Protein AF-A0A496ZMQ7-F1 (afdb_monomer)

Sequence (1209 aa):
MKTKLIVSIIMLIISTALIADNLDFSFTVEIPKINNGQFTNKLPKTAIPGEPMIPYLSEKILLPYGQEIVNIKIADKNLITLSGKYEIDFAKTPLPTDNSFSTITEKDENIYGSKNLYPGNFYHLVSVQRFAGHSIAIINLFPYQYSPLNGEVGYMDNISISIETKYNNDIAEQQAKMLCSNSNVINRIQTLVVNDDLLSTYTGKEKISISKNSLVSVDDPHDYIIITGQNFVSIFDDFVNWKIGYGLNPAIYTMEDINSEYIGVDSADKLRNFIIDAYTVWNSTSTPLEYVLLGGDDEIVPLRLLYVNAGGTIGYIPSDFYFSALDGNWNADGDDKYGELEDDPDFIPEVAIGRIPGDVEVNFINALNKIISYTEIPKPALEKACMVGENLNWNPVTWGGDYKDDILSRIPEDNYHFYTLYQRDGTYSEQAVKDMLNNGCGIMNNMGHANYWILMGISPTYADQFTNNEYGLMYSQGCLPAAFDEMTSQSGEAVAERLVIAVGGPMAFIGNTRYGWYSPGSIEGPSQQFDRTFFDGLFAEDIKKLGDCNNYSKVELINQANNAWMRWCYYELVLFGDPHTEIQVLDNVFPYIEPLEVSYDDSNGDGDGILNPGEQIEIYLSIQNLPEWTNAEDVQVKLITDDPNLAVIDSISNYGSLAPGASANNDDDPFIVQISDNISNGDVSYQFYITANNNSQYPFSHTYTQSFSVSTNQVNWPKNLGSASNCSPIFIDFNNDGEIEMITADVADSGKIYVFDSNGNNIDNFPVQIDGAVRGSPAVGDIDNDGEYEIAVTTRNKKIYAIDNNGQILFEKEAGYQFICTPSLADLDNDGNLETIATGLDNKLYVYKYDGTPLQNFPLDLGMPLINDVSITDIDEDSILDILVSNSDGDLFAVSGNGYVINDFNIQTGSLIWGFTVVYQNGERIAFANNEKLYIVNRNGDILLDMNTESPISSSLIVFDYNDDGNYEIGYCCMNGKLNIIDQQGNSLPGWPQYLCNNSEYSPVVVELNDDNILDILIPCNNGNIYAFDIYGQILAGFPIQTSRSITSSLVVDDFDGDGDFEIAVGNYVGITVIDYKKDKGARMPWNMYRGNIRRTGNYADNVNTPVDYNRTNILPRVLTLKQNYPNPFNPTTTISFSIPSDSKVELSVYNIKGQRIKTLIDNKLEKGKHSIVWNGTDASSKRVSSGIYFYRVKAENQIAVRKMLLLK

Foldseek 3Di:
DDDDDDDDDDDDDDDDDFDWDKDKDKDFDDDWDADQQDTPDPAAFDADFQEFTAGWDKAKAWDFAQKDFDDKDWPDLDWDKDPDAHAHDGHFQWDFLADADQDDGHHDCVQLVFQAKVVNDQKDFLDFFAALLITITIMIGRQWIARRPRRIIIGDSMIMMMTTMTGDPVSNLQSLARHFDAPVSLVVVVVRHPCSVSVVSSPPDHRDDDDDFPVAALVQAFQEEEEWAPVQQVLCPVVQVVVVVVVGNYDYDYLVVLVVGADDPDSLRSLLVVLSNNQRSNSVDPRHHAAYEYEEFCVIRNWAFAWFQAPNDTGRATFPQSSFQNGFFQQCVPDNHGNDVVRVGHQAGNYFYAYQHDDDSLLSNLLSLLLCLVQPAPAPQLQEAEEEKEFSYVVVTDIRVVLVVLLVVLDDPQFHDYHYQTVVVVNQDLVNVLVDQLQHHAHAEYDHEAAQQDDSNDGLVVLLVRDHSHAYEYEYLYAQQQLSPPDDDDPGGGNQSSQSRHNTHHSKYKYFSGTRIQGRPDSSTLSSQLSVQLSCCVRVVVNFQQRVSSSRSRSVCVSCCNNRRNVNSSGGTHMHHTRRRGSDTDRQPDWDKDWDDKDKAQPQPDRPRAAAAFTKMWIKTKMATAQVGAKFAFKKKFKFFPFPQKAWPATIATFGIHGHGDMGMRPVPTTMITGHLQDAWFKGKIKIWIWTPVVDPNIHTDIDMDIDTHAQFQAPDDDFPQFFFLAAKDWDPQAPPPAIWIWTFHQDQQTWIFIAASNGDTDAPPRATDGAGFQAYWFKDQQPQPPGMWIWTFHQQQWIFIAGPNGHTLDIDGDPGGFNYYWFWDDQPPPNGTWIWGFAQQQWIFTAHSNRHTAAQPRAHPPAGFREYWAWADLPPPPGIWIWTDHQQQKTFIAHSNGHTPVQAIDGPRHGWPYYWAAEPRQQWIWTFGQFWIFIAGSRNHTPDTGGDPGGWQEHKDWDDFPPPRWIWIWTAHQQQWIFIATPRRHTDAQDTDGDDHDDNEYWFWFQQAAPSFIKIWGDAQQQWIWIATPNNHTDRNPRHGHPAGFNYYWAWDPNRVPQHIWIKTIGGRGITIGTDPHGGHDDGQARTQCRDSSSNSYSVCNVPPPPPPVVVDPQPPAKAWDDWPPFQDAQKTKTKIFANAFFFKWKFKADPVRHTFDIQGGGTDGGTMDMTMDRQHGPVRHHDDWDKMKMWMDTDPDIDIDIGTYDD

Nearest PDB structures (foldseek):
  5xyi-assembly1_g  TM=6.774E-01  e=9.860E-08  Trichomonas vaginalis
  4ief-assembly3_E  TM=7.000E-01  e=9.492E-06  Porphyromonas gingivalis W83
  3osv-assembly3_D-3  TM=7.975E-01  e=1.068E-03  Pseudomonas aeruginosa
  3osv-assembly2_C-2  TM=7.223E-01  e=9.626E-04  Pseudomonas aeruginosa
  3c12-assembly1_A-2  TM=6.951E-01  e=7.426E-04  Xanthomonas campestris pv. campestris

Secondary structure (DSSP, 8-state):
---PPP--------------EEEEEEEE-PPP-EETTEE-S-S-B---TTSB--B-EEEEEEPPTTEEEEEEEES---PEEPSS-----BPPPPEETTS-----PPP-HHHHT--S-BS--SEEEEEEEEETTEEEEEEEE--EEEETTTTEEEE-SEEEEEEEEEE-HHHHHHHHHH---SHHHHHHHHHH-S-GGGGGGTTTPPP------SS-BTTB--SEEEEE-GGGGGGGHHHHHHHHTTT--EEEEEHHHHHHH---SSHHHHHHHHHHHHHHHHTTSSS---EEEEES-TTTS--EEEEEEETTEEEEEEESGGGT--SB-SSSS-SS-TT-GGG-B--S-SSEEEEE--SSHHHHHHHHHHHHHHHHS--GGGGEEEEEE-EEEETTEEEHHHHHHHHHTTS-TTT-EEEEEEGGGT---HHHHHHHHHT--SEEEEES-EETTEETTB-HHHHTT-------EEEE-SSSTT-TTTS-SSS---HHHHHHHSSSS-SEEEEESS--EEBTTBS--HHHHHHHHHHHHHHTS---BHHHHHHHHHHHTGGGTTSHHHHHHHHHEEEES-TTPBPP---S----EEEEEEEEE-TTTT-SSS--TT-EEEEEEEEEE-TTS--EEEEEEEEE---TTEEEEE-EEEEEEE-TT-EEE-TTS-EEEEE-TTPPSEEEEEEEEEEE-TTSSS-EEEEEEEEEEE--BPTT-PEE-SS---SPPEEE-SSSSSSPEEEEE--STT-EEEEE-TTSPBPTTPSEE-SS-B-SPPEEE-SSSSSS-EEEEEBTTSEEEEE-TTS-EEEEEE-SS---S--EEE-SSSSSSPEEEEE-TTSEEEEE-TTSPBPTTPSEE-SS---S--EEE-SSSSSS-EEEEE-TTSEEEEE-TTS-EEEEEEEE-SS-EEEEEEEETTTTEEEEEESSEEEEE-TT--EEEEEE-SS-B-SPPEEE-SSSSS--EEEEEBTTSEEEEE-TT-PBPTT--EE--S---SPPEEE-TTSSSS-EEEEE-TTSEEEEEETTSPBPTT-SEEPSS-EEEEEEEE-SSSSSSEEEEEEETTEEEEEEE-S---S--TB-BTTSSTT---BHHHHHHS-S-GGGGG---SS-EEPPPBSSSBSS-EEEEEEESSSEEEEEEEEETTS-EEEEEEEEEE-SEEEEEEE-SB-TTSPBPPSEEEEEEEEETTEEEEEEEEE--

Structure (mmCIF, N/CA/C/O backbone):
data_AF-A0A496ZMQ7-F1
#
_entry.id   AF-A0A496ZMQ7-F1
#
loop_
_atom_site.group_PDB
_atom_site.id
_atom_site.type_symbol
_atom_site.label_atom_id
_atom_site.label_alt_id
_atom_site.label_comp_id
_atom_site.label_asym_id
_atom_site.label_entity_id
_atom_site.label_seq_id
_atom_site.pdbx_PDB_ins_code
_atom_site.Cartn_x
_atom_site.Cartn_y
_atom_site.Cartn_z
_atom_site.occupancy
_atom_site.B_iso_or_equiv
_atom_site.auth_seq_id
_atom_site.auth_comp_id
_atom_site.auth_asym_id
_atom_site.auth_atom_id
_atom_site.pdbx_PDB_model_num
ATOM 1 N N . MET A 1 1 ? -40.474 -2.948 25.311 1.00 27.86 1 MET A N 1
ATOM 2 C CA . MET A 1 1 ? -41.784 -3.170 25.979 1.00 27.86 1 MET A CA 1
ATOM 3 C C . MET A 1 1 ? -41.615 -4.144 27.146 1.00 27.86 1 MET A C 1
ATOM 5 O O . MET A 1 1 ? -41.473 -5.333 26.905 1.00 27.86 1 MET A O 1
ATOM 9 N N . LYS A 1 2 ? -41.629 -3.669 28.398 1.00 25.83 2 LYS A N 1
ATOM 10 C CA . LYS A 1 2 ? -41.758 -4.505 29.607 1.00 25.83 2 LYS A CA 1
ATOM 11 C C . LYS A 1 2 ? -42.752 -3.831 30.560 1.00 25.83 2 LYS A C 1
ATOM 13 O O . LYS A 1 2 ? -42.685 -2.631 30.806 1.00 25.83 2 LYS A O 1
ATOM 18 N N . THR A 1 3 ? -43.732 -4.605 31.003 1.00 28.75 3 THR A N 1
ATOM 19 C CA . THR A 1 3 ? -44.931 -4.180 31.733 1.00 28.75 3 THR A CA 1
ATOM 20 C C . THR A 1 3 ? -44.587 -3.862 33.194 1.00 28.75 3 THR A C 1
ATOM 22 O O . THR A 1 3 ? -44.223 -4.765 33.941 1.00 28.75 3 THR A O 1
ATOM 25 N N . LYS A 1 4 ? -44.702 -2.591 33.612 1.00 28.36 4 LYS A N 1
ATOM 26 C CA . LYS A 1 4 ? -44.519 -2.148 35.010 1.00 28.36 4 LYS A CA 1
ATOM 27 C C . LYS A 1 4 ? -45.730 -2.539 35.871 1.00 28.36 4 LYS A C 1
ATOM 29 O O . LYS A 1 4 ? -46.866 -2.201 35.538 1.00 28.36 4 LYS A O 1
ATOM 34 N N . LEU A 1 5 ? -45.479 -3.219 36.991 1.00 26.64 5 LEU A N 1
ATOM 35 C CA . LEU A 1 5 ? -46.452 -3.471 38.055 1.00 26.64 5 LEU A CA 1
ATOM 36 C C . LEU A 1 5 ? -46.374 -2.321 39.077 1.00 26.64 5 LEU A C 1
ATOM 38 O O . LEU A 1 5 ? -45.301 -1.995 39.572 1.00 26.64 5 LEU A O 1
ATOM 42 N N . ILE A 1 6 ? -47.513 -1.690 39.356 1.00 30.80 6 ILE A N 1
ATOM 43 C CA . ILE A 1 6 ? -47.674 -0.548 40.270 1.00 30.80 6 ILE A CA 1
ATOM 44 C C . ILE A 1 6 ? -47.714 -1.040 41.725 1.00 30.80 6 ILE A C 1
ATOM 46 O O . ILE A 1 6 ? -48.523 -1.911 42.042 1.00 30.80 6 ILE A O 1
ATOM 50 N N . VAL A 1 7 ? -46.948 -0.414 42.629 1.00 26.98 7 VAL A N 1
ATOM 51 C CA . VAL A 1 7 ? -47.164 -0.497 44.087 1.00 26.98 7 VAL A CA 1
ATOM 52 C C . VAL A 1 7 ? -47.299 0.912 44.669 1.00 26.98 7 VAL A C 1
ATOM 54 O O . VAL A 1 7 ? -46.597 1.841 44.285 1.00 26.98 7 VAL A O 1
ATOM 57 N N . SER A 1 8 ? -48.306 1.075 45.529 1.00 27.42 8 SER A N 1
ATOM 58 C CA . SER A 1 8 ? -48.825 2.349 46.033 1.00 27.42 8 SER A CA 1
ATOM 59 C C . SER A 1 8 ? -48.062 2.921 47.234 1.00 27.42 8 SER A C 1
ATOM 61 O O . SER A 1 8 ? -47.592 2.201 48.107 1.00 27.42 8 SER A O 1
ATOM 63 N N . ILE A 1 9 ? -48.051 4.254 47.258 1.00 30.78 9 ILE A N 1
ATOM 64 C CA . ILE A 1 9 ? -47.457 5.209 48.202 1.00 30.78 9 ILE A CA 1
ATOM 65 C C . ILE A 1 9 ? -47.996 5.069 49.638 1.00 30.78 9 ILE A C 1
ATOM 67 O O . ILE A 1 9 ? -49.211 5.090 49.845 1.00 30.78 9 ILE A O 1
ATOM 71 N N . ILE A 1 10 ? -47.101 5.102 50.636 1.00 27.64 10 ILE A N 1
ATOM 72 C CA . ILE A 1 10 ? -47.392 5.638 51.977 1.00 27.64 10 ILE A CA 1
ATOM 73 C C . ILE A 1 10 ? -46.330 6.688 52.325 1.00 27.64 10 ILE A C 1
ATOM 75 O O . ILE A 1 10 ? -45.135 6.422 52.347 1.00 27.64 10 ILE A O 1
ATOM 79 N N . MET A 1 11 ? -46.817 7.902 52.569 1.00 34.12 11 MET A N 1
ATOM 80 C CA . MET A 1 11 ? -46.082 9.125 52.880 1.00 34.12 11 MET A CA 1
ATOM 81 C C . MET A 1 11 ? -45.701 9.145 54.373 1.00 34.12 11 MET A C 1
ATOM 83 O O . MET A 1 11 ? -46.586 8.980 55.215 1.00 34.12 11 MET A O 1
ATOM 87 N N . LEU A 1 12 ? -44.434 9.407 54.721 1.00 28.72 12 LEU A N 1
ATOM 88 C CA . LEU A 1 12 ? -44.059 9.794 56.086 1.00 28.72 12 LEU A CA 1
ATOM 89 C C . LEU A 1 12 ? -43.042 10.944 56.096 1.00 28.72 12 LEU A C 1
ATOM 91 O O . LEU A 1 12 ? -42.031 10.927 55.404 1.00 28.72 12 LEU A O 1
ATOM 95 N N . ILE A 1 13 ? -43.375 11.957 56.894 1.00 32.69 13 ILE A N 1
ATOM 96 C CA . ILE A 1 13 ? -42.644 13.204 57.113 1.00 32.69 13 ILE A CA 1
ATOM 97 C C . ILE A 1 13 ? -41.430 12.949 58.018 1.00 32.69 13 ILE A C 1
ATOM 99 O O . ILE A 1 13 ? -41.536 12.283 59.046 1.00 32.69 13 ILE A O 1
ATOM 103 N N . ILE A 1 14 ? -40.300 13.534 57.620 1.00 34.59 14 ILE A N 1
ATOM 104 C CA . ILE A 1 14 ? -38.976 13.458 58.242 1.00 34.59 14 ILE A CA 1
ATOM 105 C C . ILE A 1 14 ? -38.952 14.193 59.591 1.00 34.59 14 ILE A C 1
ATOM 107 O O . ILE A 1 14 ? -39.258 15.383 59.673 1.00 34.59 14 ILE A O 1
ATOM 111 N N . SER A 1 15 ? -38.483 13.504 60.633 1.00 29.38 15 SER A N 1
ATOM 112 C CA . SER A 1 15 ? -37.801 14.124 61.772 1.00 29.38 15 SER A CA 1
ATOM 113 C C . SER A 1 15 ? -36.485 13.393 62.016 1.00 29.38 15 SER A C 1
ATOM 115 O O . SER A 1 15 ? -36.473 12.171 62.139 1.00 29.38 15 SER A O 1
ATOM 117 N N . THR A 1 16 ? -35.408 14.169 62.087 1.00 44.09 16 THR A N 1
ATOM 118 C CA . THR A 1 16 ? -34.014 13.803 62.370 1.00 44.09 16 THR A CA 1
ATOM 119 C C . THR A 1 16 ? -33.841 12.637 63.352 1.00 44.09 16 THR A C 1
ATOM 121 O O . THR A 1 16 ? -34.059 12.796 64.555 1.00 44.09 16 THR A O 1
ATOM 124 N N . ALA A 1 17 ? -33.363 11.503 62.847 1.00 32.97 17 ALA A N 1
ATOM 125 C CA . ALA A 1 17 ? -32.715 10.454 63.622 1.00 32.97 17 ALA A CA 1
ATOM 126 C C . ALA A 1 17 ? -31.674 9.762 62.730 1.00 32.97 17 ALA A C 1
ATOM 128 O O . ALA A 1 17 ? -31.974 9.430 61.588 1.00 32.97 17 ALA A O 1
ATOM 129 N N . LEU A 1 18 ? -30.461 9.565 63.260 1.00 43.38 18 LEU A N 1
ATOM 130 C CA . LEU A 1 18 ? -29.480 8.619 62.727 1.00 43.38 18 LEU A CA 1
ATOM 131 C C . LEU A 1 18 ? -30.120 7.224 62.748 1.00 43.38 18 LEU A C 1
ATOM 133 O O . LEU A 1 18 ? -30.132 6.571 63.791 1.00 43.38 18 LEU A O 1
ATOM 137 N N . ILE A 1 19 ? -30.707 6.798 61.638 1.00 48.59 19 ILE A N 1
ATOM 138 C CA . ILE A 1 19 ? -31.212 5.440 61.455 1.00 48.59 19 ILE A CA 1
ATOM 139 C C . ILE A 1 19 ? -30.453 4.881 60.259 1.00 48.59 19 ILE A C 1
ATOM 141 O O . ILE A 1 19 ? -30.333 5.555 59.241 1.00 48.59 19 ILE A O 1
ATOM 145 N N . ALA A 1 20 ? -29.868 3.698 60.433 1.00 57.22 20 ALA A N 1
ATOM 146 C CA . ALA A 1 20 ? -29.331 2.944 59.316 1.00 57.22 20 ALA A CA 1
ATOM 147 C C . ALA A 1 20 ? -30.497 2.558 58.398 1.00 57.22 20 ALA A C 1
ATOM 149 O O . ALA A 1 20 ? -31.463 1.953 58.875 1.00 57.22 20 ALA A O 1
ATOM 150 N N . ASP A 1 21 ? -30.421 2.929 57.124 1.00 76.56 21 ASP A N 1
ATOM 151 C CA . ASP A 1 21 ? -31.395 2.490 56.130 1.00 76.56 21 ASP A CA 1
ATOM 152 C C . ASP A 1 21 ? -31.003 1.087 55.651 1.00 76.56 21 ASP A C 1
ATOM 154 O O . ASP A 1 21 ? -29.822 0.752 55.554 1.00 76.56 21 ASP A O 1
ATOM 158 N N . ASN A 1 22 ? -32.000 0.236 55.405 1.00 86.94 22 ASN A N 1
ATOM 159 C CA . ASN A 1 22 ? -31.788 -1.065 54.773 1.00 86.94 22 ASN A CA 1
ATOM 160 C C . ASN A 1 22 ? -32.391 -1.023 53.370 1.00 86.94 22 ASN A C 1
ATOM 162 O O . ASN A 1 22 ? -33.570 -0.697 53.217 1.00 86.94 22 ASN A O 1
ATOM 166 N N . LEU A 1 23 ? -31.583 -1.360 52.369 1.00 91.56 23 LEU A N 1
ATOM 167 C CA . LEU A 1 23 ? -31.989 -1.492 50.974 1.00 91.56 23 LEU A CA 1
ATOM 168 C C . LEU A 1 23 ? -32.075 -2.981 50.629 1.00 91.56 23 LEU A C 1
ATOM 170 O O . LEU A 1 23 ? -31.065 -3.683 50.686 1.00 91.56 23 LEU A O 1
ATOM 174 N N . ASP A 1 24 ? -33.265 -3.463 50.280 1.00 91.88 24 ASP A N 1
ATOM 175 C CA . ASP A 1 24 ? -33.513 -4.879 49.995 1.00 91.88 24 ASP A CA 1
ATOM 176 C C . ASP A 1 24 ? -33.735 -5.111 48.494 1.00 91.88 24 ASP A C 1
ATOM 178 O O . ASP A 1 24 ? -34.599 -4.485 47.880 1.00 91.88 24 ASP A O 1
ATOM 182 N N . PHE A 1 25 ? -32.998 -6.062 47.914 1.00 92.25 25 PHE A N 1
ATOM 183 C CA . PHE A 1 25 ? -33.068 -6.416 46.492 1.00 92.25 25 PHE A CA 1
ATOM 184 C C . PHE A 1 25 ? -33.227 -7.924 46.300 1.00 92.25 25 PHE A C 1
ATOM 186 O O . PHE A 1 25 ? -32.790 -8.722 47.131 1.00 92.25 25 PHE A O 1
ATOM 193 N N . SER A 1 26 ? -33.841 -8.326 45.186 1.00 91.56 26 SER A N 1
ATOM 194 C CA . SER A 1 26 ? -34.025 -9.731 44.817 1.00 91.56 26 SER A CA 1
ATOM 195 C C . SER A 1 26 ? -33.844 -9.910 43.316 1.00 91.56 26 SER A C 1
ATOM 197 O O . SER A 1 26 ? -34.518 -9.244 42.534 1.00 91.56 26 SER A O 1
ATOM 199 N N . PHE A 1 27 ? -32.981 -10.843 42.928 1.00 92.12 27 PHE A N 1
ATOM 200 C CA . PHE A 1 27 ? -32.582 -11.074 41.545 1.00 92.12 27 PHE A CA 1
ATOM 201 C C . PHE A 1 27 ? -32.939 -12.496 41.132 1.00 92.12 27 PHE A C 1
ATOM 203 O O . PHE A 1 27 ? -32.541 -13.467 41.777 1.00 92.12 27 PHE A O 1
ATOM 210 N N . THR A 1 28 ? -33.694 -12.620 40.044 1.00 90.81 28 THR A N 1
ATOM 211 C CA . THR A 1 28 ? -33.996 -13.929 39.454 1.00 90.81 28 THR A CA 1
ATOM 212 C C . THR A 1 28 ? -32.780 -14.427 38.691 1.00 90.81 28 THR A C 1
ATOM 214 O O . THR A 1 28 ? -32.163 -13.668 37.949 1.00 90.81 28 THR A O 1
ATOM 217 N N . VAL A 1 29 ? -32.460 -15.705 38.849 1.00 90.88 29 VAL A N 1
ATOM 218 C CA . VAL A 1 29 ? -31.279 -16.322 38.249 1.00 90.88 29 VAL A CA 1
ATOM 219 C C . VAL A 1 29 ? -31.729 -17.421 37.296 1.00 90.88 29 VAL A C 1
ATOM 221 O O . VAL A 1 29 ? -32.611 -18.225 37.608 1.00 90.88 29 VAL A O 1
ATOM 224 N N . GLU A 1 30 ? -31.115 -17.471 36.120 1.00 90.69 30 GLU A N 1
ATOM 225 C CA . GLU A 1 30 ? -31.386 -18.531 35.158 1.00 90.69 30 GLU A CA 1
ATOM 226 C C . GLU A 1 30 ? -30.818 -19.881 35.609 1.00 90.69 30 GLU A C 1
ATOM 228 O O . GLU A 1 30 ? -29.794 -19.980 36.283 1.00 90.69 30 GLU A O 1
ATOM 233 N N . ILE A 1 31 ? -31.472 -20.966 35.193 1.00 91.69 31 ILE A N 1
ATOM 234 C CA . ILE A 1 31 ? -30.950 -22.313 35.432 1.00 91.69 31 ILE A CA 1
ATOM 235 C C . ILE A 1 31 ? -29.675 -22.487 34.590 1.00 91.69 31 ILE A C 1
ATOM 237 O O . ILE A 1 31 ? -29.738 -22.325 33.366 1.00 91.69 31 ILE A O 1
ATOM 241 N N . PRO A 1 32 ? -28.530 -22.856 35.193 1.00 92.31 32 PRO A N 1
ATOM 242 C CA . PRO A 1 32 ? -27.275 -22.941 34.463 1.00 92.31 32 PRO A CA 1
ATOM 243 C C . PRO A 1 32 ? -27.288 -24.109 33.474 1.00 92.31 32 PRO A C 1
ATOM 245 O O . PRO A 1 32 ? -27.761 -25.207 33.774 1.00 92.31 32 PRO A O 1
ATOM 248 N N . LYS A 1 33 ? -26.706 -23.874 32.297 1.00 93.94 33 LYS A N 1
ATOM 249 C CA . LYS A 1 33 ? -26.408 -24.894 31.286 1.00 93.94 33 LYS A CA 1
ATOM 250 C C . LYS A 1 33 ? -24.898 -24.969 31.104 1.00 93.94 33 LYS A C 1
ATOM 252 O O . LYS A 1 33 ? -24.247 -23.930 30.997 1.00 93.94 33 LYS A O 1
ATOM 257 N N . ILE A 1 34 ? -24.360 -26.186 31.093 1.00 93.81 34 ILE A N 1
ATOM 258 C CA . ILE A 1 34 ? -22.918 -26.445 31.048 1.00 93.81 34 ILE A CA 1
ATOM 259 C C . ILE A 1 34 ? -22.635 -27.431 29.918 1.00 93.81 34 ILE A C 1
ATOM 261 O O . ILE A 1 34 ? -23.156 -28.546 29.934 1.00 93.81 34 ILE A O 1
ATOM 265 N N . ASN A 1 35 ? -21.787 -27.027 28.976 1.00 91.44 35 ASN A N 1
ATOM 266 C CA . ASN A 1 35 ? -21.333 -27.840 27.853 1.00 91.44 35 ASN A CA 1
ATOM 267 C C . ASN A 1 35 ? -19.808 -27.935 27.905 1.00 91.44 35 ASN A C 1
ATOM 269 O O . ASN A 1 35 ? -19.140 -26.909 27.946 1.00 91.44 35 ASN A O 1
ATOM 273 N N . ASN A 1 36 ? -19.262 -29.155 27.917 1.00 88.56 36 ASN A N 1
ATOM 274 C CA . ASN A 1 36 ? -17.814 -29.408 27.968 1.00 88.56 36 ASN A CA 1
ATOM 275 C C . ASN A 1 36 ? -17.077 -28.587 29.047 1.00 88.56 36 ASN A C 1
ATOM 277 O O . ASN A 1 36 ? -16.031 -28.015 28.781 1.00 88.56 36 ASN A O 1
ATOM 281 N N . GLY A 1 37 ? -17.652 -28.497 30.250 1.00 89.12 37 GLY A N 1
ATOM 282 C CA . GLY A 1 37 ? -17.053 -27.759 31.370 1.00 89.12 37 GLY A CA 1
ATOM 283 C C . GLY A 1 37 ? -17.266 -26.242 31.352 1.00 89.12 37 GLY A C 1
ATOM 284 O O . GLY A 1 37 ? -16.905 -25.576 32.320 1.00 89.12 37 GLY A O 1
ATOM 285 N N . GLN A 1 38 ? -17.919 -25.698 30.321 1.00 90.75 38 GLN A N 1
ATOM 286 C CA . GLN A 1 38 ? -18.164 -24.264 30.162 1.00 90.75 38 GLN A CA 1
ATOM 287 C C . GLN A 1 38 ? -19.642 -23.912 30.323 1.00 90.75 38 GLN A C 1
ATOM 289 O O . GLN A 1 38 ? -20.526 -24.566 29.765 1.00 90.75 38 GLN A O 1
ATOM 294 N N . PHE A 1 39 ? -19.920 -22.850 31.078 1.00 92.06 39 PHE A N 1
ATOM 295 C CA . PHE A 1 39 ? -21.265 -22.290 31.187 1.00 92.06 39 PHE A CA 1
ATOM 296 C C . PHE A 1 39 ? -21.648 -21.576 29.888 1.00 92.06 39 PHE A C 1
ATOM 298 O O . PHE A 1 39 ? -20.865 -20.790 29.363 1.00 92.06 39 PHE A O 1
ATOM 305 N N . THR A 1 40 ? -22.863 -21.816 29.393 1.00 89.81 40 THR A N 1
ATOM 306 C CA . THR A 1 40 ? -23.325 -21.254 28.109 1.00 89.81 40 THR A CA 1
ATOM 307 C C . THR A 1 40 ? -24.008 -19.889 28.236 1.00 89.81 40 THR A C 1
ATOM 309 O O . THR A 1 40 ? -24.532 -19.383 27.248 1.00 89.81 40 THR A O 1
ATOM 312 N N . ASN A 1 41 ? -24.123 -19.337 29.446 1.00 88.94 41 ASN A N 1
ATOM 313 C CA . ASN A 1 41 ? -24.679 -17.998 29.639 1.00 88.94 41 ASN A CA 1
ATOM 314 C C . ASN A 1 41 ? -23.635 -16.929 29.275 1.00 88.94 41 ASN A C 1
ATOM 316 O O . ASN A 1 41 ? -22.436 -17.201 29.260 1.00 88.94 41 ASN A O 1
ATOM 320 N N . LYS A 1 42 ? -24.108 -15.713 28.994 1.00 83.62 42 LYS A N 1
ATOM 321 C CA . LYS A 1 42 ? -23.259 -14.554 28.682 1.00 83.62 42 LYS A CA 1
ATOM 322 C C . LYS A 1 42 ? -22.797 -13.789 29.932 1.00 83.62 42 LYS A C 1
ATOM 324 O O . LYS A 1 42 ? -22.288 -12.684 29.810 1.00 83.62 42 LYS A O 1
ATOM 329 N N . LEU A 1 43 ? -23.018 -14.332 31.133 1.00 88.94 43 LEU A N 1
ATOM 330 C CA . LEU A 1 43 ? -22.646 -13.640 32.365 1.00 88.94 43 LEU A CA 1
ATOM 331 C C . LEU A 1 43 ? -21.118 -13.600 32.510 1.00 88.94 43 LEU A C 1
ATOM 333 O O . LEU A 1 43 ? -20.444 -14.555 32.102 1.00 88.94 43 LEU A O 1
ATOM 337 N N . PRO A 1 44 ? -20.570 -12.547 33.140 1.00 90.00 44 PRO A N 1
ATOM 338 C CA . PRO A 1 44 ? -19.155 -12.507 33.468 1.00 90.00 44 PRO A CA 1
ATOM 339 C C . PRO A 1 44 ? -18.798 -13.662 34.413 1.00 90.00 44 PRO A C 1
ATOM 341 O O . PRO A 1 44 ? -19.621 -14.126 35.208 1.00 90.00 44 PRO A O 1
ATOM 344 N N . LYS A 1 45 ? -17.559 -14.147 34.308 1.00 90.62 45 LYS A N 1
ATOM 345 C CA . LYS A 1 45 ? -17.069 -15.336 35.021 1.00 90.62 45 LYS A CA 1
ATOM 346 C C . LYS A 1 45 ? -15.892 -14.975 35.914 1.00 90.62 45 LYS A C 1
ATOM 348 O O . LYS A 1 45 ? -15.157 -14.030 35.636 1.00 90.62 45 LYS A O 1
ATOM 353 N N . THR A 1 46 ? -15.703 -15.718 37.001 1.00 90.69 46 THR A N 1
ATOM 354 C CA . THR A 1 46 ? -14.486 -15.604 37.815 1.00 90.69 46 THR A CA 1
ATOM 355 C C . THR A 1 46 ? -13.258 -15.932 36.964 1.00 90.69 46 THR A C 1
ATOM 357 O O . THR A 1 46 ? -13.261 -16.905 36.212 1.00 90.69 46 THR A O 1
ATOM 360 N N . ALA A 1 47 ? -12.213 -15.112 37.081 1.00 89.62 47 ALA A N 1
ATOM 361 C CA . ALA A 1 47 ? -11.049 -15.146 36.192 1.00 89.62 47 ALA A CA 1
ATOM 362 C C . ALA A 1 47 ? -9.712 -15.213 36.958 1.00 89.62 47 ALA A C 1
ATOM 364 O O . ALA A 1 47 ? -8.707 -14.657 36.519 1.00 89.62 47 ALA A O 1
ATOM 365 N N . ILE A 1 48 ? -9.692 -15.853 38.133 1.00 90.25 48 ILE A N 1
ATOM 366 C CA . ILE A 1 48 ? -8.454 -16.047 38.905 1.00 90.25 48 ILE A CA 1
ATOM 367 C C . ILE A 1 48 ? -7.705 -17.260 38.326 1.00 90.25 48 ILE A C 1
ATOM 369 O O . ILE A 1 48 ? -8.287 -18.349 38.290 1.00 90.25 48 ILE A O 1
ATOM 373 N N . PRO A 1 49 ? -6.444 -17.112 37.863 1.00 91.06 49 PRO A N 1
ATOM 374 C CA . PRO A 1 49 ? -5.717 -18.195 37.203 1.00 91.06 49 PRO A CA 1
ATOM 375 C C . PRO A 1 49 ? -5.666 -19.487 38.028 1.00 91.06 49 PRO A C 1
ATOM 377 O O . PRO A 1 49 ? -5.304 -19.468 39.201 1.00 91.06 49 PRO A O 1
ATOM 380 N N . GLY A 1 50 ? -6.013 -20.612 37.400 1.00 92.62 50 GLY A N 1
ATOM 381 C CA . GLY A 1 50 ? -6.051 -21.937 38.032 1.00 92.62 50 GLY A CA 1
ATOM 382 C C . GLY A 1 50 ? -7.359 -22.270 38.763 1.00 92.62 50 GLY A C 1
ATOM 383 O O . GLY A 1 50 ? -7.620 -23.451 39.013 1.00 92.62 50 GLY A O 1
ATOM 384 N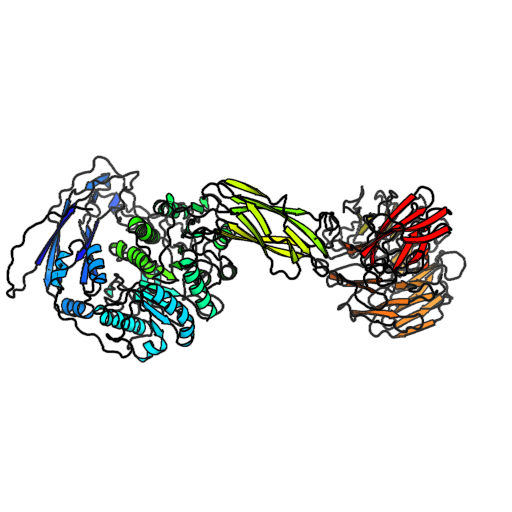 N . GLU A 1 51 ? -8.218 -21.285 39.045 1.00 95.19 51 GLU A N 1
ATOM 385 C CA . GLU A 1 51 ? -9.502 -21.476 39.734 1.00 95.19 51 GLU A CA 1
ATOM 386 C C . GLU A 1 51 ? -10.672 -21.723 38.750 1.00 95.19 51 GLU A C 1
ATOM 388 O O . GLU A 1 51 ? -10.585 -21.325 37.584 1.00 95.19 51 GLU A O 1
ATOM 393 N N . PRO A 1 52 ? -11.779 -22.378 39.170 1.00 95.44 52 PRO A N 1
ATOM 394 C CA . PRO A 1 52 ? -12.959 -22.583 38.322 1.00 95.44 52 PRO A CA 1
ATOM 395 C C . PRO A 1 52 ? -13.569 -21.277 37.790 1.00 95.44 52 PRO A C 1
ATOM 397 O O . PRO A 1 52 ? -13.735 -20.318 38.541 1.00 95.44 52 PRO A O 1
ATOM 400 N N . MET A 1 53 ? -13.982 -21.263 36.520 1.00 94.19 53 MET A N 1
ATOM 401 C CA . MET A 1 53 ? -14.698 -20.135 35.907 1.00 94.19 53 MET A CA 1
ATOM 402 C C . MET A 1 53 ? -16.199 -20.218 36.203 1.00 94.19 53 MET A C 1
ATOM 404 O O . MET A 1 53 ? -16.966 -20.855 35.477 1.00 94.19 53 MET A O 1
ATOM 408 N N . ILE A 1 54 ? -16.624 -19.580 37.292 1.00 94.75 54 ILE A N 1
ATOM 409 C CA . ILE A 1 54 ? -18.015 -19.549 37.748 1.00 94.75 54 ILE A CA 1
ATOM 410 C C . ILE A 1 54 ? -18.670 -18.233 37.320 1.00 94.75 54 ILE A C 1
ATOM 412 O O . ILE A 1 54 ? -18.143 -17.167 37.649 1.00 94.75 54 ILE A O 1
ATOM 416 N N . PRO A 1 55 ? -19.815 -18.274 36.615 1.00 94.50 55 PRO A N 1
ATOM 417 C CA . PRO A 1 55 ? -20.555 -17.069 36.275 1.00 94.50 55 PRO A CA 1
ATOM 418 C C . PRO A 1 55 ? -21.094 -16.355 37.516 1.00 94.50 55 PRO A C 1
ATOM 420 O O . PRO A 1 55 ? -21.362 -16.981 38.543 1.00 94.50 55 PRO A O 1
ATOM 423 N N . TYR A 1 56 ? -21.312 -15.053 37.419 1.00 94.12 56 TYR A N 1
ATOM 424 C CA . TYR A 1 56 ? -21.899 -14.265 38.498 1.00 94.12 56 TYR A CA 1
ATOM 425 C C . TYR A 1 56 ? -22.733 -13.107 37.934 1.00 94.12 56 TYR A C 1
ATOM 427 O O . TYR A 1 56 ? -22.577 -12.726 36.776 1.00 94.12 56 TYR A O 1
ATOM 435 N N . LEU A 1 57 ? -23.657 -12.572 38.735 1.00 93.69 57 LEU A N 1
ATOM 436 C CA . LEU A 1 57 ? -24.403 -11.361 38.379 1.00 93.69 57 LEU A CA 1
ATOM 437 C C . LEU A 1 57 ? -23.603 -10.136 38.821 1.00 93.69 57 LEU A C 1
ATOM 439 O O . LEU A 1 57 ? -23.055 -10.134 39.924 1.00 93.69 57 LEU A O 1
ATOM 443 N N . SER A 1 58 ? -23.539 -9.120 37.970 1.00 93.00 58 SER A N 1
ATOM 444 C CA . SER A 1 58 ? -22.881 -7.841 38.241 1.00 93.00 58 SER A CA 1
ATOM 445 C C . SER A 1 58 ? -23.961 -6.778 38.397 1.00 93.00 58 SER A C 1
ATOM 447 O O . SER A 1 58 ? -24.583 -6.382 37.415 1.00 93.00 58 SER A O 1
ATOM 449 N N . GLU A 1 59 ? -24.219 -6.352 39.632 1.00 94.12 59 GLU A N 1
ATOM 450 C CA . GLU A 1 59 ? -25.307 -5.426 39.945 1.00 94.12 59 GLU A CA 1
ATOM 451 C C . GLU A 1 59 ? -24.752 -4.070 40.380 1.00 94.12 59 GLU A C 1
ATOM 453 O O . GLU A 1 59 ? -23.848 -3.982 41.219 1.00 94.12 59 GLU A O 1
ATOM 458 N N . LYS A 1 60 ? -25.323 -3.004 39.815 1.00 96.06 60 LYS A N 1
ATOM 459 C CA . LYS A 1 60 ? -24.959 -1.611 40.090 1.00 96.06 60 LYS A CA 1
ATOM 460 C C . LYS A 1 60 ? -26.110 -0.957 40.848 1.00 96.06 60 LYS A C 1
ATOM 462 O O . LYS A 1 60 ? -27.228 -0.862 40.341 1.00 96.06 60 LYS A O 1
ATOM 467 N N . ILE A 1 61 ? -25.861 -0.562 42.092 1.00 95.94 61 ILE A N 1
ATOM 468 C CA . ILE A 1 61 ? -26.901 -0.117 43.025 1.00 95.94 61 ILE A CA 1
ATOM 469 C C . ILE A 1 61 ? -26.629 1.322 43.437 1.00 95.94 61 ILE A C 1
ATOM 471 O O . ILE A 1 61 ? -25.602 1.616 44.045 1.00 95.94 61 ILE A O 1
ATOM 475 N N . LEU A 1 62 ? -27.570 2.218 43.154 1.00 96.31 62 LEU A N 1
ATOM 476 C CA . LEU A 1 62 ? -27.508 3.598 43.622 1.00 96.31 62 LEU A CA 1
ATOM 477 C C . LEU A 1 62 ? -27.641 3.623 45.149 1.00 96.31 62 LEU A C 1
ATOM 479 O O . LEU A 1 62 ? -28.565 3.024 45.702 1.00 96.31 62 LEU A O 1
ATOM 483 N N . LEU A 1 63 ? -26.738 4.322 45.832 1.00 96.06 63 LEU A N 1
ATOM 484 C CA . LEU A 1 63 ? -26.833 4.578 47.269 1.00 96.06 63 LEU A CA 1
ATOM 485 C C . LEU A 1 63 ? -27.587 5.892 47.519 1.00 96.06 63 LEU A C 1
ATOM 487 O O . LEU A 1 63 ? -27.461 6.815 46.714 1.00 96.06 63 LEU A O 1
ATOM 491 N N . PRO A 1 64 ? -28.348 6.035 48.620 1.00 94.88 64 PRO A N 1
ATOM 492 C CA . PRO A 1 64 ? -28.948 7.314 48.983 1.00 94.88 64 PRO A CA 1
ATOM 493 C C . PRO A 1 64 ? -27.891 8.409 49.176 1.00 94.88 64 PRO A C 1
ATOM 495 O O . PRO A 1 64 ? -26.782 8.137 49.642 1.00 94.88 64 PRO A O 1
ATOM 498 N N . TYR A 1 65 ? -28.254 9.660 48.883 1.00 94.12 65 TYR A N 1
ATOM 499 C CA . TYR A 1 65 ? -27.359 10.805 49.070 1.00 94.12 65 TYR A CA 1
ATOM 500 C C . TYR A 1 65 ? -26.747 10.844 50.484 1.00 94.12 65 TYR A C 1
ATOM 502 O O . TYR A 1 65 ? -27.457 10.794 51.496 1.00 94.12 65 TYR A O 1
ATOM 510 N N . GLY A 1 66 ? -25.424 10.976 50.537 1.00 93.44 66 GLY A N 1
ATOM 511 C CA . GLY A 1 66 ? -24.620 11.056 51.748 1.00 93.44 66 GLY A CA 1
ATOM 512 C C . GLY A 1 66 ? -24.482 9.746 52.519 1.00 93.44 66 GLY A C 1
ATOM 513 O O . GLY A 1 66 ? -24.091 9.803 53.680 1.00 93.44 66 GLY A O 1
ATOM 514 N N . GLN A 1 67 ? -24.832 8.586 51.953 1.00 94.50 67 GLN A N 1
ATOM 515 C CA . GLN A 1 67 ? -24.757 7.308 52.668 1.00 94.50 67 GLN A CA 1
ATOM 516 C C . GLN A 1 67 ? -23.582 6.420 52.235 1.00 94.50 67 GLN A C 1
ATOM 518 O O . GLN A 1 67 ? -23.287 6.292 51.052 1.00 94.50 67 GLN A O 1
ATOM 523 N N . GLU A 1 68 ? -22.956 5.756 53.212 1.00 94.38 68 GLU A N 1
ATOM 524 C CA . GLU A 1 68 ? -21.973 4.682 53.019 1.00 94.38 68 GLU A CA 1
ATOM 525 C C . GLU A 1 68 ? -22.523 3.318 53.427 1.00 94.38 68 GLU A C 1
ATOM 527 O O . GLU A 1 68 ? -23.371 3.213 54.318 1.00 94.38 68 GLU A O 1
ATOM 532 N N . ILE A 1 69 ? -21.998 2.260 52.807 1.00 95.31 69 ILE A N 1
ATOM 533 C CA . ILE A 1 69 ? -22.331 0.875 53.146 1.00 95.31 69 ILE A CA 1
ATOM 534 C C . ILE A 1 69 ? -21.665 0.493 54.471 1.00 95.31 69 ILE A C 1
ATOM 536 O O . ILE A 1 69 ? -20.462 0.647 54.658 1.00 95.31 69 ILE A O 1
ATOM 540 N N . VAL A 1 70 ? -22.459 -0.063 55.382 1.00 94.69 70 VAL A N 1
ATOM 541 C CA . VAL A 1 70 ? -22.010 -0.633 56.659 1.00 94.69 70 VAL A CA 1
ATOM 542 C C . VAL A 1 70 ? -21.888 -2.147 56.560 1.00 94.69 70 VAL A C 1
ATOM 544 O O . VAL A 1 70 ? -20.942 -2.729 57.089 1.00 94.69 70 VAL A O 1
ATOM 547 N N . ASN A 1 71 ? -22.864 -2.804 55.928 1.00 93.31 71 ASN A N 1
ATOM 548 C CA . ASN A 1 71 ? -22.911 -4.258 55.831 1.00 93.31 71 ASN A CA 1
ATOM 549 C C . ASN A 1 71 ? -23.796 -4.720 54.664 1.00 93.31 71 ASN A C 1
ATOM 551 O O . ASN A 1 71 ? -24.748 -4.038 54.302 1.00 93.31 71 ASN A O 1
ATOM 555 N N . ILE A 1 72 ? -23.530 -5.911 54.127 1.00 94.12 72 ILE A N 1
ATOM 556 C CA . ILE A 1 72 ? -24.368 -6.567 53.113 1.00 94.12 72 ILE A CA 1
ATOM 557 C C . ILE A 1 72 ? -24.700 -7.974 53.614 1.00 94.12 72 ILE A C 1
ATOM 559 O O . ILE A 1 72 ? -23.828 -8.712 54.069 1.00 94.12 72 ILE A O 1
ATOM 563 N N . LYS A 1 73 ? -25.974 -8.359 53.558 1.00 93.06 73 LYS A N 1
ATOM 564 C CA . LYS A 1 73 ? -26.469 -9.663 54.020 1.00 93.06 73 LYS A CA 1
ATOM 565 C C . LYS A 1 73 ? -27.194 -10.376 52.886 1.00 93.06 73 LYS A C 1
ATOM 567 O O . LYS A 1 73 ? -27.980 -9.762 52.179 1.00 93.06 73 LYS A O 1
ATOM 572 N N . ILE A 1 74 ? -26.985 -11.686 52.763 1.00 91.44 74 ILE A N 1
ATOM 573 C CA . ILE A 1 74 ? -27.800 -12.554 51.899 1.00 91.44 74 ILE A CA 1
ATOM 574 C C . ILE A 1 74 ? -28.979 -13.078 52.718 1.00 91.44 74 ILE A C 1
ATOM 576 O O . ILE A 1 74 ? -28.757 -13.664 53.781 1.00 91.44 74 ILE A O 1
ATOM 580 N N . ALA A 1 75 ? -30.207 -12.865 52.243 1.00 80.69 75 ALA A N 1
ATOM 581 C CA . ALA A 1 75 ? -31.416 -13.185 53.005 1.00 80.69 75 ALA A CA 1
ATOM 582 C C . ALA A 1 75 ? -31.744 -14.693 53.031 1.00 80.69 75 ALA A C 1
ATOM 584 O O . ALA A 1 75 ? -32.159 -15.201 54.073 1.00 80.69 75 ALA A O 1
ATOM 585 N N . ASP A 1 76 ? -31.519 -15.416 51.927 1.00 75.06 76 ASP A N 1
ATOM 586 C CA . ASP A 1 76 ? -31.719 -16.870 51.810 1.00 75.06 76 ASP A CA 1
ATOM 587 C C . ASP A 1 76 ? -30.585 -17.504 50.983 1.00 75.06 76 ASP A C 1
ATOM 589 O O . ASP A 1 76 ? -30.109 -16.909 50.022 1.00 75.06 76 ASP A O 1
ATOM 593 N N . LYS A 1 77 ? -30.126 -18.700 51.370 1.00 80.56 77 LYS A N 1
ATOM 594 C CA . LYS A 1 77 ? -29.020 -19.452 50.742 1.00 80.56 77 LYS A CA 1
ATOM 595 C C . LYS A 1 77 ? -29.488 -20.838 50.288 1.00 80.56 77 LYS A C 1
ATOM 597 O O . LYS A 1 77 ? -28.848 -21.851 50.582 1.00 80.56 77 LYS A O 1
ATOM 602 N N . ASN A 1 78 ? -30.635 -20.899 49.620 1.00 87.00 78 ASN A N 1
ATOM 603 C CA . ASN A 1 78 ? -31.199 -22.150 49.130 1.00 87.00 78 ASN A CA 1
ATOM 604 C C . ASN A 1 78 ? -30.543 -22.575 47.802 1.00 87.00 78 ASN A C 1
ATOM 606 O O . ASN A 1 78 ? -30.911 -22.094 46.734 1.00 87.00 78 ASN A O 1
ATOM 610 N N . LEU A 1 79 ? -29.558 -23.474 47.874 1.00 91.62 79 LEU A N 1
ATOM 611 C CA . LEU A 1 79 ? -28.887 -24.037 46.700 1.00 91.62 79 LEU A CA 1
ATOM 612 C C . LEU A 1 79 ? -29.633 -25.264 46.168 1.00 91.62 79 LEU A C 1
ATOM 614 O O . LEU A 1 79 ? -29.770 -26.277 46.856 1.00 91.62 79 LEU A O 1
ATOM 618 N N . ILE A 1 80 ? -30.038 -25.195 44.905 1.00 94.38 80 ILE A N 1
ATOM 619 C CA . ILE A 1 80 ? -30.602 -26.295 44.127 1.00 94.38 80 ILE A CA 1
ATOM 620 C C . ILE A 1 80 ? -29.458 -26.985 43.378 1.00 94.38 80 ILE A C 1
ATOM 622 O O . ILE A 1 80 ? -28.736 -26.354 42.611 1.00 94.38 80 ILE A O 1
ATOM 626 N N . THR A 1 81 ? -29.273 -28.291 43.579 1.00 93.81 81 THR A N 1
ATOM 627 C CA . THR A 1 81 ? -28.253 -29.059 42.849 1.00 93.81 81 THR A CA 1
ATOM 628 C C . THR A 1 81 ? -28.679 -29.282 41.398 1.00 93.81 81 THR A C 1
ATOM 630 O O . THR A 1 81 ? -29.730 -29.869 41.132 1.00 93.81 81 THR A O 1
ATOM 633 N N . LEU A 1 82 ? -27.838 -28.864 40.453 1.00 94.50 82 LEU A N 1
ATOM 634 C CA . LEU A 1 82 ? -27.986 -29.167 39.036 1.00 94.50 82 LEU A CA 1
ATOM 635 C C . LEU A 1 82 ? -27.756 -30.666 38.802 1.00 94.50 82 LEU A C 1
ATOM 637 O O . LEU A 1 82 ? -26.761 -31.238 39.246 1.00 94.50 82 LEU A O 1
ATOM 641 N N . SER A 1 83 ? -28.672 -31.313 38.083 1.00 92.19 83 SER A N 1
ATOM 642 C CA . SER A 1 83 ? -28.551 -32.738 37.763 1.00 92.19 83 SER A CA 1
ATOM 643 C C . SER A 1 83 ? -27.307 -33.003 36.913 1.00 92.19 83 SER A C 1
ATOM 645 O O . SER A 1 83 ? -27.169 -32.412 35.847 1.00 92.19 83 SER A O 1
ATOM 647 N N . GLY A 1 84 ? -26.443 -33.929 37.335 1.00 91.56 84 GLY A N 1
ATOM 648 C CA . GLY A 1 84 ? -25.254 -34.351 36.586 1.00 91.56 84 GLY A CA 1
ATOM 649 C C . GLY A 1 84 ? -23.969 -34.296 37.410 1.00 91.56 84 GLY A C 1
ATOM 650 O O . GLY A 1 84 ? -23.992 -34.016 38.607 1.00 91.56 84 GLY A O 1
ATOM 651 N N . LYS A 1 85 ? -22.851 -34.609 36.752 1.00 93.81 85 LYS A N 1
ATOM 652 C CA . LYS A 1 85 ? -21.494 -34.429 37.271 1.00 93.81 85 LYS A CA 1
ATOM 653 C C . LYS A 1 85 ? -20.704 -33.636 36.240 1.00 93.81 85 LYS A C 1
ATOM 655 O O . LYS A 1 85 ? -20.710 -34.010 35.070 1.00 93.81 85 LYS A O 1
ATOM 660 N N . TYR A 1 86 ? -20.067 -32.561 36.675 1.00 94.38 86 TYR A N 1
ATOM 661 C CA . TYR A 1 86 ? -19.411 -31.584 35.818 1.00 94.38 86 TYR A CA 1
ATOM 662 C C . TYR A 1 86 ? -17.977 -31.384 36.281 1.00 94.38 86 TYR A C 1
ATOM 664 O O . TYR A 1 86 ? -17.730 -31.246 37.476 1.00 94.38 86 TYR A O 1
ATOM 672 N N . GLU A 1 87 ? -17.053 -31.343 35.333 1.00 94.12 87 GLU A N 1
ATOM 673 C CA . GLU A 1 87 ? -15.715 -30.810 35.547 1.00 94.12 87 GLU A CA 1
ATOM 674 C C . GLU A 1 87 ? -15.690 -29.424 34.911 1.00 94.12 87 GLU A C 1
ATOM 676 O O . GLU A 1 87 ? -15.752 -29.310 33.692 1.00 94.12 87 GLU A O 1
ATOM 681 N N . ILE A 1 88 ? -15.723 -28.382 35.741 1.00 95.00 88 ILE A N 1
ATOM 682 C CA . ILE A 1 88 ? -15.729 -26.993 35.269 1.00 95.00 88 ILE A CA 1
ATOM 683 C C . ILE A 1 88 ? -14.325 -26.605 34.809 1.00 95.00 88 ILE A C 1
ATOM 685 O O . ILE A 1 88 ? -13.347 -26.994 35.448 1.00 95.00 88 ILE A O 1
ATOM 689 N N . ASP A 1 89 ? -14.242 -25.843 33.721 1.00 93.00 89 ASP A N 1
ATOM 690 C CA . ASP A 1 89 ? -12.985 -25.275 33.237 1.00 93.00 89 ASP A CA 1
ATOM 691 C C . ASP A 1 89 ? -12.421 -24.227 34.211 1.00 93.00 89 ASP A C 1
ATOM 693 O O . ASP A 1 89 ? -13.142 -23.592 34.984 1.00 93.00 89 ASP A O 1
ATOM 697 N N . PHE A 1 90 ? -11.107 -24.012 34.152 1.00 92.88 90 PHE A N 1
ATOM 698 C CA . PHE A 1 90 ? -10.405 -23.024 34.973 1.00 92.88 90 PHE A CA 1
ATOM 699 C C . PHE A 1 90 ? -9.851 -21.864 34.151 1.00 92.88 90 PHE A C 1
ATOM 701 O O . PHE A 1 90 ? -9.475 -22.041 32.987 1.00 92.88 90 PHE A O 1
ATOM 708 N N . ALA A 1 91 ? -9.756 -20.695 34.784 1.00 91.75 91 ALA A N 1
ATOM 709 C CA . ALA A 1 91 ? -9.207 -19.503 34.156 1.00 91.75 91 ALA A CA 1
ATOM 710 C C . ALA A 1 91 ? -7.709 -19.677 33.876 1.00 91.75 91 ALA A C 1
ATOM 712 O O . ALA A 1 91 ? -6.970 -20.277 34.664 1.00 91.75 91 ALA A O 1
ATOM 713 N N . LYS A 1 92 ? -7.260 -19.158 32.734 1.00 90.94 92 LYS A N 1
ATOM 714 C CA . LYS A 1 92 ? -5.855 -19.197 32.319 1.00 90.94 92 LYS A CA 1
ATOM 715 C C . LYS A 1 92 ? -5.161 -17.921 32.767 1.00 90.94 92 LYS A C 1
ATOM 717 O O . LYS A 1 92 ? -5.800 -16.885 32.907 1.00 90.94 92 LYS A O 1
ATOM 722 N N . THR A 1 93 ? -3.860 -18.004 33.004 1.00 90.50 93 THR A N 1
ATOM 723 C CA . THR A 1 93 ? -3.020 -16.836 33.263 1.00 90.50 93 THR A CA 1
ATOM 724 C C . THR A 1 93 ? -3.024 -15.980 32.002 1.00 90.50 93 THR A C 1
ATOM 726 O O . THR A 1 93 ? -2.585 -16.484 30.964 1.00 90.50 93 THR A O 1
ATOM 729 N N . PRO A 1 94 ? -3.511 -14.729 32.057 1.00 91.38 94 PRO A N 1
ATOM 730 C CA . PRO A 1 94 ? -3.423 -13.845 30.911 1.00 91.38 94 PRO A CA 1
ATOM 731 C C . PRO A 1 94 ? -1.959 -13.576 30.570 1.00 91.38 94 PRO A C 1
ATOM 733 O O . PRO A 1 94 ? -1.133 -13.403 31.470 1.00 91.38 94 PRO A O 1
ATOM 736 N N . LEU A 1 95 ? -1.647 -13.540 29.280 1.00 89.75 95 LEU A N 1
ATOM 737 C CA . LEU A 1 95 ? -0.313 -13.253 28.765 1.00 89.75 95 LEU A CA 1
ATOM 738 C C . LEU A 1 95 ? -0.361 -12.074 27.792 1.00 89.75 95 LEU A C 1
ATOM 740 O O . LEU A 1 95 ? -1.375 -11.914 27.103 1.00 89.75 95 LEU A O 1
ATOM 744 N N . PRO A 1 96 ? 0.713 -11.270 27.716 1.00 89.88 96 PRO A N 1
ATOM 745 C CA . PRO A 1 96 ? 0.795 -10.205 26.735 1.00 89.88 96 PRO A CA 1
ATOM 746 C C . PRO A 1 96 ? 0.889 -10.792 25.321 1.00 89.88 96 PRO A C 1
ATOM 748 O O . PRO A 1 96 ? 1.544 -11.813 25.102 1.00 89.88 96 PRO A O 1
ATOM 751 N N . THR A 1 97 ? 0.267 -10.142 24.342 1.00 81.88 97 THR A N 1
ATOM 752 C CA . THR A 1 97 ? 0.333 -10.518 22.921 1.00 81.88 97 THR A CA 1
ATOM 753 C C . THR A 1 97 ? 1.661 -10.124 22.259 1.00 81.88 97 THR A C 1
ATOM 755 O O . THR A 1 97 ? 1.700 -9.989 21.048 1.00 81.88 97 THR A O 1
ATOM 758 N N . ASP A 1 98 ? 2.761 -9.881 22.979 1.00 78.94 98 ASP A N 1
ATOM 759 C CA . ASP A 1 98 ? 4.048 -9.474 22.377 1.00 78.94 98 ASP A CA 1
ATOM 760 C C . ASP A 1 98 ? 4.980 -10.661 22.074 1.00 78.94 98 ASP A C 1
ATOM 762 O O . ASP A 1 98 ? 5.874 -10.540 21.240 1.00 78.94 98 ASP A O 1
ATOM 766 N N . ASN A 1 99 ? 4.766 -11.817 22.715 1.00 63.53 99 ASN A N 1
ATOM 767 C CA . ASN A 1 99 ? 5.570 -13.025 22.540 1.00 63.53 99 ASN A CA 1
ATOM 768 C C . ASN A 1 99 ? 4.775 -14.313 22.821 1.00 63.53 99 ASN A C 1
ATOM 770 O O . ASN A 1 99 ? 3.811 -14.341 23.586 1.00 63.53 99 ASN A O 1
ATOM 774 N N . SER A 1 100 ? 5.236 -15.428 22.245 1.00 60.50 100 SER A N 1
ATOM 775 C CA . SER A 1 100 ? 4.746 -16.766 22.587 1.00 60.50 100 SER A CA 1
ATOM 776 C C . SER A 1 100 ? 5.415 -17.262 23.872 1.00 60.50 100 SER A C 1
ATOM 778 O O . SER A 1 100 ? 6.639 -17.430 23.906 1.00 60.50 100 SER A O 1
ATOM 780 N N . PHE A 1 101 ? 4.637 -17.554 24.913 1.00 65.62 101 PHE A N 1
ATOM 781 C CA . PHE A 1 101 ? 5.161 -18.125 26.155 1.00 65.62 101 PHE A CA 1
ATOM 782 C C . PHE A 1 101 ? 4.777 -19.600 26.288 1.00 65.62 101 PHE A C 1
ATOM 784 O O . PHE A 1 101 ? 3.686 -20.024 25.913 1.00 65.62 101 PHE A O 1
ATOM 791 N N . SER A 1 102 ? 5.666 -20.386 26.893 1.00 57.22 102 SER A N 1
ATOM 792 C CA . SER A 1 102 ? 5.453 -21.812 27.175 1.00 57.22 102 SER A CA 1
ATOM 793 C C . SER A 1 102 ? 4.699 -22.083 28.483 1.00 57.22 102 SER A C 1
ATOM 795 O O . SER A 1 102 ? 4.604 -23.233 28.915 1.00 57.22 102 SER A O 1
ATOM 797 N N . THR A 1 103 ? 4.190 -21.045 29.150 1.00 63.66 103 THR A N 1
ATOM 798 C CA . THR A 1 103 ? 3.499 -21.167 30.436 1.00 63.66 103 THR A CA 1
ATOM 799 C C . THR A 1 103 ? 2.133 -21.820 30.272 1.00 63.66 103 THR A C 1
ATOM 801 O O . THR A 1 103 ? 1.195 -21.223 29.752 1.00 63.66 103 THR A O 1
ATOM 804 N N . ILE A 1 104 ? 2.017 -23.046 30.780 1.00 73.38 104 ILE A N 1
ATOM 805 C CA . ILE A 1 104 ? 0.747 -23.747 30.950 1.00 73.38 104 ILE A CA 1
ATOM 806 C C . ILE A 1 104 ? 0.234 -23.407 32.348 1.00 73.38 104 ILE A C 1
ATOM 808 O O . ILE A 1 104 ? 0.869 -23.753 33.343 1.00 73.38 104 ILE A O 1
ATOM 812 N N . THR A 1 105 ? -0.908 -22.724 32.437 1.00 87.44 105 THR A N 1
ATOM 813 C CA . THR A 1 105 ? -1.598 -22.550 33.719 1.00 87.44 105 THR A CA 1
ATOM 814 C C . THR A 1 105 ? -2.035 -23.915 34.229 1.00 87.44 105 THR A C 1
ATOM 816 O O . THR A 1 105 ? -2.767 -24.635 33.544 1.00 87.44 105 THR A O 1
ATOM 819 N N . GLU A 1 106 ? -1.594 -24.267 35.429 1.00 89.69 106 GLU A N 1
ATOM 820 C CA . GLU A 1 106 ? -2.038 -25.477 36.105 1.00 89.69 106 GLU A CA 1
ATOM 821 C C . GLU A 1 106 ? -3.338 -25.218 36.870 1.00 89.69 106 GLU A C 1
ATOM 823 O O . GLU A 1 106 ? -3.625 -24.112 37.330 1.00 89.69 106 GLU A O 1
ATOM 828 N N . LYS A 1 107 ? -4.139 -26.271 36.977 1.00 91.38 107 LYS A N 1
ATOM 829 C CA . LYS A 1 107 ? -5.362 -26.309 37.771 1.00 91.38 107 LYS A CA 1
ATOM 830 C C . LYS A 1 107 ? -4.990 -26.218 39.254 1.00 91.38 107 LYS A C 1
ATOM 832 O O . LYS A 1 107 ? -4.104 -26.948 39.694 1.00 91.38 107 LYS A O 1
ATOM 837 N N . ASP A 1 108 ? -5.655 -25.367 40.037 1.00 95.00 108 ASP A N 1
ATOM 838 C CA . ASP A 1 108 ? -5.379 -25.310 41.477 1.00 95.00 108 ASP A CA 1
ATOM 839 C C . ASP A 1 108 ? -5.943 -26.558 42.172 1.00 95.00 108 ASP A C 1
ATOM 841 O O . ASP A 1 108 ? -7.136 -26.662 42.478 1.00 95.00 108 ASP A O 1
ATOM 845 N N . GLU A 1 109 ? -5.063 -27.521 42.436 1.00 94.38 109 GLU A N 1
ATOM 846 C CA . GLU A 1 109 ? -5.396 -28.780 43.100 1.00 94.38 109 GLU A CA 1
ATOM 847 C C . GLU A 1 109 ? -5.944 -28.584 44.525 1.00 94.38 109 GLU A C 1
ATOM 849 O O . GLU A 1 109 ? -6.669 -29.448 45.024 1.00 94.38 109 GLU A O 1
ATOM 854 N N . ASN A 1 110 ? -5.688 -27.445 45.181 1.00 94.94 110 ASN A N 1
ATOM 855 C CA . ASN A 1 110 ? -6.291 -27.155 46.486 1.00 94.94 110 ASN A CA 1
ATOM 856 C C . ASN A 1 110 ? -7.794 -26.874 46.373 1.00 94.94 110 ASN A C 1
ATOM 858 O O . ASN A 1 110 ? -8.549 -27.199 47.293 1.00 94.94 110 ASN A O 1
ATOM 862 N N . ILE A 1 111 ? -8.240 -26.299 45.253 1.00 94.88 111 ILE A N 1
ATOM 863 C CA . ILE A 1 111 ? -9.658 -26.054 44.974 1.00 94.88 111 ILE A CA 1
ATOM 864 C C . ILE A 1 111 ? -10.274 -27.305 44.361 1.00 94.88 111 ILE A C 1
ATOM 866 O O . ILE A 1 111 ? -11.274 -27.821 44.864 1.00 94.88 111 ILE A O 1
ATOM 870 N N . TYR A 1 112 ? -9.655 -27.848 43.316 1.00 95.44 112 TYR A N 1
ATOM 871 C CA . TYR A 1 112 ? -10.226 -28.967 42.578 1.00 95.44 112 TYR A CA 1
ATOM 872 C C . TYR A 1 112 ? -10.183 -30.307 43.317 1.00 95.44 112 TYR A C 1
ATOM 874 O O . TYR A 1 112 ? -11.069 -31.142 43.126 1.00 95.44 112 TYR A O 1
ATOM 882 N N . GLY A 1 113 ? -9.232 -30.481 44.235 1.00 94.31 113 GLY A N 1
ATOM 883 C CA . GLY A 1 113 ? -9.195 -31.595 45.178 1.00 94.31 113 GLY A CA 1
ATOM 884 C C . GLY A 1 113 ? -10.134 -31.434 46.382 1.00 94.31 113 GLY A C 1
ATOM 885 O O . GLY A 1 113 ? -10.202 -32.332 47.226 1.00 94.31 113 GLY A O 1
ATOM 886 N N . SER A 1 114 ? -10.866 -30.318 46.498 1.00 94.69 114 SER A N 1
ATOM 887 C CA . SER A 1 114 ? -11.712 -29.995 47.654 1.00 94.69 114 SER A CA 1
ATOM 888 C C . SER A 1 114 ? -13.198 -30.282 47.428 1.00 94.69 114 SER A C 1
ATOM 890 O O . SER A 1 114 ? -13.727 -30.192 46.323 1.00 94.69 114 SER A O 1
ATOM 892 N N . LYS A 1 115 ? -13.910 -30.607 48.518 1.00 93.56 115 LYS A N 1
ATOM 893 C CA . LYS A 1 115 ? -15.383 -30.722 48.541 1.00 93.56 115 LYS A CA 1
ATOM 894 C C . LYS A 1 115 ? -16.081 -29.401 48.863 1.00 93.56 115 LYS A C 1
ATOM 896 O O . LYS A 1 115 ? -17.309 -29.346 48.785 1.00 93.56 115 LYS A O 1
ATOM 901 N N . ASN A 1 116 ? -15.329 -28.382 49.280 1.00 95.25 116 ASN A N 1
ATOM 902 C CA . ASN A 1 116 ? -15.886 -27.086 49.653 1.00 95.25 116 ASN A CA 1
ATOM 903 C C . ASN A 1 116 ? -16.539 -26.421 48.438 1.00 95.25 116 ASN A C 1
ATOM 905 O O . ASN A 1 116 ? -16.116 -26.641 47.306 1.00 95.25 116 ASN A O 1
ATOM 909 N N . LEU A 1 117 ? -17.573 -25.618 48.691 1.00 94.44 117 LEU A N 1
ATOM 910 C CA . LEU A 1 117 ? -18.180 -24.802 47.646 1.00 94.44 117 LEU A CA 1
ATOM 911 C C . LEU A 1 117 ? -17.197 -23.712 47.213 1.00 94.44 117 LEU A C 1
ATOM 913 O O . LEU A 1 117 ? -16.610 -23.042 48.062 1.00 94.44 117 LEU A O 1
ATOM 917 N N . TYR A 1 118 ? -17.058 -23.542 45.905 1.00 94.75 118 TYR A N 1
ATOM 918 C CA . TYR A 1 118 ? -16.344 -22.457 45.252 1.00 94.75 118 TYR A CA 1
ATOM 919 C C . TYR A 1 118 ? -17.349 -21.595 44.459 1.00 94.75 118 TYR A C 1
ATOM 921 O O . TYR A 1 118 ? -18.180 -22.165 43.745 1.00 94.75 118 TYR A O 1
ATOM 929 N N . PRO A 1 119 ? -17.298 -20.254 44.559 1.00 94.06 119 PRO A N 1
ATOM 930 C CA . PRO A 1 119 ? -16.343 -19.468 45.352 1.00 94.06 119 PRO A CA 1
ATOM 931 C C . PRO A 1 119 ? -16.602 -19.516 46.871 1.00 94.06 119 PRO A C 1
ATOM 933 O O . PRO A 1 119 ? -15.793 -19.025 47.653 1.00 94.06 119 PRO A O 1
ATOM 936 N N . GLY A 1 120 ? -17.720 -20.095 47.323 1.00 91.75 120 GLY A N 1
ATOM 937 C CA . GLY A 1 120 ? -18.057 -20.273 48.743 1.00 91.75 120 GLY A CA 1
ATOM 938 C C . GLY A 1 120 ? -18.643 -19.024 49.412 1.00 91.75 120 GLY A C 1
ATOM 939 O O . GLY A 1 120 ? -19.438 -19.136 50.350 1.00 91.75 120 GLY A O 1
ATOM 940 N N . ASN A 1 121 ? -18.321 -17.842 48.886 1.00 92.50 121 ASN A N 1
ATOM 941 C CA . ASN A 1 121 ? -19.030 -16.595 49.149 1.00 92.50 121 ASN A CA 1
ATOM 942 C C . ASN A 1 121 ? -20.171 -16.401 48.141 1.00 92.50 121 ASN A C 1
ATOM 944 O O . ASN A 1 121 ? -20.116 -16.893 47.018 1.00 92.50 121 ASN A O 1
ATOM 948 N N . PHE A 1 122 ? -21.208 -15.674 48.555 1.00 93.75 122 PHE A N 1
ATOM 949 C CA . PHE A 1 122 ? -22.409 -15.423 47.743 1.00 93.75 122 PHE A CA 1
ATOM 950 C C . PHE A 1 122 ? -22.475 -13.995 47.196 1.00 93.75 122 PHE A C 1
ATOM 952 O O . PHE A 1 122 ? -23.282 -13.719 46.315 1.00 93.75 122 PHE A O 1
ATOM 959 N N . TYR A 1 123 ? -21.632 -13.096 47.703 1.00 94.62 123 TYR A N 1
ATOM 960 C CA . TYR A 1 123 ? -21.453 -11.761 47.153 1.00 94.62 123 TYR A CA 1
ATOM 961 C C . TYR A 1 123 ? -20.017 -11.275 47.371 1.00 94.62 123 TYR A C 1
ATOM 963 O O . TYR A 1 123 ? -19.307 -11.787 48.241 1.00 94.62 123 TYR A O 1
ATOM 971 N N . HIS A 1 124 ? -19.627 -10.263 46.606 1.00 94.19 124 HIS A N 1
ATOM 972 C CA . HIS A 1 124 ? -18.413 -9.480 46.779 1.00 94.19 124 HIS A CA 1
ATOM 973 C C . HIS A 1 124 ? -18.724 -8.018 46.437 1.00 94.19 124 HIS A C 1
ATOM 975 O O . HIS A 1 124 ? -19.143 -7.726 45.318 1.00 94.19 124 HIS A O 1
ATOM 981 N N . LEU A 1 125 ? -18.553 -7.112 47.406 1.00 94.25 125 LEU A N 1
ATOM 982 C CA . LEU A 1 125 ? -18.582 -5.672 47.144 1.00 94.25 125 LEU A CA 1
ATOM 983 C C . LEU A 1 125 ? -17.260 -5.310 46.468 1.00 94.25 125 LEU A C 1
ATOM 985 O O . LEU A 1 125 ? -16.215 -5.413 47.102 1.00 94.25 125 LEU A O 1
ATOM 989 N N . VAL A 1 126 ? -17.319 -4.941 45.191 1.00 92.69 126 VAL A N 1
ATOM 990 C CA . VAL A 1 126 ? -16.135 -4.598 44.397 1.00 92.69 126 VAL A CA 1
ATOM 991 C C . VAL A 1 126 ? -15.615 -3.237 44.847 1.00 92.69 126 VAL A C 1
ATOM 993 O O . VAL A 1 126 ? -14.478 -3.129 45.297 1.00 92.69 126 VAL A O 1
ATOM 996 N N . SER A 1 127 ? -16.469 -2.218 44.781 1.00 92.25 127 SER A N 1
ATOM 997 C CA . SER A 1 127 ? -16.177 -0.852 45.217 1.00 92.25 127 SER A CA 1
ATOM 998 C C . SER A 1 127 ? -17.465 -0.016 45.267 1.00 92.25 127 SER A C 1
ATOM 1000 O O . SER A 1 127 ? -18.553 -0.497 44.920 1.00 92.25 127 SER A O 1
ATOM 1002 N N . VAL A 1 128 ? -17.347 1.239 45.708 1.00 93.62 128 VAL A N 1
ATOM 1003 C CA . VAL A 1 128 ? -18.384 2.265 45.548 1.00 93.62 128 VAL A CA 1
ATOM 1004 C C . VAL A 1 128 ? -17.835 3.331 44.607 1.00 93.62 128 VAL A C 1
ATOM 1006 O O . VAL A 1 128 ? -16.962 4.097 44.991 1.00 93.62 128 VAL A O 1
ATOM 1009 N N . GLN A 1 129 ? -18.350 3.349 43.384 1.00 94.31 129 GLN A N 1
ATOM 1010 C CA . GLN A 1 129 ? -17.986 4.300 42.334 1.00 94.31 129 GLN A CA 1
ATOM 1011 C C . GLN A 1 129 ? -18.852 5.560 42.440 1.00 94.31 129 GLN A C 1
ATOM 1013 O O . GLN A 1 129 ? -19.845 5.588 43.184 1.00 94.31 129 GLN A O 1
ATOM 1018 N N . ARG A 1 130 ? -18.493 6.610 41.710 1.00 92.75 130 ARG A N 1
ATOM 1019 C CA . ARG A 1 130 ? -19.237 7.866 41.637 1.00 92.75 130 ARG A CA 1
ATOM 1020 C C . ARG A 1 130 ? -19.516 8.185 40.167 1.00 92.75 130 ARG A C 1
ATOM 1022 O O . ARG A 1 130 ? -18.741 7.853 39.299 1.00 92.75 130 ARG A O 1
ATOM 1029 N N . PHE A 1 131 ? -20.678 8.749 39.877 1.00 93.50 131 PHE A N 1
ATOM 1030 C CA . PHE A 1 131 ? -20.962 9.280 38.547 1.00 93.50 131 PHE A CA 1
ATOM 1031 C C . PHE A 1 131 ? -21.707 10.589 38.701 1.00 93.50 131 PHE A C 1
ATOM 1033 O O . PHE A 1 131 ? -22.839 10.613 39.210 1.00 93.50 131 PHE A O 1
ATOM 1040 N N . ALA A 1 132 ? -21.069 11.681 38.299 1.00 91.50 132 ALA A N 1
ATOM 1041 C CA . ALA A 1 132 ? -21.634 13.018 38.416 1.00 91.50 132 ALA A CA 1
ATOM 1042 C C . ALA A 1 132 ? -22.170 13.308 39.844 1.00 91.50 132 ALA A C 1
ATOM 1044 O O . ALA A 1 132 ? -23.293 13.799 40.038 1.00 91.50 132 ALA A O 1
ATOM 1045 N N . GLY A 1 133 ? -21.403 12.909 40.865 1.00 91.94 133 GLY A N 1
ATOM 1046 C CA . GLY A 1 133 ? -21.743 13.032 42.286 1.00 91.94 133 GLY A CA 1
ATOM 1047 C C . GLY A 1 133 ? -22.753 12.011 42.841 1.00 91.94 133 GLY A C 1
ATOM 1048 O O . GLY A 1 133 ? -23.179 12.156 43.989 1.00 91.94 133 GLY A O 1
ATOM 1049 N N . HIS A 1 134 ? -23.148 10.980 42.085 1.00 94.25 134 HIS A N 1
ATOM 1050 C CA . HIS A 1 134 ? -24.022 9.894 42.558 1.00 94.25 134 HIS A CA 1
ATOM 1051 C C . HIS A 1 134 ? -23.207 8.665 42.942 1.00 94.25 134 HIS A C 1
ATOM 1053 O O . HIS A 1 134 ? -22.472 8.142 42.115 1.00 94.25 134 HIS A O 1
ATOM 1059 N N . SER A 1 135 ? -23.357 8.165 44.171 1.00 95.56 135 SER A N 1
ATOM 1060 C CA . SER A 1 135 ? -22.614 6.976 44.609 1.00 95.56 135 SER A CA 1
ATOM 1061 C C . SER A 1 135 ? -23.297 5.686 44.169 1.00 95.56 135 SER A C 1
ATOM 1063 O O . SER A 1 135 ? -24.462 5.454 44.495 1.00 95.56 135 SER A O 1
ATOM 1065 N N . ILE A 1 136 ? -22.550 4.827 43.479 1.00 96.19 136 ILE A N 1
ATOM 1066 C CA . ILE A 1 136 ? -23.028 3.573 42.899 1.00 96.19 136 ILE A CA 1
ATOM 1067 C C . ILE A 1 136 ? -22.188 2.421 43.448 1.00 96.19 136 ILE A C 1
ATOM 1069 O O . ILE A 1 136 ? -20.988 2.318 43.209 1.00 96.19 136 ILE A O 1
ATOM 1073 N N . ALA A 1 137 ? -22.827 1.535 44.201 1.00 95.94 137 ALA A N 1
ATOM 1074 C CA . ALA A 1 137 ? -22.211 0.323 44.707 1.00 95.94 137 ALA A CA 1
ATOM 1075 C C . ALA A 1 137 ? -22.152 -0.742 43.611 1.00 95.94 137 ALA A C 1
ATOM 1077 O O . ALA A 1 137 ? -23.178 -1.082 43.020 1.00 95.94 137 ALA A O 1
ATOM 1078 N N . ILE A 1 138 ? -20.961 -1.293 43.382 1.00 96.06 138 ILE A N 1
ATOM 1079 C CA . ILE A 1 138 ? -20.729 -2.354 42.403 1.00 96.06 138 ILE A CA 1
ATOM 1080 C C . ILE A 1 138 ? -20.608 -3.682 43.149 1.00 96.06 138 ILE A C 1
ATOM 1082 O O . ILE A 1 138 ? -19.672 -3.888 43.928 1.00 96.06 138 ILE A O 1
ATOM 1086 N N . ILE A 1 139 ? -21.572 -4.583 42.951 1.00 95.50 139 ILE A N 1
ATOM 1087 C CA . ILE A 1 139 ? -21.677 -5.831 43.712 1.00 95.50 139 ILE A CA 1
ATOM 1088 C C . ILE A 1 139 ? -21.738 -7.025 42.764 1.00 95.50 139 ILE A C 1
ATOM 1090 O O . ILE A 1 139 ? -22.668 -7.162 41.974 1.00 95.50 139 ILE A O 1
ATOM 1094 N N . ASN A 1 140 ? -20.783 -7.944 42.916 1.00 95.69 140 ASN A N 1
ATOM 1095 C CA . ASN A 1 140 ? -20.829 -9.248 42.260 1.00 95.69 140 ASN A CA 1
ATOM 1096 C C . ASN A 1 140 ? -21.610 -10.226 43.144 1.00 95.69 140 ASN A C 1
ATOM 1098 O O . ASN A 1 140 ? -21.255 -10.421 44.308 1.00 95.69 140 ASN A O 1
ATOM 1102 N N . LEU A 1 141 ? -22.652 -10.858 42.608 1.00 95.38 141 LEU A N 1
ATOM 1103 C CA . LEU A 1 141 ? -23.460 -11.877 43.280 1.00 95.38 141 LEU A CA 1
ATOM 1104 C C . LEU A 1 141 ? -23.167 -13.252 42.679 1.00 95.38 141 LEU A C 1
ATOM 1106 O O . LEU A 1 141 ? -23.235 -13.419 41.465 1.00 95.38 141 LEU A O 1
ATOM 1110 N N . PHE A 1 142 ? -22.895 -14.252 43.519 1.00 95.00 142 PHE A N 1
ATOM 1111 C CA . PHE A 1 142 ? -22.487 -15.603 43.104 1.00 95.00 142 PHE A CA 1
ATOM 1112 C C . PHE A 1 142 ? -23.608 -16.627 43.344 1.00 95.00 142 PHE A C 1
ATOM 1114 O O . PHE A 1 142 ? -23.551 -17.392 44.318 1.00 95.00 142 PHE A O 1
ATOM 1121 N N . PRO A 1 143 ? -24.648 -16.660 42.488 1.00 94.50 143 PRO A N 1
ATOM 1122 C CA . PRO A 1 143 ? -25.764 -17.581 42.663 1.00 94.50 143 PRO A CA 1
ATOM 1123 C C . PRO A 1 143 ? -25.399 -19.023 42.299 1.00 94.50 143 PRO A C 1
ATOM 1125 O O . PRO A 1 143 ? -26.082 -19.943 42.742 1.00 94.50 143 PRO A O 1
ATOM 1128 N N . TYR A 1 144 ? -24.332 -19.231 41.521 1.00 95.56 144 TYR A N 1
ATOM 1129 C CA . TYR A 1 144 ? -23.795 -20.547 41.187 1.00 95.56 144 TYR A CA 1
ATOM 1130 C C . TYR A 1 144 ? -22.641 -20.897 42.128 1.00 95.56 144 TYR A C 1
ATOM 1132 O O . TYR A 1 144 ? -21.779 -20.069 42.415 1.00 95.56 144 TYR A O 1
ATOM 1140 N N . GLN A 1 145 ? -22.623 -22.134 42.611 1.00 95.56 145 GLN A N 1
ATOM 1141 C CA . GLN A 1 145 ? -21.600 -22.660 43.509 1.00 95.56 145 GLN A CA 1
ATOM 1142 C C . GLN A 1 145 ? -21.170 -24.037 43.013 1.00 95.56 145 GLN A C 1
ATOM 1144 O O . GLN A 1 145 ? -22.005 -24.862 42.653 1.00 95.56 145 GLN A O 1
ATOM 1149 N N . TYR A 1 146 ? -19.876 -24.315 43.013 1.00 96.38 146 TYR A N 1
ATOM 1150 C CA . TYR A 1 146 ? -19.316 -25.566 42.512 1.00 96.38 146 TYR A CA 1
ATOM 1151 C C . TYR A 1 146 ? -18.623 -26.325 43.641 1.00 96.38 146 TYR A C 1
ATOM 1153 O O . TYR A 1 146 ? -17.870 -25.733 44.403 1.00 96.38 146 TYR A O 1
ATOM 1161 N N . SER A 1 147 ? -18.885 -27.626 43.772 1.00 95.81 147 SER A N 1
ATOM 1162 C CA . SER A 1 147 ? -18.151 -28.549 44.644 1.00 95.81 147 SER A CA 1
ATOM 1163 C C . SER A 1 147 ? -17.202 -29.379 43.772 1.00 95.81 147 SER A C 1
ATOM 1165 O O . SER A 1 147 ? -17.648 -30.375 43.185 1.00 95.81 147 SER A O 1
ATOM 1167 N N . PRO A 1 148 ? -15.915 -28.995 43.657 1.00 95.06 148 PRO A N 1
ATOM 1168 C CA . PRO A 1 148 ? -15.049 -29.504 42.599 1.00 95.06 148 PRO A CA 1
ATOM 1169 C C . PRO A 1 148 ? -14.759 -31.001 42.657 1.00 95.06 148 PRO A C 1
ATOM 1171 O O . PRO A 1 148 ? -14.982 -31.702 41.673 1.00 95.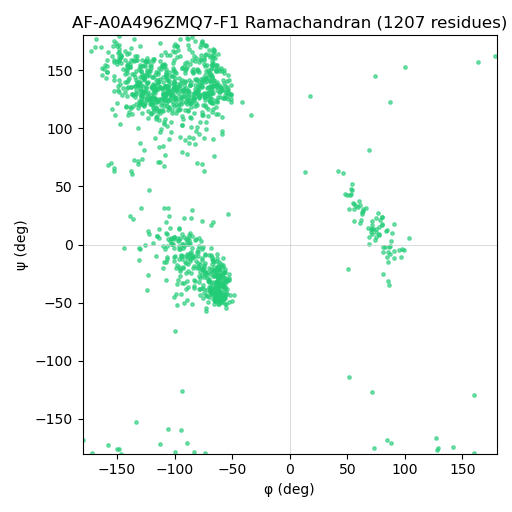06 148 PRO A O 1
ATOM 1174 N N . LEU A 1 149 ? -14.366 -31.528 43.820 1.00 94.50 149 LEU A N 1
ATOM 1175 C CA . LEU A 1 149 ? -14.063 -32.956 43.971 1.00 94.50 149 LEU A CA 1
ATOM 1176 C C . LEU A 1 149 ? -15.292 -33.840 43.712 1.00 94.50 149 LEU A C 1
ATOM 1178 O O . LEU A 1 149 ? -15.172 -34.982 43.271 1.00 94.50 149 LEU A O 1
ATOM 1182 N N . ASN A 1 150 ? -16.485 -33.326 44.021 1.00 94.25 150 ASN A N 1
ATOM 1183 C CA . ASN A 1 150 ? -17.728 -34.049 43.795 1.00 94.25 150 ASN A CA 1
ATOM 1184 C C . ASN A 1 150 ? -18.271 -33.844 42.378 1.00 94.25 150 ASN A C 1
ATOM 1186 O O . ASN A 1 150 ? -19.178 -34.585 42.015 1.00 94.25 150 ASN A O 1
ATOM 1190 N N . GLY A 1 151 ? -17.785 -32.868 41.608 1.00 94.75 151 GLY A N 1
ATOM 1191 C CA . GLY A 1 151 ? -18.336 -32.483 40.309 1.00 94.75 151 GLY A CA 1
ATOM 1192 C C . GLY A 1 151 ? -19.778 -31.964 40.373 1.00 94.75 151 GLY A C 1
ATOM 1193 O O . GLY A 1 151 ? -20.541 -32.168 39.434 1.00 94.75 151 GLY A O 1
ATOM 1194 N N . GLU A 1 152 ? -20.210 -31.380 41.494 1.00 96.00 152 GLU A N 1
ATOM 1195 C CA . GLU A 1 152 ? -21.599 -30.926 41.692 1.00 96.00 152 GLU A CA 1
ATOM 1196 C C . GLU A 1 152 ? -21.699 -29.410 41.563 1.00 96.00 152 GLU A C 1
ATOM 1198 O O . GLU A 1 152 ? -20.969 -28.686 42.235 1.00 96.00 152 GLU A O 1
ATOM 1203 N N . VAL A 1 153 ? -22.633 -28.928 40.743 1.00 96.44 153 VAL A N 1
ATOM 1204 C CA . VAL A 1 153 ? -22.953 -27.499 40.630 1.00 96.44 153 VAL A CA 1
ATOM 1205 C C . VAL A 1 153 ? -24.285 -27.248 41.323 1.00 96.44 153 VAL A C 1
ATOM 1207 O O . VAL A 1 153 ? -25.286 -27.887 41.008 1.00 96.44 153 VAL A O 1
ATOM 1210 N N . GLY A 1 154 ? -24.298 -26.341 42.291 1.00 94.88 154 GLY A N 1
ATOM 1211 C CA . GLY A 1 154 ? -25.497 -25.779 42.894 1.00 94.88 154 GLY A CA 1
ATOM 1212 C C . GLY A 1 154 ? -25.808 -24.411 42.297 1.00 94.88 154 GLY A C 1
ATOM 1213 O O . GLY A 1 154 ? -24.896 -23.673 41.931 1.00 94.88 154 GLY A O 1
ATOM 1214 N N . TYR A 1 155 ? -27.085 -24.063 42.212 1.00 94.94 155 TYR A N 1
ATOM 1215 C CA . TYR A 1 155 ? -27.529 -22.733 41.813 1.00 94.94 155 TYR A CA 1
ATOM 1216 C C . TYR A 1 155 ? -28.698 -22.263 42.676 1.00 94.94 155 TYR A C 1
ATOM 1218 O O . TYR A 1 155 ? -29.452 -23.076 43.207 1.00 94.94 155 TYR A O 1
ATOM 1226 N N . MET A 1 156 ? -28.842 -20.955 42.825 1.00 93.25 156 MET A N 1
ATOM 1227 C CA . MET A 1 156 ? -30.020 -20.322 43.419 1.00 93.25 156 MET A CA 1
ATOM 1228 C C . MET A 1 156 ? -30.922 -19.869 42.275 1.00 93.25 156 MET A C 1
ATOM 1230 O O . MET A 1 156 ? -30.406 -19.288 41.333 1.00 93.25 156 MET A O 1
ATOM 1234 N N . ASP A 1 157 ? -32.228 -20.132 42.322 1.00 90.44 157 ASP A N 1
ATOM 1235 C CA . ASP A 1 157 ? -33.201 -19.613 41.341 1.00 90.44 157 ASP A CA 1
ATOM 1236 C C . ASP A 1 157 ? -33.584 -18.145 41.617 1.00 90.44 157 ASP A C 1
ATOM 1238 O O . ASP A 1 157 ? -34.022 -17.418 40.723 1.00 90.44 157 ASP A O 1
ATOM 1242 N N . ASN A 1 158 ? -33.359 -17.690 42.850 1.00 91.44 158 ASN A N 1
ATOM 1243 C CA . ASN A 1 158 ? -33.447 -16.300 43.272 1.00 91.44 158 ASN A CA 1
ATOM 1244 C C . ASN A 1 158 ? -32.372 -16.007 44.330 1.00 91.44 158 ASN A C 1
ATOM 1246 O O . ASN A 1 158 ? -32.207 -16.780 45.275 1.00 91.44 158 ASN A O 1
ATOM 1250 N N . ILE A 1 159 ? -31.667 -14.883 44.200 1.00 92.25 159 ILE A N 1
ATOM 1251 C CA . ILE A 1 159 ? -30.734 -14.377 45.211 1.00 92.25 159 ILE A CA 1
ATOM 1252 C C . ILE A 1 159 ? -31.220 -13.027 45.737 1.00 92.25 159 ILE A C 1
ATOM 1254 O O . ILE A 1 159 ? -31.463 -12.099 44.970 1.00 92.25 159 ILE A O 1
ATOM 1258 N N . SER A 1 160 ? -31.372 -12.914 47.057 1.00 92.25 160 SER A N 1
ATOM 1259 C CA . SER A 1 160 ? -31.823 -11.680 47.708 1.00 92.25 160 SER A CA 1
ATOM 1260 C C . SER A 1 160 ? -30.752 -11.124 48.637 1.00 92.25 160 SER A C 1
ATOM 1262 O O . SER A 1 160 ? -30.178 -11.865 49.446 1.00 92.25 160 SER A O 1
ATOM 1264 N N . ILE A 1 161 ? -30.514 -9.817 48.546 1.00 93.31 161 ILE A N 1
ATOM 1265 C CA . ILE A 1 161 ? -29.524 -9.095 49.348 1.00 93.31 161 ILE A CA 1
ATOM 1266 C C . ILE A 1 161 ? -30.183 -7.961 50.135 1.00 93.31 161 ILE A C 1
ATOM 1268 O O . ILE A 1 161 ? -31.158 -7.373 49.681 1.00 93.31 161 ILE A O 1
ATOM 1272 N N . SER A 1 162 ? -29.625 -7.656 51.302 1.00 93.81 162 SER A N 1
ATOM 1273 C CA . SER A 1 162 ? -30.001 -6.527 52.152 1.00 93.81 162 SER A CA 1
ATOM 1274 C C . SER A 1 162 ? -28.750 -5.712 52.462 1.00 93.81 162 SER A C 1
ATOM 1276 O O . SER A 1 162 ? -27.785 -6.255 53.013 1.00 93.81 162 SER A O 1
ATOM 1278 N N . ILE A 1 163 ? -28.737 -4.442 52.064 1.00 94.31 163 ILE A N 1
ATOM 1279 C CA . ILE A 1 163 ? -27.611 -3.519 52.222 1.00 94.31 163 ILE A CA 1
ATOM 1280 C C . ILE A 1 163 ? -27.947 -2.540 53.340 1.00 94.31 163 ILE A C 1
ATOM 1282 O O . ILE A 1 163 ? -28.882 -1.754 53.226 1.00 94.31 163 ILE A O 1
ATOM 1286 N N . GLU A 1 164 ? -27.170 -2.594 54.414 1.00 95.06 164 GLU A N 1
ATOM 1287 C CA . GLU A 1 164 ? -27.263 -1.688 55.553 1.00 95.06 164 GLU A CA 1
ATOM 1288 C C . GLU A 1 164 ? -26.354 -0.486 55.297 1.00 95.06 164 GLU A C 1
ATOM 1290 O O . GLU A 1 164 ? -25.147 -0.656 55.098 1.00 95.06 164 GLU A O 1
ATOM 1295 N N . THR A 1 165 ? -26.914 0.720 55.313 1.00 94.88 165 THR A N 1
ATOM 1296 C CA . THR A 1 165 ? -26.198 1.969 55.031 1.00 94.88 165 THR A CA 1
ATOM 1297 C C . THR A 1 165 ? -26.292 2.952 56.198 1.00 94.88 165 THR A C 1
ATOM 1299 O O . THR A 1 165 ? -27.177 2.858 57.049 1.00 94.88 165 THR A O 1
ATOM 1302 N N . LYS A 1 166 ? -25.360 3.907 56.286 1.00 94.75 166 LYS A N 1
ATOM 1303 C CA . LYS A 1 166 ? -25.411 5.007 57.267 1.00 94.75 166 LYS A CA 1
ATOM 1304 C C . LYS A 1 166 ? -24.935 6.314 56.645 1.00 94.75 166 LYS A C 1
ATOM 1306 O O . LYS A 1 166 ? -24.109 6.311 55.741 1.00 94.75 166 LYS A O 1
ATOM 1311 N N . TYR A 1 167 ? -25.408 7.436 57.177 1.00 93.81 167 TYR A N 1
ATOM 1312 C CA . TYR A 1 167 ? -25.006 8.758 56.700 1.00 93.81 167 TYR A CA 1
ATOM 1313 C C . TYR A 1 167 ? -23.552 9.105 57.073 1.00 93.81 167 TYR A C 1
ATOM 1315 O O . TYR A 1 167 ? -23.149 8.923 58.226 1.00 93.81 167 TYR A O 1
ATOM 1323 N N . ASN A 1 168 ? -22.801 9.659 56.121 1.00 93.75 168 ASN A N 1
ATOM 1324 C CA . ASN A 1 168 ? -21.446 10.182 56.258 1.00 93.75 168 ASN A CA 1
ATOM 1325 C C . ASN A 1 168 ? -21.382 11.608 55.662 1.00 93.75 168 ASN A C 1
ATOM 1327 O O . ASN A 1 168 ? -21.669 11.821 54.484 1.00 93.75 168 ASN A O 1
ATOM 1331 N N . ASN A 1 169 ? -21.006 12.590 56.491 1.00 91.69 169 ASN A N 1
ATOM 1332 C CA . ASN A 1 169 ? -20.915 13.998 56.084 1.00 91.69 169 ASN A CA 1
ATOM 1333 C C . ASN A 1 169 ? -19.873 14.228 54.983 1.00 91.69 169 ASN A C 1
ATOM 1335 O O . ASN A 1 169 ? -20.124 15.029 54.088 1.00 91.69 169 ASN A O 1
ATOM 1339 N N . ASP A 1 170 ? -18.739 13.531 55.041 1.00 90.12 170 ASP A N 1
ATOM 1340 C CA . ASP A 1 170 ? -17.631 13.739 54.108 1.00 90.12 170 ASP A CA 1
ATOM 1341 C C . ASP A 1 170 ? -18.030 13.257 52.707 1.00 90.12 170 ASP A C 1
ATOM 1343 O O . ASP A 1 170 ? -17.767 13.929 51.711 1.00 90.12 170 ASP A O 1
ATOM 1347 N N . ILE A 1 171 ? -18.771 12.145 52.632 1.00 90.81 171 ILE A N 1
ATOM 1348 C CA . ILE A 1 171 ? -19.349 11.645 51.377 1.00 90.81 171 ILE A CA 1
ATOM 1349 C C . ILE A 1 171 ? -20.383 12.624 50.829 1.00 90.81 171 ILE A C 1
ATOM 1351 O O . ILE A 1 171 ? -20.347 12.936 49.644 1.00 90.81 171 ILE A O 1
ATOM 1355 N N . ALA A 1 172 ? -21.282 13.147 51.669 1.00 91.94 172 ALA A N 1
ATOM 1356 C CA . ALA A 1 172 ? -22.260 14.141 51.227 1.00 91.94 172 ALA A CA 1
ATOM 1357 C C . ALA A 1 172 ? -21.584 15.403 50.652 1.00 91.94 172 ALA A C 1
ATOM 1359 O O . ALA A 1 172 ? -22.030 15.931 49.631 1.00 91.94 172 ALA A O 1
ATOM 1360 N N . GLU A 1 173 ? -20.496 15.869 51.275 1.00 89.50 173 GLU A N 1
ATOM 1361 C CA . GLU A 1 173 ? -19.719 17.010 50.786 1.00 89.50 173 GLU A CA 1
ATOM 1362 C C . GLU A 1 173 ? -19.015 16.701 49.457 1.00 89.50 173 GLU A C 1
ATOM 1364 O O . GLU A 1 173 ? -19.059 17.523 48.542 1.00 89.50 173 GLU A O 1
ATOM 1369 N N . GLN A 1 174 ? -18.407 15.517 49.317 1.00 87.19 174 GLN A N 1
ATOM 1370 C CA . GLN A 1 174 ? -17.803 15.069 48.057 1.00 87.19 174 GLN A CA 1
ATOM 1371 C C . GLN A 1 174 ? -18.840 14.998 46.932 1.00 87.19 174 GLN A C 1
ATOM 1373 O O . GLN A 1 174 ? -18.643 15.599 45.880 1.00 87.19 174 GLN A O 1
ATOM 1378 N N . GLN A 1 175 ? -19.980 14.349 47.181 1.00 91.31 175 GLN A N 1
ATOM 1379 C CA . GLN A 1 175 ? -21.081 14.261 46.223 1.00 91.31 175 GLN A CA 1
ATOM 1380 C C . GLN A 1 175 ? -21.559 15.653 45.792 1.00 91.31 175 GLN A C 1
ATOM 1382 O O . GLN A 1 175 ? -21.760 15.894 44.608 1.00 91.31 175 GLN A O 1
ATOM 1387 N N . ALA A 1 176 ? -21.693 16.603 46.726 1.00 89.50 176 ALA A N 1
ATOM 1388 C CA . ALA A 1 176 ? -22.184 17.952 46.437 1.00 89.50 176 ALA A CA 1
ATOM 1389 C C . ALA A 1 176 ? -21.286 18.778 45.497 1.00 89.50 176 ALA A C 1
ATOM 1391 O O . ALA A 1 176 ? -21.784 19.732 44.895 1.00 89.50 176 ALA A O 1
ATOM 1392 N N . LYS A 1 177 ? -19.994 18.444 45.382 1.00 86.50 177 LYS A N 1
ATOM 1393 C CA . LYS A 1 177 ? -19.039 19.124 44.490 1.00 86.50 177 LYS A CA 1
ATOM 1394 C C . LYS A 1 177 ? -19.297 18.777 43.023 1.00 86.50 177 LYS A C 1
ATOM 1396 O O . LYS A 1 177 ? -19.338 19.673 42.189 1.00 86.50 177 LYS A O 1
ATOM 1401 N N . MET A 1 178 ? -19.552 17.502 42.738 1.00 88.94 178 MET A N 1
ATOM 1402 C CA . MET A 1 178 ? -19.756 16.992 41.376 1.00 88.94 178 MET A CA 1
ATOM 1403 C C . MET A 1 178 ? -21.230 16.759 41.023 1.00 88.94 178 MET A C 1
ATOM 1405 O O . MET A 1 178 ? -21.530 16.355 39.903 1.00 88.94 178 MET A O 1
ATOM 1409 N N . LEU A 1 179 ? -22.170 17.029 41.943 1.00 90.06 179 LEU A N 1
ATOM 1410 C CA . LEU A 1 179 ? -23.582 16.678 41.769 1.00 90.06 179 LEU A CA 1
ATOM 1411 C C . LEU A 1 179 ? -24.208 17.316 40.520 1.00 90.06 179 LEU A C 1
ATOM 1413 O O . LEU A 1 179 ? -24.530 18.514 40.472 1.00 90.06 179 LEU A O 1
ATOM 1417 N N . CYS A 1 180 ? -24.488 16.474 39.531 1.00 87.88 180 CYS A N 1
ATOM 1418 C CA . CYS A 1 180 ? -25.088 16.858 38.263 1.00 87.88 180 CYS A CA 1
ATOM 1419 C C . CYS A 1 180 ? -26.463 16.224 38.086 1.00 87.88 180 CYS A C 1
ATOM 1421 O O . CYS A 1 180 ? -26.661 15.064 38.393 1.00 87.88 180 CYS A O 1
ATOM 1423 N N . SER A 1 181 ? -27.459 16.990 37.645 1.00 83.88 181 SER A N 1
ATOM 1424 C CA . SER A 1 181 ? -28.856 16.509 37.625 1.00 83.88 181 SER A CA 1
ATOM 1425 C C . SER A 1 181 ? -29.577 16.871 36.332 1.00 83.88 181 SER A C 1
ATOM 1427 O O . SER A 1 181 ? -30.804 16.964 36.316 1.00 83.88 181 SER A O 1
ATOM 1429 N N . ASN A 1 182 ? -28.818 17.125 35.262 1.00 87.12 182 ASN A N 1
ATOM 1430 C CA . ASN A 1 182 ? -29.390 17.303 33.936 1.00 87.12 182 ASN A CA 1
ATOM 1431 C C . ASN A 1 182 ? -29.996 15.988 33.422 1.00 87.12 182 ASN A C 1
ATOM 1433 O O . ASN A 1 182 ? -29.690 14.902 33.920 1.00 87.12 182 ASN A O 1
ATOM 1437 N N . SER A 1 183 ? -30.860 16.092 32.416 1.00 87.88 183 SER A N 1
ATOM 1438 C CA . SER A 1 183 ? -31.585 14.941 31.878 1.00 87.88 183 SER A CA 1
ATOM 1439 C C . SER A 1 183 ? -30.664 13.834 31.356 1.00 87.88 183 SER A C 1
ATOM 1441 O O . SER A 1 183 ? -30.992 12.667 31.539 1.00 87.88 183 SER A O 1
ATOM 1443 N N . ASN A 1 184 ? -29.513 14.165 30.765 1.00 87.56 184 ASN A N 1
ATOM 1444 C CA . ASN A 1 184 ? -28.593 13.181 30.183 1.00 87.56 184 ASN A CA 1
ATOM 1445 C C . ASN A 1 184 ? -27.920 12.350 31.282 1.00 87.56 184 ASN A C 1
ATOM 1447 O O . ASN A 1 184 ? -27.932 11.122 31.218 1.00 87.56 184 ASN A O 1
ATOM 1451 N N . VAL A 1 185 ? -27.450 12.997 32.353 1.00 90.69 185 VAL A N 1
ATOM 1452 C CA . VAL A 1 185 ? -26.915 12.322 33.549 1.00 90.69 185 VAL A CA 1
ATOM 1453 C C . VAL A 1 185 ? -27.974 11.432 34.197 1.00 90.69 185 VAL A C 1
ATOM 1455 O O . VAL A 1 185 ? -27.715 10.265 34.483 1.00 90.69 185 VAL A O 1
ATOM 1458 N N . ILE A 1 186 ? -29.186 11.954 34.398 1.00 91.75 186 ILE A N 1
ATOM 1459 C CA . ILE A 1 186 ? -30.274 11.198 35.028 1.00 91.75 186 ILE A CA 1
ATOM 1460 C C . ILE A 1 186 ? -30.663 9.976 34.190 1.00 91.75 186 ILE A C 1
ATOM 1462 O O . ILE A 1 186 ? -30.818 8.891 34.749 1.00 91.75 186 ILE A O 1
ATOM 1466 N N . ASN A 1 187 ? -30.766 10.123 32.868 1.00 91.69 187 ASN A N 1
ATOM 1467 C CA . ASN A 1 187 ? -31.059 9.010 31.966 1.00 91.69 187 ASN A CA 1
ATOM 1468 C C . ASN A 1 187 ? -29.951 7.947 32.015 1.00 91.69 187 ASN A C 1
ATOM 1470 O O . ASN A 1 187 ? -30.262 6.765 32.136 1.00 91.69 187 ASN A O 1
ATOM 1474 N N . ARG A 1 188 ? -28.672 8.357 32.005 1.00 91.06 188 ARG A N 1
ATOM 1475 C CA . ARG A 1 188 ? -27.529 7.435 32.131 1.00 91.06 188 ARG A CA 1
ATOM 1476 C C . ARG A 1 188 ? -27.557 6.669 33.455 1.00 91.06 188 ARG A C 1
ATOM 1478 O O . ARG A 1 188 ? -27.329 5.463 33.464 1.00 91.06 188 ARG A O 1
ATOM 1485 N N . ILE A 1 189 ? -27.902 7.321 34.568 1.00 93.62 189 ILE A N 1
ATOM 1486 C CA . ILE A 1 189 ? -28.049 6.630 35.860 1.00 93.62 189 ILE A CA 1
ATOM 1487 C C . ILE A 1 189 ? -29.207 5.635 35.810 1.00 93.62 189 ILE A C 1
ATOM 1489 O O . ILE A 1 189 ? -29.035 4.497 36.230 1.00 93.62 189 ILE A O 1
ATOM 1493 N N . GLN A 1 190 ? -30.363 6.031 35.271 1.00 93.88 190 GLN A N 1
ATOM 1494 C CA . GLN A 1 190 ? -31.539 5.159 35.160 1.00 93.88 190 GLN A CA 1
ATOM 1495 C C . GLN A 1 190 ? -31.268 3.885 34.358 1.00 93.88 190 GLN A C 1
ATOM 1497 O O . GLN A 1 190 ? -31.845 2.844 34.659 1.00 93.88 190 GLN A O 1
ATOM 1502 N N . THR A 1 191 ? -30.403 3.956 33.345 1.00 91.38 191 THR A N 1
ATOM 1503 C CA . THR A 1 191 ? -29.970 2.776 32.588 1.00 91.38 191 THR A CA 1
ATOM 1504 C C . THR A 1 191 ? -28.900 1.966 33.314 1.00 91.38 191 THR A C 1
ATOM 1506 O O . THR A 1 191 ? -28.801 0.763 33.099 1.00 91.38 191 THR A O 1
ATOM 1509 N N . LEU A 1 192 ? -28.102 2.612 34.166 1.00 92.00 192 LEU A N 1
ATOM 1510 C CA . LEU A 1 192 ? -26.961 1.994 34.831 1.00 92.00 192 LEU A CA 1
ATOM 1511 C C . LEU A 1 192 ? -27.347 1.217 36.093 1.00 92.00 192 LEU A C 1
ATOM 1513 O O . LEU A 1 192 ? -26.743 0.183 36.362 1.00 92.00 192 LEU A O 1
ATOM 1517 N N . VAL A 1 193 ? -28.308 1.714 36.881 1.00 94.88 193 VAL A N 1
ATOM 1518 C CA . VAL A 1 193 ? -28.637 1.162 38.207 1.00 94.88 193 VAL A CA 1
ATOM 1519 C C . VAL A 1 193 ? -29.961 0.409 38.230 1.00 94.88 193 VAL A C 1
ATOM 1521 O O . VAL A 1 193 ? -30.911 0.747 37.531 1.00 94.88 193 VAL A O 1
ATOM 1524 N N . VAL A 1 194 ? -30.070 -0.576 39.121 1.00 93.75 194 VAL A N 1
ATOM 1525 C CA . VAL A 1 194 ? -31.303 -1.372 39.281 1.00 93.75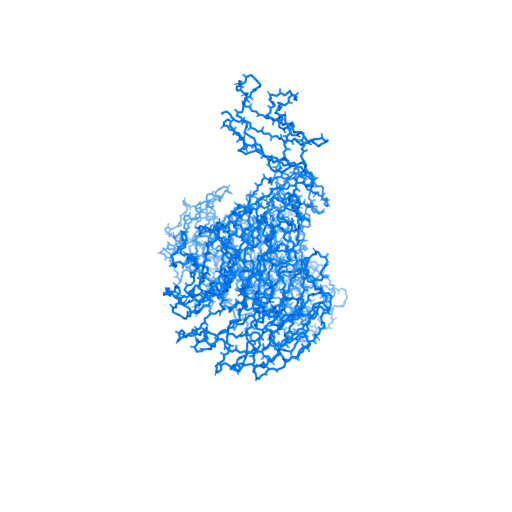 194 VAL A CA 1
ATOM 1526 C C . VAL A 1 194 ? -32.400 -0.687 40.110 1.00 93.75 194 VAL A C 1
ATOM 1528 O O . VAL A 1 194 ? -33.522 -1.189 40.176 1.00 93.75 194 VAL A O 1
ATOM 1531 N N . ASN A 1 195 ? -32.089 0.437 40.763 1.00 94.19 195 ASN A N 1
ATOM 1532 C CA . ASN A 1 195 ? -32.931 1.112 41.759 1.00 94.19 195 ASN A CA 1
ATOM 1533 C C . ASN A 1 195 ? -32.938 2.640 41.590 1.00 94.19 195 ASN A C 1
ATOM 1535 O O . ASN A 1 195 ? -32.490 3.411 42.445 1.00 94.19 195 ASN A O 1
ATOM 1539 N N . ASP A 1 196 ? -33.442 3.078 40.441 1.00 91.38 196 ASP A N 1
ATOM 1540 C CA . ASP A 1 196 ? -33.483 4.483 40.037 1.00 91.38 196 ASP A CA 1
ATOM 1541 C C . ASP A 1 196 ? -34.401 5.369 40.903 1.00 91.38 196 ASP A C 1
ATOM 1543 O O . ASP A 1 196 ? -34.267 6.594 40.905 1.00 91.38 196 ASP A O 1
ATOM 1547 N N . ASP A 1 197 ? -35.291 4.787 41.708 1.00 92.19 197 ASP A N 1
ATOM 1548 C CA . ASP A 1 197 ? -36.175 5.509 42.625 1.00 92.19 197 ASP A CA 1
ATOM 1549 C C . ASP A 1 197 ? -35.409 6.327 43.683 1.00 92.19 197 ASP A C 1
ATOM 1551 O O . ASP A 1 197 ? -35.882 7.383 44.134 1.00 92.19 197 ASP A O 1
ATOM 1555 N N . LEU A 1 198 ? -34.181 5.912 44.016 1.00 93.81 198 LEU A N 1
ATOM 1556 C CA . LEU A 1 198 ? -33.315 6.620 44.959 1.00 93.81 198 LEU A CA 1
ATOM 1557 C C . LEU A 1 198 ? -32.709 7.916 44.405 1.00 93.81 198 LEU A C 1
ATOM 1559 O O . LEU A 1 198 ? -32.199 8.717 45.194 1.00 93.81 198 LEU A O 1
ATOM 1563 N N . LEU A 1 199 ? -32.853 8.209 43.107 1.00 92.44 199 LEU A N 1
ATOM 1564 C CA . LEU A 1 199 ? -32.534 9.530 42.538 1.00 92.44 199 LEU A CA 1
ATOM 1565 C C . LEU A 1 199 ? -33.294 10.661 43.252 1.00 92.44 199 LEU A C 1
ATOM 1567 O O . LEU A 1 199 ? -32.800 11.783 43.394 1.00 92.44 199 LEU A O 1
ATOM 1571 N N . SER A 1 200 ? -34.477 10.358 43.794 1.00 91.38 200 SER A N 1
ATOM 1572 C CA . SER A 1 200 ? -35.251 11.297 44.610 1.00 91.38 200 SER A CA 1
ATOM 1573 C C . SER A 1 200 ? -34.498 11.792 45.856 1.00 91.38 200 SER A C 1
ATOM 1575 O O . SER A 1 200 ? -34.740 12.911 46.308 1.00 91.38 200 SER A O 1
ATOM 1577 N N . THR A 1 201 ? -33.539 11.020 46.382 1.00 93.38 201 THR A N 1
ATOM 1578 C CA . THR A 1 201 ? -32.732 11.394 47.560 1.00 93.38 201 THR A CA 1
ATOM 1579 C C . THR A 1 201 ? -31.671 12.459 47.258 1.00 93.38 201 THR A C 1
ATOM 1581 O O . THR A 1 201 ? -31.267 13.190 48.166 1.00 93.38 201 THR A O 1
ATOM 1584 N N . TYR A 1 202 ? -31.278 12.595 45.988 1.00 92.31 202 TYR A N 1
ATOM 1585 C CA . TYR A 1 202 ? -30.328 13.593 45.481 1.00 92.31 202 TYR A CA 1
ATOM 1586 C C . TYR A 1 202 ? -31.016 14.905 45.072 1.00 92.31 202 TYR A C 1
ATOM 1588 O O . TYR A 1 202 ? -30.378 15.951 44.947 1.00 92.31 202 TYR A O 1
ATOM 1596 N N . THR A 1 203 ? -32.340 14.884 44.895 1.00 87.56 203 THR A N 1
ATOM 1597 C CA . THR A 1 203 ? -33.101 16.042 44.415 1.00 87.56 203 THR A CA 1
ATOM 1598 C C . THR A 1 203 ? -33.105 17.180 45.444 1.00 87.56 203 THR A C 1
ATOM 1600 O O . THR A 1 203 ? -33.438 16.987 46.613 1.00 87.56 203 THR A O 1
ATOM 1603 N N . GLY A 1 204 ? -32.780 18.398 44.997 1.00 79.81 204 GLY A N 1
ATOM 1604 C CA . GLY A 1 204 ? -32.841 19.611 45.822 1.00 79.81 204 GLY A CA 1
ATOM 1605 C C . GLY A 1 204 ? -31.713 19.759 46.849 1.00 79.81 204 GLY A C 1
ATOM 1606 O O . GLY A 1 204 ? -31.830 20.596 47.744 1.00 79.81 204 GLY A O 1
ATOM 1607 N N . LYS A 1 205 ? -30.642 18.960 46.749 1.00 85.06 205 LYS A N 1
ATOM 1608 C CA . LYS A 1 205 ? -29.434 19.115 47.571 1.00 85.06 205 LYS A CA 1
ATOM 1609 C C . LYS A 1 205 ? -28.614 20.323 47.115 1.00 85.06 205 LYS A C 1
ATOM 1611 O O . LYS A 1 205 ? -28.548 20.621 45.923 1.00 85.06 205 LYS A O 1
ATOM 1616 N N . GLU A 1 206 ? -28.027 21.036 48.076 1.00 75.75 206 GLU A N 1
ATOM 1617 C CA . GLU A 1 206 ? -27.178 22.195 47.791 1.00 75.75 206 GLU A CA 1
ATOM 1618 C C . GLU A 1 206 ? -25.898 21.736 47.088 1.00 75.75 206 GLU A C 1
ATOM 1620 O O . GLU A 1 206 ? -25.153 20.913 47.616 1.00 75.75 206 GLU A O 1
ATOM 1625 N N . LYS A 1 207 ? -25.656 22.275 45.890 1.00 77.88 207 LYS A N 1
ATOM 1626 C CA . LYS A 1 207 ? -24.404 22.080 45.157 1.00 77.88 207 LYS A CA 1
ATOM 1627 C C . LYS A 1 207 ? -23.343 23.012 45.725 1.00 77.88 207 LYS A C 1
ATOM 1629 O O . LYS A 1 207 ? -23.616 24.196 45.944 1.00 77.88 207 LYS A O 1
ATOM 1634 N N . ILE A 1 208 ? -22.136 22.503 45.927 1.00 76.00 208 ILE A N 1
ATOM 1635 C CA . ILE A 1 208 ? -20.996 23.335 46.309 1.00 76.00 208 ILE A CA 1
ATOM 1636 C C . ILE A 1 208 ? -20.376 23.852 45.015 1.00 76.00 208 ILE A C 1
ATOM 1638 O O . ILE A 1 208 ? -19.790 23.080 44.266 1.00 76.00 208 ILE A O 1
ATOM 1642 N N . SER A 1 209 ? -20.517 25.152 44.737 1.00 61.47 209 SER A N 1
ATOM 1643 C CA . SER A 1 209 ? -19.834 25.770 43.596 1.00 61.47 209 SER A CA 1
ATOM 1644 C C . SER A 1 209 ? -18.322 25.663 43.774 1.00 61.47 209 SER A C 1
ATOM 1646 O O . SER A 1 209 ? -17.748 26.301 44.659 1.00 61.47 209 SER A O 1
ATOM 1648 N N . ILE A 1 210 ? -17.696 24.871 42.911 1.00 60.59 210 ILE A N 1
ATOM 1649 C CA . ILE A 1 210 ? -16.254 24.851 42.700 1.00 60.59 210 ILE A CA 1
ATOM 1650 C C . ILE A 1 210 ? -15.923 26.059 41.801 1.00 60.59 210 ILE A C 1
ATOM 1652 O O . ILE A 1 210 ? -16.716 26.407 40.937 1.00 60.59 210 ILE A O 1
ATOM 1656 N N . SER A 1 211 ? -14.853 26.781 42.138 1.00 56.22 211 SER A N 1
ATOM 1657 C CA . SER A 1 211 ? -14.163 27.859 41.398 1.00 56.22 211 SER A CA 1
ATOM 1658 C C . SER A 1 211 ? -14.863 28.584 40.220 1.00 56.22 211 SER A C 1
ATOM 1660 O O . SER A 1 211 ? -15.244 27.992 39.221 1.00 56.22 211 SER A O 1
ATOM 1662 N N . LYS A 1 212 ? -14.893 29.928 40.259 1.00 58.94 212 LYS A N 1
ATOM 1663 C CA . LYS A 1 212 ? -15.166 30.774 39.076 1.00 58.94 212 LYS A CA 1
ATOM 1664 C C . LYS A 1 212 ? -13.846 31.181 38.412 1.00 58.94 212 LYS A C 1
ATOM 1666 O O . LYS A 1 212 ? -13.373 32.295 38.653 1.00 58.94 212 LYS A O 1
ATOM 1671 N N . ASN A 1 213 ? -13.251 30.283 37.630 1.00 67.56 213 ASN A N 1
ATOM 1672 C CA . ASN A 1 213 ? -12.159 30.630 36.714 1.00 67.56 213 ASN A CA 1
ATOM 1673 C C . ASN A 1 213 ? -12.695 31.378 35.482 1.00 67.56 213 ASN A C 1
ATOM 1675 O O . ASN A 1 213 ? -13.892 31.353 35.206 1.00 67.56 213 ASN A O 1
ATOM 1679 N N . SER A 1 214 ? -11.826 32.104 34.775 1.00 73.12 214 SER A N 1
ATOM 1680 C CA . SER A 1 214 ? -12.236 33.012 33.694 1.00 73.12 214 SER A CA 1
ATOM 1681 C C . SER A 1 214 ? -12.607 32.302 32.381 1.00 73.12 214 SER A C 1
ATOM 1683 O O . SER A 1 214 ? -13.421 32.836 31.629 1.00 73.12 214 SER A O 1
ATOM 1685 N N . LEU A 1 215 ? -12.054 31.106 32.130 1.00 88.06 215 LEU A N 1
ATOM 1686 C CA . LEU A 1 215 ? -12.232 30.353 30.878 1.00 88.06 215 LEU A CA 1
ATOM 1687 C C . LEU A 1 215 ? -13.600 29.666 30.745 1.00 88.06 215 LEU A C 1
ATOM 1689 O O . LEU A 1 215 ? -14.021 29.362 29.632 1.00 88.06 215 LEU A O 1
ATOM 1693 N N . VAL A 1 216 ? -14.299 29.427 31.857 1.00 90.06 216 VAL A N 1
ATOM 1694 C CA . VAL A 1 216 ? -15.579 28.707 31.881 1.00 90.06 216 VAL A CA 1
ATOM 1695 C C . VAL A 1 216 ? -16.663 29.612 32.465 1.00 90.06 216 VAL A C 1
ATOM 1697 O O . VAL A 1 216 ? -16.572 30.067 33.606 1.00 90.06 216 VAL A O 1
ATOM 1700 N N . SER A 1 217 ? -17.723 29.858 31.692 1.00 87.56 217 SER A N 1
ATOM 1701 C CA . SER A 1 217 ? -18.864 30.685 32.101 1.00 87.56 217 SER A CA 1
ATOM 1702 C C . SER A 1 217 ? -20.190 29.967 31.879 1.00 87.56 217 SER A C 1
ATOM 1704 O O . SER A 1 217 ? -20.382 29.292 30.875 1.00 87.56 217 SER A O 1
ATOM 1706 N N . VAL A 1 218 ? -21.149 30.178 32.783 1.00 87.25 218 VAL A N 1
ATOM 1707 C CA . VAL A 1 218 ? -22.532 29.689 32.619 1.00 87.25 218 VAL A CA 1
ATOM 1708 C C . VAL A 1 218 ? -23.263 30.366 31.452 1.00 87.25 218 VAL A C 1
ATOM 1710 O O . VAL A 1 218 ? -24.237 29.820 30.942 1.00 87.25 218 VAL A O 1
ATOM 1713 N N . ASP A 1 219 ? -22.801 31.551 31.041 1.00 89.06 219 ASP A N 1
ATOM 1714 C CA . ASP A 1 219 ? -23.393 32.328 29.946 1.00 89.06 219 ASP A CA 1
ATOM 1715 C C . ASP A 1 219 ? -22.891 31.885 28.556 1.00 89.06 219 ASP A C 1
ATOM 1717 O O . ASP A 1 219 ? -23.467 32.311 27.557 1.00 89.06 219 ASP A O 1
ATOM 1721 N N . ASP A 1 220 ? -21.854 31.039 28.494 1.00 91.12 220 ASP A N 1
ATOM 1722 C CA . ASP A 1 220 ? -21.278 30.489 27.255 1.00 91.12 220 ASP A CA 1
ATOM 1723 C C . ASP A 1 220 ? -21.012 28.971 27.398 1.00 91.12 220 ASP A C 1
ATOM 1725 O O . ASP A 1 220 ? -19.883 28.553 27.659 1.00 91.12 220 ASP A O 1
ATOM 1729 N N . PRO A 1 221 ? -22.073 28.138 27.397 1.00 93.94 221 PRO A N 1
ATOM 1730 C CA . PRO A 1 221 ? -21.958 26.704 27.657 1.00 93.94 221 PRO A CA 1
ATOM 1731 C C . PRO A 1 221 ? -21.738 25.846 26.412 1.00 93.94 221 PRO A C 1
ATOM 1733 O O . PRO A 1 221 ? -22.506 25.950 25.454 1.00 93.94 221 PRO A O 1
ATOM 1736 N N . HIS A 1 222 ? -20.798 24.902 26.474 1.00 96.44 222 HIS A N 1
ATOM 1737 C CA . HIS A 1 222 ? -20.437 24.022 25.359 1.00 96.44 222 HIS A CA 1
ATOM 1738 C C . HIS A 1 222 ? -20.663 22.540 25.689 1.00 96.44 222 HIS A C 1
ATOM 1740 O O . HIS A 1 222 ? -20.281 22.063 26.756 1.00 96.44 222 HIS A O 1
ATOM 1746 N N . ASP A 1 223 ? -21.266 21.803 24.755 1.00 96.75 223 ASP A N 1
ATOM 1747 C CA . ASP A 1 223 ? -21.467 20.348 24.849 1.00 96.75 223 ASP A CA 1
ATOM 1748 C C . ASP A 1 223 ? -20.314 19.538 24.223 1.00 96.75 223 ASP A C 1
ATOM 1750 O O . ASP A 1 223 ? -20.152 18.348 24.505 1.00 96.75 223 ASP A O 1
ATOM 1754 N N . TYR A 1 224 ? -19.472 20.204 23.433 1.00 98.38 224 TYR A N 1
ATOM 1755 C CA . TYR A 1 224 ? -18.301 19.653 22.769 1.00 98.38 224 TYR A CA 1
ATOM 1756 C C . TYR A 1 224 ? -17.136 20.639 22.904 1.00 98.38 224 TYR A C 1
ATOM 1758 O O . TYR A 1 224 ? -17.278 21.817 22.581 1.00 98.38 224 TYR A O 1
ATOM 1766 N N . ILE A 1 225 ? -15.963 20.190 23.342 1.00 98.56 225 ILE A N 1
ATOM 1767 C CA . ILE A 1 225 ? -14.767 21.048 23.372 1.00 98.56 225 ILE A CA 1
ATOM 1768 C C . ILE A 1 225 ? -13.583 20.395 22.668 1.00 98.56 225 ILE A C 1
ATOM 1770 O O . ILE A 1 225 ? -13.386 19.185 22.744 1.00 98.56 225 ILE A O 1
ATOM 1774 N N . ILE A 1 226 ? -12.785 21.216 21.993 1.00 98.75 226 ILE A N 1
ATOM 1775 C CA . ILE A 1 226 ? -11.515 20.837 21.374 1.00 98.75 226 ILE A CA 1
ATOM 1776 C C . ILE A 1 226 ? -10.400 21.468 22.194 1.00 98.75 226 ILE A C 1
ATOM 1778 O O . ILE A 1 226 ? -10.420 22.674 22.434 1.00 98.75 226 ILE A O 1
ATOM 1782 N N . ILE A 1 227 ? -9.426 20.668 22.613 1.00 98.75 227 ILE A N 1
ATOM 1783 C CA . ILE A 1 227 ? -8.273 21.129 23.391 1.00 98.75 227 ILE A CA 1
ATOM 1784 C C . ILE A 1 227 ? -7.017 20.892 22.561 1.00 98.75 227 ILE A C 1
ATOM 1786 O O . ILE A 1 227 ? -6.727 19.753 22.212 1.00 98.75 227 ILE A O 1
ATOM 1790 N N . THR A 1 228 ? -6.296 21.956 22.211 1.00 98.56 228 THR A N 1
ATOM 1791 C CA . THR A 1 228 ? -5.130 21.896 21.308 1.00 98.56 228 THR A CA 1
ATOM 1792 C C . THR A 1 228 ? -4.066 22.935 21.682 1.00 98.56 228 THR A C 1
ATOM 1794 O O . THR A 1 228 ? -4.228 23.676 22.649 1.00 98.56 228 THR A O 1
ATOM 1797 N N . GLY A 1 229 ? -2.954 22.999 20.951 1.00 97.56 229 GLY A N 1
ATOM 1798 C CA . GLY A 1 229 ? -1.965 24.070 21.092 1.00 97.56 229 GLY A CA 1
ATOM 1799 C C . GLY A 1 229 ? -2.383 25.339 20.346 1.00 97.56 229 GLY A C 1
ATOM 1800 O O . GLY A 1 229 ? -3.040 25.281 19.304 1.00 97.56 229 GLY A O 1
ATOM 1801 N N . GLN A 1 230 ? -1.949 26.505 20.827 1.00 97.25 230 GLN A N 1
ATOM 1802 C CA . GLN A 1 230 ? -2.314 27.813 20.262 1.00 97.25 230 GLN A CA 1
ATOM 1803 C C . GLN A 1 230 ? -2.047 27.939 18.749 1.00 97.25 230 GLN A C 1
ATOM 1805 O O . GLN A 1 230 ? -2.771 28.655 18.052 1.00 97.25 230 GLN A O 1
ATOM 1810 N N . ASN A 1 231 ? -1.029 27.245 18.234 1.00 96.06 231 ASN A N 1
ATOM 1811 C CA . ASN A 1 231 ? -0.647 27.279 16.819 1.00 96.06 231 ASN A CA 1
ATOM 1812 C C . ASN A 1 231 ? -1.613 26.523 15.890 1.00 96.06 231 ASN A C 1
ATOM 1814 O O . ASN A 1 231 ? -1.564 26.743 14.684 1.00 96.06 231 ASN A O 1
ATOM 1818 N N . PHE A 1 232 ? -2.478 25.659 16.426 1.00 97.25 232 PHE A N 1
ATOM 1819 C CA . PHE A 1 232 ? -3.344 24.774 15.637 1.00 97.25 232 PHE A CA 1
ATOM 1820 C C . PHE A 1 232 ? -4.820 25.182 15.660 1.00 97.25 232 PHE A C 1
ATOM 1822 O O . PHE A 1 232 ? -5.623 24.597 14.941 1.00 97.25 232 PHE A O 1
ATOM 1829 N N . VAL A 1 233 ? -5.185 26.211 16.435 1.00 97.75 233 VAL A N 1
ATOM 1830 C CA . VAL A 1 233 ? -6.578 26.663 16.615 1.00 97.75 233 VAL A CA 1
ATOM 1831 C C . VAL A 1 233 ? -7.303 26.853 15.281 1.00 97.75 233 VAL A C 1
ATOM 1833 O O . VAL A 1 233 ? -8.386 26.307 15.098 1.00 97.75 233 VAL A O 1
ATOM 1836 N N . SER A 1 234 ? -6.688 27.551 14.321 1.00 97.12 234 SER A N 1
ATOM 1837 C CA . SER A 1 234 ? -7.334 27.854 13.037 1.00 97.12 234 SER A CA 1
ATOM 1838 C C . SER A 1 234 ? -7.610 26.627 12.165 1.00 97.12 234 SER A C 1
ATOM 1840 O O . SER A 1 234 ? -8.438 26.700 11.265 1.00 97.12 234 SER A O 1
ATOM 1842 N N . ILE A 1 235 ? -6.931 25.500 12.402 1.00 97.31 235 ILE A N 1
ATOM 1843 C CA . ILE A 1 235 ? -7.151 24.260 11.639 1.00 97.31 235 ILE A CA 1
ATOM 1844 C C . ILE A 1 235 ? -8.520 23.659 11.980 1.00 97.31 235 ILE A C 1
ATOM 1846 O O . ILE A 1 235 ? -9.171 23.051 11.134 1.00 97.31 235 ILE A O 1
ATOM 1850 N N . PHE A 1 236 ? -8.980 23.858 13.216 1.00 97.94 236 PHE A N 1
ATOM 1851 C CA . PHE A 1 236 ? -10.243 23.310 13.695 1.00 97.94 236 PHE A CA 1
ATOM 1852 C C . PHE A 1 236 ? -11.454 24.197 13.376 1.00 97.94 236 PHE A C 1
ATOM 1854 O O . PHE A 1 236 ? -12.575 23.745 13.590 1.00 97.94 236 PHE A O 1
ATOM 1861 N N . ASP A 1 237 ? -11.278 25.412 12.840 1.00 95.25 237 ASP A N 1
ATOM 1862 C CA . ASP A 1 237 ? -12.383 26.350 12.571 1.00 95.25 237 ASP A CA 1
ATOM 1863 C C . ASP A 1 237 ? -13.459 25.736 11.654 1.00 95.25 237 ASP A C 1
ATOM 1865 O O . ASP A 1 237 ? -14.658 25.805 11.945 1.00 95.25 237 ASP A O 1
ATOM 1869 N N . ASP A 1 238 ? -13.047 25.080 10.565 1.00 94.31 238 ASP A N 1
ATOM 1870 C CA . ASP A 1 238 ? -13.972 24.425 9.631 1.00 94.31 238 ASP A CA 1
ATOM 1871 C C . ASP A 1 238 ? -14.656 23.210 10.267 1.00 94.31 238 ASP A C 1
ATOM 1873 O O . ASP A 1 238 ? -15.854 22.996 10.075 1.00 94.31 238 ASP A O 1
ATOM 1877 N N . PHE A 1 239 ? -13.930 22.456 11.092 1.00 97.00 239 PHE A N 1
ATOM 1878 C CA . PHE A 1 239 ? -14.482 21.313 11.812 1.00 97.00 239 PHE A CA 1
ATOM 1879 C C . PHE A 1 239 ? -15.502 21.738 12.879 1.00 97.00 239 PHE A C 1
ATOM 1881 O O . PHE A 1 239 ? -16.560 21.126 13.001 1.00 97.00 239 PHE A O 1
ATOM 1888 N N . VAL A 1 240 ? -15.240 22.828 13.605 1.00 97.44 240 VAL A N 1
ATOM 1889 C CA . VAL A 1 240 ? -16.181 23.458 14.545 1.00 97.44 240 VAL A CA 1
ATOM 1890 C C . VAL A 1 240 ? -17.458 23.870 13.816 1.00 97.44 240 VAL A C 1
ATOM 1892 O O . VAL A 1 240 ? -18.556 23.508 14.241 1.00 97.44 240 VAL A O 1
ATOM 1895 N N . ASN A 1 241 ? -17.336 24.568 12.683 1.00 96.25 241 ASN A N 1
ATOM 1896 C CA . ASN A 1 241 ? -18.492 24.967 11.876 1.00 96.25 241 ASN A CA 1
ATOM 1897 C C . ASN A 1 241 ? -19.282 23.760 11.357 1.00 96.25 241 ASN A C 1
ATOM 1899 O O . ASN A 1 241 ? -20.515 23.776 11.360 1.00 96.25 241 ASN A O 1
ATOM 1903 N N . TRP A 1 242 ? -18.582 22.704 10.945 1.00 96.50 242 TRP A N 1
ATOM 1904 C CA . TRP A 1 242 ? -19.196 21.449 10.532 1.00 96.50 242 TRP A CA 1
ATOM 1905 C C . TRP A 1 242 ? -19.979 20.797 11.684 1.00 96.50 242 TRP A C 1
ATOM 1907 O O . TRP A 1 242 ? -21.146 20.449 11.508 1.00 96.50 242 TRP A O 1
ATOM 1917 N N . LYS A 1 243 ? -19.413 20.745 12.898 1.00 96.88 243 LYS A N 1
ATOM 1918 C CA . LYS A 1 243 ? -20.078 20.220 14.104 1.00 96.88 243 LYS A CA 1
ATOM 1919 C C . LYS A 1 243 ? -21.303 21.019 14.545 1.00 96.88 243 LYS A C 1
ATOM 1921 O O . LYS A 1 243 ? -22.281 20.413 14.983 1.00 96.88 243 LYS A O 1
ATOM 1926 N N . ILE A 1 244 ? -21.318 22.340 14.353 1.00 97.06 244 ILE A N 1
ATOM 1927 C CA . ILE A 1 244 ? -22.528 23.161 14.555 1.00 97.06 244 ILE A CA 1
ATOM 1928 C C . ILE A 1 244 ? -23.681 22.668 13.660 1.00 97.06 244 ILE A C 1
ATOM 1930 O O . ILE A 1 244 ? -24.840 22.671 14.079 1.00 97.06 244 ILE A O 1
ATOM 1934 N N . GLY A 1 245 ? -23.379 22.181 12.450 1.00 95.31 245 GLY A N 1
ATOM 1935 C CA . GLY A 1 245 ? -24.358 21.574 11.541 1.00 95.31 245 GLY A CA 1
ATOM 1936 C C . GLY A 1 245 ? -25.075 20.342 12.113 1.00 95.31 245 GLY A C 1
ATOM 1937 O O . GLY A 1 245 ? -26.219 20.083 11.741 1.00 95.31 245 GLY A O 1
ATOM 1938 N N . TYR A 1 246 ? -24.453 19.647 13.071 1.00 93.38 246 TYR A N 1
ATOM 1939 C CA . TYR A 1 246 ? -25.006 18.488 13.785 1.00 93.38 246 TYR A CA 1
ATOM 1940 C C . TYR A 1 246 ? -25.740 18.865 15.082 1.00 93.38 246 TYR A C 1
ATOM 1942 O O . TYR A 1 246 ? -26.182 17.991 15.825 1.00 93.38 246 TYR A O 1
ATOM 1950 N N . GLY A 1 247 ? -25.918 20.163 15.348 1.00 94.31 247 GLY A N 1
ATOM 1951 C CA . GLY A 1 247 ? -26.664 20.660 16.504 1.00 94.31 247 GLY A CA 1
ATOM 1952 C C . GLY A 1 247 ? -25.865 20.737 17.806 1.00 94.31 247 GLY A C 1
ATOM 1953 O O . GLY A 1 247 ? -26.478 20.955 18.848 1.00 94.31 247 GLY A O 1
ATOM 1954 N N . LEU A 1 248 ? -24.539 20.587 17.744 1.00 96.12 248 LEU A N 1
ATOM 1955 C CA . LEU A 1 248 ? -23.630 20.803 18.874 1.00 96.12 248 LEU A CA 1
ATOM 1956 C C . LEU A 1 248 ? -23.280 22.291 19.032 1.00 96.12 248 LEU A C 1
ATOM 1958 O O . LEU A 1 248 ? -23.401 23.076 18.087 1.00 96.12 248 LEU A O 1
ATOM 1962 N N . ASN A 1 249 ? -22.771 22.664 20.205 1.00 97.19 249 ASN A N 1
ATOM 1963 C CA . ASN A 1 249 ? -22.172 23.967 20.486 1.00 97.19 249 ASN A CA 1
ATOM 1964 C C . ASN A 1 249 ? -20.662 23.850 20.799 1.00 97.19 249 ASN A C 1
ATOM 1966 O O . ASN A 1 249 ? -20.268 24.027 21.956 1.00 97.19 249 ASN A O 1
ATOM 1970 N N . PRO A 1 250 ? -19.812 23.553 19.796 1.00 97.62 250 PRO A N 1
ATOM 1971 C CA . PRO A 1 250 ? -18.381 23.338 19.984 1.00 97.62 250 PRO A CA 1
ATOM 1972 C C . PRO A 1 250 ? -17.590 24.608 20.341 1.00 97.62 250 PRO A C 1
ATOM 1974 O O . PRO A 1 250 ? -17.880 25.688 19.826 1.00 97.62 250 PRO A O 1
ATOM 1977 N N . ALA A 1 251 ? -16.530 24.463 21.143 1.00 97.19 251 ALA A N 1
ATOM 1978 C CA . ALA A 1 251 ? -15.528 25.510 21.389 1.00 97.19 251 ALA A CA 1
ATOM 1979 C C . ALA A 1 251 ? -14.093 24.968 21.411 1.00 97.19 251 ALA A C 1
ATOM 1981 O O . ALA A 1 251 ? -13.864 23.807 21.745 1.00 97.19 251 ALA A O 1
ATOM 1982 N N . ILE A 1 252 ? -13.124 25.826 21.075 1.00 98.44 252 ILE A N 1
ATOM 1983 C CA . ILE A 1 252 ? -11.691 25.503 21.100 1.00 98.44 252 ILE A CA 1
ATOM 1984 C C . ILE A 1 252 ? -11.043 26.179 22.311 1.00 98.44 252 ILE A C 1
ATOM 1986 O O . ILE A 1 252 ? -11.211 27.380 22.517 1.00 98.44 252 ILE A O 1
ATOM 1990 N N . TYR A 1 253 ? -10.260 25.415 23.067 1.00 98.19 253 TYR A N 1
ATOM 1991 C CA . TYR A 1 253 ? -9.444 25.880 24.184 1.00 98.19 253 TYR A CA 1
ATOM 1992 C C . TYR A 1 253 ? -7.986 25.487 23.971 1.00 98.19 253 TYR A C 1
ATOM 1994 O O . TYR A 1 253 ? -7.689 24.436 23.400 1.00 98.19 253 TYR A O 1
ATOM 2002 N N . THR A 1 254 ? -7.066 26.332 24.435 1.00 98.44 254 THR A N 1
ATOM 2003 C CA . THR A 1 254 ? -5.633 26.086 24.263 1.00 98.44 254 THR A CA 1
ATOM 2004 C C . THR A 1 254 ? -4.989 25.561 25.537 1.00 98.44 254 THR A C 1
ATOM 2006 O O . THR A 1 254 ? -5.344 25.968 26.650 1.00 98.44 254 THR A O 1
ATOM 2009 N N . MET A 1 255 ? -4.004 24.674 25.393 1.00 98.12 255 MET A N 1
ATOM 2010 C CA . MET A 1 255 ? -3.192 24.237 26.528 1.00 98.12 255 MET A CA 1
ATOM 2011 C C . MET A 1 255 ? -2.419 25.399 27.159 1.00 98.12 255 MET A C 1
ATOM 2013 O O . MET A 1 255 ? -2.168 25.379 28.362 1.00 98.12 255 MET A O 1
ATOM 2017 N N . GLU A 1 256 ? -2.063 26.431 26.397 1.00 97.94 256 GLU A N 1
ATOM 2018 C CA . GLU A 1 256 ? -1.433 27.652 26.897 1.00 97.94 256 GLU A CA 1
ATOM 2019 C C . GLU A 1 256 ? -2.350 28.422 27.859 1.00 97.94 256 GLU A C 1
ATOM 2021 O O . GLU A 1 256 ? -1.920 28.762 28.967 1.00 97.94 256 GLU A O 1
ATOM 2026 N N . ASP A 1 257 ? -3.615 28.630 27.482 1.00 96.94 257 ASP A N 1
ATOM 2027 C CA . ASP A 1 257 ? -4.605 29.301 28.330 1.00 96.94 257 ASP A CA 1
ATOM 2028 C C . ASP A 1 257 ? -4.882 28.479 29.593 1.00 96.94 257 ASP A C 1
ATOM 2030 O O . ASP A 1 257 ? -4.781 28.998 30.709 1.00 96.94 257 ASP A O 1
ATOM 2034 N N . ILE A 1 258 ? -5.129 27.172 29.437 1.00 97.50 258 ILE A N 1
ATOM 2035 C CA . ILE A 1 258 ? -5.377 26.244 30.551 1.00 97.50 258 ILE A CA 1
ATOM 2036 C C . ILE A 1 258 ? -4.195 26.246 31.526 1.00 97.50 258 ILE A C 1
ATOM 2038 O O . ILE A 1 258 ? -4.380 26.400 32.735 1.00 97.50 258 ILE A O 1
ATOM 2042 N N . ASN A 1 259 ? -2.962 26.136 31.023 1.00 96.81 259 ASN A N 1
ATOM 2043 C CA . ASN A 1 259 ? -1.768 26.131 31.866 1.00 96.81 259 ASN A CA 1
ATOM 2044 C C . ASN A 1 259 ? -1.581 27.439 32.650 1.00 96.81 259 ASN A C 1
ATOM 2046 O O . ASN A 1 259 ? -0.963 27.408 33.725 1.00 96.81 259 ASN A O 1
ATOM 2050 N N . SER A 1 260 ? -2.076 28.559 32.116 1.00 95.31 260 SER A N 1
ATOM 2051 C CA . SER A 1 260 ? -1.966 29.884 32.729 1.00 95.31 260 SER A CA 1
ATOM 2052 C C . SER A 1 260 ? -3.042 30.164 33.786 1.00 95.31 260 SER A C 1
ATOM 2054 O O . SER A 1 260 ? -2.732 30.784 34.805 1.00 95.31 260 SER A O 1
ATOM 2056 N N . GLU A 1 261 ? -4.268 29.670 33.587 1.00 93.94 261 GLU A N 1
ATOM 2057 C CA . GLU A 1 261 ? -5.428 29.970 34.440 1.00 93.94 261 GLU A CA 1
ATOM 2058 C C . GLU A 1 261 ? -5.671 28.910 35.529 1.00 93.94 261 GLU A C 1
ATOM 2060 O O . GLU A 1 261 ? -6.194 29.230 36.598 1.00 93.94 261 GLU A O 1
ATOM 2065 N N . TYR A 1 262 ? -5.263 27.655 35.303 1.00 93.62 262 TYR A N 1
ATOM 2066 C CA . TYR A 1 262 ? -5.520 26.550 36.229 1.00 93.62 262 TYR A CA 1
ATOM 2067 C C . TYR A 1 262 ? -4.320 26.215 37.121 1.00 93.62 262 TYR A C 1
ATOM 2069 O O . TYR A 1 262 ? -3.154 26.236 36.716 1.00 93.62 262 TYR A O 1
ATOM 2077 N N . ILE A 1 263 ? -4.624 25.856 38.370 1.00 91.12 263 ILE A N 1
ATOM 2078 C CA . ILE A 1 263 ? -3.663 25.309 39.332 1.00 91.12 263 ILE A CA 1
ATOM 2079 C C . ILE A 1 263 ? -3.748 23.782 39.274 1.00 91.12 263 ILE A C 1
ATOM 2081 O O . ILE A 1 263 ? -4.836 23.217 39.208 1.00 91.12 263 ILE A O 1
ATOM 2085 N N . GLY A 1 264 ? -2.593 23.128 39.319 1.00 92.06 264 GLY A N 1
ATOM 2086 C CA . GLY A 1 264 ? -2.456 21.677 39.352 1.00 92.06 264 GLY A CA 1
ATOM 2087 C C . GLY A 1 264 ? -0.996 21.297 39.580 1.00 92.06 264 GLY A C 1
ATOM 2088 O O . GLY A 1 264 ? -0.115 22.161 39.487 1.00 92.06 264 GLY A O 1
ATOM 2089 N N . VAL A 1 265 ? -0.749 20.030 39.908 1.00 92.81 265 VAL A N 1
ATOM 2090 C CA . VAL A 1 265 ? 0.605 19.486 40.120 1.00 92.81 265 VAL A CA 1
ATOM 2091 C C . VAL A 1 265 ? 1.435 19.568 38.834 1.00 92.81 265 VAL A C 1
ATOM 2093 O O . VAL A 1 265 ? 2.610 19.930 38.873 1.00 92.81 265 VAL A O 1
ATOM 2096 N N . ASP A 1 266 ? 0.801 19.302 37.694 1.00 95.56 266 ASP A N 1
ATOM 2097 C CA . ASP A 1 266 ? 1.377 19.350 36.351 1.00 95.56 266 ASP A CA 1
ATOM 2098 C C . ASP A 1 266 ? 0.312 19.765 35.312 1.00 95.56 266 ASP A C 1
ATOM 2100 O O . ASP A 1 266 ? -0.817 20.123 35.660 1.00 95.56 266 ASP A O 1
ATOM 2104 N N . SER A 1 267 ? 0.670 19.767 34.025 1.00 97.00 267 SER A N 1
ATOM 2105 C CA . SER A 1 267 ? -0.242 20.164 32.943 1.00 97.00 267 SER A CA 1
ATOM 2106 C C . SER A 1 267 ? -1.422 19.209 32.748 1.00 97.00 267 SER A C 1
ATOM 2108 O O . SER A 1 267 ? -2.506 19.678 32.409 1.00 97.00 267 SER A O 1
ATOM 2110 N N . ALA A 1 268 ? -1.258 17.906 32.997 1.00 97.00 268 ALA A N 1
ATOM 2111 C CA . ALA A 1 268 ? -2.363 16.951 32.919 1.00 97.00 268 ALA A CA 1
ATOM 2112 C C . ALA A 1 268 ? -3.377 17.186 34.053 1.00 97.00 268 ALA A C 1
ATOM 2114 O O . ALA A 1 268 ? -4.582 17.188 33.820 1.00 97.00 268 ALA A O 1
ATOM 2115 N N . ASP A 1 269 ? -2.915 17.466 35.272 1.00 95.62 269 ASP A N 1
ATOM 2116 C CA . ASP A 1 269 ? -3.794 17.812 36.396 1.00 95.62 269 ASP A CA 1
ATOM 2117 C C . ASP A 1 269 ? -4.552 19.129 36.136 1.00 95.62 269 ASP A C 1
ATOM 2119 O O . ASP A 1 269 ? -5.764 19.215 36.330 1.00 95.62 269 ASP A O 1
ATOM 2123 N N . LYS A 1 270 ? -3.873 20.146 35.585 1.00 96.69 270 LYS A N 1
ATOM 2124 C CA . LYS A 1 270 ? -4.520 21.403 35.164 1.00 96.69 270 LYS A CA 1
ATOM 2125 C C . LYS A 1 270 ? -5.581 21.194 34.083 1.00 96.69 270 LYS A C 1
ATOM 2127 O O . LYS A 1 270 ? -6.661 21.772 34.186 1.00 96.69 270 LYS A O 1
ATOM 2132 N N . LEU A 1 271 ? -5.284 20.371 33.078 1.00 97.88 271 LEU A N 1
ATOM 2133 C CA . LEU A 1 271 ? -6.222 20.004 32.018 1.00 97.88 271 LEU A CA 1
ATOM 2134 C C . LEU A 1 271 ? -7.461 19.306 32.587 1.00 97.88 271 LEU A C 1
ATOM 2136 O O . LEU A 1 271 ? -8.584 19.715 32.300 1.00 97.88 271 LEU A O 1
ATOM 2140 N N . ARG A 1 272 ? -7.274 18.311 33.460 1.00 96.06 272 ARG A N 1
ATOM 2141 C CA . ARG A 1 272 ? -8.394 17.632 34.121 1.00 96.06 272 ARG A CA 1
ATOM 2142 C C . ARG A 1 272 ? -9.228 18.599 34.964 1.00 96.06 272 ARG A C 1
ATOM 2144 O O . ARG A 1 272 ? -10.452 18.560 34.889 1.00 96.06 272 ARG A O 1
ATOM 2151 N N . ASN A 1 273 ? -8.593 19.504 35.711 1.00 94.38 273 ASN A N 1
ATOM 2152 C CA . ASN A 1 273 ? -9.293 20.523 36.501 1.00 94.38 273 ASN A CA 1
ATOM 2153 C C . ASN A 1 273 ? -10.115 21.485 35.625 1.00 94.38 273 ASN A C 1
ATOM 2155 O O . ASN A 1 273 ? -11.216 21.871 36.015 1.00 94.38 273 ASN A O 1
ATOM 2159 N N . PHE A 1 274 ? -9.625 21.832 34.433 1.00 96.06 274 PHE A N 1
ATOM 2160 C CA . PHE A 1 274 ? -10.400 22.591 33.450 1.00 96.06 274 PHE A CA 1
ATOM 2161 C C . PHE A 1 274 ? -11.642 21.828 32.976 1.00 96.06 274 PHE A C 1
ATOM 2163 O O . PHE A 1 274 ? -12.739 22.387 32.988 1.00 96.06 274 PHE A O 1
ATOM 2170 N N . ILE A 1 275 ? -11.501 20.543 32.636 1.00 96.31 275 ILE A N 1
ATOM 2171 C CA . ILE A 1 275 ? -12.631 19.708 32.202 1.00 96.31 275 ILE A CA 1
ATOM 2172 C C . ILE A 1 275 ? -13.660 19.542 33.338 1.00 96.31 275 ILE A C 1
ATOM 2174 O O . ILE A 1 275 ? -14.862 19.609 33.085 1.00 96.31 275 ILE A O 1
ATOM 2178 N N . ILE A 1 276 ? -13.219 19.408 34.597 1.00 93.69 276 ILE A N 1
ATOM 2179 C CA . ILE A 1 276 ? -14.102 19.385 35.780 1.00 93.69 276 ILE A CA 1
ATOM 2180 C C . ILE A 1 276 ? -14.907 20.685 35.904 1.00 93.69 276 ILE A C 1
ATOM 2182 O O . ILE A 1 276 ? -16.128 20.639 36.090 1.00 93.69 276 ILE A O 1
ATOM 2186 N N . ASP A 1 277 ? -14.254 21.846 35.801 1.00 92.25 277 ASP A N 1
ATOM 2187 C CA . ASP A 1 277 ? -14.934 23.146 35.860 1.00 92.25 277 ASP A CA 1
ATOM 2188 C C . ASP A 1 277 ? -15.955 23.271 34.714 1.00 92.25 277 ASP A C 1
ATOM 2190 O O . ASP A 1 277 ? -17.118 23.597 34.958 1.00 92.25 277 ASP A O 1
ATOM 2194 N N . ALA A 1 278 ? -15.558 22.943 33.480 1.00 93.50 278 ALA A N 1
ATOM 2195 C CA . ALA A 1 278 ? -16.427 22.944 32.302 1.00 93.50 278 ALA A CA 1
ATOM 2196 C C . ALA A 1 278 ? -17.669 22.056 32.502 1.00 93.50 278 ALA A C 1
ATOM 2198 O O . ALA A 1 278 ? -18.808 22.517 32.374 1.00 93.50 278 ALA A O 1
ATOM 2199 N N . TYR A 1 279 ? -17.459 20.806 32.918 1.00 92.69 279 TYR A N 1
ATOM 2200 C CA . TYR A 1 279 ? -18.526 19.842 33.171 1.00 92.69 279 TYR A CA 1
ATOM 2201 C C . TYR A 1 279 ? -19.495 20.322 34.259 1.00 92.69 279 TYR A C 1
ATOM 2203 O O . TYR A 1 279 ? -20.714 20.340 34.067 1.00 92.69 279 TYR A O 1
ATOM 2211 N N . THR A 1 280 ? -18.972 20.759 35.406 1.00 89.25 280 THR A N 1
ATOM 2212 C CA . THR A 1 280 ? -19.800 21.132 36.563 1.00 89.25 280 THR A CA 1
ATOM 2213 C C . THR A 1 280 ? -20.559 22.444 36.355 1.00 89.25 280 THR A C 1
ATOM 2215 O O . THR A 1 280 ? -21.735 22.529 36.738 1.00 89.25 280 THR A O 1
ATOM 2218 N N . VAL A 1 281 ? -19.942 23.447 35.716 1.00 88.69 281 VAL A N 1
ATOM 2219 C CA . VAL A 1 281 ? -20.556 24.758 35.442 1.00 88.69 281 VAL A CA 1
ATOM 2220 C C . VAL A 1 281 ? -21.645 24.645 34.373 1.00 88.69 281 VAL A C 1
ATOM 2222 O O . VAL A 1 281 ? -22.771 25.113 34.591 1.00 88.69 281 VAL A O 1
ATOM 2225 N N . TRP A 1 282 ? -21.359 23.995 33.242 1.00 90.56 282 TRP A N 1
ATOM 2226 C CA . TRP A 1 282 ? -22.295 23.923 32.113 1.00 90.56 282 TRP A CA 1
ATOM 2227 C C . TRP A 1 282 ? -23.417 22.911 32.305 1.00 90.56 282 TRP A C 1
ATOM 2229 O O . TRP A 1 282 ? -24.467 23.027 31.677 1.00 90.56 282 TRP A O 1
ATOM 2239 N N . ASN A 1 283 ? -23.281 21.977 33.242 1.00 87.25 283 ASN A N 1
ATOM 2240 C CA . ASN A 1 283 ? -24.298 20.966 33.521 1.00 87.25 283 ASN A CA 1
ATOM 2241 C C . ASN A 1 283 ? -25.690 21.526 33.886 1.00 87.25 283 ASN A C 1
ATOM 2243 O O . ASN A 1 283 ? -26.689 20.833 33.729 1.00 87.25 283 ASN A O 1
ATOM 2247 N N . SER A 1 284 ? -25.795 22.763 34.380 1.00 80.94 284 SER A N 1
ATOM 2248 C CA . SER A 1 284 ? -27.103 23.388 34.663 1.00 80.94 284 SER A CA 1
ATOM 2249 C C . SER A 1 284 ? -27.734 24.125 33.473 1.00 80.94 284 SER A C 1
ATOM 2251 O O . SER A 1 284 ? -28.820 24.692 33.611 1.00 80.94 284 SER A O 1
ATOM 2253 N N . THR A 1 285 ? -27.064 24.125 32.322 1.00 86.75 285 THR A N 1
ATOM 2254 C CA . THR A 1 285 ? -27.470 24.837 31.105 1.00 86.75 285 THR A CA 1
ATOM 2255 C C . THR A 1 285 ? -28.157 23.900 30.103 1.00 86.75 285 THR A C 1
ATOM 2257 O O . THR A 1 285 ? -28.370 22.720 30.379 1.00 86.75 285 THR A O 1
ATOM 2260 N N . SER A 1 286 ? -28.553 24.429 28.941 1.00 85.94 286 SER A N 1
ATOM 2261 C CA . SER A 1 286 ? -29.136 23.637 27.850 1.00 85.94 286 SER A CA 1
ATOM 2262 C C . SER A 1 286 ? -28.120 22.813 27.051 1.00 85.94 286 SER A C 1
ATOM 2264 O O . SER A 1 286 ? -28.552 21.979 26.264 1.00 85.94 286 SER A O 1
ATOM 2266 N N . THR A 1 287 ? -26.819 23.047 27.235 1.00 90.25 287 THR A N 1
ATOM 2267 C CA . THR A 1 287 ? -25.710 22.423 26.487 1.00 90.25 287 THR A CA 1
ATOM 2268 C C . THR A 1 287 ? -24.649 21.909 27.472 1.00 90.25 287 THR A C 1
ATOM 2270 O O . THR A 1 287 ? -23.586 22.512 27.620 1.00 90.25 287 THR A O 1
ATOM 2273 N N . PRO A 1 288 ? -24.956 20.850 28.248 1.00 92.88 288 PRO A N 1
ATOM 2274 C CA . PRO A 1 288 ? -23.995 20.251 29.171 1.00 92.88 288 PRO A CA 1
ATOM 2275 C C . PRO A 1 288 ? -22.843 19.581 28.407 1.00 92.88 288 PRO A C 1
ATOM 2277 O O . PRO A 1 288 ? -23.082 18.984 27.364 1.00 92.88 288 PRO A O 1
ATOM 2280 N N . LEU A 1 289 ? -21.623 19.630 28.953 1.00 95.62 289 LEU A N 1
ATOM 2281 C CA . LEU A 1 289 ? -20.454 18.981 28.347 1.00 95.62 289 LEU A CA 1
ATOM 2282 C C . LEU A 1 289 ? -20.653 17.465 28.217 1.00 95.62 289 LEU A C 1
ATOM 2284 O O . LEU A 1 289 ? -20.916 16.790 29.215 1.00 95.62 289 LEU A O 1
ATOM 2288 N N . GLU A 1 290 ? -20.464 16.940 27.008 1.00 95.81 290 GLU A N 1
ATOM 2289 C CA . GLU A 1 290 ? -20.536 15.508 26.700 1.00 95.81 290 GLU A CA 1
ATOM 2290 C C . GLU A 1 290 ? -19.253 14.979 26.053 1.00 95.81 290 GLU A C 1
ATOM 2292 O O . GLU A 1 290 ? -18.819 13.879 26.398 1.00 95.81 290 GLU A O 1
ATOM 2297 N N . TYR A 1 291 ? -18.627 15.755 25.162 1.00 98.31 291 TYR A N 1
ATOM 2298 C CA . TYR A 1 291 ? -17.499 15.296 24.347 1.00 98.31 291 TYR A CA 1
ATOM 2299 C C . TYR A 1 291 ? -16.285 16.217 24.478 1.00 98.31 291 TYR A C 1
ATOM 2301 O O . TYR A 1 291 ? -16.405 17.444 24.500 1.00 98.31 291 TYR A O 1
ATOM 2309 N N . VAL A 1 292 ? -15.100 15.614 24.502 1.00 98.75 292 VAL A N 1
ATOM 2310 C CA . VAL A 1 292 ? -13.816 16.318 24.484 1.00 98.75 292 VAL A CA 1
ATOM 2311 C C . VAL A 1 292 ? -12.927 15.683 23.420 1.00 98.75 292 VAL A C 1
ATOM 2313 O O . VAL A 1 292 ? -12.648 14.485 23.463 1.00 98.75 292 VAL A O 1
ATOM 2316 N N . LEU A 1 293 ? -12.455 16.499 22.483 1.00 98.75 293 LEU A N 1
ATOM 2317 C CA . LEU A 1 293 ? -11.457 16.109 21.494 1.00 98.75 293 LEU A CA 1
ATOM 2318 C C . LEU A 1 293 ? -10.099 16.707 21.861 1.00 98.75 293 LEU A C 1
ATOM 2320 O O . LEU A 1 293 ? -9.931 17.927 21.886 1.00 98.75 293 LEU A O 1
ATOM 2324 N N . LEU A 1 294 ? -9.121 15.845 22.114 1.00 98.69 294 LEU A N 1
ATOM 2325 C CA . LEU A 1 294 ? -7.731 16.222 22.346 1.00 98.69 294 LEU A CA 1
ATOM 2326 C C . LEU A 1 294 ? -7.023 16.337 20.987 1.00 98.69 294 LEU A C 1
ATOM 2328 O O . LEU A 1 294 ? -6.706 15.341 20.343 1.00 98.69 294 LEU A O 1
ATOM 2332 N N . GLY A 1 295 ? -6.845 17.564 20.508 1.00 97.81 295 GLY A N 1
ATOM 2333 C CA . GLY A 1 295 ? -6.198 17.882 19.239 1.00 97.81 295 GLY A CA 1
ATOM 2334 C C . GLY A 1 295 ? -4.697 18.065 19.423 1.00 97.81 295 GLY A C 1
ATOM 2335 O O . GLY A 1 295 ? -4.214 19.195 19.450 1.00 97.81 295 GLY A O 1
ATOM 2336 N N . GLY A 1 296 ? -3.958 16.973 19.544 1.00 95.06 296 GLY A N 1
ATOM 2337 C CA . GLY A 1 296 ? -2.505 17.002 19.615 1.00 95.06 296 GLY A CA 1
ATOM 2338 C C . GLY A 1 296 ? -1.930 15.702 20.139 1.00 95.06 296 GLY A C 1
ATOM 2339 O O . GLY A 1 296 ? -2.615 14.944 20.831 1.00 95.06 296 GLY A O 1
ATOM 2340 N N . ASP A 1 297 ? -0.671 15.470 19.806 1.00 93.25 297 ASP A N 1
ATOM 2341 C CA . ASP A 1 297 ? 0.130 14.424 20.431 1.00 93.25 297 ASP A CA 1
ATOM 2342 C C . ASP A 1 297 ? 0.560 14.805 21.866 1.00 93.25 297 ASP A C 1
ATOM 2344 O O . ASP A 1 297 ? 0.160 15.865 22.372 1.00 93.25 297 ASP A O 1
ATOM 2348 N N . ASP A 1 298 ? 1.310 13.949 22.561 1.00 91.31 298 ASP A N 1
ATOM 2349 C CA . ASP A 1 298 ? 1.656 14.093 23.976 1.00 91.31 298 ASP A CA 1
ATOM 2350 C C . ASP A 1 298 ? 2.479 15.355 24.300 1.00 91.31 298 ASP A C 1
ATOM 2352 O O . ASP A 1 298 ? 2.362 15.894 25.410 1.00 91.31 298 ASP A O 1
ATOM 2356 N N . GLU A 1 299 ? 3.225 15.907 23.335 1.00 90.38 299 GLU A N 1
ATOM 2357 C CA . GLU A 1 299 ? 3.980 17.151 23.519 1.00 90.38 299 GLU A CA 1
ATOM 2358 C C . GLU A 1 299 ? 3.108 18.407 23.405 1.00 90.38 299 GLU A C 1
ATOM 2360 O O . GLU A 1 299 ? 3.504 19.483 23.872 1.00 90.38 299 GLU A O 1
ATOM 2365 N N . ILE A 1 300 ? 1.923 18.289 22.798 1.00 94.31 300 ILE A N 1
ATOM 2366 C CA . ILE A 1 300 ? 0.949 19.380 22.655 1.00 94.31 300 ILE A CA 1
ATOM 2367 C C . ILE A 1 300 ? -0.118 19.273 23.742 1.00 94.31 300 ILE A C 1
ATOM 2369 O O . ILE A 1 300 ? -0.385 20.252 24.442 1.00 94.31 300 ILE A O 1
ATOM 2373 N N . VAL A 1 301 ? -0.731 18.095 23.884 1.00 96.81 301 VAL A N 1
ATOM 2374 C CA . VAL A 1 301 ? -1.779 17.806 24.866 1.00 96.81 301 VAL A CA 1
ATOM 2375 C C . VAL A 1 301 ? -1.306 16.666 25.770 1.00 96.81 301 VAL A C 1
ATOM 2377 O O . VAL A 1 301 ? -1.215 15.526 25.312 1.00 96.81 301 VAL A O 1
ATOM 2380 N N . PRO A 1 302 ? -1.059 16.936 27.065 1.00 95.88 302 PRO A N 1
ATOM 2381 C CA . PRO A 1 302 ? -0.363 16.008 27.944 1.00 95.88 302 PRO A CA 1
ATOM 2382 C C . PRO A 1 302 ? -1.148 14.712 28.156 1.00 95.88 302 PRO A C 1
ATOM 2384 O O . PRO A 1 302 ? -2.380 14.700 28.150 1.00 95.88 302 PRO A O 1
ATOM 2387 N N . LEU A 1 303 ? -0.419 13.635 28.437 1.00 92.50 303 LEU A N 1
ATOM 2388 C CA . LEU A 1 303 ? -0.965 12.355 28.889 1.00 92.50 303 LEU A CA 1
ATOM 2389 C C . LEU A 1 303 ? -0.914 12.213 30.416 1.00 92.50 303 LEU A C 1
ATOM 2391 O O . LEU A 1 303 ? -0.210 12.952 31.111 1.00 92.50 303 LEU A O 1
ATOM 2395 N N . ARG A 1 304 ? -1.619 11.208 30.948 1.00 95.50 304 ARG A N 1
ATOM 2396 C CA . ARG A 1 304 ? -1.415 10.703 32.313 1.00 95.50 304 ARG A CA 1
ATOM 2397 C C . ARG A 1 304 ? -0.962 9.248 32.266 1.00 95.50 304 ARG A C 1
ATOM 2399 O O . ARG A 1 304 ? -1.609 8.421 31.634 1.00 95.50 304 ARG A O 1
ATOM 2406 N N . LEU A 1 305 ? 0.117 8.937 32.984 1.00 96.44 305 LEU A N 1
ATOM 2407 C CA . LEU A 1 305 ? 0.564 7.564 33.212 1.00 96.44 305 LEU A CA 1
ATOM 2408 C C . LEU A 1 305 ? -0.158 6.971 34.425 1.00 96.44 305 LEU A C 1
ATOM 2410 O O . LEU A 1 305 ? -0.043 7.511 35.524 1.00 96.44 305 LEU A O 1
ATOM 2414 N N . LEU A 1 306 ? -0.869 5.863 34.230 1.00 96.75 306 LEU A N 1
ATOM 2415 C CA . LEU A 1 306 ? -1.608 5.161 35.280 1.00 96.75 306 LEU A CA 1
ATOM 2416 C C . LEU A 1 306 ? -0.908 3.861 35.685 1.00 96.75 306 LEU A C 1
ATOM 2418 O O . LEU A 1 306 ? -0.484 3.077 34.833 1.00 96.75 306 LEU A O 1
ATOM 2422 N N . TYR A 1 307 ? -0.780 3.622 36.988 1.00 97.25 307 TYR A N 1
ATOM 2423 C CA . TYR A 1 307 ? -0.028 2.496 37.530 1.00 97.25 307 TYR A CA 1
ATOM 2424 C C . TYR A 1 307 ? -0.875 1.227 37.661 1.00 97.25 307 TYR A C 1
ATOM 2426 O O . TYR A 1 307 ? -1.950 1.220 38.266 1.00 97.25 307 TYR A O 1
ATOM 2434 N N . VAL A 1 308 ? -0.349 0.104 37.163 1.00 95.88 308 VAL A N 1
ATOM 2435 C CA . VAL A 1 308 ? -0.934 -1.229 37.373 1.00 95.88 308 VAL A CA 1
ATOM 2436 C C . VAL A 1 308 ? 0.161 -2.284 37.533 1.00 95.88 308 VAL A C 1
ATOM 2438 O O . VAL A 1 308 ? 1.145 -2.301 36.800 1.00 95.88 308 VAL A O 1
ATOM 2441 N N . ASN A 1 309 ? -0.036 -3.225 38.462 1.00 94.25 309 ASN A N 1
ATOM 2442 C CA . ASN A 1 309 ? 0.762 -4.448 38.566 1.00 94.25 309 ASN A CA 1
ATOM 2443 C C . ASN A 1 309 ? -0.096 -5.677 38.227 1.00 94.25 309 ASN A C 1
ATOM 2445 O O . ASN A 1 309 ? -0.822 -6.199 39.077 1.00 94.25 309 ASN A O 1
ATOM 2449 N N . ALA A 1 310 ? -0.008 -6.135 36.980 1.00 92.19 310 ALA A N 1
ATOM 2450 C CA . ALA A 1 310 ? -0.748 -7.272 36.447 1.00 92.19 310 ALA A CA 1
ATOM 2451 C C . ALA A 1 310 ? 0.098 -8.553 36.520 1.00 92.19 310 ALA A C 1
ATOM 2453 O O . ALA A 1 310 ? 0.901 -8.861 35.637 1.00 92.19 310 ALA A O 1
ATOM 2454 N N . GLY A 1 311 ? -0.046 -9.300 37.619 1.00 84.69 311 GLY A N 1
ATOM 2455 C CA . GLY A 1 311 ? 0.625 -10.594 37.792 1.00 84.69 311 GLY A CA 1
ATOM 2456 C C . GLY A 1 311 ? 2.157 -10.522 37.819 1.00 84.69 311 GLY A C 1
ATOM 2457 O O . GLY A 1 311 ? 2.811 -11.468 37.389 1.00 84.69 311 GLY A O 1
ATOM 2458 N N . GLY A 1 312 ? 2.731 -9.412 38.297 1.00 86.44 312 GLY A N 1
ATOM 2459 C CA . GLY A 1 312 ? 4.175 -9.152 38.287 1.00 86.44 312 GLY A CA 1
ATOM 2460 C C . GLY A 1 312 ? 4.648 -8.299 37.107 1.00 86.44 312 GLY A C 1
ATOM 2461 O O . GLY A 1 312 ? 5.781 -7.822 37.132 1.00 86.44 312 GLY A O 1
ATOM 2462 N N . THR A 1 313 ? 3.787 -8.063 36.114 1.00 90.06 313 THR A N 1
ATOM 2463 C CA . THR A 1 313 ? 4.035 -7.104 35.032 1.00 90.06 313 THR A CA 1
ATOM 2464 C C . THR A 1 313 ? 3.648 -5.714 35.518 1.00 90.06 313 THR A C 1
ATOM 2466 O O . THR A 1 313 ? 2.477 -5.460 35.794 1.00 90.06 313 THR A O 1
ATOM 2469 N N . ILE A 1 314 ? 4.631 -4.829 35.668 1.00 92.94 314 ILE A N 1
ATOM 2470 C CA . ILE A 1 314 ? 4.418 -3.451 36.122 1.00 92.94 314 ILE A CA 1
ATOM 2471 C C . ILE A 1 314 ? 4.257 -2.553 34.897 1.00 92.94 314 ILE A C 1
ATOM 2473 O O . ILE A 1 314 ? 5.115 -2.564 34.018 1.00 92.94 314 ILE A O 1
ATOM 2477 N N . GLY A 1 315 ? 3.176 -1.779 34.861 1.00 92.62 315 GLY A N 1
ATOM 2478 C CA . GLY A 1 315 ? 2.873 -0.821 33.806 1.00 92.62 315 GLY A CA 1
ATOM 2479 C C . GLY A 1 315 ? 2.659 0.579 34.363 1.00 92.62 315 GLY A C 1
ATOM 2480 O O . GLY A 1 315 ? 2.013 0.749 35.396 1.00 92.62 315 GLY A O 1
ATOM 2481 N N . TYR A 1 316 ? 3.194 1.557 33.638 1.00 95.25 316 TYR A N 1
ATOM 2482 C CA . TYR A 1 316 ? 2.807 2.963 33.692 1.00 95.25 316 TYR A CA 1
ATOM 2483 C C . TYR A 1 316 ? 2.142 3.249 32.350 1.00 95.25 316 TYR A C 1
ATOM 2485 O O . TYR A 1 316 ? 2.822 3.330 31.331 1.00 95.25 316 TYR A O 1
ATOM 2493 N N . ILE A 1 317 ? 0.814 3.236 32.339 1.00 96.12 317 ILE A N 1
ATOM 2494 C CA . ILE A 1 317 ? 0.000 3.154 31.127 1.00 96.12 317 ILE A CA 1
ATOM 2495 C C . ILE A 1 317 ? -0.416 4.570 30.718 1.00 96.12 317 ILE A C 1
ATOM 2497 O O . ILE A 1 317 ? -1.165 5.192 31.476 1.00 96.12 317 ILE A O 1
ATOM 2501 N N . PRO A 1 318 ? 0.021 5.086 29.557 1.00 95.81 318 PRO A N 1
ATOM 2502 C CA . PRO A 1 318 ? -0.518 6.316 28.992 1.00 95.81 318 PRO A CA 1
ATOM 2503 C C . PRO A 1 318 ? -2.014 6.176 28.791 1.00 95.81 318 PRO A C 1
ATOM 2505 O O . PRO A 1 318 ? -2.473 5.211 28.174 1.00 95.81 318 PRO A O 1
ATOM 2508 N N . SER A 1 319 ? -2.768 7.119 29.341 1.00 95.56 319 SER A N 1
ATOM 2509 C CA . SER A 1 319 ? -4.215 7.036 29.347 1.00 95.56 319 SER A CA 1
ATOM 2510 C C . SER A 1 319 ? -4.870 8.399 29.218 1.00 95.56 319 SER A C 1
ATOM 2512 O O . SER A 1 319 ? -4.638 9.302 30.023 1.00 95.56 319 SER A O 1
ATOM 2514 N N . ASP A 1 320 ? -5.788 8.486 28.260 1.00 96.31 320 ASP A N 1
ATOM 2515 C CA . ASP A 1 320 ? -6.753 9.579 28.164 1.00 96.31 320 ASP A CA 1
ATOM 2516 C C . ASP A 1 320 ? -7.968 9.363 29.085 1.00 96.31 320 ASP A C 1
ATOM 2518 O O . ASP A 1 320 ? -8.758 10.280 29.312 1.00 96.31 320 ASP A O 1
ATOM 2522 N N . PHE A 1 321 ? -8.115 8.171 29.681 1.00 95.06 321 PHE A N 1
ATOM 2523 C CA . PHE A 1 321 ? -9.230 7.862 30.579 1.00 95.06 321 PHE A CA 1
ATOM 2524 C C . PHE A 1 321 ? -9.239 8.748 31.837 1.00 95.06 321 PHE A C 1
ATOM 2526 O O . PHE A 1 321 ? -10.305 9.104 32.338 1.00 95.06 321 PHE A O 1
ATOM 2533 N N . TYR A 1 322 ? -8.063 9.189 32.292 1.00 95.75 322 TYR A N 1
ATOM 2534 C CA . TYR A 1 322 ? -7.912 10.149 33.391 1.00 95.75 322 TYR A CA 1
ATOM 2535 C C . TYR A 1 322 ? -8.681 11.466 33.159 1.00 95.75 322 TYR A C 1
ATOM 2537 O O . TYR A 1 322 ? -9.176 12.070 34.110 1.00 95.75 322 TYR A O 1
ATOM 2545 N N . PHE A 1 323 ? -8.818 11.899 31.901 1.00 97.19 323 PHE A N 1
ATOM 2546 C CA . PHE A 1 323 ? -9.566 13.103 31.520 1.00 97.19 323 PHE A CA 1
ATOM 2547 C C . PHE A 1 323 ? -11.068 12.853 31.339 1.00 97.19 323 PHE A C 1
ATOM 2549 O O . PHE A 1 323 ? -11.835 13.800 31.197 1.00 97.19 323 PHE A O 1
ATOM 2556 N N . SER A 1 324 ? -11.484 11.586 31.331 1.00 95.75 324 SER A N 1
ATOM 2557 C CA . SER A 1 324 ? -12.861 11.148 31.100 1.00 95.75 324 SER A CA 1
ATOM 2558 C C . SER A 1 324 ? -13.624 10.937 32.409 1.00 95.75 324 SER A C 1
ATOM 2560 O O . SER A 1 324 ? -14.776 11.353 32.516 1.00 95.75 324 SER A O 1
ATOM 2562 N N . ALA A 1 325 ? -12.972 10.322 33.402 1.00 93.69 325 ALA A N 1
ATOM 2563 C CA . ALA A 1 325 ? -13.500 10.114 34.749 1.00 93.69 325 ALA A CA 1
ATOM 2564 C C . ALA A 1 325 ? -13.063 11.259 35.673 1.00 93.69 325 ALA A C 1
ATOM 2566 O O . ALA A 1 325 ? -11.910 11.362 36.107 1.00 93.69 325 ALA A O 1
ATOM 2567 N N . LEU A 1 326 ? -14.000 12.162 35.927 1.00 93.50 326 LEU A N 1
ATOM 2568 C CA . LEU A 1 326 ? -13.841 13.460 36.573 1.00 93.50 326 LEU A CA 1
ATOM 2569 C C . LEU A 1 326 ? -14.134 13.406 38.077 1.00 93.50 326 LEU A C 1
ATOM 2571 O O . LEU A 1 326 ? -13.630 14.245 38.828 1.00 93.50 326 LEU A O 1
ATOM 2575 N N . ASP A 1 327 ? -14.901 12.414 38.526 1.00 89.00 327 ASP A N 1
ATOM 2576 C CA . ASP A 1 327 ? -15.095 12.104 39.941 1.00 89.00 327 ASP A CA 1
ATOM 2577 C C . ASP A 1 327 ? -13.864 11.380 40.552 1.00 89.00 327 ASP A C 1
ATOM 2579 O O . ASP A 1 327 ? -12.874 11.080 39.878 1.00 89.00 327 ASP A O 1
ATOM 2583 N N . GLY A 1 328 ? -13.892 11.145 41.869 1.00 85.44 328 GLY A N 1
ATOM 2584 C CA . GLY A 1 328 ? -12.856 10.385 42.587 1.00 85.44 328 GLY A CA 1
ATOM 2585 C C . GLY A 1 328 ? -11.517 11.109 42.779 1.00 85.44 328 GLY A C 1
ATOM 2586 O O . GLY A 1 328 ? -11.365 12.295 42.471 1.00 85.44 328 GLY A O 1
ATOM 2587 N N . ASN A 1 329 ? -10.542 10.393 43.344 1.00 88.69 329 ASN A N 1
ATOM 2588 C CA . ASN A 1 329 ? -9.166 10.861 43.472 1.00 88.69 329 ASN A CA 1
ATOM 2589 C C . ASN A 1 329 ? -8.234 9.855 42.793 1.00 88.69 329 ASN A C 1
ATOM 2591 O O . ASN A 1 329 ? -8.347 8.657 42.989 1.00 88.69 329 ASN A O 1
ATOM 2595 N N . TRP A 1 330 ? -7.338 10.356 41.956 1.00 93.38 330 TRP A N 1
ATOM 2596 C CA . TRP A 1 330 ? -6.423 9.537 41.165 1.00 93.38 330 TRP A CA 1
ATOM 2597 C C . TRP A 1 330 ? -5.006 9.506 41.743 1.00 93.38 330 TRP A C 1
ATOM 2599 O O . TRP A 1 330 ? -4.133 8.919 41.121 1.00 93.38 330 TRP A O 1
ATOM 2609 N N . ASN A 1 331 ? -4.774 10.196 42.863 1.00 94.62 331 ASN A N 1
ATOM 2610 C CA . ASN A 1 331 ? -3.530 10.191 43.630 1.00 94.62 331 ASN A CA 1
ATOM 2611 C C . ASN A 1 331 ? -3.831 10.637 45.075 1.00 94.62 331 ASN A C 1
ATOM 2613 O O . ASN A 1 331 ? -3.545 11.771 45.479 1.00 94.62 331 ASN A O 1
ATOM 2617 N N . ALA A 1 332 ? -4.546 9.803 45.831 1.00 92.31 332 ALA A N 1
ATOM 2618 C CA . ALA A 1 332 ? -5.035 10.170 47.158 1.00 92.31 332 ALA A CA 1
ATOM 2619 C C . ALA A 1 332 ? -3.961 10.112 48.238 1.00 92.31 332 ALA A C 1
ATOM 2621 O O . ALA A 1 332 ? -4.053 10.861 49.218 1.00 92.31 332 ALA A O 1
ATOM 2622 N N . ASP A 1 333 ? -2.960 9.252 48.075 1.00 93.88 333 ASP A N 1
ATOM 2623 C CA . ASP A 1 333 ? -1.847 9.141 49.012 1.00 93.88 333 ASP A CA 1
ATOM 2624 C C . ASP A 1 333 ? -0.665 10.074 48.677 1.00 93.88 333 ASP A C 1
ATOM 2626 O O . ASP A 1 333 ? 0.176 10.335 49.547 1.00 93.88 333 ASP A O 1
ATOM 2630 N N . GLY A 1 334 ? -0.675 10.676 47.483 1.00 92.81 334 GLY A N 1
ATOM 2631 C CA . GLY A 1 334 ? 0.284 11.680 47.035 1.00 92.81 334 GLY A CA 1
ATOM 2632 C C . GLY A 1 334 ? 1.609 11.095 46.548 1.00 92.81 334 GLY A C 1
ATOM 2633 O O . GLY A 1 334 ? 2.622 11.801 46.621 1.00 92.81 334 GLY A O 1
ATOM 2634 N N . ASP A 1 335 ? 1.629 9.831 46.119 1.00 94.12 335 ASP A N 1
ATOM 2635 C CA . ASP A 1 335 ? 2.792 9.187 45.514 1.00 94.12 335 ASP A CA 1
ATOM 2636 C C . ASP A 1 335 ? 2.846 9.370 43.972 1.00 94.12 335 ASP A C 1
ATOM 2638 O O . ASP A 1 335 ? 2.157 10.222 43.403 1.00 94.12 335 ASP A O 1
ATOM 2642 N N . ASP A 1 336 ? 3.757 8.668 43.285 1.00 91.31 336 ASP A N 1
ATOM 2643 C CA . ASP A 1 336 ? 3.952 8.784 41.827 1.00 91.31 336 ASP A CA 1
ATOM 2644 C C . ASP A 1 336 ? 3.150 7.733 41.018 1.00 91.31 336 ASP A C 1
ATOM 2646 O O . ASP A 1 336 ? 3.364 7.575 39.812 1.00 91.31 336 ASP A O 1
ATOM 2650 N N . LYS A 1 337 ? 2.249 6.973 41.649 1.00 95.25 337 LYS A N 1
ATOM 2651 C CA . LYS A 1 337 ? 1.515 5.854 41.044 1.00 95.25 337 LYS A CA 1
ATOM 2652 C C . LYS A 1 337 ? 0.022 6.146 40.912 1.00 95.25 337 LYS A C 1
ATOM 2654 O O . LYS A 1 337 ? -0.833 5.515 41.524 1.00 95.25 337 LYS A O 1
ATOM 2659 N N . TYR A 1 338 ? -0.291 7.043 39.996 1.00 96.25 338 TYR A N 1
ATOM 2660 C CA . TYR A 1 338 ? -1.664 7.458 39.761 1.00 96.25 338 TYR A CA 1
ATOM 2661 C C . TYR A 1 338 ? -2.589 6.282 39.408 1.00 96.25 338 TYR A C 1
ATOM 2663 O O . TYR A 1 338 ? -2.287 5.482 38.517 1.00 96.25 338 TYR A O 1
ATOM 2671 N N . GLY A 1 339 ? -3.750 6.218 40.056 1.00 94.25 339 GLY A N 1
ATOM 2672 C CA . GLY A 1 339 ? -4.803 5.252 39.758 1.00 94.25 339 GLY A CA 1
ATOM 2673 C C . GLY A 1 339 ? -4.553 3.855 40.329 1.00 94.25 339 GLY A C 1
ATOM 2674 O O . GLY A 1 339 ? -5.137 2.885 39.827 1.00 94.25 339 GLY A O 1
ATOM 2675 N N . GLU A 1 340 ? -3.704 3.709 41.351 1.00 94.31 340 GLU A N 1
ATOM 2676 C CA . GLU A 1 340 ? -3.683 2.467 42.127 1.00 94.31 340 GLU A CA 1
ATOM 2677 C C . GLU A 1 340 ? -4.923 2.358 43.031 1.00 94.31 340 GLU A C 1
ATOM 2679 O O . GLU A 1 340 ? -5.681 3.309 43.195 1.00 94.31 340 GLU A O 1
ATOM 2684 N N . LEU A 1 341 ? -5.235 1.167 43.555 1.00 91.75 341 LEU A N 1
ATOM 2685 C CA . LEU A 1 341 ? -6.510 0.982 44.274 1.00 91.75 341 LEU A CA 1
ATOM 2686 C C . LEU A 1 341 ? -6.551 1.767 45.593 1.00 91.75 341 LEU A C 1
ATOM 2688 O O . LEU A 1 341 ? -7.632 2.077 46.091 1.00 91.75 341 LEU A O 1
ATOM 2692 N N . GLU A 1 342 ? -5.383 2.077 46.147 1.00 92.19 342 GLU A N 1
ATOM 2693 C CA . GLU A 1 342 ? -5.178 2.922 47.316 1.00 92.19 342 GLU A CA 1
ATOM 2694 C C . GLU A 1 342 ? -5.632 4.376 47.087 1.00 92.19 342 GLU A C 1
ATOM 2696 O O . GLU A 1 342 ? -5.956 5.055 48.065 1.00 92.19 342 GLU A O 1
ATOM 2701 N N . ASP A 1 343 ? -5.748 4.816 45.827 1.00 90.94 343 ASP A N 1
ATOM 2702 C CA . ASP A 1 343 ? -6.200 6.164 45.471 1.00 90.94 343 ASP A CA 1
ATOM 2703 C C . ASP A 1 343 ? -7.723 6.357 45.529 1.00 90.94 343 ASP A C 1
ATOM 2705 O O . ASP A 1 343 ? -8.190 7.493 45.583 1.00 90.94 343 ASP A O 1
ATOM 2709 N N . ASP A 1 344 ? -8.508 5.273 45.562 1.00 87.94 344 ASP A N 1
ATOM 2710 C CA . ASP A 1 344 ? -9.959 5.301 45.289 1.00 87.94 344 ASP A CA 1
ATOM 2711 C C . ASP A 1 344 ? -10.287 5.949 43.919 1.00 87.94 344 ASP A C 1
ATOM 2713 O O . ASP A 1 344 ? -11.109 6.877 43.857 1.00 87.94 344 ASP A O 1
ATOM 2717 N N . PRO A 1 345 ? -9.650 5.497 42.810 1.00 90.75 345 PRO A N 1
ATOM 2718 C CA . PRO A 1 345 ? -9.929 6.041 41.491 1.00 90.75 345 PRO A CA 1
ATOM 2719 C C . PRO A 1 345 ? -11.364 5.710 41.089 1.00 90.75 345 PRO A C 1
ATOM 2721 O O . PRO A 1 345 ? -11.858 4.596 41.305 1.00 90.75 345 PRO A O 1
ATOM 2724 N N . ASP A 1 346 ? -12.022 6.690 40.480 1.00 91.06 346 ASP A N 1
ATOM 2725 C CA . ASP A 1 346 ? -13.349 6.502 39.922 1.00 91.06 346 ASP A CA 1
ATOM 2726 C C . ASP A 1 346 ? -13.254 6.004 38.478 1.00 91.06 346 ASP A C 1
ATOM 2728 O O . ASP A 1 346 ? -12.531 6.561 37.654 1.00 91.06 346 ASP A O 1
ATOM 2732 N N . PHE A 1 347 ? -13.969 4.925 38.172 1.00 92.75 347 PHE A N 1
ATOM 2733 C CA . PHE A 1 347 ? -13.908 4.280 36.862 1.00 92.75 347 PHE A CA 1
ATOM 2734 C C . PHE A 1 347 ? -15.123 4.594 35.981 1.00 92.75 347 PHE A C 1
ATOM 2736 O O . PHE A 1 347 ? -15.223 4.020 34.897 1.00 92.75 347 PHE A O 1
ATOM 2743 N N . ILE A 1 348 ? -16.052 5.469 36.383 1.00 94.75 348 ILE A N 1
ATOM 2744 C CA . ILE A 1 348 ? -17.202 5.815 35.539 1.00 94.75 348 ILE A CA 1
ATOM 2745 C C . ILE A 1 348 ? -16.908 7.130 34.800 1.00 94.75 348 ILE A C 1
ATOM 2747 O O . ILE A 1 348 ? -16.794 8.171 35.425 1.00 94.75 348 ILE A O 1
ATOM 2751 N N . PRO A 1 349 ? -16.809 7.128 33.461 1.00 95.12 349 PRO A N 1
ATOM 2752 C CA . PRO A 1 349 ? -16.521 8.342 32.709 1.00 95.12 349 PRO A CA 1
ATOM 2753 C C . PRO A 1 349 ? -17.713 9.309 32.657 1.00 95.12 349 PRO A C 1
ATOM 2755 O O . PRO A 1 349 ? -18.821 8.933 32.255 1.00 95.12 349 PRO A O 1
ATOM 2758 N N . GLU A 1 350 ? -17.478 10.583 32.964 1.00 94.88 350 GLU A N 1
ATOM 2759 C CA . GLU A 1 350 ? -18.441 11.675 32.794 1.00 94.88 350 GLU A CA 1
ATOM 2760 C C . GLU A 1 350 ? -18.583 12.098 31.331 1.00 94.88 350 GLU A C 1
ATOM 2762 O O . GLU A 1 350 ? -19.713 12.236 30.852 1.00 94.88 350 GLU A O 1
ATOM 2767 N N . VAL A 1 351 ? -17.457 12.258 30.631 1.00 96.62 351 VAL A N 1
ATOM 2768 C CA . VAL A 1 351 ? -17.376 12.756 29.246 1.00 96.62 351 VAL A CA 1
ATOM 2769 C C . VAL A 1 351 ? -16.707 11.739 28.328 1.00 96.62 351 VAL A C 1
ATOM 2771 O O . VAL A 1 351 ? -15.847 10.970 28.754 1.00 96.62 351 VAL A O 1
ATOM 2774 N N . ALA A 1 352 ? -17.081 11.718 27.055 1.00 98.06 352 ALA A N 1
ATOM 2775 C CA . ALA A 1 352 ? -16.416 10.908 26.044 1.00 98.06 352 ALA A CA 1
ATOM 2776 C C . ALA A 1 352 ? -15.158 11.619 25.522 1.00 98.06 352 ALA A C 1
ATOM 2778 O O . ALA A 1 352 ? -15.227 12.774 25.098 1.00 98.06 352 ALA A O 1
ATOM 2779 N N . ILE A 1 353 ? -14.018 10.922 25.541 1.00 98.06 353 ILE A N 1
ATOM 2780 C CA . ILE A 1 353 ? -12.732 11.436 25.051 1.00 98.06 353 ILE A CA 1
ATOM 2781 C C . ILE A 1 353 ? -12.369 10.760 23.726 1.00 98.06 353 ILE A C 1
ATOM 2783 O O . ILE A 1 353 ? -12.465 9.536 23.607 1.00 98.06 353 ILE A O 1
ATOM 2787 N N . GLY A 1 354 ? -11.897 11.551 22.766 1.00 98.38 354 GLY A N 1
ATOM 2788 C CA . GLY A 1 354 ? -11.097 11.073 21.639 1.00 98.38 354 GLY A CA 1
ATOM 2789 C C . GLY A 1 354 ? -9.887 11.978 21.413 1.00 98.38 354 GLY A C 1
ATOM 2790 O O . GLY A 1 354 ? -9.850 13.103 21.918 1.00 98.38 354 GLY A O 1
ATOM 2791 N N . ARG A 1 355 ? -8.890 11.491 20.675 1.00 98.50 355 ARG A N 1
ATOM 2792 C CA . ARG A 1 355 ? -7.634 12.203 20.400 1.00 98.50 355 ARG A CA 1
ATOM 2793 C C . ARG A 1 355 ? -7.300 12.192 18.912 1.00 98.50 355 ARG A C 1
ATOM 2795 O O . ARG A 1 355 ? -7.445 11.171 18.256 1.00 98.50 355 ARG A O 1
ATOM 2802 N N . ILE A 1 356 ? -6.802 13.300 18.376 1.00 98.00 356 ILE A N 1
ATOM 2803 C CA . ILE A 1 356 ? -6.078 13.316 17.097 1.00 98.00 356 ILE A CA 1
ATOM 2804 C C . ILE A 1 356 ? -4.597 13.513 17.443 1.00 98.00 356 ILE A C 1
ATOM 2806 O O . ILE A 1 356 ? -4.226 14.643 17.773 1.00 98.00 356 ILE A O 1
ATOM 2810 N N . PRO A 1 357 ? -3.773 12.447 17.420 1.00 95.31 357 PRO A N 1
ATOM 2811 C CA . PRO A 1 357 ? -2.370 12.500 17.830 1.00 95.31 357 PRO A CA 1
ATOM 2812 C C . PRO A 1 357 ? -1.509 13.070 16.693 1.00 95.31 357 PRO A C 1
ATOM 2814 O O . PRO A 1 357 ? -0.838 12.353 15.961 1.00 95.31 357 PRO A O 1
ATOM 2817 N N . GLY A 1 358 ? -1.658 14.369 16.429 1.00 93.06 358 GLY A N 1
ATOM 2818 C CA . GLY A 1 358 ? -0.902 15.083 15.403 1.00 93.06 358 GLY A CA 1
ATOM 2819 C C . GLY A 1 358 ? 0.050 16.104 16.015 1.00 93.06 358 GLY A C 1
ATOM 2820 O O . GLY A 1 358 ? -0.324 16.794 16.959 1.00 93.06 358 GLY A O 1
ATOM 2821 N N . ASP A 1 359 ? 1.243 16.250 15.437 1.00 90.81 359 ASP A N 1
ATOM 2822 C CA . ASP A 1 359 ? 2.271 17.212 15.852 1.00 90.81 359 ASP A CA 1
ATOM 2823 C C . ASP A 1 359 ? 2.469 18.370 14.845 1.00 90.81 359 ASP A C 1
ATOM 2825 O O . ASP A 1 359 ? 3.045 19.413 15.171 1.00 90.81 359 ASP A O 1
ATOM 2829 N N . VAL A 1 360 ? 1.946 18.226 13.620 1.00 92.38 360 VAL A N 1
ATOM 2830 C CA . VAL A 1 360 ? 2.032 19.214 12.530 1.00 92.38 360 VAL A CA 1
ATOM 2831 C C . VAL A 1 360 ? 0.683 19.460 11.845 1.00 92.38 360 VAL A C 1
ATOM 2833 O O . VAL A 1 360 ? -0.217 18.627 11.875 1.00 92.38 360 VAL A O 1
ATOM 2836 N N . GLU A 1 361 ? 0.547 20.605 11.165 1.00 95.19 361 GLU A N 1
ATOM 2837 C CA . GLU A 1 361 ? -0.707 21.051 10.527 1.00 95.19 361 GLU A CA 1
ATOM 2838 C C . GLU A 1 361 ? -1.340 19.999 9.598 1.00 95.19 361 GLU A C 1
ATOM 2840 O O . GLU A 1 361 ? -2.546 19.757 9.665 1.00 95.19 361 GLU A O 1
ATOM 2845 N N . VAL A 1 362 ? -0.528 19.326 8.774 1.00 94.69 362 VAL A N 1
ATOM 2846 C CA . VAL A 1 362 ? -1.020 18.321 7.818 1.00 94.69 362 VAL A CA 1
ATOM 2847 C C . VAL A 1 362 ? -1.650 17.101 8.505 1.00 94.69 362 VAL A C 1
ATOM 2849 O O . VAL A 1 362 ? -2.627 16.564 7.988 1.00 94.69 362 VAL A O 1
ATOM 2852 N N . ASN A 1 363 ? -1.168 16.712 9.691 1.00 94.81 363 ASN A N 1
ATOM 2853 C CA . ASN A 1 363 ? -1.693 15.566 10.441 1.00 94.81 363 ASN A CA 1
ATOM 2854 C C . ASN A 1 363 ? -3.150 15.811 10.855 1.00 94.81 363 ASN A C 1
ATOM 2856 O O . ASN A 1 363 ? -4.018 14.961 10.654 1.00 94.81 363 ASN A O 1
ATOM 2860 N N . PHE A 1 364 ? -3.432 17.008 11.380 1.00 97.38 364 PHE A N 1
ATOM 2861 C CA . PHE A 1 364 ? -4.785 17.413 11.757 1.00 97.38 364 PHE A CA 1
ATOM 2862 C C . PHE A 1 364 ? -5.705 17.505 10.540 1.00 97.38 364 PHE A C 1
ATOM 2864 O O . PHE A 1 364 ? -6.803 16.954 10.567 1.00 97.38 364 PHE A O 1
ATOM 2871 N N . ILE A 1 365 ? -5.255 18.152 9.459 1.00 97.06 365 ILE A N 1
ATOM 2872 C CA . ILE A 1 365 ? -6.048 18.294 8.229 1.00 97.06 365 ILE A CA 1
ATOM 2873 C C . ILE A 1 365 ? -6.457 16.920 7.687 1.00 97.06 365 ILE A C 1
ATOM 2875 O O . ILE A 1 365 ? -7.629 16.707 7.379 1.00 97.06 365 ILE A O 1
ATOM 2879 N N . ASN A 1 366 ? -5.519 15.974 7.608 1.00 96.75 366 ASN A N 1
ATOM 2880 C CA . ASN A 1 366 ? -5.795 14.624 7.126 1.00 96.75 366 ASN A CA 1
ATOM 2881 C C . ASN A 1 366 ? -6.826 13.904 8.005 1.00 96.75 366 ASN A C 1
ATOM 2883 O O . ASN A 1 366 ? -7.834 13.422 7.489 1.00 96.75 366 ASN A O 1
ATOM 2887 N N . ALA A 1 367 ? -6.621 13.871 9.326 1.00 97.69 367 ALA A N 1
ATOM 2888 C CA . ALA A 1 367 ? -7.538 13.202 10.249 1.00 97.69 367 ALA A CA 1
ATOM 2889 C C . ALA A 1 367 ? -8.960 13.797 10.189 1.00 97.69 367 ALA A C 1
ATOM 2891 O O . ALA A 1 367 ? -9.942 13.058 10.079 1.00 97.69 367 ALA A O 1
ATOM 2892 N N . LEU A 1 368 ? -9.080 15.130 10.190 1.00 97.81 368 LEU A N 1
ATOM 2893 C CA . LEU A 1 368 ? -10.368 15.827 10.106 1.00 97.81 368 LEU A CA 1
ATOM 2894 C C . LEU A 1 368 ? -11.063 15.584 8.759 1.00 97.81 368 LEU A C 1
ATOM 2896 O O . LEU A 1 368 ? -12.264 15.313 8.733 1.00 97.81 368 LEU A O 1
ATOM 2900 N N . ASN A 1 369 ? -10.321 15.599 7.648 1.00 96.25 369 ASN A N 1
ATOM 2901 C CA . ASN A 1 369 ? -10.864 15.290 6.324 1.00 96.25 369 ASN A CA 1
ATOM 2902 C C . ASN A 1 369 ? -11.401 13.858 6.245 1.00 96.25 369 ASN A C 1
ATOM 2904 O O . ASN A 1 369 ? -12.469 13.648 5.671 1.00 96.25 369 ASN A O 1
ATOM 2908 N N . LYS A 1 370 ? -10.712 12.880 6.849 1.00 96.50 370 LYS A N 1
ATOM 2909 C CA . LYS A 1 370 ? -11.200 11.495 6.912 1.00 96.50 370 LYS A CA 1
ATOM 2910 C C . LYS A 1 370 ? -12.505 11.390 7.695 1.00 96.50 370 LYS A C 1
ATOM 2912 O O . LYS A 1 370 ? -13.434 10.745 7.216 1.00 96.50 370 LYS A O 1
ATOM 2917 N N . ILE A 1 371 ? -12.607 12.062 8.846 1.00 97.00 371 ILE A N 1
ATOM 2918 C CA . ILE A 1 371 ? -13.831 12.106 9.669 1.00 97.00 371 ILE A CA 1
ATOM 2919 C C . ILE A 1 371 ? -15.000 12.730 8.895 1.00 97.00 371 ILE A C 1
ATOM 2921 O O . ILE A 1 371 ? -16.091 12.156 8.855 1.00 97.00 371 ILE A O 1
ATOM 2925 N N . ILE A 1 372 ? -14.778 13.877 8.247 1.00 95.75 372 ILE A N 1
ATOM 2926 C CA . ILE A 1 372 ? -15.812 14.558 7.456 1.00 95.75 372 ILE A CA 1
ATOM 2927 C C . ILE A 1 372 ? -16.219 13.694 6.256 1.00 95.75 372 ILE A C 1
ATOM 2929 O O . ILE A 1 372 ? -17.407 13.474 6.043 1.00 95.75 372 ILE A O 1
ATOM 2933 N N . SER A 1 373 ? -15.255 13.154 5.503 1.00 94.00 373 SER A N 1
ATOM 2934 C CA . SER A 1 373 ? -15.514 12.314 4.325 1.00 94.00 373 SER A CA 1
ATOM 2935 C C . SER A 1 373 ? -16.293 11.050 4.686 1.00 94.00 373 SER A C 1
ATOM 2937 O O . SER A 1 373 ? -17.298 10.753 4.046 1.00 94.00 373 SER A O 1
ATOM 2939 N N . TYR A 1 374 ? -15.880 10.353 5.752 1.00 95.00 374 TYR A N 1
ATOM 2940 C CA . TYR A 1 374 ? -16.597 9.197 6.295 1.00 95.00 374 TYR A CA 1
ATOM 2941 C C . TYR A 1 374 ? -18.059 9.532 6.606 1.00 95.00 374 TYR A C 1
ATOM 2943 O O . TYR A 1 374 ? -18.954 8.748 6.304 1.00 95.00 374 TYR A O 1
ATOM 2951 N N . THR A 1 375 ? -18.301 10.707 7.191 1.00 93.38 375 THR A N 1
ATOM 2952 C CA . THR A 1 375 ? -19.634 11.098 7.653 1.00 93.38 375 THR A CA 1
ATOM 2953 C C . THR A 1 375 ? -20.538 11.567 6.506 1.00 93.38 375 THR A C 1
ATOM 2955 O O . THR A 1 375 ? -21.700 11.177 6.436 1.00 93.38 375 THR A O 1
ATOM 2958 N N . GLU A 1 376 ? -20.015 12.383 5.591 1.00 91.38 376 GLU A N 1
ATOM 2959 C CA . GLU A 1 376 ? -20.803 13.069 4.555 1.00 91.38 376 GLU A CA 1
ATOM 2960 C C . GLU A 1 376 ? -20.943 12.271 3.253 1.00 91.38 376 GLU A C 1
ATOM 2962 O O . GLU A 1 376 ? -21.882 12.496 2.486 1.00 91.38 376 GLU A O 1
ATOM 2967 N N . ILE A 1 377 ? -20.013 11.353 2.970 1.00 87.75 377 ILE A N 1
ATOM 2968 C CA . ILE A 1 377 ? -19.949 10.625 1.700 1.00 87.75 377 ILE A CA 1
ATOM 2969 C C . ILE A 1 377 ? -19.917 9.120 1.995 1.00 87.75 377 ILE A C 1
ATOM 2971 O O . ILE A 1 377 ? -18.842 8.523 1.983 1.00 87.75 377 ILE A O 1
ATOM 2975 N N . PRO A 1 378 ? -21.075 8.477 2.248 1.00 87.00 378 PRO A N 1
ATOM 2976 C CA . PRO A 1 378 ? -21.134 7.034 2.436 1.00 87.00 378 PRO A CA 1
ATOM 2977 C C . PRO A 1 378 ? -20.548 6.291 1.229 1.00 87.00 378 PRO A C 1
ATOM 2979 O O . PRO A 1 378 ? -20.825 6.639 0.077 1.00 87.00 378 PRO A O 1
ATOM 2982 N N . LYS A 1 379 ? -19.740 5.264 1.498 1.00 91.19 379 LYS A N 1
ATOM 2983 C CA . LYS A 1 379 ? -19.012 4.481 0.492 1.00 91.19 379 LYS A CA 1
ATOM 2984 C C . LYS A 1 379 ? -19.251 2.977 0.667 1.00 91.19 379 LYS A C 1
ATOM 2986 O O . LYS A 1 379 ? -19.580 2.559 1.779 1.00 91.19 379 LYS A O 1
ATOM 2991 N N . PRO A 1 380 ? -19.042 2.158 -0.380 1.00 90.81 380 PRO A N 1
ATOM 2992 C CA . PRO A 1 380 ? -19.251 0.710 -0.317 1.00 90.81 380 PRO A CA 1
ATOM 2993 C C . PRO A 1 380 ? -18.467 0.006 0.796 1.00 90.81 380 PRO A C 1
ATOM 2995 O O . PRO A 1 380 ? -18.963 -0.959 1.370 1.00 90.81 380 PRO A O 1
ATOM 2998 N N . ALA A 1 381 ? -17.277 0.496 1.164 1.00 91.69 381 ALA A N 1
ATOM 2999 C CA . ALA A 1 381 ? -16.518 -0.034 2.294 1.00 91.69 381 ALA A CA 1
ATOM 3000 C C . ALA A 1 381 ? -17.322 -0.091 3.599 1.00 91.69 381 ALA A C 1
ATOM 3002 O O . ALA A 1 381 ? -17.061 -0.977 4.408 1.00 91.69 381 ALA A O 1
ATOM 3003 N N . LEU A 1 382 ? -18.303 0.796 3.810 1.00 93.75 382 LEU A N 1
ATOM 3004 C CA . LEU A 1 382 ? -19.135 0.816 5.019 1.00 93.75 382 LEU A CA 1
ATOM 3005 C C . LEU A 1 382 ? -19.953 -0.463 5.219 1.00 93.75 382 LEU A C 1
ATOM 3007 O O . LEU A 1 382 ? -20.327 -0.755 6.348 1.00 93.75 382 LEU A O 1
ATOM 3011 N N . GLU A 1 383 ? -20.184 -1.236 4.160 1.00 94.75 383 GLU A N 1
ATOM 3012 C CA . GLU A 1 383 ? -20.878 -2.528 4.203 1.00 94.75 383 GLU A CA 1
ATOM 3013 C C . GLU A 1 383 ? -19.892 -3.700 4.282 1.00 94.75 383 GLU A C 1
ATOM 3015 O O . GLU A 1 383 ? -20.272 -4.846 4.077 1.00 94.75 383 GLU A O 1
ATOM 3020 N N . LYS A 1 384 ? -18.610 -3.450 4.573 1.00 94.88 384 LYS A N 1
ATOM 3021 C CA . LYS A 1 384 ? -17.596 -4.490 4.783 1.00 94.88 384 LYS A CA 1
ATOM 3022 C C . LYS A 1 384 ? -17.180 -4.565 6.248 1.00 94.88 384 LYS A C 1
ATOM 3024 O O . LYS A 1 384 ? -16.861 -3.543 6.864 1.00 94.88 384 LYS A O 1
ATOM 3029 N N . ALA A 1 385 ? -17.103 -5.785 6.775 1.00 97.06 385 ALA A N 1
ATOM 3030 C CA . ALA A 1 385 ? -16.472 -6.077 8.057 1.00 97.06 385 ALA A CA 1
ATOM 3031 C C . ALA A 1 385 ? -15.298 -7.045 7.860 1.00 97.06 385 ALA A C 1
ATOM 3033 O O . ALA A 1 385 ? -15.466 -8.179 7.411 1.00 97.06 385 ALA A O 1
ATOM 3034 N N . CYS A 1 386 ? -14.100 -6.583 8.199 1.00 97.94 386 CYS A N 1
ATOM 3035 C CA . CYS A 1 386 ? -12.841 -7.263 7.970 1.00 97.94 386 CYS A CA 1
ATOM 3036 C C . CYS A 1 386 ? -12.213 -7.708 9.293 1.00 97.94 386 CYS A C 1
ATOM 3038 O O . CYS A 1 386 ? -11.976 -6.906 10.198 1.00 97.94 386 CYS A O 1
ATOM 3040 N N . MET A 1 387 ? -11.914 -8.998 9.390 1.00 98.38 387 MET A N 1
ATOM 3041 C CA . MET A 1 387 ? -11.387 -9.643 10.586 1.00 98.38 387 MET A CA 1
ATOM 3042 C C . MET A 1 387 ? -9.976 -10.153 10.345 1.00 98.38 387 MET A C 1
ATOM 3044 O O . MET A 1 387 ? -9.758 -10.971 9.455 1.00 98.38 387 MET A O 1
ATOM 3048 N N . VAL A 1 388 ? -9.023 -9.720 11.166 1.00 98.38 388 VAL A N 1
ATOM 3049 C CA . VAL A 1 388 ? -7.612 -10.103 11.036 1.00 98.38 388 VAL A CA 1
ATOM 3050 C C . VAL A 1 388 ? -7.167 -10.875 12.273 1.00 98.38 388 VAL A C 1
ATOM 3052 O O . VAL A 1 388 ? -7.267 -10.381 13.397 1.00 98.38 388 VAL A O 1
ATOM 3055 N N . GLY A 1 389 ? -6.679 -12.098 12.070 1.00 97.50 389 GLY A N 1
ATOM 3056 C CA . GLY A 1 389 ? -6.383 -13.039 13.150 1.00 97.50 389 GLY A CA 1
ATOM 3057 C C . GLY A 1 389 ? -5.063 -13.778 12.954 1.00 97.50 389 GLY A C 1
ATOM 3058 O O . GLY A 1 389 ? -4.949 -14.637 12.079 1.00 97.50 389 GLY A O 1
ATOM 3059 N N . GLU A 1 390 ? -4.085 -13.500 13.811 1.00 95.31 390 GLU A N 1
ATOM 3060 C CA . GLU A 1 390 ? -2.744 -14.106 13.761 1.00 95.31 390 GLU A CA 1
ATOM 3061 C C . GLU A 1 390 ? -2.607 -15.279 14.752 1.00 95.31 390 GLU A C 1
ATOM 3063 O O . GLU A 1 390 ? -3.484 -15.537 15.578 1.00 95.31 390 GLU A O 1
ATOM 3068 N N . ASN A 1 391 ? -1.517 -16.043 14.681 1.00 94.25 391 ASN A N 1
ATOM 3069 C CA . ASN A 1 391 ? -1.142 -16.979 15.742 1.00 94.25 391 ASN A CA 1
ATOM 3070 C C . ASN A 1 391 ? -0.674 -16.187 16.967 1.00 94.25 391 ASN A C 1
ATOM 3072 O O . ASN A 1 391 ? 0.256 -15.404 16.833 1.00 94.25 391 ASN A O 1
ATOM 3076 N N . LEU A 1 392 ? -1.274 -16.412 18.139 1.00 92.56 392 LEU A N 1
ATOM 3077 C CA . LEU A 1 392 ? -0.848 -15.773 19.394 1.00 92.56 392 LEU A CA 1
ATOM 3078 C C . LEU A 1 392 ? 0.073 -16.672 20.224 1.00 92.56 392 LEU A C 1
ATOM 3080 O O . LEU A 1 392 ? 0.894 -16.203 21.014 1.00 92.56 392 LEU A O 1
ATOM 3084 N N . ASN A 1 393 ? -0.118 -17.989 20.115 1.00 90.75 393 ASN A N 1
ATOM 3085 C CA . ASN A 1 393 ? 0.676 -18.975 20.830 1.00 90.75 393 ASN A CA 1
ATOM 3086 C C . ASN A 1 393 ? 0.600 -20.346 20.155 1.00 90.75 393 ASN A C 1
ATOM 3088 O O . ASN A 1 393 ? -0.446 -20.749 19.645 1.00 90.75 393 ASN A O 1
ATOM 3092 N N . TRP A 1 394 ? 1.685 -21.113 20.250 1.00 88.00 394 TRP A N 1
ATOM 3093 C CA . TRP A 1 394 ? 1.761 -22.487 19.751 1.00 88.00 394 TRP A CA 1
ATOM 3094 C C . TRP A 1 394 ? 1.481 -23.544 20.821 1.00 88.00 394 TRP A C 1
ATOM 3096 O O . TRP A 1 394 ? 1.158 -24.681 20.477 1.00 88.00 394 TRP A O 1
ATOM 3106 N N . ASN A 1 395 ? 1.614 -23.213 22.110 1.00 85.25 395 ASN A N 1
ATOM 3107 C CA . ASN A 1 395 ? 1.397 -24.179 23.184 1.00 85.25 395 ASN A CA 1
ATOM 3108 C C . ASN A 1 395 ? 0.817 -23.544 24.469 1.00 85.25 395 ASN A C 1
ATOM 3110 O O . ASN A 1 395 ? 1.577 -22.965 25.247 1.00 85.25 395 ASN A O 1
ATOM 3114 N N . PRO A 1 396 ? -0.491 -23.716 24.742 1.00 88.50 396 PRO A N 1
ATOM 3115 C CA . PRO A 1 396 ? -1.492 -24.289 23.839 1.00 88.50 396 PRO A CA 1
ATOM 3116 C C . PRO A 1 396 ? -1.690 -23.413 22.594 1.00 88.50 396 PRO A C 1
ATOM 3118 O O . PRO A 1 396 ? -1.523 -22.193 22.647 1.00 88.50 396 PRO A O 1
ATOM 3121 N N . VAL A 1 397 ? -2.055 -24.047 21.477 1.00 90.50 397 VAL A N 1
ATOM 3122 C CA . VAL A 1 397 ? -2.374 -23.332 20.236 1.00 90.50 397 VAL A CA 1
ATOM 3123 C C . VAL A 1 397 ? -3.492 -22.329 20.507 1.00 90.50 397 VAL A C 1
ATOM 3125 O O . VAL A 1 397 ? -4.529 -22.698 21.057 1.00 90.50 397 VAL A O 1
ATOM 3128 N N . THR A 1 398 ? -3.258 -21.068 20.157 1.00 93.06 398 THR A N 1
ATOM 3129 C CA . THR A 1 398 ? -4.209 -19.972 20.355 1.00 93.06 398 THR A CA 1
ATOM 3130 C C . THR A 1 398 ? -4.218 -19.090 19.117 1.00 93.06 398 THR A C 1
ATOM 3132 O O . THR A 1 398 ? -3.192 -18.499 18.773 1.00 93.06 398 THR A O 1
ATOM 3135 N N . TRP A 1 399 ? -5.364 -19.007 18.446 1.00 95.81 399 TRP A N 1
ATOM 3136 C CA . TRP A 1 399 ? -5.523 -18.230 17.222 1.00 95.81 399 TRP A CA 1
ATOM 3137 C C . TRP A 1 399 ? -6.319 -16.960 17.491 1.00 95.81 399 TRP A C 1
ATOM 3139 O O . TRP A 1 399 ? -7.414 -17.018 18.043 1.00 95.81 399 TRP A O 1
ATOM 3149 N N . GLY A 1 400 ? -5.817 -15.819 17.024 1.00 96.44 400 GLY A N 1
ATOM 3150 C CA . GLY A 1 400 ? -6.575 -14.572 16.984 1.00 96.44 400 GLY A CA 1
ATOM 3151 C C . GLY A 1 400 ? -7.834 -14.686 16.122 1.00 96.44 400 GLY A C 1
ATOM 3152 O O . GLY A 1 400 ? -8.839 -14.059 16.433 1.00 96.44 400 GLY A O 1
ATOM 3153 N N . GLY A 1 401 ? -7.835 -15.568 15.114 1.00 97.38 401 GLY A N 1
ATOM 3154 C CA . GLY A 1 401 ? -9.040 -15.893 14.343 1.00 97.38 401 GLY A CA 1
ATOM 3155 C C . GLY A 1 401 ? -10.199 -16.396 15.215 1.00 97.38 401 GLY A C 1
ATOM 3156 O O . GLY A 1 401 ? -11.337 -16.015 14.975 1.00 97.38 401 GLY A O 1
ATOM 3157 N N . ASP A 1 402 ? -9.929 -17.164 16.282 1.00 97.06 402 ASP A N 1
ATOM 3158 C CA . ASP A 1 402 ? -10.987 -17.676 17.174 1.00 97.06 402 ASP A CA 1
ATOM 3159 C C . ASP A 1 402 ? -11.642 -16.527 17.964 1.00 97.06 402 ASP A C 1
ATOM 3161 O O . ASP A 1 402 ? -12.839 -16.550 18.249 1.00 97.06 402 ASP A O 1
ATOM 3165 N N . TYR A 1 403 ? -10.856 -15.496 18.295 1.00 97.50 403 TYR A N 1
ATOM 3166 C CA . TYR A 1 403 ? -11.346 -14.272 18.930 1.00 97.50 403 TYR A CA 1
ATOM 3167 C C . TYR A 1 403 ? -12.204 -13.461 17.953 1.00 97.50 403 TYR A C 1
ATOM 3169 O O . TYR A 1 403 ? -13.186 -12.845 18.359 1.00 97.50 403 TYR A O 1
ATOM 3177 N N . LYS A 1 404 ? -11.845 -13.439 16.664 1.00 97.69 404 LYS A N 1
ATOM 3178 C CA . LYS A 1 404 ? -12.574 -12.664 15.653 1.00 97.69 404 LYS A CA 1
ATOM 3179 C C . LYS A 1 404 ? -13.862 -13.336 15.189 1.00 97.69 404 LYS A C 1
ATOM 3181 O O . LYS A 1 404 ? -14.840 -12.631 14.977 1.00 97.69 404 LYS A O 1
ATOM 3186 N N . ASP A 1 405 ? -13.926 -14.665 15.153 1.00 97.62 405 ASP A N 1
ATOM 3187 C CA . ASP A 1 405 ? -15.187 -15.383 14.911 1.00 97.62 405 ASP A CA 1
ATOM 3188 C C . ASP A 1 405 ? -16.243 -15.059 15.982 1.00 97.62 405 ASP A C 1
ATOM 3190 O O . ASP A 1 405 ? -17.432 -14.913 15.692 1.00 97.62 405 ASP A O 1
ATOM 3194 N N . ASP A 1 406 ? -15.805 -14.891 17.232 1.00 95.88 406 ASP A N 1
ATOM 3195 C CA . ASP A 1 406 ? -16.667 -14.446 18.327 1.00 95.88 406 ASP A CA 1
ATOM 3196 C C . ASP A 1 406 ? -17.166 -13.003 18.113 1.00 95.88 406 ASP A C 1
ATOM 3198 O O . ASP A 1 406 ? -18.342 -12.728 18.359 1.00 95.88 406 ASP A O 1
ATOM 3202 N N . ILE A 1 407 ? -16.337 -12.098 17.581 1.00 97.56 407 ILE A N 1
ATOM 3203 C CA . ILE A 1 407 ? -16.779 -10.742 17.209 1.00 97.56 407 ILE A CA 1
ATOM 3204 C C . ILE A 1 407 ? -17.739 -10.763 16.016 1.00 97.56 407 ILE A C 1
ATOM 3206 O O . ILE A 1 407 ? -18.773 -10.105 16.084 1.00 97.56 407 ILE A O 1
ATOM 3210 N N . LEU A 1 408 ? -17.477 -11.557 14.972 1.00 96.62 408 LEU A N 1
ATOM 3211 C CA . LEU A 1 408 ? -18.385 -11.690 13.823 1.00 96.62 408 LEU A CA 1
ATOM 3212 C C . LEU A 1 408 ? -19.799 -12.084 14.250 1.00 96.62 408 LEU A C 1
ATOM 3214 O O . LEU A 1 408 ? -20.762 -11.518 13.750 1.00 96.62 408 LEU A O 1
ATOM 3218 N N . SER A 1 409 ? -19.937 -12.961 15.250 1.00 95.00 409 SER A N 1
ATOM 3219 C CA . SER A 1 409 ? -21.252 -13.363 15.778 1.00 95.00 409 SER A CA 1
ATOM 3220 C C . SER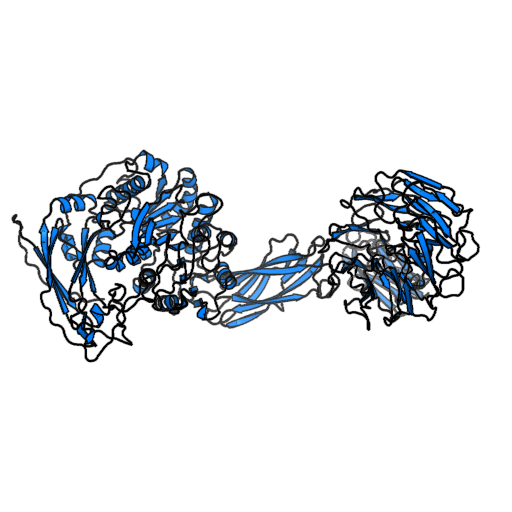 A 1 409 ? -22.072 -12.232 16.432 1.00 95.00 409 SER A C 1
ATOM 3222 O O . SER A 1 409 ? -23.228 -12.450 16.803 1.00 95.00 409 SER A O 1
ATOM 3224 N N . ARG A 1 410 ? -21.477 -11.043 16.611 1.00 94.50 410 ARG A N 1
ATOM 3225 C CA . ARG A 1 410 ? -22.107 -9.827 17.158 1.00 94.50 410 ARG A CA 1
ATOM 3226 C C . ARG A 1 410 ? -22.387 -8.767 16.099 1.00 94.50 410 ARG A C 1
ATOM 3228 O O . ARG A 1 410 ? -23.078 -7.800 16.400 1.00 94.50 410 ARG A O 1
ATOM 3235 N N . ILE A 1 411 ? -21.864 -8.938 14.888 1.00 95.19 411 ILE A N 1
ATOM 3236 C CA . ILE A 1 411 ? -22.097 -8.024 13.772 1.00 95.19 411 ILE A CA 1
ATOM 3237 C C . ILE A 1 411 ? -23.302 -8.544 12.974 1.00 95.19 411 ILE A C 1
ATOM 3239 O O . ILE A 1 411 ? -23.365 -9.740 12.686 1.00 95.19 411 ILE A O 1
ATOM 3243 N N . PRO A 1 412 ? -24.283 -7.693 12.629 1.00 92.50 412 PRO A N 1
ATOM 3244 C CA . PRO A 1 412 ? -25.442 -8.119 11.853 1.00 92.50 412 PRO A CA 1
ATOM 3245 C C . PRO A 1 412 ? -25.044 -8.498 10.417 1.00 92.50 412 PRO A C 1
ATOM 3247 O O . PRO A 1 412 ? -24.655 -7.638 9.629 1.00 92.50 412 PRO A O 1
ATOM 3250 N N . GLU A 1 413 ? -25.187 -9.783 10.079 1.00 89.81 413 GLU A N 1
ATOM 3251 C CA . GLU A 1 413 ? -24.904 -10.348 8.744 1.00 89.81 413 GLU A CA 1
ATOM 3252 C C . GLU A 1 413 ? -25.726 -9.691 7.621 1.00 89.81 413 GLU A C 1
ATOM 3254 O O . GLU A 1 413 ? -25.263 -9.610 6.491 1.00 89.81 413 GLU A O 1
ATOM 3259 N N . ASP A 1 414 ? -26.921 -9.173 7.926 1.00 88.69 414 ASP A N 1
ATOM 3260 C CA . ASP A 1 414 ? -27.779 -8.513 6.931 1.00 88.69 414 ASP A CA 1
ATOM 3261 C C . ASP A 1 414 ? -27.218 -7.147 6.469 1.00 88.69 414 ASP A C 1
ATOM 3263 O O . ASP A 1 414 ? -27.598 -6.653 5.409 1.00 88.69 414 ASP A O 1
ATOM 3267 N N . ASN A 1 415 ? -26.317 -6.531 7.248 1.00 90.56 415 ASN A N 1
ATOM 3268 C CA . ASN A 1 415 ? -25.774 -5.191 6.985 1.00 90.56 415 ASN A CA 1
ATOM 3269 C C . ASN A 1 415 ? -24.317 -5.194 6.499 1.00 90.56 415 ASN A C 1
ATOM 3271 O O . ASN A 1 415 ? -23.837 -4.163 6.028 1.00 90.56 415 ASN A O 1
ATOM 3275 N N . TYR A 1 416 ? -23.600 -6.312 6.646 1.00 94.00 416 TYR A N 1
ATOM 3276 C CA . TYR A 1 416 ? -22.163 -6.377 6.392 1.00 94.00 416 TYR A CA 1
ATOM 3277 C C . TYR A 1 416 ? -21.754 -7.646 5.646 1.00 94.00 416 TYR A C 1
ATOM 3279 O O . TYR A 1 416 ? -22.089 -8.761 6.034 1.00 94.00 416 TYR A O 1
ATOM 3287 N N . HIS A 1 417 ? -20.891 -7.461 4.654 1.00 93.62 417 HIS A N 1
ATOM 3288 C CA . HIS A 1 417 ? -20.139 -8.499 3.964 1.00 93.62 417 HIS A CA 1
ATOM 3289 C C . HIS A 1 417 ? -18.860 -8.816 4.745 1.00 93.62 417 HIS A C 1
ATOM 3291 O O . HIS A 1 417 ? -18.044 -7.926 5.010 1.00 93.62 417 HIS A O 1
ATOM 3297 N N . PHE A 1 418 ? -18.677 -10.079 5.132 1.00 95.00 418 PHE A N 1
ATOM 3298 C CA . PHE A 1 418 ? -17.574 -10.502 5.999 1.00 95.00 418 PHE A CA 1
ATOM 3299 C C . PHE A 1 418 ? -16.338 -10.945 5.214 1.00 95.00 418 PHE A C 1
ATOM 3301 O O . PHE A 1 418 ? -16.409 -11.818 4.352 1.00 95.00 418 PHE A O 1
ATOM 3308 N N . TYR A 1 419 ? -15.180 -10.399 5.584 1.00 95.31 419 TYR A N 1
ATOM 3309 C CA . TYR A 1 419 ? -13.876 -10.758 5.028 1.00 95.31 419 TYR A CA 1
ATOM 3310 C C . TYR A 1 419 ? -12.940 -11.181 6.159 1.00 95.31 419 TYR A C 1
ATOM 3312 O O . TYR A 1 419 ? -12.783 -10.467 7.147 1.00 95.31 419 TYR A O 1
ATOM 3320 N N . THR A 1 420 ? -12.296 -12.339 6.032 1.00 97.69 420 THR A N 1
ATOM 3321 C CA . THR A 1 420 ? -11.409 -12.878 7.075 1.00 97.69 420 THR A CA 1
ATOM 3322 C C . THR A 1 420 ? -9.994 -13.076 6.548 1.00 97.69 420 THR A C 1
ATOM 3324 O O . THR A 1 420 ? -9.793 -13.793 5.569 1.00 97.69 420 THR A O 1
ATOM 3327 N N . LEU A 1 421 ? -9.014 -12.502 7.242 1.00 98.12 421 LEU A N 1
ATOM 3328 C CA . LEU A 1 421 ? -7.581 -12.679 7.021 1.00 98.12 421 LEU A CA 1
ATOM 3329 C C . LEU A 1 421 ? -6.988 -13.402 8.232 1.00 98.12 421 LEU A C 1
ATOM 3331 O O . LEU A 1 421 ? -6.485 -12.793 9.179 1.00 98.12 421 LEU A O 1
ATOM 3335 N N . TYR A 1 422 ? -7.087 -14.727 8.220 1.00 98.12 422 TYR A N 1
ATOM 3336 C CA . TYR A 1 422 ? -6.681 -15.592 9.318 1.00 98.12 422 TYR A CA 1
ATOM 3337 C C . TYR A 1 422 ? -5.442 -16.409 8.962 1.00 98.12 422 TYR A C 1
ATOM 3339 O O . TYR A 1 422 ? -5.399 -17.138 7.969 1.00 98.12 422 TYR A O 1
ATOM 3347 N N . GLN A 1 423 ? -4.433 -16.357 9.831 1.00 96.38 423 GLN A N 1
ATOM 3348 C CA . GLN A 1 423 ? -3.211 -17.138 9.659 1.00 96.38 423 GLN A CA 1
ATOM 3349 C C . GLN A 1 423 ? -3.479 -18.648 9.736 1.00 96.38 423 GLN A C 1
ATOM 3351 O O . GLN A 1 423 ? -2.856 -19.411 8.999 1.00 96.38 423 GLN A O 1
ATOM 3356 N N . ARG A 1 424 ? -4.431 -19.086 10.577 1.00 96.44 424 ARG A N 1
ATOM 3357 C CA . ARG A 1 424 ? -4.839 -20.503 10.672 1.00 96.44 424 ARG A CA 1
ATOM 3358 C C . ARG A 1 424 ? -5.404 -21.061 9.360 1.00 96.44 424 ARG A C 1
ATOM 3360 O O . ARG A 1 424 ? -5.253 -22.252 9.109 1.00 96.44 424 ARG A O 1
ATOM 3367 N N . ASP A 1 425 ? -5.995 -20.195 8.536 1.00 97.44 425 ASP A N 1
ATOM 3368 C CA . ASP A 1 425 ? -6.687 -20.560 7.296 1.00 97.44 425 ASP A CA 1
ATOM 3369 C C . ASP A 1 425 ? -5.843 -20.244 6.046 1.00 97.44 425 ASP A C 1
ATOM 3371 O O . ASP A 1 425 ? -6.275 -20.497 4.925 1.00 97.44 425 ASP A O 1
ATOM 3375 N N . GLY A 1 426 ? -4.627 -19.707 6.223 1.00 96.12 426 GLY A N 1
ATOM 3376 C CA . GLY A 1 426 ? -3.720 -19.351 5.126 1.00 96.12 426 GLY A CA 1
ATOM 3377 C C . GLY A 1 426 ? -4.151 -18.128 4.310 1.00 96.12 426 GLY A C 1
ATOM 3378 O O . GLY A 1 426 ? -3.610 -17.907 3.232 1.00 96.12 426 GLY A O 1
ATOM 3379 N N . THR A 1 427 ? -5.113 -17.345 4.806 1.00 96.75 427 THR A N 1
ATOM 3380 C CA . THR A 1 427 ? -5.661 -16.152 4.130 1.00 96.75 427 THR A CA 1
ATOM 3381 C C . THR A 1 427 ? -4.938 -14.867 4.537 1.00 96.75 427 THR A C 1
ATOM 3383 O O . THR A 1 427 ? -4.982 -13.871 3.822 1.00 96.75 427 THR A O 1
ATOM 3386 N N . TYR A 1 428 ? -4.233 -14.885 5.669 1.00 97.00 428 TYR A N 1
ATOM 3387 C CA . TYR A 1 428 ? -3.431 -13.762 6.146 1.00 97.00 428 TYR A CA 1
ATOM 3388 C C . TYR A 1 428 ? -2.089 -13.644 5.409 1.00 97.00 428 TYR A C 1
ATOM 3390 O O . TYR A 1 428 ? -1.301 -14.591 5.367 1.00 97.00 428 TYR A O 1
ATOM 3398 N N . SER A 1 429 ? -1.798 -12.445 4.907 1.00 95.62 429 SER A N 1
ATOM 3399 C CA . SER A 1 429 ? -0.471 -12.004 4.474 1.00 95.62 429 SER A CA 1
ATOM 3400 C C . SER A 1 429 ? -0.370 -10.483 4.612 1.00 95.62 429 SER A C 1
ATOM 3402 O O . SER A 1 429 ? -1.393 -9.800 4.604 1.00 95.62 429 SER A O 1
ATOM 3404 N N . GLU A 1 430 ? 0.850 -9.945 4.696 1.00 92.62 430 GLU A N 1
ATOM 3405 C CA . GLU A 1 430 ? 1.071 -8.489 4.724 1.00 92.62 430 GLU A CA 1
ATOM 3406 C C . GLU A 1 430 ? 0.431 -7.801 3.507 1.00 92.62 430 GLU A C 1
ATOM 3408 O O . GLU A 1 430 ? -0.207 -6.762 3.651 1.00 92.62 430 GLU A O 1
ATOM 3413 N N . GLN A 1 431 ? 0.536 -8.409 2.318 1.00 93.00 431 GLN A N 1
ATOM 3414 C CA . GLN A 1 431 ? -0.082 -7.873 1.106 1.00 93.00 431 GLN A CA 1
ATOM 3415 C C . GLN A 1 431 ? -1.612 -7.859 1.205 1.00 93.00 431 GLN A C 1
ATOM 3417 O O . GLN A 1 431 ? -2.218 -6.830 0.941 1.00 93.00 431 GLN A O 1
ATOM 3422 N N . ALA A 1 432 ? -2.235 -8.941 1.683 1.00 95.12 432 ALA A N 1
ATOM 3423 C CA . ALA A 1 432 ? -3.690 -8.989 1.838 1.00 95.12 432 ALA A CA 1
ATOM 3424 C C . ALA A 1 432 ? -4.218 -7.931 2.826 1.00 95.12 432 ALA A C 1
ATOM 3426 O O . ALA A 1 432 ? -5.294 -7.372 2.619 1.00 95.12 432 ALA A O 1
ATOM 3427 N N . VAL A 1 433 ? -3.460 -7.616 3.885 1.00 95.38 433 VAL A N 1
ATOM 3428 C CA . VAL A 1 433 ? -3.802 -6.523 4.812 1.00 95.38 433 VAL A CA 1
ATOM 3429 C C . VAL A 1 433 ? -3.659 -5.159 4.131 1.00 95.38 433 VAL A C 1
ATOM 3431 O O . VAL A 1 433 ? -4.527 -4.301 4.303 1.00 95.38 433 VAL A O 1
ATOM 3434 N N . LYS A 1 434 ? -2.599 -4.949 3.339 1.00 93.62 434 LYS A N 1
ATOM 3435 C CA . LYS A 1 434 ? -2.423 -3.715 2.557 1.00 93.62 434 LYS A CA 1
ATOM 3436 C C . LYS A 1 434 ? -3.561 -3.515 1.562 1.00 93.62 434 LYS A C 1
ATOM 3438 O O . LYS A 1 434 ? -4.086 -2.409 1.471 1.00 93.62 434 LYS A O 1
ATOM 3443 N N . ASP A 1 435 ? -3.968 -4.575 0.872 1.00 90.88 435 ASP A N 1
ATOM 3444 C CA . ASP A 1 435 ? -5.074 -4.546 -0.086 1.00 90.88 435 ASP A CA 1
ATOM 3445 C C . ASP A 1 435 ? -6.400 -4.249 0.626 1.00 90.88 435 ASP A C 1
ATOM 3447 O O . ASP A 1 435 ? -7.157 -3.392 0.181 1.00 90.88 435 ASP A O 1
ATOM 3451 N N . MET A 1 436 ? -6.656 -4.878 1.780 1.00 93.88 436 MET A N 1
ATOM 3452 C CA . MET A 1 436 ? -7.829 -4.593 2.617 1.00 93.88 436 MET A CA 1
ATOM 3453 C C . MET A 1 436 ? -7.910 -3.110 3.013 1.00 93.88 436 MET A C 1
ATOM 3455 O O . MET A 1 436 ? -8.988 -2.521 2.953 1.00 93.88 436 MET A O 1
ATOM 3459 N N . LEU A 1 437 ? -6.788 -2.504 3.413 1.00 93.38 437 LEU A N 1
ATOM 3460 C CA . LEU A 1 437 ? -6.744 -1.094 3.808 1.00 93.38 437 LEU A CA 1
ATOM 3461 C C . LEU A 1 437 ? -6.884 -0.154 2.606 1.00 93.38 437 LEU A C 1
ATOM 3463 O O . LEU A 1 437 ? -7.679 0.781 2.673 1.00 93.38 437 LEU A O 1
ATOM 3467 N N . ASN A 1 438 ? -6.181 -0.419 1.499 1.00 90.50 438 ASN A N 1
ATOM 3468 C CA . ASN A 1 438 ? -6.275 0.388 0.277 1.00 90.50 438 ASN A CA 1
ATOM 3469 C C . ASN A 1 438 ? -7.669 0.327 -0.372 1.00 90.50 438 ASN A C 1
ATOM 3471 O O . ASN A 1 438 ? -8.164 1.345 -0.849 1.00 90.50 438 ASN A O 1
ATOM 3475 N N . ASN A 1 439 ? -8.330 -0.832 -0.333 1.00 87.69 439 ASN A N 1
ATOM 3476 C CA . ASN A 1 439 ? -9.682 -1.016 -0.873 1.00 87.69 439 ASN A CA 1
ATOM 3477 C C . ASN A 1 439 ? -10.789 -0.519 0.075 1.00 87.69 439 ASN A C 1
ATOM 3479 O O . ASN A 1 439 ? -11.966 -0.537 -0.297 1.00 87.69 439 ASN A O 1
ATOM 3483 N N . GLY A 1 440 ? -10.428 -0.113 1.296 1.00 90.94 440 GLY A N 1
ATOM 3484 C CA . GLY A 1 440 ? -11.343 0.346 2.333 1.00 90.94 440 GLY A CA 1
ATOM 3485 C C . GLY A 1 440 ? -12.152 -0.771 3.001 1.00 90.94 440 GLY A C 1
ATOM 3486 O O . GLY A 1 440 ? -12.598 -1.738 2.374 1.00 90.94 440 GLY A O 1
ATOM 3487 N N . CYS A 1 441 ? -12.394 -0.600 4.301 1.00 94.31 441 CYS A N 1
ATOM 3488 C CA . CYS A 1 441 ? -13.288 -1.446 5.085 1.00 94.31 441 CYS A CA 1
ATOM 3489 C C . CYS A 1 441 ? -13.936 -0.634 6.215 1.00 94.31 441 CYS A C 1
ATOM 3491 O O . CYS A 1 441 ? -13.261 0.154 6.874 1.00 94.31 441 CYS A O 1
ATOM 3493 N N . GLY A 1 442 ? -15.241 -0.804 6.425 1.00 95.12 442 GLY A N 1
ATOM 3494 C CA . GLY A 1 442 ? -16.033 -0.021 7.373 1.00 95.12 442 GLY A CA 1
ATOM 3495 C C . GLY A 1 442 ? -15.774 -0.423 8.819 1.00 95.12 442 GLY A C 1
ATOM 3496 O O . GLY A 1 442 ? -15.623 0.440 9.686 1.00 95.12 442 GLY A O 1
ATOM 3497 N N . ILE A 1 443 ? -15.666 -1.730 9.065 1.00 97.69 443 ILE A N 1
ATOM 3498 C CA . ILE A 1 443 ? -15.270 -2.298 10.354 1.00 97.69 443 ILE A CA 1
ATOM 3499 C C . ILE A 1 443 ? -14.025 -3.142 10.148 1.00 97.69 443 ILE A C 1
ATOM 3501 O O . ILE A 1 443 ? -14.052 -4.121 9.415 1.00 97.69 443 ILE A O 1
ATOM 3505 N N . MET A 1 444 ? -12.946 -2.802 10.836 1.00 98.19 444 MET A N 1
ATOM 3506 C CA . MET A 1 444 ? -11.722 -3.590 10.880 1.00 98.19 444 MET A CA 1
ATOM 3507 C C . MET A 1 444 ? -11.479 -4.012 12.319 1.00 98.19 444 MET A C 1
ATOM 3509 O O . MET A 1 444 ? -11.450 -3.167 13.212 1.00 98.19 444 MET A O 1
ATOM 3513 N N . ASN A 1 445 ? -11.290 -5.305 12.561 1.00 98.38 445 ASN A N 1
ATOM 3514 C CA . ASN A 1 445 ? -10.990 -5.795 13.899 1.00 98.38 445 ASN A CA 1
ATOM 3515 C C . ASN A 1 445 ? -9.830 -6.795 13.882 1.00 98.38 445 ASN A C 1
ATOM 3517 O O . ASN A 1 445 ? -9.809 -7.736 13.085 1.00 98.38 445 ASN A O 1
ATOM 3521 N N . ASN A 1 446 ? -8.855 -6.582 14.764 1.00 97.44 446 ASN A N 1
ATOM 3522 C CA . ASN A 1 446 ? -7.613 -7.335 14.807 1.00 97.44 446 ASN A CA 1
ATOM 3523 C C . ASN A 1 446 ? -7.331 -7.965 16.178 1.00 97.44 446 ASN A C 1
ATOM 3525 O O . ASN A 1 446 ? -7.397 -7.308 17.219 1.00 97.44 446 ASN A O 1
ATOM 3529 N N . MET A 1 447 ? -6.915 -9.232 16.140 1.00 96.62 447 MET A N 1
ATOM 3530 C CA . MET A 1 447 ? -6.225 -9.904 17.238 1.00 96.62 447 MET A CA 1
ATOM 3531 C C . MET A 1 447 ? -4.941 -10.556 16.717 1.00 96.62 447 MET A C 1
ATOM 3533 O O . MET A 1 447 ? -4.985 -11.526 15.952 1.00 96.62 447 MET A O 1
ATOM 3537 N N . GLY A 1 448 ? -3.798 -10.042 17.160 1.00 94.69 448 GLY A N 1
ATOM 3538 C CA . GLY A 1 448 ? -2.492 -10.495 16.708 1.00 94.69 448 GLY A CA 1
ATOM 3539 C C . GLY A 1 448 ? -1.336 -9.906 17.505 1.00 94.69 448 GLY A C 1
ATOM 3540 O O . GLY A 1 448 ? -1.534 -9.150 18.459 1.00 94.69 448 GLY A O 1
ATOM 3541 N N . HIS A 1 449 ? -0.120 -10.282 17.116 1.00 93.12 449 HIS A N 1
ATOM 3542 C CA . HIS A 1 449 ? 1.091 -9.703 17.681 1.00 93.12 449 HIS A CA 1
ATOM 3543 C C . HIS A 1 449 ? 1.299 -8.301 17.093 1.00 93.12 449 HIS A C 1
ATOM 3545 O O . HIS A 1 449 ? 1.289 -8.122 15.879 1.00 93.12 449 HIS A O 1
ATOM 3551 N N . ALA A 1 450 ? 1.513 -7.306 17.949 1.00 94.25 450 ALA A N 1
ATOM 3552 C CA . ALA A 1 450 ? 1.769 -5.930 17.531 1.00 94.25 450 ALA A CA 1
ATOM 3553 C C . ALA A 1 450 ? 2.802 -5.266 18.450 1.00 94.25 450 ALA A C 1
ATOM 3555 O O . ALA A 1 450 ? 3.136 -5.789 19.517 1.00 94.25 450 ALA A O 1
ATOM 3556 N N . ASN A 1 451 ? 3.326 -4.127 18.015 1.00 93.25 451 ASN A N 1
ATOM 3557 C CA . ASN A 1 451 ? 4.024 -3.149 18.847 1.00 93.25 451 ASN A CA 1
ATOM 3558 C C . AS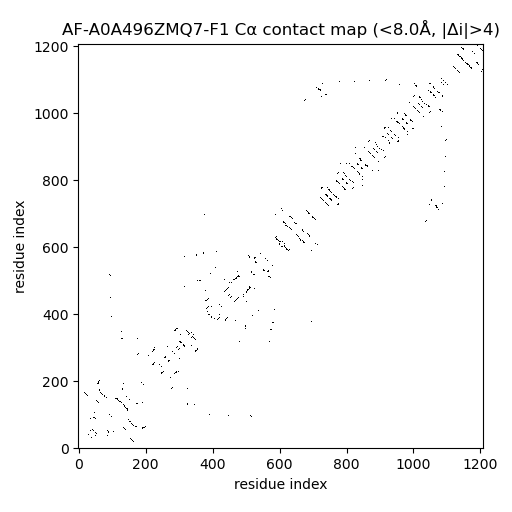N A 1 451 ? 3.824 -1.746 18.243 1.00 93.25 451 ASN A C 1
ATOM 3560 O O . ASN A 1 451 ? 3.130 -1.600 17.238 1.00 93.25 451 ASN A O 1
ATOM 3564 N N . TYR A 1 452 ? 4.462 -0.719 18.809 1.00 91.81 452 TYR A N 1
ATOM 3565 C CA . TYR A 1 452 ? 4.387 0.649 18.278 1.00 91.81 452 TYR A CA 1
ATOM 3566 C C . TYR A 1 452 ? 4.852 0.761 16.817 1.00 91.81 452 TYR A C 1
ATOM 3568 O O . TYR A 1 452 ? 4.431 1.662 16.108 1.00 91.81 452 TYR A O 1
ATOM 3576 N N . TRP A 1 453 ? 5.699 -0.149 16.330 1.00 91.88 453 TRP A N 1
ATOM 3577 C CA . TRP A 1 453 ? 6.236 -0.132 14.970 1.00 91.88 453 TRP A CA 1
ATOM 3578 C C . TRP A 1 453 ? 5.495 -1.056 14.001 1.00 91.88 453 TRP A C 1
ATOM 3580 O O . TRP A 1 453 ? 5.671 -0.919 12.793 1.00 91.88 453 TRP A O 1
ATOM 3590 N N . ILE A 1 454 ? 4.716 -2.030 14.477 1.00 93.19 454 ILE A N 1
ATOM 3591 C CA . ILE A 1 454 ? 4.057 -2.993 13.592 1.00 93.19 454 ILE A CA 1
ATOM 3592 C C . ILE A 1 454 ? 2.666 -3.382 14.081 1.00 93.19 454 ILE A C 1
ATOM 3594 O O . ILE A 1 454 ? 2.488 -3.778 15.231 1.00 93.19 454 ILE A O 1
ATOM 3598 N N . LEU A 1 455 ? 1.694 -3.333 13.174 1.00 95.56 455 LEU A N 1
ATOM 3599 C CA . LEU A 1 455 ? 0.326 -3.801 13.385 1.00 95.56 455 LEU A CA 1
ATOM 3600 C C . LEU A 1 455 ? -0.144 -4.531 12.123 1.00 95.56 455 LEU A C 1
ATOM 3602 O O . LEU A 1 455 ? -0.198 -3.925 11.059 1.00 95.56 455 LEU A O 1
ATOM 3606 N N . MET A 1 456 ? -0.478 -5.825 12.219 1.00 95.00 456 MET A N 1
ATOM 3607 C CA . MET A 1 456 ? -0.918 -6.644 11.068 1.00 95.00 456 MET A CA 1
ATOM 3608 C C . MET A 1 456 ? 0.084 -6.671 9.894 1.00 95.00 456 MET A C 1
ATOM 3610 O O . MET A 1 456 ? -0.303 -6.726 8.728 1.00 95.00 456 MET A O 1
ATOM 3614 N N . GLY A 1 457 ? 1.383 -6.559 10.186 1.00 91.75 457 GLY A N 1
ATOM 3615 C CA . GLY A 1 457 ? 2.430 -6.434 9.163 1.00 91.75 457 GLY A CA 1
ATOM 3616 C C . GLY A 1 457 ? 2.637 -5.015 8.614 1.00 91.75 457 GLY A C 1
ATOM 3617 O O . GLY A 1 457 ? 3.546 -4.804 7.818 1.00 91.75 457 GLY A O 1
ATOM 3618 N N . ILE A 1 458 ? 1.848 -4.029 9.046 1.00 94.38 458 ILE A N 1
ATOM 3619 C CA . ILE A 1 458 ? 1.969 -2.630 8.620 1.00 94.38 458 ILE A CA 1
ATOM 3620 C C . ILE A 1 458 ? 2.916 -1.882 9.553 1.00 94.38 458 ILE A C 1
ATOM 3622 O O . ILE A 1 458 ? 2.759 -1.965 10.767 1.00 94.38 458 ILE A O 1
ATOM 3626 N N . SER A 1 459 ? 3.866 -1.133 8.990 1.00 93.88 459 SER A N 1
ATOM 3627 C CA . SER A 1 459 ? 4.739 -0.212 9.729 1.00 93.88 459 SER A CA 1
ATOM 3628 C C . SER A 1 459 ? 4.321 1.251 9.541 1.00 93.88 459 SER A C 1
ATOM 3630 O O . SER A 1 459 ? 3.633 1.548 8.561 1.00 93.88 459 SER A O 1
ATOM 3632 N N . PRO A 1 460 ? 4.779 2.191 10.394 1.00 91.38 460 PRO A N 1
ATOM 3633 C CA . PRO A 1 460 ? 4.580 3.628 10.194 1.00 91.38 460 PRO A CA 1
ATOM 3634 C C . PRO A 1 460 ? 4.937 4.101 8.776 1.00 91.38 460 PRO A C 1
ATOM 3636 O O . PRO A 1 460 ? 4.154 4.794 8.138 1.00 91.38 460 PRO A O 1
ATOM 3639 N N . THR A 1 461 ? 6.064 3.633 8.225 1.00 89.19 461 THR A N 1
ATOM 3640 C CA . THR A 1 461 ? 6.506 3.978 6.860 1.00 89.19 461 THR A CA 1
ATOM 3641 C C . THR A 1 461 ? 5.543 3.507 5.769 1.00 89.19 461 THR A C 1
ATOM 3643 O O . THR A 1 461 ? 5.453 4.139 4.720 1.00 89.19 461 THR A O 1
ATOM 3646 N N . TYR A 1 462 ? 4.850 2.385 5.981 1.00 89.69 462 TYR A N 1
ATOM 3647 C CA . TYR A 1 462 ? 3.821 1.916 5.053 1.00 89.69 462 TYR A CA 1
ATOM 3648 C C . TYR A 1 462 ? 2.473 2.596 5.288 1.00 89.69 462 TYR A C 1
ATOM 3650 O O . TYR A 1 462 ? 1.742 2.797 4.324 1.00 89.69 462 TYR A O 1
ATOM 3658 N N . ALA A 1 463 ? 2.150 2.983 6.525 1.00 92.06 463 ALA A N 1
ATOM 3659 C CA . ALA A 1 463 ? 0.925 3.718 6.824 1.00 92.06 463 ALA A CA 1
ATOM 3660 C C . ALA A 1 463 ? 0.835 5.033 6.022 1.00 92.06 463 ALA A C 1
ATOM 3662 O O . ALA A 1 463 ? -0.226 5.346 5.487 1.00 92.06 463 ALA A O 1
ATOM 3663 N N . ASP A 1 464 ? 1.964 5.727 5.836 1.00 90.62 464 ASP A N 1
ATOM 3664 C CA . ASP A 1 464 ? 2.061 6.946 5.015 1.00 90.62 464 ASP A CA 1
ATOM 3665 C C . ASP A 1 464 ? 1.833 6.710 3.504 1.00 90.62 464 ASP A C 1
ATOM 3667 O O . ASP A 1 464 ? 1.639 7.665 2.753 1.00 90.62 464 ASP A O 1
ATOM 3671 N N . GLN A 1 465 ? 1.863 5.456 3.037 1.00 91.69 465 GLN A N 1
ATOM 3672 C CA . GLN A 1 465 ? 1.700 5.097 1.620 1.00 91.69 465 GLN A CA 1
ATOM 3673 C C . GLN A 1 465 ? 0.256 4.740 1.252 1.00 91.69 465 GLN A C 1
ATOM 3675 O O . GLN A 1 465 ? -0.039 4.565 0.069 1.00 91.69 465 GLN A O 1
ATOM 3680 N N . PHE A 1 466 ? -0.643 4.596 2.231 1.00 90.62 466 PHE A N 1
ATOM 3681 C CA . PHE A 1 466 ? -2.041 4.298 1.936 1.00 90.62 466 PHE A CA 1
ATOM 3682 C C . PHE A 1 466 ? -2.712 5.471 1.230 1.00 90.62 466 PHE A C 1
ATOM 3684 O O . PHE A 1 466 ? -2.571 6.629 1.624 1.00 90.62 466 PHE A O 1
ATOM 3691 N N . THR A 1 467 ? -3.480 5.145 0.193 1.00 85.75 467 THR A N 1
ATOM 3692 C CA . THR A 1 467 ? -4.172 6.125 -0.659 1.00 85.75 467 THR A CA 1
ATOM 3693 C C . THR A 1 467 ? -5.683 5.898 -0.703 1.00 85.75 467 THR A C 1
ATOM 3695 O O . THR A 1 467 ? -6.375 6.518 -1.511 1.00 85.75 467 THR A O 1
ATOM 3698 N N . ASN A 1 468 ? -6.217 5.039 0.175 1.00 90.69 468 ASN A N 1
ATOM 3699 C CA . ASN A 1 468 ? -7.655 4.809 0.268 1.00 90.69 468 ASN A CA 1
ATOM 3700 C C . ASN A 1 468 ? -8.409 6.108 0.571 1.00 90.69 468 ASN A C 1
ATOM 3702 O O . ASN A 1 468 ? -7.990 6.926 1.390 1.00 90.69 468 ASN A O 1
ATOM 3706 N N . ASN A 1 469 ? -9.568 6.250 -0.065 1.00 89.00 469 ASN A N 1
ATOM 3707 C CA . ASN A 1 469 ? -10.532 7.324 0.174 1.00 89.00 469 ASN A CA 1
ATOM 3708 C C . ASN A 1 469 ? -11.850 6.808 0.782 1.00 89.00 469 ASN A C 1
ATOM 3710 O O . ASN A 1 469 ? -12.804 7.569 0.946 1.00 89.00 469 ASN A O 1
ATOM 3714 N N . GLU A 1 470 ? -11.897 5.516 1.109 1.00 91.56 470 GLU A N 1
ATOM 3715 C CA . GLU A 1 470 ? -12.978 4.873 1.841 1.00 91.56 470 GLU A CA 1
ATOM 3716 C C . GLU A 1 470 ? -12.459 4.485 3.226 1.00 91.56 470 GLU A C 1
ATOM 3718 O O . GLU A 1 470 ? -11.458 3.773 3.357 1.00 91.56 470 GLU A O 1
ATOM 3723 N N . TYR A 1 471 ? -13.119 4.994 4.262 1.00 94.69 471 TYR A N 1
ATOM 3724 C CA . TYR A 1 471 ? -12.621 4.945 5.632 1.00 94.69 471 TYR A CA 1
ATOM 3725 C C . TYR A 1 471 ? -13.561 4.150 6.542 1.00 94.69 471 TYR A C 1
ATOM 3727 O O . TYR A 1 471 ? -14.746 3.994 6.254 1.00 94.69 471 TYR A O 1
ATOM 3735 N N . GLY A 1 472 ? -13.035 3.683 7.671 1.00 95.94 472 GLY A N 1
ATOM 3736 C CA . GLY A 1 472 ? -13.807 2.971 8.686 1.00 95.94 472 GLY A CA 1
ATOM 3737 C C . GLY A 1 472 ? -13.152 3.005 10.061 1.00 95.94 472 GLY A C 1
ATOM 3738 O O . GLY A 1 472 ? -12.152 3.701 10.268 1.00 95.94 472 GLY A O 1
ATOM 3739 N N . LEU A 1 473 ? -13.726 2.249 10.996 1.00 98.00 473 LEU A N 1
ATOM 3740 C CA . LEU A 1 473 ? -13.188 2.049 12.340 1.00 98.00 473 LEU A CA 1
ATOM 3741 C C . LEU A 1 473 ? -12.225 0.863 12.345 1.00 98.00 473 LEU A C 1
ATOM 3743 O O . LEU A 1 473 ? -12.581 -0.223 11.890 1.00 98.00 473 LEU A O 1
ATOM 3747 N N . MET A 1 474 ? -11.046 1.044 12.937 1.00 98.38 474 MET A N 1
ATOM 3748 C CA . MET A 1 474 ? -10.147 -0.052 13.283 1.00 98.38 474 MET A CA 1
ATOM 3749 C C . MET A 1 474 ? -10.123 -0.279 14.794 1.00 98.38 474 MET A C 1
ATOM 3751 O O . MET A 1 474 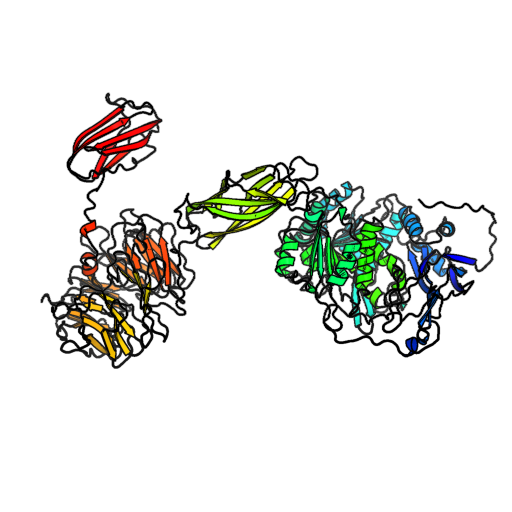? -9.832 0.637 15.553 1.00 98.38 474 MET A O 1
ATOM 3755 N N . TYR A 1 475 ? -10.387 -1.509 15.226 1.00 98.50 475 TYR A N 1
ATOM 3756 C CA . TYR A 1 475 ? -10.252 -1.954 16.610 1.00 98.50 475 TYR A CA 1
ATOM 3757 C C . TYR A 1 475 ? -9.131 -2.994 16.695 1.00 98.50 475 TYR A C 1
ATOM 3759 O O . TYR A 1 475 ? -9.167 -3.998 15.983 1.00 98.50 475 TYR A O 1
ATOM 3767 N N . SER A 1 476 ? -8.130 -2.799 17.553 1.00 97.75 476 SER A N 1
ATOM 3768 C CA . SER A 1 476 ? -7.055 -3.782 17.738 1.00 97.75 476 SER A CA 1
ATOM 3769 C C . SER A 1 476 ? -6.835 -4.126 19.202 1.00 97.75 476 SER A C 1
ATOM 3771 O O . SER A 1 476 ? -6.772 -3.263 20.073 1.00 97.75 476 SER A O 1
ATOM 3773 N N . GLN A 1 477 ? -6.653 -5.421 19.447 1.00 97.50 477 GLN A N 1
ATOM 3774 C CA . GLN A 1 477 ? -6.262 -5.968 20.742 1.00 97.50 477 GLN A CA 1
ATOM 3775 C C . GLN A 1 477 ? -4.753 -6.223 20.848 1.00 97.50 477 GLN A C 1
ATOM 3777 O O . GLN A 1 477 ? -4.311 -6.763 21.858 1.00 97.50 477 GLN A O 1
ATOM 3782 N N . GLY A 1 478 ? -3.969 -5.882 19.821 1.00 95.31 478 GLY A N 1
ATOM 3783 C CA . GLY A 1 478 ? -2.523 -6.090 19.810 1.00 95.31 478 GLY A CA 1
ATOM 3784 C C . GLY A 1 478 ? -1.785 -5.245 20.854 1.00 95.31 478 GLY A C 1
ATOM 3785 O O . GLY A 1 478 ? -2.326 -4.303 21.433 1.00 95.31 478 GLY A O 1
ATOM 3786 N N . CYS A 1 479 ? -0.521 -5.582 21.100 1.00 94.56 479 CYS A N 1
ATOM 3787 C CA . CYS A 1 479 ? 0.352 -4.841 22.011 1.00 94.56 479 CYS A CA 1
ATOM 3788 C C . CYS A 1 479 ? 0.818 -3.514 21.393 1.00 94.56 479 CYS A C 1
ATOM 3790 O O . CYS A 1 479 ? 1.354 -3.514 20.295 1.00 94.56 479 CYS A O 1
ATOM 3792 N N . LEU A 1 480 ? 0.684 -2.402 22.117 1.00 94.56 480 LEU A N 1
ATOM 3793 C CA . LEU A 1 480 ? 1.297 -1.096 21.837 1.00 94.56 480 LEU A CA 1
ATOM 3794 C C . LEU A 1 480 ? 1.039 -0.444 20.455 1.00 94.56 480 LEU A C 1
ATOM 3796 O O . LEU A 1 480 ? 1.827 0.436 20.108 1.00 94.56 480 LEU A O 1
ATOM 3800 N N . PRO A 1 481 ? 0.012 -0.770 19.638 1.00 95.31 481 PRO A N 1
ATOM 3801 C CA . PRO A 1 481 ? -0.141 -0.080 18.355 1.00 95.31 481 PRO A CA 1
ATOM 3802 C C . PRO A 1 481 ? -0.399 1.425 18.527 1.00 95.31 481 PRO A C 1
ATOM 3804 O O . PRO A 1 481 ? -0.056 2.193 17.635 1.00 95.31 481 PRO A O 1
ATOM 3807 N N . ALA A 1 482 ? -0.964 1.833 19.670 1.00 96.19 482 ALA A N 1
ATOM 3808 C CA . ALA A 1 482 ? -1.298 3.210 20.021 1.00 96.19 482 ALA A CA 1
ATOM 3809 C C . ALA A 1 482 ? -0.392 3.780 21.127 1.00 96.19 482 ALA A C 1
ATOM 3811 O O . ALA A 1 482 ? -0.855 4.552 21.955 1.00 96.19 482 ALA A O 1
ATOM 3812 N N . ALA A 1 483 ? 0.874 3.367 21.218 1.00 93.94 483 ALA A N 1
ATOM 3813 C CA . ALA A 1 483 ? 1.808 3.896 22.217 1.00 93.94 483 ALA A CA 1
ATOM 3814 C C . ALA A 1 483 ? 2.327 5.305 21.850 1.00 93.94 483 ALA A C 1
ATOM 3816 O O . ALA A 1 483 ? 3.510 5.459 21.551 1.00 93.94 483 ALA A O 1
ATOM 3817 N N . PHE A 1 484 ? 1.438 6.303 21.911 1.00 91.69 484 PHE A N 1
ATOM 3818 C CA . PHE A 1 484 ? 1.653 7.722 21.560 1.00 91.69 484 PHE A CA 1
ATOM 3819 C C . PHE A 1 484 ? 2.630 8.492 22.472 1.00 91.69 484 PHE A C 1
ATOM 3821 O O . PHE A 1 484 ? 2.600 9.705 22.580 1.00 91.69 484 PHE A O 1
ATOM 3828 N N . ASP A 1 485 ? 3.471 7.775 23.214 1.00 90.38 485 ASP A N 1
ATOM 3829 C CA . ASP A 1 485 ? 4.465 8.331 24.134 1.00 90.38 485 ASP A CA 1
ATOM 3830 C C . ASP A 1 485 ? 5.869 7.726 23.944 1.00 90.38 485 ASP A C 1
ATOM 3832 O O . ASP A 1 485 ? 6.853 8.229 24.486 1.00 90.38 485 ASP A O 1
ATOM 3836 N N . GLU A 1 486 ? 5.990 6.618 23.202 1.00 78.00 486 GLU A N 1
ATOM 3837 C CA . GLU A 1 486 ? 7.254 5.880 23.029 1.00 78.00 486 GLU A CA 1
ATOM 3838 C C . GLU A 1 486 ? 8.089 6.399 21.844 1.00 78.00 486 GLU A C 1
ATOM 3840 O O . GLU A 1 486 ? 9.311 6.220 21.815 1.00 78.00 486 GLU A O 1
ATOM 3845 N N . MET A 1 487 ? 7.460 7.054 20.866 1.00 65.12 487 MET A N 1
ATOM 3846 C CA . MET A 1 487 ? 8.133 7.700 19.740 1.00 65.12 487 MET A CA 1
ATOM 3847 C C . MET A 1 487 ? 7.610 9.125 19.597 1.00 65.12 487 MET A C 1
ATOM 3849 O O . MET A 1 487 ? 6.659 9.354 18.880 1.00 65.12 487 MET A O 1
ATOM 3853 N N . THR A 1 488 ? 8.226 10.063 20.309 1.00 55.62 488 THR A N 1
ATOM 3854 C CA . THR A 1 488 ? 7.846 11.478 20.297 1.00 55.62 488 THR A CA 1
ATOM 3855 C C . THR A 1 488 ? 8.741 12.243 19.314 1.00 55.62 488 THR A C 1
ATOM 3857 O O . THR A 1 488 ? 9.974 12.114 19.358 1.00 55.62 488 THR A O 1
ATOM 3860 N N . SER A 1 489 ? 8.143 13.035 18.416 1.00 54.06 489 SER A N 1
ATOM 3861 C CA . SER A 1 489 ? 8.724 13.916 17.378 1.00 54.06 489 SER A CA 1
ATOM 3862 C C . SER A 1 489 ? 9.070 13.355 15.980 1.00 54.06 489 SER A C 1
ATOM 3864 O O . SER A 1 489 ? 9.977 12.535 15.808 1.00 54.06 489 SER A O 1
ATOM 3866 N N . GLN A 1 490 ? 8.463 13.980 14.952 1.00 52.78 490 GLN A N 1
ATOM 3867 C CA . GLN A 1 490 ? 8.859 14.178 13.534 1.00 52.78 490 GLN A CA 1
ATOM 3868 C C . GLN A 1 490 ? 9.312 12.972 12.675 1.00 52.78 490 GLN A C 1
ATOM 3870 O O . GLN A 1 490 ? 9.293 13.078 11.449 1.00 52.78 490 GLN A O 1
ATOM 3875 N N . SER A 1 491 ? 9.753 11.846 13.243 1.00 47.91 491 SER A N 1
ATOM 3876 C CA . SER A 1 491 ? 10.373 10.724 12.513 1.00 47.91 491 SER A CA 1
ATOM 3877 C C . SER A 1 491 ? 10.043 9.325 13.047 1.00 47.91 491 SER A C 1
ATOM 3879 O O . SER A 1 491 ? 10.429 8.336 12.424 1.00 47.91 491 SER A O 1
ATOM 3881 N N . GLY A 1 492 ? 9.290 9.223 14.138 1.00 67.88 492 GLY A N 1
ATOM 3882 C CA . GLY A 1 492 ? 8.631 7.993 14.554 1.00 67.88 492 GLY A CA 1
ATOM 3883 C C . GLY A 1 492 ? 7.374 8.396 15.295 1.00 67.88 492 GLY A C 1
ATOM 3884 O O . GLY A 1 492 ? 7.506 9.147 16.238 1.00 67.88 492 GLY A O 1
ATOM 3885 N N . GLU A 1 493 ? 6.213 7.950 14.830 1.00 86.94 493 GLU A N 1
ATOM 3886 C CA . GLU A 1 493 ? 4.995 7.875 15.651 1.00 86.94 493 GLU A CA 1
ATOM 3887 C C . GLU A 1 493 ? 4.623 6.400 15.693 1.00 86.94 493 GLU A C 1
ATOM 3889 O O . GLU A 1 493 ? 5.023 5.630 14.797 1.00 86.94 493 GLU A O 1
ATOM 3894 N N . ALA A 1 494 ? 3.826 5.998 16.676 1.00 92.69 494 ALA A N 1
ATOM 3895 C CA . ALA A 1 494 ? 3.286 4.658 16.679 1.00 92.69 494 ALA A CA 1
ATOM 3896 C C . ALA A 1 494 ? 2.431 4.413 15.422 1.00 92.69 494 ALA A C 1
ATOM 3898 O O . ALA A 1 494 ? 1.824 5.306 14.823 1.00 92.69 494 ALA A O 1
ATOM 3899 N N . VAL A 1 495 ? 2.373 3.155 15.000 1.00 94.94 495 VAL A N 1
ATOM 3900 C CA . VAL A 1 495 ? 1.694 2.737 13.773 1.00 94.94 495 VAL A CA 1
ATOM 3901 C C . VAL A 1 495 ? 0.223 3.159 13.747 1.00 94.94 495 VAL A C 1
ATOM 3903 O O . VAL A 1 495 ? -0.257 3.566 12.691 1.00 94.94 495 VAL A O 1
ATOM 3906 N N . ALA A 1 496 ? -0.492 3.128 14.879 1.00 96.12 496 ALA A N 1
ATOM 3907 C CA . ALA A 1 496 ? -1.883 3.576 14.930 1.00 96.12 496 ALA A CA 1
ATOM 3908 C C . ALA A 1 496 ? -2.032 5.094 14.769 1.00 96.12 496 ALA A C 1
ATOM 3910 O O . ALA A 1 496 ? -3.014 5.542 14.181 1.00 96.12 496 ALA A O 1
ATOM 3911 N N . GLU A 1 497 ? -1.067 5.881 15.245 1.00 95.56 497 GLU A N 1
ATOM 3912 C CA . GLU A 1 497 ? -1.068 7.335 15.072 1.00 95.56 497 GLU A CA 1
ATOM 3913 C C . GLU A 1 497 ? -0.906 7.670 13.597 1.00 95.56 497 GLU A C 1
ATOM 3915 O O . GLU A 1 497 ? -1.771 8.332 13.023 1.00 95.56 497 GLU A O 1
ATOM 3920 N N . ARG A 1 498 ? 0.113 7.089 12.940 1.00 93.94 498 ARG A N 1
ATOM 3921 C CA . ARG A 1 498 ? 0.309 7.243 11.490 1.00 93.94 498 ARG A CA 1
ATOM 3922 C C . ARG A 1 498 ? -0.899 6.793 10.687 1.00 93.94 498 ARG A C 1
ATOM 3924 O O . ARG A 1 498 ? -1.324 7.515 9.794 1.00 93.94 498 ARG A O 1
ATOM 3931 N N . LEU A 1 499 ? -1.508 5.661 11.028 1.00 95.75 499 LEU A N 1
ATOM 3932 C CA . LEU A 1 499 ? -2.729 5.191 10.368 1.00 95.75 499 LEU A CA 1
ATOM 3933 C C . LEU A 1 499 ? -3.884 6.207 10.449 1.00 95.75 499 LEU A C 1
ATOM 3935 O O . LEU A 1 499 ? -4.671 6.308 9.508 1.00 95.75 499 LEU A O 1
ATOM 3939 N N . VAL A 1 500 ? -4.000 6.978 11.535 1.00 97.00 500 VAL A N 1
ATOM 3940 C CA . VAL A 1 500 ? -5.075 7.969 11.709 1.00 97.00 500 VAL A CA 1
ATOM 3941 C C . VAL A 1 500 ? -4.703 9.349 11.150 1.00 97.00 500 VAL A C 1
ATOM 3943 O O . VAL A 1 500 ? -5.590 10.019 10.624 1.00 97.00 500 VAL A O 1
ATOM 3946 N N . ILE A 1 501 ? -3.433 9.758 11.155 1.00 95.38 501 ILE A N 1
ATOM 3947 C CA . ILE A 1 501 ? -3.010 11.103 10.708 1.00 95.38 501 ILE A CA 1
ATOM 3948 C C . ILE A 1 501 ? -2.418 11.167 9.288 1.00 95.38 501 ILE A C 1
ATOM 3950 O O . ILE A 1 501 ? -2.241 12.258 8.739 1.00 95.38 501 ILE A O 1
ATOM 3954 N N . ALA A 1 502 ? -2.131 10.024 8.660 1.00 94.06 502 ALA A N 1
A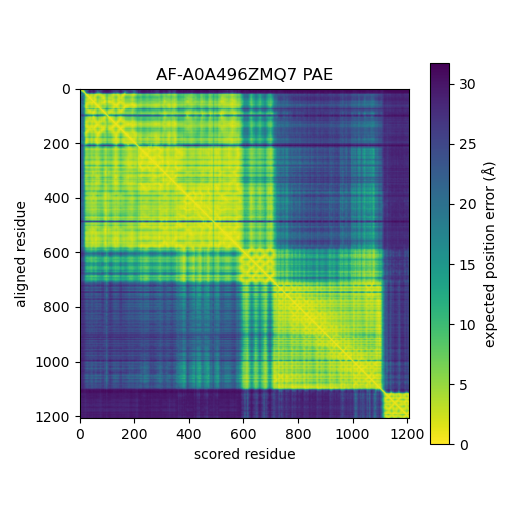TOM 3955 C CA . ALA A 1 502 ? -1.778 9.956 7.242 1.00 94.06 502 ALA A CA 1
ATOM 3956 C C . ALA A 1 502 ? -2.986 10.259 6.333 1.00 94.06 502 ALA A C 1
ATOM 3958 O O . ALA A 1 502 ? -4.137 10.297 6.776 1.00 94.06 502 ALA A O 1
ATOM 3959 N N . VAL A 1 503 ? -2.710 10.470 5.039 1.00 92.25 503 VAL A N 1
ATOM 3960 C CA . VAL A 1 503 ? -3.729 10.758 4.012 1.00 92.25 503 VAL A CA 1
ATOM 3961 C C . VAL A 1 503 ? -4.723 9.595 3.866 1.00 92.25 503 VAL A C 1
ATOM 3963 O O . VAL A 1 503 ? -5.930 9.826 3.790 1.00 92.25 503 VAL A O 1
ATOM 3966 N N . GLY A 1 504 ? -4.221 8.355 3.850 1.00 92.94 504 GLY A N 1
ATOM 3967 C CA . GLY A 1 504 ? -5.020 7.127 3.895 1.00 92.94 504 GLY A CA 1
ATOM 3968 C C . GLY A 1 504 ? -5.187 6.563 5.313 1.00 92.94 504 GLY A C 1
ATOM 3969 O O . GLY A 1 504 ? -5.013 7.262 6.311 1.00 92.94 504 GLY A O 1
ATOM 3970 N N . GLY A 1 505 ? -5.526 5.278 5.413 1.00 95.25 505 GLY A N 1
ATOM 3971 C CA . GLY A 1 505 ? -5.756 4.554 6.666 1.00 95.25 505 GLY A CA 1
ATOM 3972 C C . GLY A 1 505 ? -7.199 4.646 7.191 1.00 95.25 505 GLY A C 1
ATOM 3973 O O . GLY A 1 505 ? -8.090 5.099 6.473 1.00 95.25 505 GLY A O 1
ATOM 3974 N N . PRO A 1 506 ? -7.475 4.175 8.421 1.00 97.12 506 PRO A N 1
ATOM 3975 C CA . PRO A 1 506 ? -8.789 4.272 9.052 1.00 97.12 506 PRO A CA 1
ATOM 3976 C C . PRO A 1 506 ? -9.160 5.714 9.433 1.00 97.12 506 PRO A C 1
ATOM 3978 O O . PRO A 1 506 ? -8.302 6.591 9.566 1.00 97.12 506 PRO A O 1
ATOM 3981 N N . MET A 1 507 ? -10.457 5.944 9.651 1.00 96.69 507 MET A N 1
ATOM 3982 C CA . MET A 1 507 ? -10.982 7.209 10.175 1.00 96.69 507 MET A CA 1
ATOM 3983 C C . MET A 1 507 ? -10.772 7.320 11.690 1.00 96.69 507 MET A C 1
ATOM 3985 O O . MET A 1 507 ? -10.481 8.400 12.194 1.00 96.69 507 MET A O 1
ATOM 3989 N N . ALA A 1 508 ? -10.927 6.209 12.413 1.00 98.31 508 ALA A N 1
ATOM 3990 C CA . ALA A 1 508 ? -10.629 6.110 13.838 1.00 98.31 508 ALA A CA 1
ATOM 3991 C C . ALA A 1 508 ? -9.945 4.793 14.142 1.00 98.31 508 ALA A C 1
ATOM 3993 O O . ALA A 1 508 ? -10.153 3.780 13.467 1.00 98.31 508 ALA A O 1
ATOM 3994 N N . PHE A 1 509 ? -9.193 4.818 15.228 1.00 98.62 509 PHE A N 1
ATOM 3995 C CA . PHE A 1 509 ? -8.546 3.662 15.795 1.00 98.62 509 PHE A CA 1
ATOM 3996 C C . PHE A 1 509 ? -8.897 3.546 17.278 1.00 98.62 509 PHE A C 1
ATOM 3998 O O . PHE A 1 509 ? -8.795 4.518 18.022 1.00 98.62 509 PHE A O 1
ATOM 4005 N N . ILE A 1 510 ? -9.286 2.351 17.712 1.00 98.56 510 ILE A N 1
ATOM 4006 C CA . ILE A 1 510 ? -9.411 1.991 19.121 1.00 98.56 510 ILE A CA 1
ATOM 4007 C C . ILE A 1 510 ? -8.426 0.861 19.405 1.00 98.56 510 ILE A C 1
ATOM 4009 O O . ILE A 1 510 ? -8.451 -0.179 18.746 1.00 98.56 510 ILE A O 1
ATOM 4013 N N . GLY A 1 511 ? -7.555 1.045 20.390 1.00 97.25 511 GLY A N 1
ATOM 4014 C CA . GLY A 1 511 ? -6.597 0.008 20.749 1.00 97.25 511 GLY A CA 1
ATOM 4015 C C . GLY A 1 511 ? -5.693 0.390 21.904 1.00 97.25 511 GLY A C 1
ATOM 4016 O O . GLY A 1 511 ? -5.949 1.359 22.618 1.00 97.25 511 GLY A O 1
ATOM 4017 N N . ASN A 1 512 ? -4.655 -0.418 22.099 1.00 97.12 512 ASN A N 1
ATOM 4018 C CA . ASN A 1 512 ? -3.876 -0.416 23.329 1.00 97.12 512 ASN A CA 1
ATOM 4019 C C . ASN A 1 512 ? -2.634 0.482 23.238 1.00 97.12 512 ASN A C 1
ATOM 4021 O O . ASN A 1 512 ? -1.827 0.359 22.311 1.00 97.12 512 ASN A O 1
ATOM 4025 N N . THR A 1 513 ? -2.426 1.317 24.256 1.00 96.50 513 THR A N 1
ATOM 4026 C CA . THR A 1 513 ? -1.164 2.050 24.470 1.00 96.50 513 THR A CA 1
ATOM 4027 C C . THR A 1 513 ? -0.061 1.150 25.039 1.00 96.50 513 THR A C 1
ATOM 4029 O O . THR A 1 513 ? 1.125 1.464 24.928 1.00 96.50 513 THR A O 1
ATOM 4032 N N . ARG A 1 514 ? -0.432 0.015 25.652 1.00 95.12 514 ARG A N 1
ATOM 4033 C CA . ARG A 1 514 ? 0.460 -0.977 26.270 1.00 95.12 514 ARG A CA 1
ATOM 4034 C C . ARG A 1 514 ? 0.077 -2.406 25.859 1.00 95.12 514 ARG A C 1
ATOM 4036 O O . ARG A 1 514 ? -0.331 -2.637 24.721 1.00 95.12 514 ARG A O 1
ATOM 4043 N N . TYR A 1 515 ? 0.371 -3.396 26.700 1.00 94.62 515 TYR A N 1
ATOM 4044 C CA . TYR A 1 515 ? 0.208 -4.801 26.346 1.00 94.62 515 TYR A CA 1
ATOM 4045 C C . TYR A 1 515 ? -1.257 -5.212 26.217 1.00 94.62 515 TYR A C 1
ATOM 4047 O O . TYR A 1 515 ? -1.981 -5.200 27.203 1.00 94.62 515 TYR A O 1
ATOM 4055 N N . GLY A 1 516 ? -1.632 -5.725 25.043 1.00 94.50 516 GLY A N 1
ATOM 4056 C CA . GLY A 1 516 ? -2.856 -6.498 24.880 1.00 94.50 516 GLY A CA 1
ATOM 4057 C C . GLY A 1 516 ? -2.750 -7.853 25.578 1.00 94.50 516 GLY A C 1
ATOM 4058 O O . GLY A 1 516 ? -1.694 -8.485 25.558 1.00 94.50 516 GLY A O 1
ATOM 4059 N N . TRP A 1 517 ? -3.836 -8.317 26.197 1.00 94.06 517 TRP A N 1
ATOM 4060 C CA . TRP A 1 517 ? -3.856 -9.512 27.043 1.00 94.06 517 TRP A CA 1
ATOM 4061 C C . TRP A 1 517 ? -4.784 -10.595 26.492 1.00 94.06 517 TRP A C 1
ATOM 4063 O O . TRP A 1 517 ? -6.012 -10.452 26.486 1.00 94.06 517 TRP A O 1
ATOM 4073 N N . TYR A 1 518 ? -4.199 -11.737 26.128 1.00 93.88 518 TYR A N 1
ATOM 4074 C CA . TYR A 1 518 ? -4.927 -12.936 25.704 1.00 93.88 518 TYR A CA 1
ATOM 4075 C C . TYR A 1 518 ? -4.849 -14.046 26.763 1.00 93.88 518 TYR A C 1
ATOM 4077 O O . TYR A 1 518 ? -4.046 -13.995 27.695 1.00 93.88 518 TYR A O 1
ATOM 4085 N N . SER A 1 519 ? -5.698 -15.067 26.638 1.00 91.56 519 SER A N 1
ATOM 4086 C CA . SER A 1 519 ? -5.662 -16.267 27.487 1.00 91.56 519 SER A CA 1
ATOM 4087 C C . SER A 1 519 ? -5.274 -17.495 26.662 1.00 91.56 519 SER A C 1
ATOM 4089 O O . SER A 1 519 ? -6.051 -17.897 25.801 1.00 91.56 519 SER A O 1
ATOM 4091 N N . PRO A 1 520 ? -4.117 -18.139 26.901 1.00 90.44 520 PRO A N 1
ATOM 4092 C CA . PRO A 1 520 ? -3.695 -19.285 26.098 1.00 90.44 520 PRO A CA 1
ATOM 4093 C C . PRO A 1 520 ? -4.721 -20.428 26.066 1.00 90.44 520 PRO A C 1
ATOM 4095 O O . PRO A 1 520 ? -5.130 -20.944 27.107 1.00 90.44 520 PRO A O 1
ATOM 4098 N N . GLY A 1 521 ? -5.104 -20.857 24.862 1.00 88.50 521 GLY A N 1
ATOM 4099 C CA . GLY A 1 521 ? -6.067 -21.934 24.619 1.00 88.50 521 GLY A CA 1
ATOM 4100 C C . GLY A 1 521 ? -7.518 -21.568 24.950 1.00 88.50 521 GLY A C 1
ATOM 4101 O O . GLY A 1 521 ? -8.341 -22.462 25.133 1.00 88.50 521 GLY A O 1
ATOM 4102 N N . SER A 1 522 ? -7.827 -20.276 25.088 1.00 88.69 522 SER A N 1
ATOM 4103 C CA . SER A 1 522 ? -9.158 -19.758 25.409 1.00 88.69 522 SER A CA 1
ATOM 4104 C C . SER A 1 522 ? -9.387 -18.409 24.724 1.00 88.69 522 SER A C 1
ATOM 4106 O O . SER A 1 522 ? -8.433 -17.693 24.439 1.00 88.69 522 SER A O 1
ATOM 4108 N N . ILE A 1 523 ? -10.647 -18.035 24.504 1.00 91.25 523 ILE A N 1
ATOM 4109 C CA . ILE A 1 523 ? -11.047 -16.685 24.066 1.00 91.25 523 ILE A CA 1
ATOM 4110 C C . ILE A 1 523 ? -11.461 -15.785 25.244 1.00 91.25 523 ILE A C 1
ATOM 4112 O O . ILE A 1 523 ? -11.878 -14.653 25.056 1.00 91.25 523 ILE A O 1
ATOM 4116 N N . GLU A 1 524 ? -11.346 -16.260 26.488 1.00 89.62 524 GLU A N 1
ATOM 4117 C CA . GLU A 1 524 ? -11.778 -15.525 27.690 1.00 89.62 524 GLU A CA 1
ATOM 4118 C C . GLU A 1 524 ? -10.707 -14.546 28.224 1.00 89.62 524 GLU A C 1
ATOM 4120 O O . GLU A 1 524 ? -10.625 -14.308 29.428 1.00 89.62 524 GLU A O 1
ATOM 4125 N N . GLY A 1 525 ? -9.859 -13.999 27.346 1.00 91.69 525 GLY A N 1
ATOM 4126 C CA . GLY A 1 525 ? -8.813 -13.039 27.714 1.00 91.69 525 GLY A CA 1
ATOM 4127 C C . GLY A 1 525 ? -9.355 -11.650 28.092 1.00 91.69 525 GLY A C 1
ATOM 4128 O O . GLY A 1 525 ? -10.421 -11.274 27.601 1.00 91.69 525 GLY A O 1
ATOM 4129 N N . PRO A 1 526 ? -8.634 -10.865 28.922 1.00 94.12 526 PRO A N 1
ATOM 4130 C CA . PRO A 1 526 ? -9.057 -9.523 29.335 1.00 94.12 526 PRO A CA 1
ATOM 4131 C C . PRO A 1 526 ? -9.396 -8.596 28.161 1.00 94.12 526 PRO A C 1
ATOM 4133 O O . PRO A 1 526 ? -10.497 -8.051 28.129 1.00 94.12 526 PRO A O 1
ATOM 4136 N N . SER A 1 527 ? -8.528 -8.495 27.146 1.00 96.00 527 SER A N 1
ATOM 4137 C CA . SER A 1 527 ? -8.774 -7.627 25.983 1.00 96.00 527 SER A CA 1
ATOM 4138 C C . SER A 1 527 ? -9.998 -8.053 25.164 1.00 96.00 527 SER A C 1
ATOM 4140 O O . SER A 1 527 ? -10.628 -7.211 24.528 1.00 96.00 527 SER A O 1
ATOM 4142 N N . GLN A 1 528 ? -10.378 -9.339 25.180 1.00 95.88 528 GLN A N 1
ATOM 4143 C CA . GLN A 1 528 ? -11.579 -9.822 24.479 1.00 95.88 528 GLN A CA 1
ATOM 4144 C C . GLN A 1 528 ? -12.864 -9.382 25.151 1.00 95.88 528 GLN A C 1
ATOM 4146 O O . GLN A 1 528 ? -13.864 -9.197 24.468 1.00 95.88 528 GLN A O 1
ATOM 4151 N N . GLN A 1 529 ? -12.857 -9.178 26.467 1.00 95.12 529 GLN A N 1
ATOM 4152 C CA . GLN A 1 529 ? -14.056 -8.709 27.151 1.00 95.12 529 GLN A CA 1
ATOM 4153 C C . GLN A 1 529 ? -14.429 -7.296 26.688 1.00 95.12 529 GLN A C 1
ATOM 4155 O O . GLN A 1 529 ? -15.597 -7.070 26.395 1.00 95.12 529 GLN A O 1
ATOM 4160 N N . PHE A 1 530 ? -13.452 -6.391 26.548 1.00 96.88 530 PHE A N 1
ATOM 4161 C CA . PHE A 1 530 ? -13.687 -5.025 26.052 1.00 96.88 530 PHE A CA 1
ATOM 4162 C C . PHE A 1 530 ? -14.112 -5.002 24.582 1.00 96.88 530 PHE A C 1
ATOM 4164 O O . PHE A 1 530 ? -15.012 -4.255 24.217 1.00 96.88 530 PHE A O 1
ATOM 4171 N N . ASP A 1 531 ? -13.509 -5.857 23.754 1.00 97.62 531 ASP A N 1
ATOM 4172 C CA . ASP A 1 531 ? -13.882 -5.986 22.344 1.00 97.62 531 ASP A CA 1
ATOM 4173 C C . ASP A 1 531 ? -15.339 -6.473 22.207 1.00 97.62 531 ASP A C 1
ATOM 4175 O O . ASP A 1 531 ? -16.165 -5.844 21.552 1.00 97.62 531 ASP A O 1
ATOM 4179 N N . ARG A 1 532 ? -15.724 -7.522 22.948 1.00 96.56 532 ARG A N 1
ATOM 4180 C CA . ARG A 1 532 ? -17.116 -8.000 23.000 1.00 96.56 532 ARG A CA 1
ATOM 4181 C C . ARG A 1 532 ? -18.088 -6.909 23.424 1.00 96.56 532 ARG A C 1
ATOM 4183 O O . ARG A 1 532 ? -19.090 -6.717 22.746 1.00 96.56 532 ARG A O 1
ATOM 4190 N N . THR A 1 533 ? -17.813 -6.225 24.535 1.00 95.88 533 THR A N 1
ATOM 4191 C CA . THR A 1 533 ? -18.739 -5.224 25.075 1.00 95.88 533 THR A CA 1
ATOM 4192 C C . THR A 1 533 ? -18.821 -3.984 24.197 1.00 95.88 533 THR A C 1
ATOM 4194 O O . THR A 1 533 ? -19.889 -3.387 24.122 1.00 95.88 533 THR A O 1
ATOM 4197 N N . PHE A 1 534 ? -17.754 -3.625 23.479 1.00 97.94 534 PHE A N 1
ATOM 4198 C CA . PHE A 1 534 ? -17.814 -2.579 22.461 1.00 97.94 534 PHE A CA 1
ATOM 4199 C C . PHE A 1 534 ? -18.775 -2.966 21.327 1.00 97.94 534 PHE A C 1
ATOM 4201 O O . PHE A 1 534 ? -19.699 -2.218 21.023 1.00 97.94 534 PHE A O 1
ATOM 4208 N N . PHE A 1 535 ? -18.630 -4.156 20.739 1.00 97.50 535 PHE A N 1
ATOM 4209 C CA . PHE A 1 535 ? -19.504 -4.588 19.640 1.00 97.50 535 PHE A CA 1
ATOM 4210 C C . PHE A 1 535 ? -20.941 -4.914 20.089 1.00 97.50 535 PHE A C 1
ATOM 4212 O O . PHE A 1 535 ? -21.884 -4.655 19.341 1.00 97.50 535 PHE A O 1
ATOM 4219 N N . ASP A 1 536 ? -21.133 -5.409 21.316 1.00 96.44 536 ASP A N 1
ATOM 4220 C CA . ASP A 1 536 ? -22.461 -5.544 21.929 1.00 96.44 536 ASP A CA 1
ATOM 4221 C C . ASP A 1 536 ? -23.094 -4.151 22.150 1.00 96.44 536 ASP A C 1
ATOM 4223 O O . ASP A 1 536 ? -24.263 -3.949 21.825 1.00 96.44 536 ASP A O 1
ATOM 4227 N N . GLY A 1 537 ? -22.323 -3.159 22.608 1.00 96.06 537 GLY A N 1
ATOM 4228 C CA . GLY A 1 537 ? -22.778 -1.770 22.727 1.00 96.06 537 GLY A CA 1
ATOM 4229 C C . GLY A 1 537 ? -23.230 -1.189 21.388 1.00 96.06 537 GLY A C 1
ATOM 4230 O O . GLY A 1 537 ? -24.318 -0.621 21.289 1.00 96.06 537 GLY A O 1
ATOM 4231 N N . LEU A 1 538 ? -22.433 -1.405 20.342 1.00 95.94 538 LEU A N 1
ATOM 4232 C CA . LEU A 1 538 ? -22.706 -0.903 19.001 1.00 95.94 538 LEU A CA 1
ATOM 4233 C C . LEU A 1 538 ? -23.967 -1.523 18.379 1.00 95.94 538 LEU A C 1
ATOM 4235 O O . LEU A 1 538 ? -24.816 -0.797 17.864 1.00 95.94 538 LEU A O 1
ATOM 4239 N N . PHE A 1 539 ? -24.101 -2.852 18.421 1.00 95.44 539 PHE A N 1
ATOM 4240 C CA . PHE A 1 539 ? -25.128 -3.564 17.649 1.00 95.44 539 PHE A CA 1
ATOM 4241 C C . PHE A 1 539 ? -26.293 -4.117 18.470 1.00 95.44 539 PHE A C 1
ATOM 4243 O O . PHE A 1 539 ? -27.405 -4.209 17.951 1.00 95.44 539 PHE A O 1
ATOM 4250 N N . ALA A 1 540 ? -26.077 -4.488 19.734 1.00 94.69 540 ALA A N 1
ATOM 4251 C CA . ALA A 1 540 ? -27.147 -4.991 20.597 1.00 94.69 540 ALA A CA 1
ATOM 4252 C C . ALA A 1 540 ? -27.843 -3.860 21.370 1.00 94.69 540 ALA A C 1
ATOM 4254 O O . ALA A 1 540 ? -29.067 -3.892 21.513 1.00 94.69 540 ALA A O 1
ATOM 4255 N N . GLU A 1 541 ? -27.083 -2.859 21.822 1.00 94.38 541 GLU A N 1
ATOM 4256 C CA . GLU A 1 541 ? -27.599 -1.716 22.592 1.00 94.38 541 GLU A CA 1
ATOM 4257 C C . GLU A 1 541 ? -27.796 -0.434 21.754 1.00 94.38 541 GLU A C 1
ATOM 4259 O O . GLU A 1 541 ? -28.332 0.547 22.267 1.00 94.38 541 GLU A O 1
ATOM 4264 N N . ASP A 1 542 ? -27.429 -0.451 20.463 1.00 94.56 542 ASP A N 1
ATOM 4265 C CA . ASP A 1 542 ? -27.586 0.659 19.497 1.00 94.56 542 ASP A CA 1
ATOM 4266 C C . ASP A 1 542 ? -26.827 1.950 19.891 1.00 94.56 542 ASP A C 1
ATOM 4268 O O . ASP A 1 542 ? -27.265 3.071 19.622 1.00 94.56 542 ASP A O 1
ATOM 4272 N N . ILE A 1 543 ? -25.662 1.807 20.534 1.00 96.00 543 ILE A N 1
ATOM 4273 C CA . ILE A 1 543 ? -24.784 2.914 20.940 1.00 96.00 543 ILE A CA 1
ATOM 4274 C C . ILE A 1 543 ? -23.776 3.192 19.819 1.00 96.00 543 ILE A C 1
ATOM 4276 O O . ILE A 1 543 ? -22.690 2.621 19.774 1.00 96.00 543 ILE A O 1
ATOM 4280 N N . LYS A 1 544 ? -24.142 4.076 18.887 1.00 95.38 544 LYS A N 1
ATOM 4281 C CA . LYS A 1 544 ? -23.381 4.282 17.638 1.00 95.38 544 LYS A CA 1
ATOM 4282 C C . LYS A 1 544 ? -22.221 5.265 17.722 1.00 95.38 544 LYS A C 1
ATOM 4284 O O . LYS A 1 544 ? -21.308 5.177 16.905 1.00 95.38 544 LYS A O 1
ATOM 4289 N N . LYS A 1 545 ? -22.246 6.204 18.669 1.00 97.56 545 LYS A N 1
ATOM 4290 C CA . LYS A 1 545 ? -21.168 7.187 18.840 1.00 97.56 545 LYS A CA 1
ATOM 4291 C C . LYS A 1 545 ? -19.937 6.509 19.422 1.00 97.56 545 LYS A C 1
ATOM 4293 O O . LYS A 1 545 ? -20.032 5.850 20.457 1.00 97.56 545 LYS A O 1
ATOM 4298 N N . LEU A 1 546 ? -18.787 6.682 18.775 1.00 97.69 546 LEU A N 1
ATOM 4299 C CA . LEU A 1 546 ? -17.553 5.968 19.119 1.00 97.69 546 LEU A CA 1
ATOM 4300 C C . LEU A 1 546 ? -17.141 6.161 20.580 1.00 97.69 546 LEU A C 1
ATOM 4302 O O . LEU A 1 546 ? -16.827 5.189 21.269 1.00 97.69 546 LEU A O 1
ATOM 4306 N N . GLY A 1 547 ? -17.171 7.402 21.063 1.00 97.69 547 GLY A N 1
ATOM 4307 C CA . GLY A 1 547 ? -16.801 7.733 22.432 1.00 97.69 547 GLY A CA 1
ATOM 4308 C C . GLY A 1 547 ? -17.769 7.152 23.466 1.00 97.69 547 GLY A C 1
ATOM 4309 O O . GLY A 1 547 ? -17.330 6.591 24.470 1.00 97.69 547 GLY A O 1
ATOM 4310 N N . ASP A 1 548 ? -19.076 7.201 23.196 1.00 97.12 548 ASP A N 1
ATOM 4311 C CA . ASP A 1 548 ? -20.097 6.620 24.076 1.00 97.12 548 ASP A CA 1
ATOM 4312 C C . ASP A 1 548 ? -20.002 5.094 24.123 1.00 97.12 548 ASP A C 1
ATOM 4314 O O . ASP A 1 548 ? -20.105 4.497 25.194 1.00 97.12 548 ASP A O 1
ATOM 4318 N N . CYS A 1 549 ? -19.753 4.461 22.976 1.00 97.00 549 CYS A N 1
ATOM 4319 C CA . CYS A 1 549 ? -19.591 3.016 22.869 1.00 97.00 549 CYS A CA 1
ATOM 4320 C C . CYS A 1 549 ? -18.312 2.535 23.576 1.00 97.00 549 CYS A C 1
ATOM 4322 O O . CYS A 1 549 ? -18.328 1.536 24.299 1.00 97.00 549 CYS A O 1
ATOM 4324 N N . ASN A 1 550 ? -17.212 3.286 23.456 1.00 96.62 550 ASN A N 1
ATOM 4325 C CA . ASN A 1 550 ? -15.975 3.010 24.190 1.00 96.62 550 ASN A CA 1
ATOM 4326 C C . ASN A 1 550 ? -16.142 3.212 25.710 1.00 96.62 550 ASN A C 1
ATOM 4328 O O . ASN A 1 550 ? -15.600 2.457 26.514 1.00 96.62 550 ASN A O 1
ATOM 4332 N N . ASN A 1 551 ? -16.936 4.199 26.130 1.00 96.00 551 ASN A N 1
ATOM 4333 C CA . ASN A 1 551 ? -17.295 4.373 27.537 1.00 96.00 551 ASN A CA 1
ATOM 4334 C C . ASN A 1 551 ? -18.198 3.238 28.041 1.00 96.00 551 ASN A C 1
ATOM 4336 O O . ASN A 1 551 ? -17.996 2.738 29.148 1.00 96.00 551 ASN A O 1
ATOM 4340 N N . TYR A 1 552 ? -19.167 2.800 27.237 1.00 95.88 552 TYR A N 1
ATOM 4341 C CA . TYR A 1 552 ? -20.037 1.670 27.557 1.00 95.88 552 TYR A CA 1
ATOM 4342 C C . TYR A 1 552 ? -19.235 0.379 27.768 1.00 95.88 552 TYR A C 1
ATOM 4344 O O . TYR A 1 552 ? -19.435 -0.297 28.781 1.00 95.88 552 TYR A O 1
ATOM 4352 N N . SER A 1 553 ? -18.281 0.075 26.876 1.00 95.19 553 SER A N 1
ATOM 4353 C CA . SER A 1 553 ? -17.463 -1.145 26.963 1.00 95.19 553 SER A CA 1
ATOM 4354 C C . SER A 1 553 ? -16.692 -1.237 28.286 1.00 95.19 553 SER A C 1
ATOM 4356 O O . SER A 1 553 ? -16.585 -2.317 28.872 1.00 95.19 553 SER A O 1
ATOM 4358 N N . LYS A 1 554 ? -16.231 -0.086 28.790 1.00 94.25 554 LYS A N 1
ATOM 4359 C CA . LYS A 1 554 ? -15.564 0.094 30.083 1.00 94.25 554 LYS A CA 1
ATOM 4360 C C . LYS A 1 554 ? -16.535 -0.030 31.258 1.00 94.25 554 LYS A C 1
ATOM 4362 O O . LYS A 1 554 ? -16.346 -0.879 32.131 1.00 94.25 554 LYS A O 1
ATOM 4367 N N . VAL A 1 555 ? -17.613 0.756 31.261 1.00 94.06 555 VAL A N 1
ATOM 4368 C CA . VAL A 1 555 ? -18.595 0.789 32.360 1.00 94.06 555 VAL A CA 1
ATOM 4369 C C . VAL A 1 555 ? -19.250 -0.568 32.580 1.00 94.06 555 VAL A C 1
ATOM 4371 O O . VAL A 1 555 ? -19.527 -0.933 33.726 1.00 94.06 555 VAL A O 1
ATOM 4374 N N . GLU A 1 556 ? -19.472 -1.347 31.521 1.00 92.88 556 GLU A N 1
ATOM 4375 C CA . GLU A 1 556 ? -20.084 -2.659 31.692 1.00 92.88 556 GLU A CA 1
ATOM 4376 C C . GLU A 1 556 ? -19.146 -3.683 32.359 1.00 92.88 556 GLU A C 1
ATOM 4378 O O . GLU A 1 556 ? -19.582 -4.606 33.045 1.00 92.88 556 GLU A O 1
ATOM 4383 N N . LEU A 1 557 ? -17.833 -3.468 32.259 1.00 93.69 557 LEU A N 1
ATOM 4384 C CA . LEU A 1 557 ? -16.802 -4.319 32.859 1.00 93.69 557 LEU A CA 1
ATOM 4385 C C . LEU A 1 557 ? -16.267 -3.778 34.194 1.00 93.69 557 LEU A C 1
ATOM 4387 O O . LEU A 1 557 ? -15.354 -4.368 34.780 1.00 93.69 557 LEU A O 1
ATOM 4391 N N . ILE A 1 558 ? -16.846 -2.693 34.720 1.00 93.06 558 ILE A N 1
ATOM 4392 C CA . ILE A 1 558 ? -16.378 -2.006 35.937 1.00 93.06 558 ILE A CA 1
ATOM 4393 C C . ILE A 1 558 ? -16.311 -2.917 37.168 1.00 93.06 558 ILE A C 1
ATOM 4395 O O . ILE A 1 558 ? -15.474 -2.763 38.054 1.00 93.06 558 ILE A O 1
ATOM 4399 N N . ASN A 1 559 ? -17.158 -3.937 37.207 1.00 91.81 559 ASN A N 1
ATOM 4400 C CA . ASN A 1 559 ? -17.213 -4.927 38.273 1.00 91.81 559 ASN A CA 1
ATOM 4401 C C . ASN A 1 559 ? -15.983 -5.854 38.323 1.00 91.81 559 ASN A C 1
ATOM 4403 O O . ASN A 1 559 ? -15.814 -6.627 39.272 1.00 91.81 559 ASN A O 1
ATOM 4407 N N . GLN A 1 560 ? -15.132 -5.769 37.300 1.00 91.50 560 GLN A N 1
ATOM 4408 C CA . GLN A 1 560 ? -13.856 -6.458 37.190 1.00 91.50 560 GLN A CA 1
ATOM 4409 C C . GLN A 1 560 ? -12.662 -5.501 37.303 1.00 91.50 560 GLN A C 1
ATOM 4411 O O . GLN A 1 560 ? -11.534 -5.981 37.313 1.00 91.50 560 GLN A O 1
ATOM 4416 N N . ALA A 1 561 ? -12.865 -4.188 37.465 1.00 87.56 561 ALA A N 1
ATOM 4417 C CA . ALA A 1 561 ? -11.787 -3.188 37.509 1.00 87.56 561 ALA A CA 1
ATOM 4418 C C . ALA A 1 561 ? -10.796 -3.375 38.682 1.00 87.56 561 ALA A C 1
ATOM 4420 O O . ALA A 1 561 ? -9.660 -2.904 38.635 1.00 87.56 561 ALA A O 1
ATOM 4421 N N . ASN A 1 562 ? -11.159 -4.127 39.730 1.00 88.31 562 ASN A N 1
ATOM 4422 C CA . ASN A 1 562 ? -10.207 -4.491 40.789 1.00 88.31 562 ASN A CA 1
ATOM 4423 C C . ASN A 1 562 ? -9.200 -5.565 40.343 1.00 88.31 562 ASN A C 1
ATOM 4425 O O . ASN A 1 562 ? -8.101 -5.638 40.899 1.00 88.31 562 ASN A O 1
ATOM 4429 N N . ASN A 1 563 ? -9.542 -6.389 39.346 1.00 91.06 563 ASN A N 1
ATOM 4430 C CA . ASN A 1 563 ? -8.610 -7.331 38.739 1.00 91.06 563 ASN A CA 1
ATOM 4431 C C . ASN A 1 563 ? -7.562 -6.546 37.939 1.00 91.06 563 ASN A C 1
ATOM 4433 O O . ASN A 1 563 ? -7.905 -5.776 37.046 1.00 91.06 563 ASN A O 1
ATOM 4437 N N . ALA A 1 564 ? -6.282 -6.753 38.251 1.00 93.69 564 ALA A N 1
ATOM 4438 C CA . ALA A 1 564 ? -5.205 -5.958 37.674 1.00 93.69 564 ALA A CA 1
ATOM 4439 C C . ALA A 1 564 ? -5.099 -6.072 36.142 1.00 93.69 564 ALA A C 1
ATOM 4441 O O . ALA A 1 564 ? -4.818 -5.072 35.498 1.00 93.69 564 ALA A O 1
ATOM 4442 N N . TRP A 1 565 ? -5.372 -7.235 35.539 1.00 94.44 565 TRP A N 1
ATOM 4443 C CA . TRP A 1 565 ? -5.353 -7.374 34.075 1.00 94.44 565 TRP A CA 1
ATOM 4444 C C . TRP A 1 565 ? -6.522 -6.645 33.403 1.00 94.44 565 TRP A C 1
ATOM 4446 O O . TRP A 1 565 ? -6.351 -6.045 32.351 1.00 94.44 565 TRP A O 1
ATOM 4456 N N . MET A 1 566 ? -7.703 -6.649 34.026 1.00 94.19 566 MET A N 1
ATOM 4457 C CA . MET A 1 566 ? -8.849 -5.882 33.524 1.00 94.19 566 MET A CA 1
ATOM 4458 C C . MET A 1 566 ? -8.624 -4.377 33.687 1.00 94.19 566 MET A C 1
ATOM 4460 O O . MET A 1 566 ? -8.931 -3.620 32.773 1.00 94.19 566 MET A O 1
ATOM 4464 N N . ARG A 1 567 ? -8.043 -3.945 34.818 1.00 94.88 567 ARG A N 1
ATOM 4465 C CA . ARG A 1 567 ? -7.667 -2.542 35.055 1.00 94.88 567 ARG A CA 1
ATOM 4466 C C . ARG A 1 567 ? -6.624 -2.047 34.062 1.00 94.88 567 ARG A C 1
ATOM 4468 O O . ARG A 1 567 ? -6.719 -0.919 33.601 1.00 94.88 567 ARG A O 1
ATOM 4475 N N . TRP A 1 568 ? -5.668 -2.904 33.710 1.00 96.50 568 TRP A N 1
ATOM 4476 C CA . TRP A 1 568 ? -4.690 -2.617 32.667 1.00 96.50 568 TRP A CA 1
ATOM 4477 C C . TRP A 1 568 ? -5.379 -2.262 31.344 1.00 96.50 568 TRP A C 1
ATOM 4479 O O . TRP A 1 568 ? -5.171 -1.168 30.824 1.00 96.50 568 TRP A O 1
ATOM 4489 N N . CYS A 1 569 ? -6.265 -3.137 30.853 1.00 95.69 569 CYS A N 1
ATOM 4490 C CA . CYS A 1 569 ? -7.028 -2.884 29.627 1.00 95.69 569 CYS A CA 1
ATOM 4491 C C . CYS A 1 569 ? -7.927 -1.642 29.734 1.00 95.69 569 CYS A C 1
ATOM 4493 O O . CYS A 1 569 ? -8.104 -0.909 28.766 1.00 95.69 569 CYS A O 1
ATOM 4495 N N . TYR A 1 570 ? -8.455 -1.365 30.927 1.00 93.75 570 TYR A N 1
ATOM 4496 C CA . TYR A 1 570 ? -9.243 -0.164 31.199 1.00 93.75 570 TYR A CA 1
ATOM 4497 C C . TYR A 1 570 ? -8.464 1.129 30.921 1.00 93.75 570 TYR A C 1
ATOM 4499 O O . TYR A 1 570 ? -9.010 2.078 30.351 1.00 93.75 570 TYR A O 1
ATOM 4507 N N . TYR A 1 571 ? -7.196 1.159 31.339 1.00 96.19 571 TYR A N 1
ATOM 4508 C CA . TYR A 1 571 ? -6.318 2.321 31.225 1.00 96.19 571 TYR A CA 1
ATOM 4509 C C . TYR A 1 571 ? -5.743 2.490 29.824 1.00 96.19 571 TYR A C 1
ATOM 4511 O O . TYR A 1 571 ? -5.645 3.621 29.359 1.00 96.19 571 TYR A O 1
ATOM 4519 N N . GLU A 1 572 ? -5.384 1.401 29.147 1.00 95.75 572 GLU A N 1
ATOM 4520 C CA . GLU A 1 572 ? -4.661 1.487 27.872 1.00 95.75 572 GLU A CA 1
ATOM 4521 C C . GLU A 1 572 ? -5.557 1.726 26.653 1.00 95.75 572 GLU A C 1
ATOM 4523 O O . GLU A 1 572 ? -5.048 2.119 25.607 1.00 95.75 572 GLU A O 1
ATOM 4528 N N . LEU A 1 573 ? -6.864 1.457 26.757 1.00 96.44 573 LEU A N 1
ATOM 4529 C CA . LEU A 1 573 ? -7.777 1.521 25.618 1.00 96.44 573 LEU A CA 1
ATOM 4530 C C . LEU A 1 573 ? -8.145 2.976 25.291 1.00 96.44 573 LEU A C 1
ATOM 4532 O O . LEU A 1 573 ? -8.956 3.600 25.994 1.00 96.44 573 LEU A O 1
ATOM 4536 N N . VAL A 1 574 ? -7.564 3.495 24.210 1.00 97.06 574 VAL A N 1
ATOM 4537 C CA . VAL A 1 574 ? -7.744 4.871 23.719 1.00 97.06 574 VAL A CA 1
ATOM 4538 C C . VAL A 1 574 ? -8.545 4.909 22.420 1.00 97.06 574 VAL A C 1
ATOM 4540 O O . VAL A 1 574 ? -8.561 3.935 21.672 1.00 97.06 574 VAL A O 1
ATOM 4543 N N . LEU A 1 575 ? -9.212 6.038 22.165 1.00 98.38 575 LEU A N 1
ATOM 4544 C CA . LEU A 1 575 ? -9.864 6.346 20.892 1.00 98.38 575 LEU A CA 1
ATOM 4545 C C . LEU A 1 575 ? -9.055 7.432 20.181 1.00 98.38 575 LEU A C 1
ATOM 4547 O O . LEU A 1 575 ? -9.095 8.596 20.580 1.00 98.38 575 LEU A O 1
ATOM 4551 N N . PHE A 1 576 ? -8.361 7.060 19.110 1.00 98.56 576 PHE A N 1
ATOM 4552 C CA . PHE A 1 576 ? -7.847 8.019 18.144 1.00 98.56 576 PHE A CA 1
ATOM 4553 C C . PHE A 1 576 ? -8.934 8.325 17.115 1.00 98.56 576 PHE A C 1
ATOM 4555 O O . PHE A 1 576 ? -9.403 7.430 16.415 1.00 98.56 576 PHE A O 1
ATOM 4562 N N . GLY A 1 577 ? -9.350 9.583 17.042 1.00 97.94 577 GLY A N 1
ATOM 4563 C CA . GLY A 1 577 ? -10.478 10.060 16.257 1.00 97.94 577 GLY A CA 1
ATOM 4564 C C . GLY A 1 577 ? -11.440 10.910 17.085 1.00 97.94 577 GLY A C 1
ATOM 4565 O O . GLY A 1 577 ? -11.198 11.231 18.248 1.00 97.94 577 GLY A O 1
ATOM 4566 N N . ASP A 1 578 ? -12.549 11.286 16.459 1.00 98.44 578 ASP A N 1
ATOM 4567 C CA . ASP A 1 578 ? -13.590 12.100 17.081 1.00 98.44 578 ASP A CA 1
ATOM 4568 C C . ASP A 1 578 ? -14.562 11.238 17.914 1.00 98.44 578 ASP A C 1
ATOM 4570 O O . ASP A 1 578 ? -15.173 10.311 17.371 1.00 98.44 578 ASP A O 1
ATOM 4574 N N . PRO A 1 579 ? -14.755 11.542 19.215 1.00 98.38 579 PRO A N 1
ATOM 4575 C CA . PRO A 1 579 ? -15.652 10.782 20.084 1.00 98.38 579 PRO A CA 1
ATOM 4576 C C . PRO A 1 579 ? -17.138 10.893 19.714 1.00 98.38 579 PRO A C 1
ATOM 4578 O O . PRO A 1 579 ? -17.909 10.004 20.079 1.00 98.38 579 PRO A O 1
ATOM 4581 N N . HIS A 1 580 ? -17.560 11.943 19.004 1.00 98.00 580 HIS A N 1
ATOM 4582 C CA . HIS A 1 580 ? -18.955 12.136 18.601 1.00 98.00 580 HIS A CA 1
ATOM 4583 C C . HIS A 1 580 ? -19.317 11.383 17.312 1.00 98.00 580 HIS A C 1
ATOM 4585 O O . HIS A 1 580 ? -20.501 11.187 17.040 1.00 98.00 580 HIS A O 1
ATOM 4591 N N . THR A 1 581 ? -18.346 10.998 16.480 1.00 97.19 581 THR A N 1
ATOM 4592 C CA . THR A 1 581 ? -18.648 10.344 15.199 1.00 97.19 581 THR A CA 1
ATOM 4593 C C . THR A 1 581 ? -19.431 9.050 15.413 1.00 97.19 581 THR A C 1
ATOM 4595 O O . THR A 1 581 ? -19.086 8.233 16.268 1.00 97.19 581 THR A O 1
ATOM 4598 N N . GLU A 1 582 ? -20.503 8.878 14.639 1.00 96.50 582 GLU A N 1
ATOM 4599 C CA . GLU A 1 582 ? -21.350 7.687 14.672 1.00 96.50 582 GLU A CA 1
ATOM 4600 C C . GLU A 1 582 ? -20.867 6.651 13.661 1.00 96.50 582 GLU A C 1
ATOM 4602 O O . GLU A 1 582 ? -20.579 6.990 12.514 1.00 96.50 582 GLU A O 1
ATOM 4607 N N . ILE A 1 583 ? -20.844 5.379 14.059 1.00 95.25 583 ILE A N 1
ATOM 4608 C CA . ILE A 1 583 ? -20.718 4.278 13.106 1.00 95.25 583 ILE A CA 1
ATOM 4609 C C . ILE A 1 583 ? -21.937 4.264 12.186 1.00 95.25 583 ILE A C 1
ATOM 4611 O O . ILE A 1 583 ? -23.082 4.151 12.634 1.00 95.25 583 ILE A O 1
ATOM 4615 N N . GLN A 1 584 ? -21.675 4.334 10.884 1.00 92.50 584 GLN A N 1
ATOM 4616 C CA . GLN A 1 584 ? -22.703 4.199 9.863 1.00 92.50 584 GLN A CA 1
ATOM 4617 C C . GLN A 1 584 ? -23.060 2.729 9.644 1.00 92.50 584 GLN A C 1
ATOM 4619 O O . GLN A 1 584 ? -22.194 1.901 9.365 1.00 92.50 584 GLN A O 1
ATOM 4624 N N . VAL A 1 585 ? -24.355 2.425 9.741 1.00 89.94 585 VAL A N 1
ATOM 4625 C CA . VAL A 1 585 ? -24.923 1.108 9.432 1.00 89.94 585 VAL A CA 1
ATOM 4626 C C . VAL A 1 585 ? -25.870 1.277 8.251 1.00 89.94 585 VAL A C 1
ATOM 4628 O O . VAL A 1 585 ? -26.847 2.025 8.341 1.00 89.94 585 VAL A O 1
ATOM 4631 N N . LEU A 1 586 ? -25.559 0.604 7.147 1.00 88.94 586 LEU A N 1
ATOM 4632 C CA . LEU A 1 586 ? -26.322 0.636 5.900 1.00 88.94 586 LEU A CA 1
ATOM 4633 C C . LEU A 1 586 ? -26.957 -0.736 5.636 1.00 88.94 586 LEU A C 1
ATOM 4635 O O . LEU A 1 586 ? -26.538 -1.744 6.196 1.00 88.94 586 LEU A O 1
ATOM 4639 N N . ASP A 1 587 ? -28.019 -0.766 4.834 1.00 87.12 587 ASP A N 1
ATOM 4640 C CA . ASP A 1 587 ? -28.831 -1.965 4.575 1.00 87.12 587 ASP A CA 1
ATOM 4641 C C . ASP A 1 587 ? -28.605 -2.471 3.146 1.00 87.12 587 ASP A C 1
ATOM 4643 O O . ASP A 1 587 ? -29.487 -2.340 2.295 1.00 87.12 587 ASP A O 1
ATOM 4647 N N . ASN A 1 588 ? -27.382 -2.958 2.890 1.00 85.50 588 ASN A N 1
ATOM 4648 C CA . ASN A 1 588 ? -26.909 -3.505 1.612 1.00 85.50 588 ASN A CA 1
ATOM 4649 C C . ASN A 1 588 ? -27.392 -2.665 0.414 1.00 85.50 588 ASN A C 1
ATOM 4651 O O . ASN A 1 588 ? -28.214 -3.112 -0.384 1.00 85.50 588 ASN A O 1
ATOM 4655 N N . VAL A 1 589 ? -26.965 -1.402 0.345 1.00 91.00 589 VAL A N 1
ATOM 4656 C CA . VAL A 1 589 ? -27.415 -0.397 -0.631 1.00 91.00 589 VAL A CA 1
ATOM 4657 C C . VAL A 1 589 ? -26.441 -0.204 -1.791 1.00 91.00 589 VAL A C 1
ATOM 4659 O O . VAL A 1 589 ? -26.822 0.404 -2.795 1.00 91.00 589 VAL A O 1
ATOM 4662 N N . PHE A 1 590 ? -25.204 -0.698 -1.679 1.00 93.06 590 PHE A N 1
ATOM 4663 C CA . PHE A 1 590 ? -24.186 -0.533 -2.713 1.00 93.06 590 PHE A CA 1
ATOM 4664 C C . PHE A 1 590 ? -24.055 -1.775 -3.612 1.00 93.06 590 PHE A C 1
ATOM 4666 O O . PHE A 1 590 ? -24.292 -2.907 -3.180 1.00 93.06 590 PHE A O 1
ATOM 4673 N N . PRO A 1 591 ? -23.721 -1.610 -4.902 1.00 94.19 591 PRO A N 1
ATOM 4674 C CA . PRO A 1 591 ? -23.055 -2.653 -5.672 1.00 94.19 591 PRO A CA 1
ATOM 4675 C C . PRO A 1 591 ? -21.559 -2.680 -5.316 1.00 94.19 591 PRO A C 1
ATOM 4677 O O . PRO A 1 591 ? -21.054 -1.741 -4.697 1.00 94.19 591 PRO A O 1
ATOM 4680 N N . TYR A 1 592 ? -20.821 -3.700 -5.761 1.00 92.88 592 TYR A N 1
ATOM 4681 C CA . TYR A 1 592 ? -19.358 -3.687 -5.660 1.00 92.88 592 TYR A CA 1
ATOM 4682 C C . TYR A 1 592 ? -18.720 -4.270 -6.908 1.00 92.88 592 TYR A C 1
ATOM 4684 O O . TYR A 1 592 ? -18.861 -5.458 -7.198 1.00 92.88 592 TYR A O 1
ATOM 4692 N N . ILE A 1 593 ? -18.055 -3.396 -7.659 1.00 94.56 593 ILE A N 1
ATOM 4693 C CA . ILE A 1 593 ? -17.573 -3.668 -9.009 1.00 94.56 593 ILE A CA 1
ATOM 4694 C C . ILE A 1 593 ? -16.053 -3.622 -9.005 1.00 94.56 593 ILE A C 1
ATOM 4696 O O . ILE A 1 593 ? -15.489 -2.581 -8.671 1.00 94.56 593 ILE A O 1
ATOM 4700 N N . GLU A 1 594 ? -15.413 -4.709 -9.424 1.00 93.38 594 GLU A N 1
ATOM 4701 C CA . GLU A 1 594 ? -13.954 -4.831 -9.464 1.00 93.38 594 GLU A CA 1
ATOM 4702 C C . GLU A 1 594 ? -13.429 -5.230 -10.858 1.00 93.38 594 GLU A C 1
ATOM 4704 O O . GLU A 1 594 ? -14.163 -5.854 -11.637 1.00 93.38 594 GLU A O 1
ATOM 4709 N N . PRO A 1 595 ? -12.174 -4.873 -11.200 1.00 94.25 595 PRO A N 1
ATOM 4710 C CA . PRO A 1 595 ? -11.483 -5.383 -12.379 1.00 94.25 595 PRO A CA 1
ATOM 4711 C C . PRO A 1 595 ? -11.317 -6.903 -12.314 1.00 94.25 595 PRO A C 1
ATOM 4713 O O . PRO A 1 595 ? -10.836 -7.439 -11.321 1.00 94.25 595 PRO A O 1
ATOM 4716 N N . LEU A 1 596 ? -11.665 -7.583 -13.403 1.00 93.94 596 LEU A N 1
ATOM 4717 C CA . LEU A 1 596 ? -11.489 -9.023 -13.580 1.00 93.94 596 LEU A CA 1
ATOM 4718 C C . LEU A 1 596 ? -10.248 -9.342 -14.425 1.00 93.94 596 LEU A C 1
ATOM 4720 O O . LEU A 1 596 ? -9.476 -10.232 -14.079 1.00 93.94 596 LEU A O 1
ATOM 4724 N N . GLU A 1 597 ? -10.056 -8.621 -15.530 1.00 95.69 597 GLU A N 1
ATOM 4725 C CA . GLU A 1 597 ? -8.941 -8.821 -16.463 1.00 95.69 597 GLU A CA 1
ATOM 4726 C C . GLU A 1 597 ? -8.613 -7.508 -17.176 1.00 95.69 597 GLU A C 1
ATOM 4728 O O . GLU A 1 597 ? -9.522 -6.751 -17.520 1.00 95.69 597 GLU A O 1
ATOM 4733 N N . VAL A 1 598 ? -7.323 -7.250 -17.398 1.00 95.62 598 VAL A N 1
ATOM 4734 C CA . VAL A 1 598 ? -6.825 -6.115 -18.184 1.00 95.62 598 VAL A CA 1
ATOM 4735 C C . VAL A 1 598 ? -5.913 -6.654 -19.275 1.00 95.62 598 VAL A C 1
ATOM 4737 O O . VAL A 1 598 ? -5.037 -7.471 -18.993 1.00 95.62 598 VAL A O 1
ATOM 4740 N N . SER A 1 599 ? -6.110 -6.195 -20.506 1.00 94.00 599 SER A N 1
ATOM 4741 C CA . SER A 1 599 ? -5.261 -6.540 -21.647 1.00 94.00 599 SER A CA 1
ATOM 4742 C C . SER A 1 599 ? -5.045 -5.335 -22.560 1.00 94.00 599 SER A C 1
ATOM 4744 O O . SER A 1 599 ? -5.741 -4.322 -22.448 1.00 94.00 599 SER A O 1
ATOM 4746 N N . TYR A 1 600 ? -4.042 -5.445 -23.427 1.00 92.88 600 TYR A N 1
ATOM 4747 C CA . TYR A 1 600 ? -3.559 -4.373 -24.289 1.00 92.88 600 TYR A CA 1
ATOM 4748 C C . TYR A 1 600 ? -3.540 -4.857 -25.741 1.00 92.88 600 TYR A C 1
ATOM 4750 O O . TYR A 1 600 ? -3.231 -6.023 -25.987 1.00 92.88 600 TYR A O 1
ATOM 4758 N N . ASP A 1 601 ? -3.857 -3.964 -26.673 1.00 91.31 601 ASP A N 1
ATOM 4759 C CA . ASP A 1 601 ? -3.713 -4.170 -28.116 1.00 91.31 601 ASP A CA 1
ATOM 4760 C C . ASP A 1 601 ? -2.913 -2.997 -28.698 1.00 91.31 601 ASP A C 1
ATOM 4762 O O . ASP A 1 601 ? -3.290 -1.829 -28.569 1.00 91.31 601 ASP A O 1
ATOM 4766 N N . ASP A 1 602 ? -1.782 -3.324 -29.303 1.00 89.44 602 ASP A N 1
ATOM 4767 C CA . ASP A 1 602 ? -0.810 -2.426 -29.917 1.00 89.44 602 ASP A CA 1
ATOM 4768 C C . ASP A 1 602 ? -0.902 -2.427 -31.451 1.00 89.44 602 ASP A C 1
ATOM 4770 O O . ASP A 1 602 ? -0.048 -1.870 -32.126 1.00 89.44 602 ASP A O 1
ATOM 4774 N N . SER A 1 603 ? -1.969 -2.965 -32.049 1.00 86.19 603 SER A N 1
ATOM 4775 C CA . SER A 1 603 ? -2.154 -2.972 -33.511 1.00 86.19 603 SER A CA 1
ATOM 4776 C C . SER A 1 603 ? -2.280 -1.577 -34.145 1.00 86.19 603 SER A C 1
ATOM 4778 O O . SER A 1 603 ? -2.198 -1.436 -35.370 1.00 86.19 603 SER A O 1
ATOM 4780 N N . ASN A 1 604 ? -2.495 -0.541 -33.327 1.00 83.19 604 ASN A N 1
ATOM 4781 C CA . ASN A 1 604 ? -2.420 0.867 -33.725 1.00 83.19 604 ASN A CA 1
ATOM 4782 C C . ASN A 1 604 ? -0.989 1.454 -33.636 1.00 83.19 604 ASN A C 1
ATOM 4784 O O . ASN A 1 604 ? -0.770 2.559 -34.144 1.00 83.19 604 ASN A O 1
ATOM 4788 N N . GLY A 1 605 ? -0.060 0.740 -32.998 1.00 82.25 605 GLY A N 1
ATOM 4789 C CA . GLY A 1 605 ? 1.393 0.902 -33.035 1.00 82.25 605 GLY A CA 1
ATOM 4790 C C . GLY A 1 605 ? 2.011 -0.005 -34.105 1.00 82.25 605 GLY A C 1
ATOM 4791 O O . GLY A 1 605 ? 1.595 0.070 -35.269 1.00 82.25 605 GLY A O 1
ATOM 4792 N N . ASP A 1 606 ? 2.990 -0.831 -33.736 1.00 76.69 606 ASP A N 1
ATOM 4793 C CA . ASP A 1 606 ? 3.650 -1.776 -34.647 1.00 76.69 606 ASP A CA 1
ATOM 4794 C C . ASP A 1 606 ? 3.127 -3.227 -34.574 1.00 76.69 606 ASP A C 1
ATOM 4796 O O . ASP A 1 606 ? 3.202 -3.957 -35.569 1.00 76.69 606 ASP A O 1
ATOM 4800 N N . GLY A 1 607 ? 2.474 -3.605 -33.473 1.00 82.31 607 GLY A N 1
ATOM 4801 C CA . GLY A 1 607 ? 1.825 -4.902 -33.301 1.00 82.31 607 GLY A CA 1
ATOM 4802 C C . GLY A 1 607 ? 2.766 -6.056 -32.936 1.00 82.31 607 GLY A C 1
ATOM 4803 O O . GLY A 1 607 ? 2.431 -7.208 -33.246 1.00 82.31 607 GLY A O 1
ATOM 4804 N N . ASP A 1 608 ? 3.934 -5.780 -32.348 1.00 78.00 608 ASP A N 1
ATOM 4805 C CA . ASP A 1 608 ? 4.929 -6.794 -31.968 1.00 78.00 608 ASP A CA 1
ATOM 4806 C C . ASP A 1 608 ? 4.745 -7.366 -30.538 1.00 78.00 608 ASP A C 1
ATOM 4808 O O . ASP A 1 608 ? 5.348 -8.386 -30.175 1.00 78.00 608 ASP A O 1
ATOM 4812 N N . GLY A 1 609 ? 3.839 -6.782 -29.746 1.00 82.50 609 GLY A N 1
ATOM 4813 C CA . GLY A 1 609 ? 3.535 -7.146 -28.364 1.00 82.50 609 GLY A CA 1
ATOM 4814 C C . GLY A 1 609 ? 4.399 -6.440 -27.311 1.00 82.50 609 GLY A C 1
ATOM 4815 O O . GLY A 1 609 ? 4.254 -6.736 -26.117 1.00 82.50 609 GLY A O 1
ATOM 4816 N N . ILE A 1 610 ? 5.293 -5.535 -27.711 1.00 86.31 610 ILE A N 1
ATOM 4817 C CA . ILE A 1 610 ? 6.131 -4.700 -26.852 1.00 86.31 610 ILE A CA 1
ATOM 4818 C C . ILE A 1 610 ? 5.701 -3.254 -27.007 1.00 86.31 610 ILE A C 1
ATOM 4820 O O . ILE A 1 610 ? 5.970 -2.599 -27.995 1.00 86.31 610 ILE A O 1
ATOM 4824 N N . LEU A 1 611 ? 5.145 -2.699 -25.936 1.00 90.75 611 LEU A N 1
ATOM 4825 C CA . LEU A 1 611 ? 4.733 -1.303 -25.950 1.00 90.75 611 LEU A CA 1
ATOM 4826 C C . LEU A 1 611 ? 5.966 -0.391 -26.060 1.00 90.75 611 LEU A C 1
ATOM 4828 O O . LEU A 1 611 ? 6.803 -0.373 -25.148 1.00 90.75 611 LEU A O 1
ATOM 4832 N N . ASN A 1 612 ? 6.079 0.378 -27.141 1.00 88.06 612 ASN A N 1
ATOM 4833 C CA . ASN A 1 612 ? 7.227 1.244 -27.418 1.00 88.06 612 ASN A CA 1
ATOM 4834 C C . ASN A 1 612 ? 6.915 2.743 -27.223 1.00 88.06 612 ASN A C 1
ATOM 4836 O O . ASN A 1 612 ? 5.757 3.179 -27.191 1.00 88.06 612 ASN A O 1
ATOM 4840 N N . PRO A 1 613 ? 7.954 3.594 -27.099 1.00 88.44 613 PRO A N 1
ATOM 4841 C CA . PRO A 1 613 ? 7.787 5.042 -27.164 1.00 88.44 613 PRO A CA 1
ATOM 4842 C C . PRO A 1 613 ? 7.089 5.490 -28.456 1.00 88.44 613 PRO A C 1
ATOM 4844 O O . PRO A 1 613 ? 7.499 5.126 -29.555 1.00 88.44 613 PRO A O 1
ATOM 4847 N N . GLY A 1 614 ? 6.073 6.344 -28.324 1.00 86.38 614 GLY A N 1
ATOM 4848 C CA . GLY A 1 614 ? 5.346 6.908 -29.467 1.00 86.38 614 GLY A CA 1
ATOM 4849 C C . GLY A 1 614 ? 4.174 6.066 -29.979 1.00 86.38 614 GLY A C 1
ATOM 4850 O O . GLY A 1 614 ? 3.461 6.510 -30.884 1.00 86.38 614 GLY A O 1
ATOM 4851 N N . GLU A 1 615 ? 3.905 4.903 -29.389 1.00 89.94 615 GLU A N 1
ATOM 4852 C CA . GLU A 1 615 ? 2.781 4.067 -29.804 1.00 89.94 615 GLU A CA 1
ATOM 4853 C C . GLU A 1 615 ? 1.432 4.521 -29.251 1.00 89.94 615 GLU A C 1
ATOM 4855 O O . GLU A 1 615 ? 1.315 5.074 -28.151 1.00 89.94 615 GLU A O 1
ATOM 4860 N N . GLN A 1 616 ? 0.389 4.243 -30.029 1.00 93.94 616 GLN A N 1
ATOM 4861 C CA . GLN A 1 616 ? -0.991 4.343 -29.585 1.00 93.94 616 GLN A CA 1
ATOM 4862 C C . GLN A 1 616 ? -1.513 2.935 -29.297 1.00 93.94 616 GLN A C 1
ATOM 4864 O O . GLN A 1 616 ? -1.480 2.087 -30.183 1.00 93.94 616 GLN A O 1
ATOM 4869 N N . ILE A 1 617 ? -2.053 2.715 -28.100 1.00 94.38 617 ILE A N 1
ATOM 4870 C CA . ILE A 1 617 ? -2.532 1.398 -27.661 1.00 94.38 617 ILE A CA 1
ATOM 4871 C C . ILE A 1 617 ? -4.000 1.463 -27.238 1.00 94.38 617 ILE A C 1
ATOM 4873 O O . ILE A 1 617 ? -4.485 2.494 -26.751 1.00 94.38 617 ILE A O 1
ATOM 4877 N N . GLU A 1 618 ? -4.697 0.348 -27.412 1.00 95.75 618 GLU A N 1
ATOM 4878 C CA . GLU A 1 618 ? -6.044 0.115 -26.900 1.00 95.75 618 GLU A CA 1
ATOM 4879 C C . GLU A 1 618 ? -5.972 -0.701 -25.602 1.00 95.75 618 GLU A C 1
ATOM 4881 O O . GLU A 1 618 ? -5.245 -1.689 -25.510 1.00 95.75 618 GLU A O 1
ATOM 4886 N N . ILE A 1 619 ? -6.718 -0.282 -24.577 1.00 96.31 619 ILE A N 1
ATOM 4887 C CA . ILE A 1 619 ? -6.783 -0.955 -23.276 1.00 96.31 619 ILE A CA 1
ATOM 4888 C C . ILE A 1 619 ? -8.174 -1.563 -23.101 1.00 96.31 619 ILE A C 1
ATOM 4890 O O . ILE A 1 619 ? -9.192 -0.856 -23.052 1.00 96.31 619 ILE A O 1
ATOM 4894 N N . TYR A 1 620 ? -8.189 -2.881 -22.934 1.00 96.50 620 TYR A N 1
ATOM 4895 C CA . TYR A 1 620 ? -9.379 -3.678 -22.686 1.00 96.50 620 TYR A CA 1
ATOM 4896 C C . TYR A 1 620 ? -9.458 -4.049 -21.207 1.00 96.50 620 TYR A C 1
ATOM 4898 O O . TYR A 1 620 ? -8.490 -4.519 -20.608 1.00 96.50 620 TYR A O 1
ATOM 4906 N N . LEU A 1 621 ? -10.626 -3.839 -20.613 1.00 97.75 621 LEU A N 1
ATOM 4907 C CA . LEU A 1 621 ? -10.935 -4.114 -19.222 1.00 97.75 621 LEU A CA 1
ATOM 4908 C C . LEU A 1 621 ? -12.217 -4.948 -19.155 1.00 97.75 621 LEU A C 1
ATOM 4910 O O . LEU A 1 621 ? -13.271 -4.563 -19.656 1.00 97.75 621 LEU A O 1
ATOM 4914 N N . SER A 1 622 ? -12.135 -6.081 -18.469 1.00 97.44 622 SER A N 1
ATOM 4915 C CA . SER A 1 622 ? -13.306 -6.805 -17.982 1.00 97.44 622 SER A CA 1
ATOM 4916 C C . SER A 1 622 ? -13.537 -6.460 -16.517 1.00 97.44 622 SER A C 1
ATOM 4918 O O . SER A 1 622 ? -12.588 -6.417 -15.737 1.00 97.44 622 SER A O 1
ATOM 4920 N N . ILE A 1 623 ? -14.791 -6.251 -16.125 1.00 97.62 623 ILE A N 1
ATOM 4921 C CA . ILE A 1 623 ? -15.210 -5.988 -14.741 1.00 97.62 623 ILE A CA 1
ATOM 4922 C C . ILE A 1 623 ? -16.277 -6.988 -14.299 1.00 97.62 623 ILE A C 1
ATOM 4924 O O . ILE A 1 623 ? -17.000 -7.551 -15.126 1.00 97.62 623 ILE A O 1
ATOM 4928 N N . GLN A 1 624 ? -16.422 -7.173 -12.989 1.00 97.44 624 GLN A N 1
ATOM 4929 C CA . GLN A 1 624 ? -17.481 -7.983 -12.390 1.00 97.44 624 GLN A CA 1
ATOM 4930 C C . GLN A 1 624 ? -18.154 -7.237 -11.237 1.00 97.44 624 GLN A C 1
ATOM 4932 O O . GLN A 1 624 ? -17.476 -6.601 -10.440 1.00 97.44 624 GLN A O 1
ATOM 4937 N N . ASN A 1 625 ? -19.482 -7.348 -11.129 1.00 96.88 625 ASN A N 1
ATOM 4938 C CA . ASN A 1 625 ? -20.206 -7.004 -9.903 1.00 96.88 625 ASN A CA 1
ATOM 4939 C C . ASN A 1 625 ? -20.265 -8.239 -8.993 1.00 96.88 625 ASN A C 1
ATOM 4941 O O . ASN A 1 625 ? -20.669 -9.314 -9.443 1.00 96.88 625 ASN A O 1
ATOM 4945 N N . LEU A 1 626 ? -19.868 -8.117 -7.731 1.00 93.69 626 LEU A N 1
ATOM 4946 C CA . LEU A 1 626 ? -19.735 -9.263 -6.833 1.00 93.69 626 LEU A CA 1
ATOM 4947 C C . LEU A 1 626 ? -21.097 -9.910 -6.472 1.00 93.69 626 LEU A C 1
ATOM 4949 O O . LEU A 1 626 ? -22.104 -9.209 -6.369 1.00 93.69 626 LEU A O 1
ATOM 4953 N N . PRO A 1 627 ? -21.171 -11.246 -6.265 1.00 90.56 627 PRO A N 1
ATOM 4954 C CA . PRO A 1 627 ? -22.444 -11.968 -6.090 1.00 90.56 627 PRO A CA 1
ATOM 4955 C C . PRO A 1 627 ? -23.301 -11.584 -4.875 1.00 90.56 627 PRO A C 1
ATOM 4957 O O . PRO A 1 627 ? -24.517 -11.747 -4.932 1.00 90.56 627 PRO A O 1
ATOM 4960 N N . GLU A 1 628 ? -22.683 -11.125 -3.786 1.00 87.50 628 GLU A N 1
ATOM 4961 C CA . GLU A 1 628 ? -23.354 -10.806 -2.509 1.00 87.50 628 GLU A CA 1
ATOM 4962 C C . GLU A 1 628 ? -23.938 -9.372 -2.489 1.00 87.50 628 GLU A C 1
ATOM 4964 O O . GLU A 1 628 ? -24.718 -9.019 -1.606 1.00 87.50 628 GLU A O 1
ATOM 4969 N N . TRP A 1 629 ? -23.583 -8.537 -3.471 1.00 92.31 629 TRP A N 1
ATOM 4970 C CA . TRP A 1 629 ? -23.896 -7.103 -3.497 1.00 92.31 629 TRP A CA 1
ATOM 4971 C C . TRP A 1 629 ? -25.163 -6.793 -4.302 1.00 92.31 629 TRP A C 1
ATOM 4973 O O . TRP A 1 629 ? -25.789 -7.687 -4.871 1.00 92.31 629 TRP A O 1
ATOM 4983 N N . THR A 1 630 ? -25.585 -5.526 -4.352 1.00 93.62 630 THR A N 1
ATOM 4984 C CA . THR A 1 630 ? -26.788 -5.127 -5.107 1.00 93.62 630 THR A CA 1
ATOM 4985 C C . THR A 1 630 ? -26.542 -4.922 -6.604 1.00 93.62 630 THR A C 1
ATOM 4987 O O . THR A 1 630 ? -25.421 -5.019 -7.100 1.00 93.62 630 THR A O 1
ATOM 4990 N N . ASN A 1 631 ? -27.616 -4.658 -7.363 1.00 95.06 631 ASN A N 1
ATOM 4991 C CA . ASN A 1 631 ? -27.520 -4.348 -8.791 1.00 95.06 631 ASN A CA 1
ATOM 4992 C C . ASN A 1 631 ? -26.728 -3.053 -9.024 1.00 95.06 631 ASN A C 1
ATOM 4994 O O . ASN A 1 631 ? -26.986 -2.023 -8.393 1.00 95.06 631 ASN A O 1
ATOM 4998 N N . ALA A 1 632 ? -25.832 -3.096 -10.005 1.00 96.56 632 ALA A N 1
ATOM 4999 C CA . ALA A 1 632 ? -25.181 -1.918 -10.545 1.00 96.56 632 ALA A CA 1
ATOM 5000 C C . ALA A 1 632 ? -25.887 -1.485 -11.835 1.00 96.56 632 ALA A C 1
ATOM 5002 O O . ALA A 1 632 ? -25.954 -2.247 -12.795 1.00 96.56 632 ALA A O 1
ATOM 5003 N N . GLU A 1 633 ? -26.406 -0.268 -11.868 1.00 96.19 633 GLU A N 1
ATOM 5004 C CA . GLU A 1 633 ? -27.013 0.369 -13.037 1.00 96.19 633 GLU A CA 1
ATOM 5005 C C . GLU A 1 633 ? -26.118 1.519 -13.513 1.00 96.19 633 GLU A C 1
ATOM 5007 O O . GLU A 1 633 ? -25.396 2.118 -12.714 1.00 96.19 633 GLU A O 1
ATOM 5012 N N . ASP A 1 634 ? -26.181 1.865 -14.799 1.00 94.81 634 ASP A N 1
ATOM 5013 C CA . ASP A 1 634 ? -25.393 2.958 -15.392 1.00 94.81 634 ASP A CA 1
ATOM 5014 C C . ASP A 1 634 ? -23.878 2.851 -15.089 1.00 94.81 634 ASP A C 1
ATOM 5016 O O . ASP A 1 634 ? -23.226 3.844 -14.754 1.00 94.81 634 ASP A O 1
ATOM 5020 N N . VAL A 1 635 ? -23.322 1.637 -15.180 1.00 97.38 635 VAL A N 1
ATOM 5021 C CA . VAL A 1 635 ? -21.906 1.354 -14.932 1.00 97.38 635 VAL A CA 1
ATOM 5022 C C . VAL A 1 635 ? -21.045 2.018 -16.002 1.00 97.38 635 VAL A C 1
ATOM 5024 O O . VAL A 1 635 ? -21.174 1.734 -17.197 1.00 97.38 635 VAL A O 1
ATOM 5027 N N . GLN A 1 636 ? -20.134 2.878 -15.562 1.00 96.88 636 GLN A N 1
ATOM 5028 C CA . GLN A 1 636 ? -19.179 3.578 -16.411 1.00 96.88 636 GLN A CA 1
ATOM 5029 C C . GLN A 1 636 ? -17.794 3.509 -15.782 1.00 96.88 636 GLN A C 1
ATOM 5031 O O . GLN A 1 636 ? -17.642 3.742 -14.582 1.00 96.88 636 GLN A O 1
ATOM 5036 N N . VAL A 1 637 ? -16.783 3.237 -16.601 1.00 97.56 637 VAL A N 1
ATOM 5037 C CA . VAL A 1 637 ? -15.383 3.264 -16.184 1.00 97.56 637 VAL A CA 1
ATOM 5038 C C . VAL A 1 637 ? -14.681 4.408 -16.894 1.00 97.56 637 VAL A C 1
ATOM 5040 O O . VAL A 1 637 ? -14.851 4.596 -18.099 1.00 97.56 637 VAL A O 1
ATOM 5043 N N . LYS A 1 638 ? -13.885 5.164 -16.138 1.00 97.44 638 LYS A N 1
ATOM 5044 C CA . LYS A 1 638 ? -13.016 6.211 -16.659 1.00 97.44 638 LYS A CA 1
ATOM 5045 C C . LYS A 1 638 ? -11.546 5.881 -16.406 1.00 97.44 638 LYS A C 1
ATOM 5047 O O . LYS A 1 638 ? -11.161 5.709 -15.253 1.00 97.44 638 LYS A O 1
ATOM 5052 N N . LEU A 1 639 ? -10.722 5.863 -17.448 1.00 97.06 639 LEU A N 1
ATOM 5053 C CA . LEU A 1 639 ? -9.268 5.810 -17.327 1.00 97.06 639 LEU A CA 1
ATOM 5054 C C . LEU A 1 639 ? -8.725 7.206 -16.995 1.00 97.06 639 LEU A C 1
ATOM 5056 O O . LEU A 1 639 ? -9.019 8.187 -17.685 1.00 97.06 639 LEU A O 1
ATOM 5060 N N . ILE A 1 640 ? -7.943 7.299 -15.923 1.00 95.50 640 ILE A N 1
ATOM 5061 C CA . ILE A 1 640 ? -7.260 8.520 -15.484 1.00 95.50 640 ILE A CA 1
ATOM 5062 C C . ILE A 1 640 ? -5.780 8.228 -15.237 1.00 95.50 640 ILE A C 1
ATOM 5064 O O . ILE A 1 640 ? -5.408 7.117 -14.873 1.00 95.50 640 ILE A O 1
ATOM 5068 N N . THR A 1 641 ? -4.922 9.218 -15.444 1.00 94.50 641 THR A N 1
ATOM 5069 C CA . THR A 1 641 ? -3.491 9.119 -15.151 1.00 94.50 641 THR A CA 1
ATOM 5070 C C . THR A 1 641 ? -2.943 10.509 -14.851 1.00 94.50 641 THR A C 1
ATOM 5072 O O . THR A 1 641 ? -3.392 11.492 -15.446 1.00 94.50 641 THR A O 1
ATOM 5075 N N . ASP A 1 642 ? -1.984 10.563 -13.931 1.00 91.94 642 ASP A N 1
ATOM 5076 C CA . ASP A 1 642 ? -1.155 11.740 -13.663 1.00 91.94 642 ASP A CA 1
ATOM 5077 C C . ASP A 1 642 ? 0.261 11.574 -14.258 1.00 91.94 642 ASP A C 1
ATOM 5079 O O . ASP A 1 642 ? 1.118 12.441 -14.072 1.00 91.94 642 ASP A O 1
ATOM 5083 N N . ASP A 1 643 ? 0.526 10.468 -14.971 1.00 91.62 643 ASP A N 1
ATOM 5084 C CA . ASP A 1 643 ? 1.815 10.201 -15.609 1.00 91.62 643 ASP A CA 1
ATOM 5085 C C . ASP A 1 643 ? 1.988 11.096 -16.849 1.00 91.62 643 ASP A C 1
ATOM 5087 O O . ASP A 1 643 ? 1.196 11.014 -17.794 1.00 91.62 643 ASP A O 1
ATOM 5091 N N . PRO A 1 644 ? 3.022 11.958 -16.898 1.00 91.25 644 PRO A N 1
ATOM 5092 C CA . PRO A 1 644 ? 3.231 12.866 -18.022 1.00 91.25 644 PRO A CA 1
ATOM 5093 C C . PRO A 1 644 ? 3.584 12.150 -19.335 1.00 91.25 644 PRO A C 1
ATOM 5095 O O . PRO A 1 644 ? 3.564 12.792 -20.386 1.00 91.25 644 PRO A O 1
ATOM 5098 N N . ASN A 1 645 ? 3.925 10.858 -19.294 1.00 92.19 645 ASN A N 1
ATOM 5099 C CA . ASN A 1 645 ? 4.282 10.073 -20.472 1.00 92.19 645 ASN A CA 1
ATOM 5100 C C . ASN A 1 645 ? 3.095 9.341 -21.106 1.00 92.19 645 ASN A C 1
ATOM 5102 O O . ASN A 1 645 ? 3.286 8.682 -22.129 1.00 92.19 645 ASN A O 1
ATOM 5106 N N . LEU A 1 646 ? 1.893 9.465 -20.535 1.00 93.94 646 LEU A N 1
ATOM 5107 C CA . LEU A 1 646 ? 0.689 8.815 -21.034 1.00 93.94 646 LEU A CA 1
ATOM 5108 C C . LEU A 1 646 ? -0.402 9.845 -21.337 1.00 93.94 646 LEU A C 1
ATOM 5110 O O . LEU A 1 646 ? -1.010 10.430 -20.443 1.00 93.94 646 LEU A O 1
ATOM 5114 N N . ALA A 1 647 ? -0.682 10.060 -22.620 1.00 94.44 647 ALA A N 1
ATOM 5115 C CA . ALA A 1 647 ? -1.769 10.927 -23.052 1.00 94.44 647 ALA A CA 1
ATOM 5116 C C . ALA A 1 647 ? -3.036 10.103 -23.312 1.00 94.44 647 ALA A C 1
ATOM 5118 O O . ALA A 1 647 ? -3.055 9.225 -24.169 1.00 94.44 647 ALA A O 1
ATOM 5119 N N . VAL A 1 648 ? -4.124 10.405 -22.603 1.00 94.94 648 VAL A N 1
ATOM 5120 C CA . VAL A 1 648 ? -5.405 9.709 -22.792 1.00 94.94 648 VAL A CA 1
ATOM 5121 C C . VAL A 1 648 ? -6.164 10.312 -23.978 1.00 94.94 648 VAL A C 1
ATOM 5123 O O . VAL A 1 648 ? -6.494 11.500 -23.963 1.00 94.94 648 VAL A O 1
ATOM 5126 N N . ILE A 1 649 ? -6.437 9.499 -25.001 1.00 94.06 649 ILE A N 1
ATOM 5127 C CA . ILE A 1 649 ? -7.193 9.879 -26.206 1.00 94.06 649 ILE A CA 1
ATOM 5128 C C . ILE A 1 649 ? -8.680 9.585 -26.009 1.00 94.06 649 ILE A C 1
ATOM 5130 O O . ILE A 1 649 ? -9.506 10.474 -26.224 1.00 94.06 649 ILE A O 1
ATOM 5134 N N . ASP A 1 650 ? -9.004 8.368 -25.568 1.00 93.44 650 ASP A N 1
ATOM 5135 C CA . ASP A 1 650 ? -10.340 7.990 -25.118 1.00 93.44 650 ASP A CA 1
ATOM 5136 C C . ASP A 1 650 ? -10.275 7.441 -23.696 1.00 93.44 650 ASP A C 1
ATOM 5138 O O . ASP A 1 650 ? -9.490 6.549 -23.382 1.00 93.44 650 ASP A O 1
ATOM 5142 N N . SER A 1 651 ? -11.086 8.029 -22.824 1.00 93.38 651 SER A N 1
ATOM 5143 C CA . SER A 1 651 ? -11.000 7.834 -21.379 1.00 93.38 651 SER A CA 1
ATOM 5144 C C . SER A 1 651 ? -12.226 7.170 -20.789 1.00 93.38 651 SER A C 1
ATOM 5146 O O . SER A 1 651 ? -12.179 6.856 -19.610 1.00 93.38 651 SER A O 1
ATOM 5148 N N . ILE A 1 652 ? -13.329 7.003 -21.523 1.00 95.81 652 ILE A N 1
ATOM 5149 C CA . ILE A 1 652 ? -14.609 6.597 -20.930 1.00 95.81 652 ILE A CA 1
ATOM 5150 C C . ILE A 1 652 ? -15.174 5.414 -21.695 1.00 95.81 652 ILE A C 1
ATOM 5152 O O . ILE A 1 652 ? -15.378 5.517 -22.893 1.00 95.81 652 ILE A O 1
ATOM 5156 N N . SER A 1 653 ? -15.539 4.362 -20.968 1.00 96.62 653 SER A N 1
ATOM 5157 C CA . SER A 1 653 ? -16.260 3.220 -21.521 1.00 96.62 653 SER A CA 1
ATOM 5158 C C . SER A 1 653 ? -17.492 2.884 -20.677 1.00 96.62 653 SER A C 1
ATOM 5160 O O . SER A 1 653 ? -17.492 3.048 -19.449 1.00 96.62 653 SER A O 1
ATOM 5162 N N . ASN A 1 654 ? -18.575 2.460 -21.333 1.00 95.25 654 ASN A N 1
ATOM 5163 C CA . ASN A 1 654 ? -19.869 2.195 -20.696 1.00 95.25 654 ASN A CA 1
ATOM 5164 C C . ASN A 1 654 ? -20.178 0.695 -20.664 1.00 95.25 654 ASN A C 1
ATOM 5166 O O . ASN A 1 654 ? -20.262 0.051 -21.703 1.00 95.25 654 ASN A O 1
ATOM 5170 N N . TYR A 1 655 ? -20.464 0.175 -19.471 1.00 96.50 655 TYR A N 1
ATOM 5171 C CA . TYR A 1 655 ? -20.693 -1.253 -19.222 1.00 96.50 655 TYR A CA 1
ATOM 5172 C C . TYR A 1 655 ? -22.175 -1.587 -18.977 1.00 96.50 655 TYR A C 1
ATOM 5174 O O . TYR A 1 655 ? -22.540 -2.747 -18.796 1.00 96.50 655 TYR A O 1
ATOM 5182 N N . GLY A 1 656 ? -23.059 -0.583 -18.996 1.00 94.81 656 GLY A N 1
ATOM 5183 C CA . GLY A 1 656 ? -24.502 -0.780 -18.858 1.00 94.81 656 GLY A CA 1
ATOM 5184 C C . GLY A 1 656 ? -24.900 -1.174 -17.436 1.00 94.81 656 GLY A C 1
ATOM 5185 O O . GLY A 1 656 ? -24.564 -0.467 -16.494 1.00 94.81 656 GLY A O 1
ATOM 5186 N N . SER A 1 657 ? -25.639 -2.272 -17.279 1.00 96.31 657 SER A N 1
ATOM 5187 C CA . SER A 1 657 ? -26.112 -2.740 -15.970 1.00 96.31 657 SER A CA 1
ATOM 5188 C C . SER A 1 657 ? -25.572 -4.133 -15.661 1.00 96.31 657 SER A C 1
ATOM 5190 O O . SER A 1 657 ? -25.624 -5.026 -16.510 1.00 96.31 657 SER A O 1
ATOM 5192 N N . LEU A 1 658 ? -25.110 -4.336 -14.429 1.00 97.31 658 LEU A N 1
ATOM 5193 C CA . LEU A 1 658 ? -24.552 -5.589 -13.931 1.00 97.31 658 LEU A CA 1
ATOM 5194 C C . LEU A 1 658 ? -25.352 -6.094 -12.729 1.00 97.31 658 LEU A C 1
ATOM 5196 O O . LEU A 1 658 ? -25.330 -5.513 -11.640 1.00 97.31 658 LEU A O 1
ATOM 5200 N N . ALA A 1 659 ? -26.030 -7.225 -12.922 1.00 97.00 659 ALA A N 1
ATOM 5201 C CA . ALA A 1 659 ? -26.616 -7.980 -11.819 1.00 97.00 659 ALA A CA 1
ATOM 5202 C C . ALA A 1 659 ? -25.510 -8.567 -10.912 1.00 97.00 659 ALA A C 1
ATOM 5204 O O . ALA A 1 659 ? -24.376 -8.731 -11.369 1.00 97.00 659 ALA A O 1
ATOM 5205 N N . PRO A 1 660 ? -25.820 -8.936 -9.659 1.00 95.69 660 PRO A N 1
ATOM 5206 C CA . PRO A 1 660 ? -24.854 -9.566 -8.765 1.00 95.69 660 PRO A CA 1
ATOM 5207 C C . PRO A 1 660 ? -24.259 -10.833 -9.390 1.00 95.69 660 PRO A C 1
ATOM 5209 O O . PRO A 1 660 ? -24.978 -11.699 -9.897 1.00 95.69 660 PRO A O 1
ATOM 5212 N N . GLY A 1 661 ? -22.931 -10.918 -9.392 1.00 95.44 661 GLY A N 1
ATOM 5213 C CA . GLY A 1 661 ? -22.142 -11.991 -9.998 1.00 95.44 661 GLY A CA 1
ATOM 5214 C C . GLY A 1 661 ? -21.932 -11.873 -11.511 1.00 95.44 661 GLY A C 1
ATOM 5215 O O . GLY A 1 661 ? -21.184 -12.681 -12.066 1.00 95.44 661 GLY A O 1
ATOM 5216 N N . ALA A 1 662 ? -22.559 -10.908 -12.192 1.00 97.56 662 ALA A N 1
ATOM 5217 C CA . ALA A 1 662 ? -22.394 -10.705 -13.630 1.00 97.56 662 ALA A CA 1
ATOM 5218 C C . ALA A 1 662 ? -21.104 -9.938 -13.957 1.00 97.56 662 ALA A C 1
ATOM 5220 O O . ALA A 1 662 ? -20.676 -9.069 -13.197 1.00 97.56 662 ALA A O 1
ATOM 5221 N N . SER A 1 663 ? -20.530 -10.227 -15.124 1.00 97.56 663 SER A N 1
ATOM 5222 C CA . SER A 1 663 ? -19.382 -9.516 -15.687 1.00 97.56 663 SER A CA 1
ATOM 5223 C C . SER A 1 663 ? -19.720 -8.852 -17.023 1.00 97.56 663 SER A C 1
ATOM 5225 O O . SER A 1 663 ? -20.669 -9.248 -17.705 1.00 97.56 663 SER A O 1
ATOM 5227 N N . ALA A 1 664 ? -18.937 -7.839 -17.386 1.00 97.25 664 ALA A N 1
ATOM 5228 C CA . ALA A 1 664 ? -18.954 -7.192 -18.697 1.00 97.25 664 ALA A CA 1
ATOM 5229 C C . ALA A 1 664 ? -17.542 -6.729 -19.077 1.00 97.25 664 ALA A C 1
ATOM 5231 O O . ALA A 1 664 ? -16.671 -6.624 -18.215 1.00 97.25 664 ALA A O 1
ATOM 5232 N N . ASN A 1 665 ? -17.331 -6.450 -20.359 1.00 96.50 665 ASN A N 1
ATOM 5233 C CA . ASN A 1 665 ? -16.081 -5.939 -20.909 1.00 96.50 665 ASN A CA 1
ATOM 5234 C C . ASN A 1 665 ? -16.347 -4.716 -21.796 1.00 96.50 665 ASN A C 1
ATOM 5236 O O . ASN A 1 665 ? -17.503 -4.390 -22.082 1.00 96.50 665 ASN A O 1
ATOM 5240 N N . ASN A 1 666 ? -15.278 -4.048 -22.212 1.00 96.81 666 ASN A N 1
ATOM 5241 C CA . ASN A 1 666 ? -15.322 -2.930 -23.146 1.00 96.81 666 ASN A CA 1
ATOM 5242 C C . ASN A 1 666 ? -14.830 -3.293 -24.557 1.00 96.81 666 ASN A C 1
ATOM 5244 O O . ASN A 1 666 ? -14.298 -2.426 -25.242 1.00 96.81 666 ASN A O 1
ATOM 5248 N N . ASP A 1 667 ? -15.022 -4.535 -25.014 1.00 93.50 667 ASP A N 1
ATOM 5249 C CA . ASP A 1 667 ? -14.516 -4.991 -26.323 1.00 93.50 667 ASP A CA 1
ATOM 5250 C C . ASP A 1 667 ? -15.001 -4.114 -27.496 1.00 93.50 667 ASP A C 1
ATOM 5252 O O . ASP A 1 667 ? -14.301 -3.941 -28.489 1.00 93.50 667 ASP A O 1
ATOM 5256 N N . ASP A 1 668 ? -16.205 -3.543 -27.382 1.00 92.38 668 ASP A N 1
ATOM 5257 C CA . ASP A 1 668 ? -16.799 -2.664 -28.397 1.00 92.38 668 ASP A CA 1
ATOM 5258 C C . ASP A 1 668 ? -16.403 -1.170 -28.239 1.00 92.38 668 ASP A C 1
ATOM 5260 O O . ASP A 1 668 ? -16.744 -0.364 -29.109 1.00 92.38 668 ASP A O 1
ATOM 5264 N N . ASP A 1 669 ? -15.745 -0.785 -27.135 1.00 94.38 669 ASP A N 1
ATOM 5265 C CA . ASP A 1 669 ? -15.422 0.605 -26.744 1.00 94.38 669 ASP A CA 1
ATOM 5266 C C . ASP A 1 669 ? -14.148 0.670 -25.855 1.00 94.38 669 ASP A C 1
ATOM 5268 O O . ASP A 1 669 ? -14.242 1.005 -24.662 1.00 94.38 669 ASP A O 1
ATOM 5272 N N . PRO A 1 670 ? -12.966 0.273 -26.379 1.00 95.75 670 PRO A N 1
ATOM 5273 C CA . PRO A 1 670 ? -11.721 0.233 -25.613 1.00 95.75 670 PRO A CA 1
ATOM 5274 C C . PRO A 1 670 ? -11.230 1.632 -25.228 1.00 95.75 670 PRO A C 1
ATOM 5276 O O . PRO A 1 670 ? -11.492 2.617 -25.918 1.00 95.75 670 PRO A O 1
ATOM 5279 N N . PHE A 1 671 ? -10.456 1.733 -24.142 1.00 97.19 671 PHE A N 1
ATOM 5280 C CA . PHE A 1 671 ? -9.756 2.989 -23.850 1.00 97.19 671 PHE A CA 1
ATOM 5281 C C . PHE A 1 671 ? -8.601 3.157 -24.829 1.00 97.19 671 PHE A C 1
ATOM 5283 O O . PHE A 1 671 ? -7.926 2.184 -25.145 1.00 97.19 671 PHE A O 1
ATOM 5290 N N . ILE A 1 672 ? -8.328 4.385 -25.263 1.00 95.62 672 ILE A N 1
ATOM 5291 C CA . ILE A 1 672 ? -7.239 4.664 -26.204 1.00 95.62 672 ILE A CA 1
ATOM 5292 C C . ILE A 1 672 ? -6.258 5.609 -25.532 1.00 95.62 672 ILE A C 1
ATOM 5294 O O . ILE A 1 672 ? -6.639 6.695 -25.081 1.00 95.62 672 ILE A O 1
ATOM 5298 N N . VAL A 1 673 ? -4.987 5.225 -25.491 1.00 95.94 673 VAL A N 1
ATOM 5299 C CA . VAL A 1 673 ? -3.912 6.047 -24.926 1.00 95.94 673 VAL A CA 1
ATOM 5300 C C . VAL A 1 673 ? -2.739 6.141 -25.896 1.00 95.94 673 VAL A C 1
ATOM 5302 O O . VAL A 1 673 ? -2.546 5.285 -26.752 1.00 95.94 673 VAL A O 1
ATOM 5305 N N . GLN A 1 674 ? -1.969 7.214 -25.765 1.00 94.88 674 GLN A N 1
ATOM 5306 C CA . GLN A 1 674 ? -0.777 7.505 -26.548 1.00 94.88 674 GLN A CA 1
ATOM 5307 C C . GLN A 1 674 ? 0.422 7.585 -25.609 1.00 94.88 674 GLN A C 1
ATOM 5309 O O . GLN A 1 674 ? 0.456 8.427 -24.705 1.00 94.88 674 GLN A O 1
ATOM 5314 N N . ILE A 1 675 ? 1.409 6.731 -25.852 1.00 93.56 675 ILE A N 1
ATOM 5315 C CA . ILE A 1 675 ? 2.692 6.737 -25.159 1.00 93.56 675 ILE A CA 1
ATOM 5316 C C . ILE A 1 675 ? 3.542 7.878 -25.730 1.00 93.56 675 ILE A C 1
ATOM 5318 O O . ILE A 1 675 ? 3.561 8.126 -26.937 1.00 93.56 675 ILE A O 1
ATOM 5322 N N . SER A 1 676 ? 4.225 8.612 -24.854 1.00 89.50 676 SER A N 1
ATOM 5323 C CA . SER A 1 676 ? 5.137 9.697 -25.229 1.00 89.50 676 SER A CA 1
ATOM 5324 C C . SER A 1 676 ? 6.333 9.188 -26.043 1.00 89.50 676 SER A C 1
ATOM 5326 O O . SER A 1 676 ? 6.976 8.219 -25.653 1.00 89.50 676 SER A O 1
ATOM 5328 N N . ASP A 1 677 ? 6.708 9.908 -27.105 1.00 83.12 677 ASP A N 1
ATOM 5329 C CA . ASP A 1 677 ? 7.913 9.630 -27.912 1.00 83.12 677 ASP A CA 1
ATOM 5330 C C . ASP A 1 677 ? 9.226 9.710 -27.109 1.00 83.12 677 ASP A C 1
ATOM 5332 O O . ASP A 1 677 ? 10.257 9.199 -27.534 1.00 83.12 677 ASP A O 1
ATOM 5336 N N . ASN A 1 678 ? 9.218 10.418 -25.974 1.00 78.69 678 ASN A N 1
ATOM 5337 C CA . ASN A 1 678 ? 10.421 10.697 -25.180 1.00 78.69 678 ASN A CA 1
ATOM 5338 C C . ASN A 1 678 ? 10.483 9.887 -23.881 1.00 78.69 678 ASN A C 1
ATOM 5340 O O . ASN A 1 678 ? 11.301 10.199 -23.013 1.00 78.69 678 ASN A O 1
ATOM 5344 N N . ILE A 1 679 ? 9.584 8.918 -23.696 1.00 83.50 679 ILE A N 1
ATOM 5345 C CA . ILE A 1 679 ? 9.612 8.080 -22.503 1.00 83.50 679 ILE A CA 1
ATOM 5346 C C . ILE A 1 679 ? 10.861 7.186 -22.523 1.00 83.50 679 ILE A C 1
ATOM 5348 O O . ILE A 1 679 ? 11.222 6.613 -23.549 1.00 83.50 679 ILE A O 1
ATOM 5352 N N . SER A 1 680 ? 11.530 7.067 -21.378 1.00 81.00 680 SER A N 1
ATOM 5353 C CA . SER A 1 680 ? 12.561 6.047 -21.170 1.00 81.00 680 SER A CA 1
ATOM 5354 C C . SER A 1 680 ? 11.917 4.693 -20.869 1.00 81.00 680 SER A C 1
ATOM 5356 O O . SER A 1 680 ? 10.817 4.640 -20.326 1.00 81.00 680 SER A O 1
ATOM 5358 N N . ASN A 1 681 ? 12.632 3.595 -21.114 1.00 83.69 681 ASN A N 1
ATOM 5359 C CA . ASN A 1 681 ? 12.167 2.259 -20.726 1.00 83.69 681 ASN A CA 1
ATOM 5360 C C . ASN A 1 681 ? 11.772 2.212 -19.234 1.00 83.69 681 ASN A C 1
ATOM 5362 O O . ASN A 1 681 ? 12.561 2.618 -18.374 1.00 83.69 681 ASN A O 1
ATOM 5366 N N . GLY A 1 682 ? 10.583 1.693 -18.925 1.00 85.06 682 GLY A N 1
ATOM 5367 C CA . GLY A 1 682 ? 10.045 1.661 -17.564 1.00 85.06 682 GLY A CA 1
ATOM 5368 C C . GLY A 1 682 ? 8.530 1.481 -17.504 1.00 85.06 682 GLY A C 1
ATOM 5369 O O . GLY A 1 682 ? 7.869 1.355 -18.531 1.00 85.06 682 GLY A O 1
ATOM 5370 N N . ASP A 1 683 ? 7.987 1.463 -16.287 1.00 90.06 683 ASP A N 1
ATOM 5371 C CA . ASP A 1 683 ? 6.552 1.287 -16.057 1.00 90.06 683 ASP A CA 1
ATOM 5372 C C . ASP A 1 683 ? 5.803 2.619 -16.119 1.00 90.06 683 ASP A C 1
ATOM 5374 O O . ASP A 1 683 ? 6.230 3.616 -15.536 1.00 90.06 683 ASP A O 1
ATOM 5378 N N . VAL A 1 684 ? 4.645 2.598 -16.772 1.00 91.12 684 VAL A N 1
ATOM 5379 C CA . VAL A 1 684 ? 3.680 3.696 -16.833 1.00 91.12 684 VAL A CA 1
ATOM 5380 C C . VAL A 1 684 ? 2.473 3.324 -15.987 1.00 91.12 684 VAL A C 1
ATOM 5382 O O . VAL A 1 684 ? 1.907 2.243 -16.150 1.00 91.12 684 VAL A O 1
ATOM 5385 N N . SER A 1 685 ? 2.068 4.217 -15.083 1.00 92.31 685 SER A N 1
ATOM 5386 C CA . SER A 1 685 ? 0.937 3.980 -14.174 1.00 92.31 685 SER A CA 1
ATOM 5387 C C . SER A 1 685 ? -0.321 4.744 -14.594 1.00 92.31 685 SER A C 1
ATOM 5389 O O . SER A 1 685 ? -0.270 5.877 -15.072 1.00 92.31 685 SER A O 1
ATOM 5391 N N . TYR A 1 686 ? -1.481 4.134 -14.377 1.00 94.06 686 TYR A N 1
ATOM 5392 C CA . TYR A 1 686 ? -2.797 4.717 -14.633 1.00 94.06 686 TYR A CA 1
ATOM 5393 C C . TYR A 1 686 ? -3.834 4.127 -13.666 1.00 94.06 686 TYR A C 1
ATOM 5395 O O . TYR A 1 686 ? -3.531 3.238 -12.873 1.00 94.06 686 TYR A O 1
ATOM 5403 N N . GLN A 1 687 ? -5.059 4.647 -13.676 1.00 94.75 687 GLN A N 1
ATOM 5404 C CA . GLN A 1 687 ? -6.129 4.206 -12.787 1.00 94.75 687 GLN A CA 1
ATOM 5405 C C . GLN A 1 687 ? -7.461 4.064 -13.528 1.00 94.75 687 GLN A C 1
ATOM 5407 O O . GLN A 1 687 ? -7.786 4.856 -14.413 1.00 94.75 687 GLN A O 1
ATOM 5412 N N . PHE A 1 688 ? -8.270 3.095 -13.106 1.00 95.31 688 PHE A N 1
ATOM 5413 C CA . PHE A 1 688 ? -9.669 2.949 -13.491 1.00 95.31 688 PHE A CA 1
ATOM 5414 C C . PHE A 1 688 ? -10.572 3.510 -12.399 1.00 95.31 688 PHE A C 1
ATOM 5416 O O . PHE A 1 688 ? -10.651 2.951 -11.309 1.00 95.31 688 PHE A O 1
ATOM 5423 N N . TYR A 1 689 ? -11.281 4.592 -12.701 1.00 94.88 689 TYR A N 1
ATOM 5424 C CA . TYR A 1 689 ? -12.344 5.143 -11.870 1.00 94.88 689 TYR A CA 1
ATOM 5425 C C . TYR A 1 689 ? -13.691 4.574 -12.319 1.00 94.88 689 TYR A C 1
ATOM 5427 O O . TYR A 1 689 ? -14.239 4.972 -13.348 1.00 94.88 689 TYR A O 1
ATOM 5435 N N . ILE A 1 690 ? -14.207 3.610 -11.563 1.00 95.38 690 ILE A N 1
ATOM 5436 C CA . ILE A 1 690 ? -15.469 2.921 -11.839 1.00 95.38 690 ILE A CA 1
ATOM 5437 C C . ILE A 1 690 ? -16.592 3.648 -11.107 1.00 95.38 690 ILE A C 1
ATOM 5439 O O . ILE A 1 690 ? -16.455 3.951 -9.926 1.00 95.38 690 ILE A O 1
ATOM 5443 N N . THR A 1 691 ? -17.712 3.898 -11.784 1.00 95.69 691 THR A N 1
ATOM 5444 C CA . THR A 1 691 ? -18.930 4.473 -11.197 1.00 95.69 691 THR A CA 1
ATOM 5445 C C . THR A 1 691 ? -20.157 3.644 -11.551 1.00 95.69 691 THR A C 1
ATOM 5447 O O . THR A 1 691 ? -20.203 3.038 -12.620 1.00 95.69 691 THR A O 1
ATOM 5450 N N . ALA A 1 692 ? -21.154 3.627 -10.668 1.00 96.38 692 ALA A N 1
ATOM 5451 C CA . ALA A 1 692 ? -22.469 3.046 -10.928 1.00 96.38 692 ALA A CA 1
ATOM 5452 C C . ALA A 1 692 ? -23.533 3.713 -10.049 1.00 96.38 692 ALA A C 1
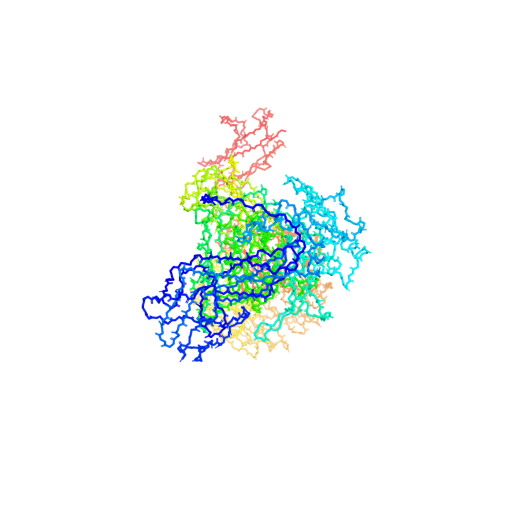ATOM 5454 O O . ALA A 1 692 ? -23.226 4.347 -9.039 1.00 96.38 692 ALA A O 1
ATOM 5455 N N . ASN A 1 693 ? -24.805 3.564 -10.412 1.00 94.25 693 ASN A N 1
ATOM 5456 C CA . ASN A 1 693 ? -25.947 4.113 -9.679 1.00 94.25 693 ASN A CA 1
ATOM 5457 C C . ASN A 1 693 ? -25.841 5.637 -9.456 1.00 94.25 693 ASN A C 1
ATOM 5459 O O . ASN A 1 693 ? -26.286 6.153 -8.429 1.00 94.25 693 ASN A O 1
ATOM 5463 N N . ASN A 1 694 ? -25.279 6.370 -10.425 1.00 86.94 694 ASN A N 1
ATOM 5464 C CA . ASN A 1 694 ? -24.916 7.794 -10.314 1.00 86.94 694 ASN A CA 1
ATOM 5465 C C . ASN A 1 694 ? -26.084 8.735 -9.949 1.00 86.94 694 ASN A C 1
ATOM 5467 O O . ASN A 1 694 ? -25.868 9.819 -9.415 1.00 86.94 694 ASN A O 1
ATOM 5471 N N . ASN A 1 695 ? -27.326 8.328 -10.226 1.00 88.00 695 ASN A N 1
ATOM 5472 C CA . ASN A 1 695 ? -28.539 9.094 -9.913 1.00 88.00 695 ASN A CA 1
ATOM 5473 C C . ASN A 1 695 ? -29.267 8.605 -8.642 1.00 88.00 695 ASN A C 1
ATOM 5475 O O . ASN A 1 695 ? -30.389 9.041 -8.373 1.00 88.00 695 ASN A O 1
ATOM 5479 N N . SER A 1 696 ? -28.681 7.663 -7.897 1.00 88.19 696 SER A N 1
ATOM 5480 C CA . SER A 1 696 ? -29.252 7.116 -6.662 1.00 88.19 696 SER A CA 1
ATOM 5481 C C . SER A 1 696 ? -28.842 7.934 -5.431 1.00 88.19 696 SER A C 1
ATOM 5483 O O . SER A 1 696 ? -27.992 8.818 -5.506 1.00 88.19 696 SER A O 1
ATOM 5485 N N . GLN A 1 697 ? -29.447 7.633 -4.278 1.00 87.19 697 GLN A N 1
ATOM 5486 C CA . GLN A 1 697 ? -29.026 8.198 -2.990 1.00 87.19 697 GLN A CA 1
ATOM 5487 C C . GLN A 1 697 ? -27.612 7.735 -2.585 1.00 87.19 697 GLN A C 1
ATOM 5489 O O . GLN A 1 697 ? -26.931 8.458 -1.864 1.00 87.19 697 GLN A O 1
ATOM 5494 N N . TYR A 1 698 ? -27.183 6.561 -3.060 1.00 89.19 698 TYR A N 1
ATOM 5495 C CA . TYR A 1 698 ? -25.930 5.897 -2.700 1.00 89.19 698 TYR A CA 1
ATOM 5496 C C . TYR A 1 698 ? -25.161 5.510 -3.976 1.00 89.19 698 TYR A C 1
ATOM 5498 O O . TYR A 1 698 ? -25.157 4.344 -4.377 1.00 89.19 698 TYR A O 1
ATOM 5506 N N . PRO A 1 699 ? -24.564 6.487 -4.684 1.00 91.12 699 PRO A N 1
ATOM 5507 C CA . PRO A 1 699 ? -23.799 6.202 -5.891 1.00 91.12 699 PRO A CA 1
ATOM 5508 C C . PRO A 1 699 ? -22.535 5.402 -5.556 1.00 91.12 699 PRO A C 1
ATOM 5510 O O . PRO A 1 699 ? -21.808 5.719 -4.613 1.00 91.12 699 PRO A O 1
ATOM 5513 N N . PHE A 1 700 ? -22.242 4.387 -6.362 1.00 91.88 700 PHE A N 1
ATOM 5514 C CA . PHE A 1 700 ? -20.999 3.631 -6.272 1.00 91.88 700 PHE A CA 1
ATOM 5515 C C . PHE A 1 700 ? -19.892 4.370 -7.012 1.00 91.88 700 PHE A C 1
ATOM 5517 O O . PHE A 1 700 ? -20.078 4.816 -8.146 1.00 91.88 700 PHE A O 1
ATOM 5524 N N . SER A 1 701 ? -18.724 4.473 -6.383 1.00 91.06 701 SER A N 1
ATOM 5525 C CA . SER A 1 701 ? -17.500 4.874 -7.071 1.00 91.06 701 SER A CA 1
ATOM 5526 C C . SER A 1 701 ? -16.270 4.292 -6.387 1.00 91.06 701 SER A C 1
ATOM 5528 O O . SER A 1 701 ? -16.149 4.436 -5.172 1.00 91.06 701 SER A O 1
ATOM 5530 N N . HIS A 1 702 ? -15.362 3.695 -7.160 1.00 88.44 702 HIS A N 1
ATOM 5531 C CA . HIS A 1 702 ? -14.104 3.126 -6.669 1.00 88.44 702 HIS A CA 1
ATOM 5532 C C . HIS A 1 702 ? -12.981 3.307 -7.700 1.00 88.44 702 HIS A C 1
ATOM 5534 O O . HIS A 1 702 ? -13.253 3.361 -8.902 1.00 88.44 702 HIS A O 1
ATOM 5540 N N . THR A 1 703 ? -11.731 3.403 -7.239 1.00 88.38 703 THR A N 1
ATOM 5541 C CA . THR A 1 703 ? -10.555 3.601 -8.100 1.00 88.38 703 THR A CA 1
ATOM 5542 C C . THR A 1 703 ? -9.582 2.434 -7.963 1.00 88.38 703 THR A C 1
ATOM 5544 O O . THR A 1 703 ? -9.195 2.100 -6.850 1.00 88.38 703 THR A O 1
ATOM 5547 N N . TYR A 1 704 ? -9.133 1.870 -9.085 1.00 87.75 704 TYR A N 1
ATOM 5548 C CA . TYR A 1 704 ? -8.137 0.794 -9.133 1.00 87.75 704 TYR A CA 1
ATOM 5549 C C . TYR A 1 704 ? -6.892 1.242 -9.904 1.00 87.75 704 TYR A C 1
ATOM 5551 O O . TYR A 1 704 ? -7.018 1.687 -11.041 1.00 87.75 704 TYR A O 1
ATOM 5559 N N . THR A 1 705 ? -5.702 1.121 -9.313 1.00 88.25 705 THR A N 1
ATOM 5560 C CA . THR A 1 705 ? -4.423 1.466 -9.966 1.00 88.25 705 THR A CA 1
ATOM 5561 C C . THR A 1 705 ? -3.890 0.292 -10.783 1.00 88.25 705 THR A C 1
ATOM 5563 O O . THR A 1 705 ? -3.951 -0.845 -10.324 1.00 88.25 705 THR A O 1
ATOM 5566 N N . GLN A 1 706 ? -3.343 0.575 -11.966 1.00 90.69 706 GLN A N 1
ATOM 5567 C CA . GLN A 1 706 ? -2.712 -0.384 -12.872 1.00 90.69 706 GLN A CA 1
ATOM 5568 C C . GLN A 1 706 ? -1.444 0.195 -13.510 1.00 90.69 706 GLN A C 1
ATOM 5570 O O . GLN A 1 706 ? -1.220 1.408 -13.488 1.00 90.69 706 GLN A O 1
ATOM 5575 N N . SER A 1 707 ? -0.619 -0.673 -14.098 1.00 92.81 707 SER A N 1
ATOM 5576 C CA . SER A 1 707 ? 0.552 -0.274 -14.880 1.00 92.81 707 SER A CA 1
ATOM 5577 C C . SER A 1 707 ? 0.850 -1.234 -16.035 1.00 92.81 707 SER A C 1
ATOM 5579 O O . SER A 1 707 ? 0.400 -2.382 -16.048 1.00 92.81 707 SER A O 1
ATOM 5581 N N . PHE A 1 708 ? 1.617 -0.753 -17.013 1.00 92.25 708 PHE A N 1
ATOM 5582 C CA . PHE A 1 708 ? 2.276 -1.563 -18.042 1.00 92.25 708 PHE A CA 1
ATOM 5583 C C . PHE A 1 708 ? 3.701 -1.054 -18.272 1.00 92.25 708 PHE A C 1
ATOM 5585 O O . PHE A 1 708 ? 4.006 0.097 -17.960 1.00 92.25 708 PHE A O 1
ATOM 5592 N N . SER A 1 709 ? 4.569 -1.901 -18.821 1.00 91.38 709 SER A N 1
ATOM 5593 C CA . SER A 1 709 ? 5.960 -1.547 -19.110 1.00 91.38 709 SER A CA 1
ATOM 5594 C C . SER A 1 709 ? 6.120 -1.097 -20.559 1.00 91.38 709 SER A C 1
ATOM 5596 O O . SER A 1 709 ? 5.634 -1.766 -21.465 1.00 91.38 709 SER A O 1
ATOM 5598 N N . VAL A 1 710 ? 6.849 -0.001 -20.765 1.00 89.88 710 VAL A N 1
ATOM 5599 C CA . VAL A 1 710 ? 7.296 0.482 -22.075 1.00 89.88 710 VAL A CA 1
ATOM 5600 C C . VAL A 1 710 ? 8.764 0.111 -22.273 1.00 89.88 710 VAL A C 1
ATOM 5602 O O . VAL A 1 710 ? 9.583 0.279 -21.360 1.00 89.88 710 VAL A O 1
ATOM 5605 N N . SER A 1 711 ? 9.119 -0.400 -23.451 1.00 88.31 711 SER A N 1
ATOM 5606 C CA . SER A 1 711 ? 10.483 -0.822 -23.775 1.00 88.31 711 SER A CA 1
ATOM 5607 C C . SER A 1 711 ? 10.876 -0.488 -25.210 1.00 88.31 711 SER A C 1
ATOM 5609 O O . SER A 1 711 ? 10.034 -0.389 -26.084 1.00 88.31 711 SER A O 1
ATOM 5611 N N . THR A 1 712 ? 12.177 -0.346 -25.439 1.00 87.50 712 THR A N 1
ATOM 5612 C CA . THR A 1 712 ? 12.830 -0.244 -26.761 1.00 87.50 712 THR A CA 1
ATOM 5613 C C . THR A 1 712 ? 13.723 -1.460 -27.024 1.00 87.50 712 THR A C 1
ATOM 5615 O O . THR A 1 712 ? 14.606 -1.425 -27.868 1.00 87.50 712 THR A O 1
ATOM 5618 N N . ASN A 1 713 ? 13.596 -2.520 -26.222 1.00 89.94 713 ASN A N 1
ATOM 5619 C CA . ASN A 1 713 ? 14.376 -3.733 -26.438 1.00 89.94 713 ASN A CA 1
ATOM 5620 C C . ASN A 1 713 ? 13.716 -4.583 -27.523 1.00 89.94 713 ASN A C 1
ATOM 5622 O O . ASN A 1 713 ? 12.503 -4.770 -27.475 1.00 89.94 713 ASN A O 1
ATOM 5626 N N . GLN A 1 714 ? 14.540 -5.197 -28.370 1.00 89.88 714 GLN A N 1
ATOM 5627 C CA . GLN A 1 714 ? 14.105 -6.247 -29.287 1.00 89.88 714 GLN A CA 1
ATOM 5628 C C . GLN A 1 714 ? 13.384 -7.369 -28.525 1.00 89.88 714 GLN A C 1
ATOM 5630 O O . GLN A 1 714 ? 13.779 -7.740 -27.407 1.00 89.88 714 GLN A O 1
ATOM 5635 N N . VAL A 1 715 ? 12.374 -7.978 -29.149 1.00 86.44 715 VAL A N 1
ATOM 5636 C CA . VAL A 1 715 ? 11.636 -9.110 -28.574 1.00 86.44 715 VAL A CA 1
ATOM 5637 C C . VAL A 1 715 ? 12.588 -10.212 -28.091 1.00 86.44 715 VAL A C 1
ATOM 5639 O O . VAL A 1 715 ? 13.467 -10.672 -28.811 1.00 86.44 715 VAL A O 1
ATOM 5642 N N . ASN A 1 716 ? 12.404 -10.661 -26.842 1.00 89.00 716 ASN A N 1
ATOM 5643 C CA . ASN A 1 716 ? 13.244 -11.641 -26.127 1.00 89.00 716 ASN A CA 1
ATOM 5644 C C . ASN A 1 716 ? 14.648 -11.170 -25.682 1.00 89.00 716 ASN A C 1
ATOM 5646 O O . ASN A 1 716 ? 15.420 -12.001 -25.173 1.00 89.00 716 ASN A O 1
ATOM 5650 N N . TRP A 1 717 ? 14.966 -9.878 -25.791 1.00 89.69 717 TRP A N 1
ATOM 5651 C CA . TRP A 1 717 ? 16.198 -9.254 -25.290 1.00 89.69 717 TRP A CA 1
ATOM 5652 C C . TRP A 1 717 ? 15.920 -8.353 -24.070 1.00 89.69 717 TRP A C 1
ATOM 5654 O O . TRP A 1 717 ? 14.798 -7.881 -23.891 1.00 89.69 717 TRP A O 1
ATOM 5664 N N . PRO A 1 718 ? 16.900 -8.103 -23.174 1.00 91.44 718 PRO A N 1
ATOM 5665 C CA . PRO A 1 718 ? 18.304 -8.535 -23.184 1.00 91.44 718 PRO A CA 1
ATOM 5666 C C . PRO A 1 718 ? 18.515 -10.004 -22.773 1.00 91.44 718 PRO A C 1
ATOM 5668 O O . PRO A 1 718 ? 17.678 -10.611 -22.104 1.00 91.44 718 PRO A O 1
ATOM 5671 N N . LYS A 1 719 ? 19.693 -10.566 -23.086 1.00 90.38 719 LYS A N 1
ATOM 5672 C CA . LYS A 1 719 ? 20.109 -11.906 -22.631 1.00 90.38 719 LYS A CA 1
ATOM 5673 C C . LYS A 1 719 ? 21.122 -11.825 -21.498 1.00 90.38 719 LYS A C 1
ATOM 5675 O O . LYS A 1 719 ? 22.145 -11.149 -21.594 1.00 90.38 719 LYS A O 1
ATOM 5680 N N . ASN A 1 720 ? 20.855 -12.575 -20.431 1.00 89.81 720 ASN A N 1
ATOM 5681 C CA . ASN A 1 720 ? 21.789 -12.768 -19.328 1.00 89.81 720 ASN A CA 1
ATOM 5682 C C . ASN A 1 720 ? 22.694 -13.971 -19.625 1.00 89.81 720 ASN A C 1
ATOM 5684 O O . ASN A 1 720 ? 22.219 -15.103 -19.706 1.00 89.81 720 ASN A O 1
ATOM 5688 N N . LEU A 1 721 ? 23.992 -13.718 -19.765 1.00 86.38 721 LEU A N 1
ATOM 5689 C CA . LEU A 1 721 ? 25.014 -14.732 -20.035 1.00 86.38 721 LEU A CA 1
ATOM 5690 C C . LEU A 1 721 ? 25.712 -15.213 -18.746 1.00 86.38 721 LEU A C 1
ATOM 5692 O O . LEU A 1 721 ? 26.537 -16.121 -18.788 1.00 86.38 721 LEU A O 1
ATOM 5696 N N . GLY A 1 722 ? 25.383 -14.629 -17.585 1.00 76.50 722 GLY A N 1
ATOM 5697 C CA . GLY A 1 722 ? 25.950 -14.965 -16.272 1.00 76.50 722 GLY A CA 1
ATOM 5698 C C . GLY A 1 722 ? 27.266 -14.252 -15.937 1.00 76.50 722 GLY A C 1
ATOM 5699 O O . GLY A 1 722 ? 27.739 -14.337 -14.803 1.00 76.50 722 GLY A O 1
ATOM 5700 N N . SER A 1 723 ? 27.839 -13.517 -16.890 1.00 77.69 723 SER A N 1
ATOM 5701 C CA . SER A 1 723 ? 29.036 -12.686 -16.734 1.00 77.69 723 SER A CA 1
ATOM 5702 C C . SER A 1 723 ? 29.037 -11.546 -17.748 1.00 77.69 723 SER A C 1
ATOM 5704 O O . SER A 1 723 ? 28.226 -11.549 -18.672 1.00 77.69 723 SER A O 1
ATOM 5706 N N . ALA A 1 724 ? 29.965 -10.597 -17.606 1.00 68.81 724 ALA A N 1
ATOM 5707 C CA . ALA A 1 724 ? 30.096 -9.508 -18.565 1.00 68.81 724 ALA A CA 1
ATOM 5708 C C . ALA A 1 724 ? 30.325 -10.022 -20.000 1.00 68.81 724 ALA A C 1
ATOM 5710 O O . ALA A 1 724 ? 30.927 -11.081 -20.201 1.00 68.81 724 ALA A O 1
ATOM 5711 N N . SER A 1 725 ? 29.864 -9.248 -20.982 1.00 70.62 725 SER A N 1
ATOM 5712 C CA . SER A 1 725 ? 30.233 -9.380 -22.393 1.00 70.62 725 SER A CA 1
ATOM 5713 C C . SER A 1 725 ? 31.087 -8.169 -22.762 1.00 70.62 725 SER A C 1
ATOM 5715 O O . SER A 1 725 ? 30.577 -7.149 -23.220 1.00 70.62 725 SER A O 1
ATOM 5717 N N . ASN A 1 726 ? 32.396 -8.227 -22.504 1.00 73.94 726 ASN A N 1
ATOM 5718 C CA . ASN A 1 726 ? 33.309 -7.150 -22.921 1.00 73.94 726 ASN A CA 1
ATOM 5719 C C . ASN A 1 726 ? 33.674 -7.251 -24.416 1.00 73.94 726 ASN A C 1
ATOM 5721 O O . ASN A 1 726 ? 34.393 -6.401 -24.936 1.00 73.94 726 ASN A O 1
ATOM 5725 N N . CYS A 1 727 ? 33.212 -8.298 -25.099 1.00 87.75 727 CYS A N 1
ATOM 5726 C CA . CYS A 1 727 ? 33.400 -8.501 -26.527 1.00 87.75 727 CYS A CA 1
ATOM 5727 C C . CYS A 1 727 ? 32.378 -7.673 -27.309 1.00 87.75 727 CYS A C 1
ATOM 5729 O O . CYS A 1 727 ? 31.191 -7.687 -26.984 1.00 87.75 727 CYS A O 1
ATOM 5731 N N . SER A 1 728 ? 32.838 -6.960 -28.338 1.00 92.69 728 SER A N 1
ATOM 5732 C CA . SER A 1 728 ? 31.940 -6.239 -29.244 1.00 92.69 728 SER A CA 1
ATOM 5733 C C . SER A 1 728 ? 31.229 -7.256 -30.148 1.00 92.69 728 SER A C 1
ATOM 5735 O O . SER A 1 728 ? 31.928 -8.070 -30.764 1.00 92.69 728 SER A O 1
ATOM 5737 N N . PRO A 1 729 ? 29.887 -7.236 -30.230 1.00 94.81 729 PRO A N 1
ATOM 5738 C CA . PRO A 1 729 ? 29.127 -8.181 -31.044 1.00 94.81 729 PRO A CA 1
ATOM 5739 C C . PRO A 1 729 ? 29.372 -8.007 -32.554 1.00 94.81 729 PRO A C 1
ATOM 5741 O O . PRO A 1 729 ? 30.007 -7.041 -33.003 1.00 94.81 729 PRO A O 1
ATOM 5744 N N . ILE A 1 730 ? 28.904 -8.986 -33.328 1.00 95.50 730 ILE A N 1
ATOM 5745 C CA . ILE A 1 730 ? 28.839 -8.979 -34.796 1.00 95.50 730 ILE A CA 1
ATOM 5746 C C . ILE A 1 730 ? 27.430 -9.390 -35.198 1.00 95.50 730 ILE A C 1
ATOM 5748 O O . ILE A 1 730 ? 26.942 -10.376 -34.656 1.00 95.50 730 ILE A O 1
ATOM 5752 N N . PHE A 1 731 ? 26.843 -8.673 -36.152 1.00 95.50 731 PHE A N 1
ATOM 5753 C CA . PHE A 1 731 ? 25.687 -9.121 -36.922 1.00 95.50 731 PHE A CA 1
ATOM 5754 C C . PHE A 1 731 ? 26.162 -9.633 -38.283 1.00 95.50 731 PHE A C 1
ATOM 5756 O O . PHE A 1 731 ? 26.941 -8.951 -38.956 1.00 95.50 731 PHE A O 1
ATOM 5763 N N . ILE A 1 732 ? 25.775 -10.859 -38.634 1.00 93.94 732 ILE A N 1
ATOM 5764 C CA . ILE A 1 732 ? 26.089 -11.509 -39.911 1.00 93.94 732 ILE A CA 1
ATOM 5765 C C . ILE A 1 732 ? 25.152 -12.701 -40.134 1.00 93.94 732 ILE A C 1
ATOM 5767 O O . ILE A 1 732 ? 24.829 -13.392 -39.177 1.00 93.94 732 ILE A O 1
ATOM 5771 N N . ASP A 1 733 ? 24.781 -12.974 -41.382 1.00 92.62 733 ASP A N 1
ATOM 5772 C CA . ASP A 1 733 ? 24.235 -14.274 -41.801 1.00 92.62 733 ASP A CA 1
ATOM 5773 C C . ASP A 1 733 ? 25.345 -15.332 -41.673 1.00 92.62 733 ASP A C 1
ATOM 5775 O O . ASP A 1 733 ? 26.209 -15.462 -42.544 1.00 92.62 733 ASP A O 1
ATOM 5779 N N . PHE A 1 734 ? 25.432 -15.978 -40.508 1.00 94.25 734 PHE A N 1
ATOM 5780 C CA . PHE A 1 734 ? 26.563 -16.831 -40.137 1.00 94.25 734 PHE A CA 1
ATOM 5781 C C . PHE A 1 734 ? 26.434 -18.232 -40.734 1.00 94.25 734 PHE A C 1
ATOM 5783 O O . PHE A 1 734 ? 27.441 -18.882 -41.020 1.00 94.25 734 PHE A O 1
ATOM 5790 N N . ASN A 1 735 ? 25.200 -18.701 -40.900 1.00 89.50 735 ASN A N 1
ATOM 5791 C CA . ASN A 1 735 ? 24.878 -20.036 -41.394 1.00 89.50 735 ASN A CA 1
ATOM 5792 C C . ASN A 1 735 ? 24.418 -20.049 -42.874 1.00 89.50 735 ASN A C 1
ATOM 5794 O O . ASN A 1 735 ? 24.042 -21.112 -43.378 1.00 89.50 735 ASN A O 1
ATOM 5798 N N . ASN A 1 736 ? 24.463 -18.897 -43.557 1.00 88.31 736 ASN A N 1
ATOM 5799 C CA . ASN A 1 736 ? 24.066 -18.692 -44.952 1.00 88.31 736 ASN A CA 1
ATOM 5800 C C . ASN A 1 736 ? 22.588 -19.034 -45.247 1.00 88.31 736 ASN A C 1
ATOM 5802 O O . ASN A 1 736 ? 22.262 -19.504 -46.350 1.00 88.31 736 ASN A O 1
ATOM 5806 N N . ASP A 1 737 ? 21.682 -18.844 -44.283 1.00 88.00 737 ASP A N 1
ATOM 5807 C CA . ASP A 1 737 ? 20.247 -19.114 -44.444 1.00 88.00 737 ASP A CA 1
ATOM 5808 C C . ASP A 1 737 ? 19.423 -17.893 -44.899 1.00 88.00 737 ASP A C 1
ATOM 5810 O O . ASP A 1 737 ? 18.290 -18.056 -45.375 1.00 88.00 737 ASP A O 1
ATOM 5814 N N . GLY A 1 738 ? 20.039 -16.708 -44.896 1.00 86.88 738 GLY A N 1
ATOM 5815 C CA . GLY A 1 738 ? 19.448 -15.440 -45.306 1.00 86.88 738 GLY A CA 1
ATOM 5816 C C . GLY A 1 738 ? 18.861 -14.607 -44.166 1.00 86.88 738 GLY A C 1
ATOM 5817 O O . GLY A 1 738 ? 18.430 -13.484 -44.442 1.00 86.88 738 GLY A O 1
ATOM 5818 N N . GLU A 1 739 ? 18.850 -15.126 -42.939 1.00 89.94 739 GLU A N 1
ATOM 5819 C CA . GLU A 1 739 ? 18.573 -14.389 -41.707 1.00 89.94 739 GLU A CA 1
ATOM 5820 C C . GLU A 1 739 ? 19.897 -13.945 -41.057 1.00 89.94 739 GLU A C 1
ATOM 5822 O O . GLU A 1 739 ? 20.976 -14.408 -41.420 1.00 89.94 739 GLU A O 1
ATOM 5827 N N . ILE A 1 740 ? 19.850 -12.969 -40.148 1.00 93.81 740 ILE A N 1
ATOM 5828 C CA . ILE A 1 740 ? 21.054 -12.444 -39.491 1.00 93.81 740 ILE A CA 1
ATOM 5829 C C . ILE A 1 740 ? 21.198 -13.064 -38.098 1.00 93.81 740 ILE A C 1
ATOM 5831 O O . ILE A 1 740 ? 20.282 -13.025 -37.278 1.00 93.81 740 ILE A O 1
ATOM 5835 N N . GLU A 1 741 ? 22.398 -13.548 -37.782 1.00 95.94 741 GLU A N 1
ATOM 5836 C CA . GLU A 1 741 ? 22.790 -13.971 -36.443 1.00 95.94 741 GLU A CA 1
ATOM 5837 C C . GLU A 1 741 ? 23.653 -12.932 -35.730 1.00 95.94 741 GLU A C 1
ATOM 5839 O O . GLU A 1 741 ? 24.395 -12.149 -36.329 1.00 95.94 741 GLU A O 1
ATOM 5844 N N . MET A 1 742 ? 23.634 -13.004 -34.399 1.00 96.38 742 MET A N 1
ATOM 5845 C CA . MET A 1 742 ? 24.527 -12.247 -33.540 1.00 96.38 742 MET A CA 1
ATOM 5846 C C . MET A 1 742 ? 25.577 -13.131 -32.877 1.00 96.38 742 MET A C 1
ATOM 5848 O O . MET A 1 742 ? 25.255 -14.035 -32.103 1.00 96.38 742 MET A O 1
ATOM 5852 N N . ILE A 1 743 ? 26.848 -12.787 -33.074 1.00 95.88 743 ILE A N 1
ATOM 5853 C CA . ILE A 1 743 ? 27.990 -13.481 -32.472 1.00 95.88 743 ILE A CA 1
ATOM 5854 C C . ILE A 1 743 ? 28.559 -12.649 -31.321 1.00 95.88 743 ILE A C 1
ATOM 5856 O O . ILE A 1 743 ? 28.885 -11.470 -31.482 1.00 95.88 743 ILE A O 1
ATOM 5860 N N . THR A 1 744 ? 28.730 -13.271 -30.153 1.00 93.50 744 THR A N 1
ATOM 5861 C CA . THR A 1 744 ? 29.402 -12.664 -28.991 1.00 93.50 744 THR A CA 1
ATOM 5862 C C . THR A 1 744 ? 30.134 -13.712 -28.147 1.00 93.50 744 THR A C 1
ATOM 5864 O O . THR A 1 744 ? 29.995 -14.913 -28.364 1.00 93.50 744 THR A O 1
ATOM 5867 N N . ALA A 1 745 ? 30.929 -13.284 -27.168 1.00 90.06 745 ALA A N 1
ATOM 5868 C CA . ALA A 1 745 ? 31.628 -14.179 -26.252 1.00 90.06 745 ALA A CA 1
ATOM 5869 C C . ALA A 1 745 ? 31.637 -13.642 -24.814 1.00 90.06 745 ALA A C 1
ATOM 5871 O O . ALA A 1 745 ? 31.579 -12.432 -24.583 1.00 90.06 745 ALA A O 1
ATOM 5872 N N . ASP A 1 746 ? 31.718 -14.552 -23.840 1.00 81.06 746 ASP A N 1
ATOM 5873 C CA . ASP A 1 746 ? 31.856 -14.184 -22.432 1.00 81.06 746 ASP A CA 1
ATOM 5874 C C . ASP A 1 746 ? 33.321 -13.917 -22.021 1.00 81.06 746 ASP A C 1
ATOM 5876 O O . ASP A 1 746 ? 34.281 -14.503 -22.530 1.00 81.06 746 ASP A O 1
ATOM 5880 N N . VAL A 1 747 ? 33.498 -12.991 -21.070 1.00 74.88 747 VAL A N 1
ATOM 5881 C CA . VAL A 1 747 ? 34.808 -12.660 -20.457 1.00 74.88 747 VAL A CA 1
ATOM 5882 C C . VAL A 1 747 ? 35.062 -13.414 -19.148 1.00 74.88 747 VAL A C 1
ATOM 5884 O O . VAL A 1 747 ? 36.052 -13.143 -18.459 1.00 74.88 747 VAL A O 1
ATOM 5887 N N . ALA A 1 748 ? 34.182 -14.335 -18.760 1.00 69.38 748 ALA A N 1
ATOM 5888 C CA . ALA A 1 748 ? 34.412 -15.184 -17.597 1.00 69.38 748 ALA A CA 1
ATOM 5889 C C . ALA A 1 748 ? 35.475 -16.252 -17.895 1.00 69.38 748 ALA A C 1
ATOM 5891 O O . ALA A 1 748 ? 35.763 -16.570 -19.046 1.00 69.38 748 ALA A O 1
ATOM 5892 N N . ASP A 1 749 ? 36.029 -16.868 -16.844 1.00 65.44 749 ASP A N 1
ATOM 5893 C CA . ASP A 1 749 ? 36.927 -18.028 -16.986 1.00 65.44 749 ASP A CA 1
ATOM 5894 C C . ASP A 1 749 ? 36.257 -19.202 -17.735 1.00 65.44 749 ASP A C 1
ATOM 5896 O O . ASP A 1 749 ? 36.942 -20.144 -18.132 1.00 65.44 749 ASP A O 1
ATOM 5900 N N . SER A 1 750 ? 34.933 -19.145 -17.937 1.00 68.19 750 SER A N 1
ATOM 5901 C CA . SER A 1 750 ? 34.180 -20.073 -18.770 1.00 68.19 750 SER A CA 1
ATOM 5902 C C . SER A 1 750 ? 34.449 -19.946 -20.264 1.00 68.19 750 SER A C 1
ATOM 5904 O O . SER A 1 750 ? 34.247 -20.950 -20.909 1.00 68.19 750 SER A O 1
ATOM 5906 N N . GLY A 1 751 ? 34.880 -18.826 -20.848 1.00 80.38 751 GLY A N 1
ATOM 5907 C CA . GLY A 1 751 ? 35.194 -18.748 -22.287 1.00 80.38 751 GLY A CA 1
ATOM 5908 C C . GLY A 1 751 ? 34.131 -19.378 -23.203 1.00 80.38 751 GLY A C 1
ATOM 5909 O O . GLY A 1 751 ? 34.403 -20.362 -23.887 1.00 80.38 751 GLY A O 1
ATOM 5910 N N . LYS A 1 752 ? 32.899 -18.876 -23.187 1.00 91.25 752 LYS A N 1
ATOM 5911 C CA . LYS A 1 752 ? 31.837 -19.332 -24.095 1.00 91.25 752 LYS A CA 1
ATOM 5912 C C . LYS A 1 752 ? 31.660 -18.375 -25.258 1.00 91.25 752 LYS A C 1
ATOM 5914 O O . LYS A 1 752 ? 31.640 -17.164 -25.059 1.00 91.25 752 LYS A O 1
ATOM 5919 N N . ILE A 1 753 ? 31.466 -18.933 -26.444 1.00 93.56 753 ILE A N 1
ATOM 5920 C CA . ILE A 1 753 ? 31.143 -18.200 -27.669 1.00 93.56 753 ILE A CA 1
ATOM 5921 C C . ILE A 1 753 ? 29.695 -18.506 -28.005 1.00 93.56 753 ILE A C 1
ATOM 5923 O O . ILE A 1 753 ? 29.328 -19.674 -28.099 1.00 93.56 753 ILE A O 1
ATOM 5927 N N . TYR A 1 754 ? 28.885 -17.469 -28.147 1.00 94.12 754 TYR A N 1
ATOM 5928 C CA . TYR A 1 754 ? 27.458 -17.550 -28.412 1.00 94.12 754 TYR A CA 1
ATOM 5929 C C . TYR A 1 754 ? 27.170 -17.082 -29.833 1.00 94.12 754 TYR A C 1
ATOM 5931 O O . TYR A 1 754 ? 27.788 -16.127 -30.306 1.00 94.12 754 TYR A O 1
ATOM 5939 N N . VAL A 1 755 ? 26.195 -17.733 -30.459 1.00 96.31 755 VAL A N 1
ATOM 5940 C CA . VAL A 1 755 ? 25.601 -17.323 -31.731 1.00 96.31 755 VAL A CA 1
ATOM 5941 C C . VAL A 1 755 ? 24.095 -17.378 -31.532 1.00 96.31 755 VAL A C 1
ATOM 5943 O O . VAL A 1 755 ? 23.572 -18.443 -31.196 1.00 96.31 755 VAL A O 1
ATOM 5946 N N . PHE A 1 756 ? 23.428 -16.233 -31.651 1.00 96.19 756 PHE A N 1
ATOM 5947 C CA . PHE A 1 756 ? 21.992 -16.093 -31.428 1.00 96.19 756 PHE A CA 1
ATOM 5948 C C . PHE A 1 756 ? 21.262 -15.731 -32.719 1.00 96.19 756 PHE A C 1
ATOM 5950 O O . PHE A 1 756 ? 21.761 -14.892 -33.461 1.00 96.19 756 PHE A O 1
ATOM 5957 N N . ASP A 1 757 ? 20.073 -16.296 -32.925 1.00 94.56 757 ASP A N 1
ATOM 5958 C CA . ASP A 1 757 ? 19.099 -15.759 -33.884 1.00 94.56 757 ASP A CA 1
ATOM 5959 C C . ASP A 1 757 ? 18.454 -14.461 -33.346 1.00 94.56 757 ASP A C 1
ATOM 5961 O O . ASP A 1 757 ? 18.613 -14.113 -32.166 1.00 94.56 757 ASP A O 1
ATOM 5965 N N . SER A 1 758 ? 17.692 -13.756 -34.189 1.00 91.31 758 SER A N 1
ATOM 5966 C CA . SER A 1 758 ? 16.971 -12.522 -33.824 1.00 91.31 758 SER A CA 1
ATOM 5967 C C . SER A 1 758 ? 15.975 -12.697 -32.673 1.00 91.31 758 SER A C 1
ATOM 5969 O O . SER A 1 758 ? 15.837 -11.830 -31.806 1.00 91.31 758 SER A O 1
ATOM 5971 N N . ASN A 1 759 ? 15.381 -13.887 -32.560 1.00 90.00 759 ASN A N 1
ATOM 5972 C CA . ASN A 1 759 ? 14.490 -14.280 -31.465 1.00 90.00 759 ASN A CA 1
ATOM 5973 C C . ASN A 1 759 ? 15.241 -14.607 -30.154 1.00 90.00 759 ASN A C 1
ATOM 5975 O O . ASN A 1 759 ? 14.630 -14.899 -29.118 1.00 90.00 759 ASN A O 1
ATOM 5979 N N . GLY A 1 760 ? 16.573 -14.571 -30.169 1.00 91.38 760 GLY A N 1
ATOM 5980 C CA . GLY A 1 760 ? 17.439 -14.823 -29.030 1.00 91.38 760 GLY A CA 1
ATOM 5981 C C . GLY A 1 760 ? 17.571 -16.300 -28.636 1.00 91.38 760 GLY A C 1
ATOM 5982 O O . GLY A 1 760 ? 17.897 -16.593 -27.478 1.00 91.38 760 GLY A O 1
ATOM 5983 N N . ASN A 1 761 ? 17.310 -17.235 -29.546 1.00 93.50 761 ASN A N 1
ATOM 5984 C CA . ASN A 1 761 ? 17.681 -18.641 -29.398 1.00 93.50 761 ASN A CA 1
ATOM 5985 C C . ASN A 1 761 ? 19.131 -18.842 -29.840 1.00 93.50 761 ASN A C 1
ATOM 5987 O O . ASN A 1 761 ? 19.625 -18.118 -30.694 1.00 93.50 761 ASN A O 1
ATOM 5991 N N . ASN A 1 762 ? 19.826 -19.830 -29.272 1.00 92.94 762 ASN A N 1
ATOM 5992 C CA . ASN A 1 762 ? 21.147 -20.187 -29.792 1.00 92.94 762 ASN A CA 1
ATOM 5993 C C . ASN A 1 762 ? 21.002 -20.971 -31.097 1.00 92.94 762 ASN A C 1
ATOM 5995 O O . ASN A 1 762 ? 20.134 -21.843 -31.188 1.00 92.94 762 ASN A O 1
ATOM 5999 N N . ILE A 1 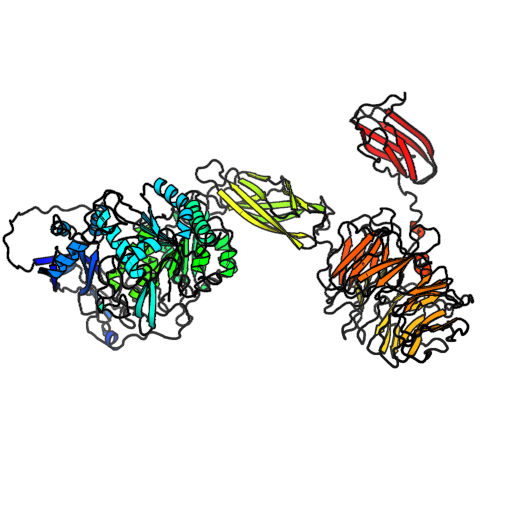763 ? 21.922 -20.737 -32.028 1.00 94.06 763 ILE A N 1
ATOM 6000 C CA . ILE A 1 763 ? 22.142 -21.630 -33.166 1.00 94.06 763 ILE A CA 1
ATOM 6001 C C . ILE A 1 763 ? 22.635 -22.994 -32.667 1.00 94.06 763 ILE A C 1
ATOM 6003 O O . ILE A 1 763 ? 23.295 -23.105 -31.627 1.00 94.06 763 ILE A O 1
ATOM 6007 N N . ASP A 1 764 ? 22.293 -24.053 -33.403 1.00 90.38 764 ASP A N 1
ATOM 6008 C CA . ASP A 1 764 ? 22.674 -25.423 -33.070 1.00 90.38 764 ASP A CA 1
ATOM 6009 C C . ASP A 1 764 ? 24.185 -25.550 -32.806 1.00 90.38 764 ASP A C 1
ATOM 6011 O O . ASP A 1 764 ? 25.021 -25.018 -33.529 1.00 90.38 764 ASP A O 1
ATOM 6015 N N . ASN A 1 765 ? 24.533 -26.301 -31.754 1.00 93.00 765 ASN A N 1
ATOM 6016 C CA . ASN A 1 765 ? 25.900 -26.502 -31.244 1.00 93.00 765 ASN A CA 1
ATOM 6017 C C . ASN A 1 765 ? 26.567 -25.278 -30.586 1.00 93.00 765 ASN A C 1
ATOM 6019 O O . ASN A 1 765 ? 27.671 -25.417 -30.054 1.00 93.00 765 ASN A O 1
ATOM 6023 N N . PHE A 1 766 ? 25.877 -24.137 -30.503 1.00 93.94 766 PHE A N 1
ATOM 6024 C CA . PHE A 1 766 ? 26.283 -22.994 -29.689 1.00 93.94 766 PHE A CA 1
ATOM 6025 C C . PHE A 1 766 ? 25.488 -22.923 -28.364 1.00 93.94 766 PHE A C 1
ATOM 6027 O O . PHE A 1 766 ? 24.344 -23.375 -28.279 1.00 93.94 766 PHE A O 1
ATOM 6034 N N . PRO A 1 767 ? 26.083 -22.392 -27.277 1.00 93.44 767 PRO A N 1
ATOM 6035 C CA . PRO A 1 767 ? 27.428 -21.836 -27.214 1.00 93.44 767 PRO A CA 1
ATOM 6036 C C . PRO A 1 767 ? 28.546 -22.883 -27.239 1.00 93.44 767 PRO A C 1
ATOM 6038 O O . PRO A 1 767 ? 28.463 -23.921 -26.577 1.00 93.44 767 PRO A O 1
ATOM 6041 N N . VAL A 1 768 ? 29.638 -22.553 -27.926 1.00 94.56 768 VAL A N 1
ATOM 6042 C CA . VAL A 1 768 ? 30.872 -23.345 -27.910 1.00 94.56 768 VAL A CA 1
ATOM 6043 C C . VAL A 1 768 ? 31.687 -22.975 -26.680 1.00 94.56 768 VAL A C 1
ATOM 6045 O O . VAL A 1 768 ? 31.928 -21.805 -26.388 1.00 94.56 768 VAL A O 1
ATOM 6048 N N . GLN A 1 769 ? 32.119 -23.995 -25.949 1.00 92.44 769 GLN A N 1
ATOM 6049 C CA . GLN A 1 769 ? 32.913 -23.874 -24.734 1.00 92.44 769 GLN A CA 1
ATOM 6050 C C . GLN A 1 769 ? 34.405 -24.007 -25.069 1.00 92.44 769 GLN A C 1
ATOM 6052 O O . GLN A 1 769 ? 34.848 -25.082 -25.473 1.00 92.44 769 GLN A O 1
ATOM 6057 N N . ILE A 1 770 ? 35.186 -22.951 -24.834 1.00 91.88 770 ILE A N 1
ATOM 6058 C CA . ILE A 1 770 ? 36.649 -22.941 -24.992 1.00 91.88 770 ILE A CA 1
ATOM 6059 C C . ILE A 1 770 ? 37.362 -22.782 -23.640 1.00 91.88 770 ILE A C 1
ATOM 6061 O O . ILE A 1 770 ? 36.738 -22.628 -22.590 1.00 91.88 770 ILE A O 1
ATOM 6065 N N . ASP A 1 771 ? 38.692 -22.897 -23.643 1.00 88.75 771 ASP A N 1
ATOM 6066 C CA . ASP A 1 771 ? 39.526 -22.711 -22.451 1.00 88.75 771 ASP A CA 1
ATOM 6067 C C . ASP A 1 771 ? 40.049 -21.267 -22.347 1.00 88.75 771 ASP A C 1
ATOM 6069 O O . ASP A 1 771 ? 40.929 -20.838 -23.111 1.00 88.75 771 ASP A O 1
ATOM 6073 N N . GLY A 1 772 ? 39.516 -20.552 -21.351 1.00 86.81 772 GLY A N 1
ATOM 6074 C CA . GLY A 1 772 ? 39.929 -19.220 -20.918 1.00 86.81 772 GLY A CA 1
ATOM 6075 C C . GLY A 1 772 ? 39.055 -18.080 -21.440 1.00 86.81 772 GLY A C 1
ATOM 6076 O O . GLY A 1 772 ? 38.492 -18.150 -22.526 1.00 86.81 772 GLY A O 1
ATOM 6077 N N . ALA A 1 773 ? 39.014 -16.990 -20.671 1.00 88.06 773 ALA A N 1
ATOM 6078 C CA . ALA A 1 773 ? 38.257 -15.785 -21.000 1.00 88.06 773 ALA A CA 1
ATOM 6079 C C . ALA A 1 773 ? 38.680 -15.161 -22.339 1.00 88.06 773 ALA A C 1
ATOM 6081 O O . ALA A 1 773 ? 39.877 -14.924 -22.564 1.00 88.06 773 ALA A O 1
ATOM 6082 N N . VAL A 1 774 ? 37.694 -14.820 -23.169 1.00 89.88 774 VAL A N 1
ATOM 6083 C CA . VAL A 1 774 ? 37.872 -14.087 -24.428 1.00 89.88 774 VAL A CA 1
ATOM 6084 C C . VAL A 1 774 ? 37.863 -12.594 -24.108 1.00 89.88 774 VAL A C 1
ATOM 6086 O O . VAL A 1 774 ? 36.841 -12.058 -23.705 1.00 89.88 774 VAL A O 1
ATOM 6089 N N . ARG A 1 775 ? 39.018 -11.916 -24.194 1.00 85.00 775 ARG A N 1
ATOM 6090 C CA . ARG A 1 775 ? 39.118 -10.473 -23.871 1.00 85.00 775 ARG A CA 1
ATOM 6091 C C . ARG A 1 775 ? 39.061 -9.571 -25.105 1.00 85.00 775 ARG A C 1
ATOM 6093 O O . ARG A 1 775 ? 38.537 -8.467 -24.997 1.00 85.00 775 ARG A O 1
ATOM 6100 N N . GLY A 1 776 ? 39.610 -10.027 -26.231 1.00 85.69 776 GLY A N 1
ATOM 6101 C CA . GLY A 1 776 ? 39.382 -9.399 -27.535 1.00 85.69 776 GLY A CA 1
ATOM 6102 C C . GLY A 1 776 ? 37.966 -9.683 -28.040 1.00 85.69 776 GLY A C 1
ATOM 6103 O O . GLY A 1 776 ? 37.249 -10.488 -27.452 1.00 85.69 776 GLY A O 1
ATOM 6104 N N . SER A 1 777 ? 37.544 -9.040 -29.125 1.00 92.00 777 SER A N 1
ATOM 6105 C CA . SER A 1 777 ? 36.262 -9.381 -29.769 1.00 92.00 777 SER A CA 1
ATOM 6106 C C . SER A 1 777 ? 36.451 -10.529 -30.776 1.00 92.00 777 SER A C 1
ATOM 6108 O O . SER A 1 777 ? 37.565 -10.703 -31.264 1.00 92.00 777 SER A O 1
ATOM 6110 N N . PRO A 1 778 ? 35.421 -11.322 -31.113 1.00 94.88 778 PRO A N 1
ATOM 6111 C CA . PRO A 1 778 ? 35.506 -12.270 -32.223 1.00 94.88 778 PRO A CA 1
ATOM 6112 C C . PRO A 1 778 ? 35.764 -11.576 -33.571 1.00 94.88 778 PRO A C 1
ATOM 6114 O O . PRO A 1 778 ? 35.348 -10.426 -33.775 1.00 94.88 778 PRO A O 1
ATOM 6117 N N . ALA A 1 779 ? 36.435 -12.290 -34.475 1.00 96.75 779 ALA A N 1
ATOM 6118 C CA . ALA A 1 779 ? 36.534 -11.974 -35.900 1.00 96.75 779 ALA A CA 1
ATOM 6119 C C . ALA A 1 779 ? 35.943 -13.131 -36.711 1.00 96.75 779 ALA A C 1
ATOM 6121 O O . ALA A 1 779 ? 36.081 -14.284 -36.306 1.00 96.75 779 ALA A O 1
ATOM 6122 N N . VAL A 1 780 ? 35.280 -12.819 -37.822 1.00 97.06 780 VAL A N 1
ATOM 6123 C CA . VAL A 1 780 ? 34.508 -13.784 -38.615 1.00 97.06 780 VAL A CA 1
ATOM 6124 C C . VAL A 1 780 ? 34.878 -13.680 -40.088 1.00 97.06 780 VAL A C 1
ATOM 6126 O O . VAL A 1 780 ? 35.059 -12.580 -40.620 1.00 97.06 780 VAL A O 1
ATOM 6129 N N . GLY A 1 781 ? 35.016 -14.828 -40.742 1.00 95.06 781 GLY A N 1
ATOM 6130 C CA . GLY A 1 781 ? 35.334 -14.943 -42.159 1.00 95.06 781 GLY A CA 1
ATOM 6131 C C . GLY A 1 781 ? 35.460 -16.404 -42.577 1.00 95.06 781 GLY A C 1
ATOM 6132 O O . GLY A 1 781 ? 35.622 -17.259 -41.721 1.00 95.06 781 GLY A O 1
ATOM 6133 N N . ASP A 1 782 ? 35.384 -16.649 -43.881 1.00 95.00 782 ASP A N 1
ATOM 6134 C CA . ASP A 1 782 ? 35.627 -17.958 -44.498 1.00 95.00 782 ASP A CA 1
ATOM 6135 C C . ASP A 1 782 ? 37.141 -18.230 -44.484 1.00 95.00 782 ASP A C 1
ATOM 6137 O O . ASP A 1 782 ? 37.894 -17.713 -45.314 1.00 95.00 782 ASP A O 1
ATOM 6141 N N . ILE A 1 783 ? 37.605 -18.886 -43.421 1.00 96.31 783 ILE A N 1
ATOM 6142 C CA . ILE A 1 783 ? 39.015 -19.095 -43.092 1.00 96.31 783 ILE A CA 1
ATOM 6143 C C . ILE A 1 783 ? 39.632 -20.153 -44.001 1.00 96.31 783 ILE A C 1
ATOM 6145 O O . ILE A 1 783 ? 40.790 -19.984 -44.382 1.00 96.31 783 ILE A O 1
ATOM 6149 N N . ASP A 1 784 ? 38.908 -21.216 -44.349 1.00 93.81 784 ASP A N 1
ATOM 6150 C CA . ASP A 1 784 ? 39.410 -22.326 -45.173 1.00 93.81 784 ASP A CA 1
ATOM 6151 C C . ASP A 1 784 ? 38.845 -22.370 -46.609 1.00 93.81 784 ASP A C 1
ATOM 6153 O O . ASP A 1 784 ? 39.137 -23.304 -47.367 1.00 93.81 784 ASP A O 1
ATOM 6157 N N . ASN A 1 785 ? 38.138 -21.307 -47.009 1.00 94.38 785 ASN A N 1
ATOM 6158 C CA . ASN A 1 785 ? 37.618 -21.058 -48.353 1.00 94.38 785 ASN A CA 1
ATOM 6159 C C . ASN A 1 785 ? 36.649 -22.152 -48.829 1.00 94.38 785 ASN A C 1
ATOM 6161 O O . ASN A 1 785 ? 36.676 -22.564 -50.001 1.00 94.38 785 ASN A O 1
ATOM 6165 N N . ASP A 1 786 ? 35.826 -22.664 -47.913 1.00 92.50 786 ASP A N 1
ATOM 6166 C CA . ASP A 1 786 ? 34.819 -23.686 -48.189 1.00 92.50 786 ASP A CA 1
ATOM 6167 C C . ASP A 1 786 ? 33.419 -23.106 -48.481 1.00 92.50 786 ASP A C 1
ATOM 6169 O O . ASP A 1 786 ? 32.560 -23.814 -49.028 1.00 92.50 786 ASP A O 1
ATOM 6173 N N . GLY A 1 787 ? 33.245 -21.798 -48.264 1.00 89.56 787 GLY A N 1
ATOM 6174 C CA . GLY A 1 787 ? 32.013 -21.044 -48.474 1.00 89.56 787 GLY A CA 1
ATOM 6175 C C . GLY A 1 787 ? 31.178 -20.824 -47.211 1.00 89.56 787 GLY A C 1
ATOM 6176 O O . GLY A 1 787 ? 30.170 -20.121 -47.295 1.00 89.56 787 GLY A O 1
ATOM 6177 N N . GLU A 1 788 ? 31.576 -21.390 -46.075 1.00 92.12 788 GLU A N 1
ATOM 6178 C CA . GLU A 1 788 ? 30.978 -21.158 -44.764 1.00 92.12 788 GLU A CA 1
ATOM 6179 C C . GLU A 1 788 ? 31.830 -20.185 -43.929 1.00 92.12 788 GLU A C 1
ATOM 6181 O O . GLU A 1 788 ? 32.935 -19.807 -44.310 1.00 92.12 788 GLU A O 1
ATOM 6186 N N . TYR A 1 789 ? 31.274 -19.673 -42.828 1.00 95.31 789 TYR A N 1
ATOM 6187 C CA . TYR A 1 789 ? 31.976 -18.727 -41.960 1.00 95.31 789 TYR A CA 1
ATOM 6188 C C . TYR A 1 789 ? 32.543 -19.392 -40.703 1.00 95.31 789 TYR A C 1
ATOM 6190 O O . TYR A 1 789 ? 31.847 -20.101 -39.974 1.00 95.31 789 TYR A O 1
ATOM 6198 N N . GLU A 1 790 ? 33.771 -19.010 -40.348 1.00 96.75 790 GLU A N 1
ATOM 6199 C CA . GLU A 1 790 ? 34.431 -19.404 -39.107 1.00 96.75 790 GLU A CA 1
ATOM 6200 C C . GLU A 1 790 ? 34.587 -18.222 -38.149 1.00 96.75 790 GLU A C 1
ATOM 6202 O O . GLU A 1 790 ? 34.710 -17.058 -38.540 1.00 96.75 790 GLU A O 1
ATOM 6207 N N . ILE A 1 791 ? 34.673 -18.540 -36.859 1.00 97.88 791 ILE A N 1
ATOM 6208 C CA . ILE A 1 791 ? 34.930 -17.605 -35.768 1.00 97.88 791 ILE A CA 1
ATOM 6209 C C . ILE A 1 791 ? 36.368 -17.775 -35.272 1.00 97.88 791 ILE A C 1
ATOM 6211 O O . ILE A 1 791 ? 36.755 -18.845 -34.795 1.00 97.88 791 ILE A O 1
ATOM 6215 N N . ALA A 1 792 ? 37.138 -16.688 -35.277 1.00 97.56 792 ALA A N 1
ATOM 6216 C CA . ALA A 1 792 ? 38.452 -16.610 -34.651 1.00 97.56 792 ALA A CA 1
ATOM 6217 C C . ALA A 1 792 ? 38.416 -15.817 -33.336 1.00 97.56 792 ALA A C 1
ATOM 6219 O O . ALA A 1 792 ? 37.902 -14.695 -33.273 1.00 97.56 792 ALA A O 1
ATOM 6220 N N . VAL A 1 793 ? 39.016 -16.375 -32.277 1.00 95.69 793 VAL A N 1
ATOM 6221 C CA . VAL A 1 793 ? 39.121 -15.732 -30.952 1.00 95.69 793 VAL A CA 1
ATOM 6222 C C . VAL A 1 793 ? 40.480 -15.961 -30.294 1.00 95.69 793 VAL A C 1
ATOM 6224 O O . VAL A 1 793 ? 41.170 -16.953 -30.543 1.00 95.69 793 VAL A O 1
ATOM 6227 N N . THR A 1 794 ? 40.847 -15.056 -29.386 1.00 94.06 794 THR A N 1
ATOM 6228 C CA . THR A 1 794 ? 42.049 -15.160 -28.548 1.00 94.06 794 THR A CA 1
ATOM 6229 C C . THR A 1 794 ? 41.682 -15.118 -27.063 1.00 94.06 794 THR A C 1
ATOM 6231 O O . THR A 1 794 ? 40.733 -14.437 -26.661 1.00 94.06 794 THR A O 1
ATOM 6234 N N . THR A 1 795 ? 42.423 -15.847 -26.220 1.00 92.69 795 THR A N 1
ATOM 6235 C CA . THR A 1 795 ? 42.083 -15.991 -24.793 1.00 92.69 795 THR A CA 1
ATOM 6236 C C . THR A 1 795 ? 43.196 -15.600 -23.833 1.00 92.69 795 THR A C 1
ATOM 6238 O O . THR A 1 795 ? 44.401 -15.658 -24.120 1.00 92.69 795 THR A O 1
ATOM 6241 N N . ARG A 1 796 ? 42.788 -15.282 -22.599 1.00 90.56 796 ARG A N 1
ATOM 6242 C CA . ARG A 1 796 ? 43.717 -15.017 -21.494 1.00 90.56 796 ARG A CA 1
ATOM 6243 C C . ARG A 1 796 ? 44.505 -16.250 -21.039 1.00 90.56 796 ARG A C 1
ATOM 6245 O O . ARG A 1 796 ? 45.558 -16.100 -20.420 1.00 90.56 796 ARG A O 1
ATOM 6252 N N . ASN A 1 797 ? 44.059 -17.449 -21.412 1.00 91.19 797 ASN A N 1
ATOM 6253 C CA . ASN A 1 797 ? 44.805 -18.694 -21.215 1.00 91.19 797 ASN A CA 1
ATOM 6254 C C . ASN A 1 797 ? 45.788 -18.978 -22.358 1.00 91.19 797 ASN A C 1
ATOM 6256 O O . ASN A 1 797 ? 46.257 -20.105 -22.493 1.00 91.19 797 ASN A O 1
ATOM 6260 N N . LYS A 1 798 ? 46.196 -17.929 -23.094 1.00 93.56 798 LYS A N 1
ATOM 6261 C CA . LYS A 1 798 ? 47.265 -17.952 -24.106 1.00 93.56 798 LYS A CA 1
ATOM 6262 C C . LYS A 1 798 ? 46.883 -18.698 -25.379 1.00 93.56 798 LYS A C 1
ATOM 6264 O O . LYS A 1 798 ? 47.771 -19.137 -26.103 1.00 93.56 798 LYS A O 1
ATOM 6269 N N . LYS A 1 799 ? 45.590 -18.875 -25.644 1.00 94.12 799 LYS A N 1
ATOM 6270 C CA . LYS A 1 799 ? 45.122 -19.683 -26.770 1.00 94.12 799 LYS A CA 1
ATOM 6271 C C . LYS A 1 799 ? 44.550 -18.832 -27.893 1.00 94.12 799 LYS A C 1
ATOM 6273 O O . LYS A 1 799 ? 43.978 -17.774 -27.639 1.00 94.12 799 LYS A O 1
ATOM 6278 N N . ILE A 1 800 ? 44.718 -19.327 -29.113 1.00 95.75 800 ILE A N 1
ATOM 6279 C CA . ILE A 1 800 ? 44.074 -18.858 -30.340 1.00 95.75 800 ILE A CA 1
ATOM 6280 C C . ILE A 1 800 ? 43.228 -20.018 -30.860 1.00 95.75 800 ILE A C 1
ATOM 6282 O O . ILE A 1 800 ? 43.728 -21.146 -30.932 1.00 95.75 800 ILE A O 1
ATOM 6286 N N . TYR A 1 801 ? 41.979 -19.730 -31.211 1.00 96.06 801 TYR A N 1
ATOM 6287 C CA . TYR A 1 801 ? 41.037 -20.693 -31.774 1.00 96.06 801 TYR A CA 1
ATOM 6288 C C . TYR A 1 801 ? 40.501 -20.194 -33.113 1.00 96.06 801 TYR A C 1
ATOM 6290 O O . TYR A 1 801 ? 40.255 -18.995 -33.247 1.00 96.06 801 TYR A O 1
ATOM 6298 N N . ALA A 1 802 ? 40.273 -21.127 -34.034 1.00 97.06 802 ALA A N 1
ATOM 6299 C CA . ALA A 1 802 ? 39.346 -20.986 -35.154 1.00 97.06 802 ALA A CA 1
ATOM 6300 C C . ALA A 1 802 ? 38.266 -22.067 -35.021 1.00 97.06 802 ALA A C 1
ATOM 6302 O O . ALA A 1 802 ? 38.588 -23.217 -34.699 1.00 97.06 802 ALA A O 1
ATOM 6303 N N . ILE A 1 803 ? 37.002 -21.686 -35.186 1.00 96.88 803 ILE A N 1
ATOM 6304 C CA . ILE A 1 803 ? 35.826 -22.519 -34.912 1.00 96.88 803 ILE A CA 1
ATOM 6305 C C . ILE A 1 803 ? 34.867 -22.404 -36.093 1.00 96.88 803 ILE A C 1
ATOM 6307 O O . ILE A 1 803 ? 34.548 -21.287 -36.481 1.00 96.88 803 ILE A O 1
ATOM 6311 N N . ASP A 1 804 ? 34.415 -23.531 -36.634 1.00 94.50 804 ASP A N 1
ATOM 6312 C CA . ASP A 1 804 ? 33.485 -23.569 -37.769 1.00 94.50 804 ASP A CA 1
ATOM 6313 C C . ASP A 1 804 ? 32.041 -23.202 -37.388 1.00 94.50 804 ASP A C 1
ATOM 6315 O O . ASP A 1 804 ? 31.681 -23.095 -36.206 1.00 94.50 804 ASP A O 1
ATOM 6319 N N . ASN A 1 805 ? 31.190 -23.046 -38.404 1.00 92.06 805 ASN A N 1
ATOM 6320 C CA . ASN A 1 805 ? 29.765 -22.748 -38.243 1.00 92.06 805 ASN A CA 1
ATOM 6321 C C . ASN A 1 805 ? 28.946 -23.844 -37.530 1.00 92.06 805 ASN A C 1
ATOM 6323 O O . ASN A 1 805 ? 27.818 -23.599 -37.108 1.00 92.06 805 ASN A O 1
ATOM 6327 N N . ASN A 1 806 ? 29.515 -25.036 -37.327 1.00 92.00 806 ASN A N 1
ATOM 6328 C CA . ASN A 1 806 ? 28.921 -26.141 -36.572 1.00 92.00 806 ASN A CA 1
ATOM 6329 C C . ASN A 1 806 ? 29.480 -26.249 -35.141 1.00 92.00 806 ASN A C 1
ATOM 6331 O O . ASN A 1 806 ? 29.184 -27.212 -34.423 1.00 92.00 806 ASN A O 1
ATOM 6335 N N . GLY A 1 807 ? 30.304 -25.289 -34.721 1.00 93.75 807 GLY A N 1
ATOM 6336 C CA . GLY A 1 807 ? 30.907 -25.222 -33.399 1.00 93.75 807 GLY A CA 1
ATOM 6337 C C . GLY A 1 807 ? 32.095 -26.167 -33.177 1.00 93.75 807 GLY A C 1
ATOM 6338 O O . GLY A 1 807 ? 32.484 -26.405 -32.028 1.00 93.75 807 GLY A O 1
ATOM 6339 N N . GLN A 1 808 ? 32.687 -26.728 -34.235 1.00 95.00 808 GLN A N 1
ATOM 6340 C CA . GLN A 1 808 ? 33.903 -27.537 -34.148 1.00 95.00 808 GLN A CA 1
ATOM 6341 C C . GLN A 1 808 ? 35.152 -26.658 -34.204 1.00 95.00 808 GLN A C 1
ATOM 6343 O O . GLN A 1 808 ? 35.268 -25.741 -35.007 1.00 95.00 808 GLN A O 1
ATOM 6348 N N . ILE A 1 809 ? 36.134 -26.965 -33.357 1.00 95.25 809 ILE A N 1
ATOM 6349 C CA . ILE A 1 809 ? 37.425 -26.271 -33.356 1.00 95.25 809 ILE A CA 1
ATOM 6350 C C . ILE A 1 809 ? 38.260 -26.777 -34.541 1.00 95.25 809 ILE A C 1
ATOM 6352 O O . ILE A 1 809 ? 38.736 -27.916 -34.507 1.00 95.25 809 ILE A O 1
ATOM 6356 N N . LEU A 1 810 ? 38.485 -25.923 -35.544 1.00 93.69 810 LEU A N 1
ATOM 6357 C CA . LEU A 1 810 ? 39.373 -26.199 -36.679 1.00 93.69 810 LEU A CA 1
ATOM 6358 C C . LEU A 1 810 ? 40.829 -26.306 -36.224 1.00 93.69 810 LEU A C 1
ATOM 6360 O O . LEU A 1 810 ? 41.536 -27.265 -36.545 1.00 93.69 810 LEU A O 1
ATOM 6364 N N . PHE A 1 811 ? 41.273 -25.353 -35.401 1.00 96.75 811 PHE A N 1
ATOM 6365 C CA . PHE A 1 811 ? 42.555 -25.446 -34.716 1.00 96.75 811 PHE A CA 1
ATOM 6366 C C . PHE A 1 811 ? 42.566 -24.728 -33.365 1.00 96.75 811 PHE A C 1
ATOM 6368 O O . PHE A 1 811 ? 41.852 -23.759 -33.126 1.00 96.75 811 PHE A O 1
ATOM 6375 N N . GLU A 1 812 ? 43.473 -25.188 -32.502 1.00 96.06 812 GLU A N 1
ATOM 6376 C CA . GLU A 1 812 ? 43.828 -24.565 -31.227 1.00 96.06 812 GLU A CA 1
ATOM 6377 C C . GLU A 1 812 ? 45.355 -24.420 -31.156 1.00 96.06 812 GLU A C 1
ATOM 6379 O O . GLU A 1 812 ? 46.096 -25.386 -31.393 1.00 96.06 812 GLU A O 1
ATOM 6384 N N . LYS A 1 813 ? 45.848 -23.218 -30.835 1.00 95.69 813 LYS A N 1
ATOM 6385 C CA . LYS A 1 813 ? 47.287 -22.942 -30.673 1.00 95.69 813 LYS A CA 1
ATOM 6386 C C . LYS A 1 813 ? 47.564 -22.188 -29.384 1.00 95.69 813 LYS A C 1
ATOM 6388 O O . LYS A 1 813 ? 46.858 -21.244 -29.055 1.00 95.69 813 LYS A O 1
ATOM 6393 N N . GLU A 1 814 ? 48.618 -22.593 -28.679 1.00 94.25 814 GLU A N 1
ATOM 6394 C CA . GLU A 1 814 ? 49.071 -21.958 -27.438 1.00 94.25 814 GLU A CA 1
ATOM 6395 C C . GLU A 1 814 ? 50.299 -21.067 -27.692 1.00 94.25 814 GLU A C 1
ATOM 6397 O O . GLU A 1 814 ? 51.272 -21.484 -28.327 1.00 94.25 814 GLU A O 1
ATOM 6402 N N . ALA A 1 815 ? 50.257 -19.848 -27.160 1.00 90.75 815 ALA A N 1
ATOM 6403 C CA . ALA A 1 815 ? 51.318 -18.851 -27.199 1.00 90.75 815 ALA A CA 1
ATOM 6404 C C . ALA A 1 815 ? 52.132 -18.799 -25.895 1.00 90.75 815 ALA A C 1
ATOM 6406 O O . ALA A 1 815 ? 51.801 -19.418 -24.883 1.00 90.75 815 ALA A O 1
ATOM 6407 N N . GLY A 1 816 ? 53.218 -18.019 -25.892 1.00 87.94 816 GLY A N 1
ATOM 6408 C CA . GLY A 1 816 ? 54.079 -17.865 -24.714 1.00 87.94 816 GLY A CA 1
ATOM 6409 C C . GLY A 1 816 ? 53.403 -17.157 -23.532 1.00 87.94 816 GLY A C 1
ATOM 6410 O O . GLY A 1 816 ? 53.760 -17.402 -22.373 1.00 87.94 816 GLY A O 1
ATOM 6411 N N . TYR A 1 817 ? 52.413 -16.303 -23.801 1.00 92.50 817 TYR A N 1
ATOM 6412 C CA . TYR A 1 817 ? 51.716 -15.487 -22.805 1.00 92.50 817 TYR A CA 1
ATOM 6413 C C . TYR A 1 817 ? 50.277 -15.159 -23.240 1.00 92.50 817 TYR A C 1
ATOM 6415 O O . TYR A 1 817 ? 49.845 -15.560 -24.314 1.00 92.50 817 TYR A O 1
ATOM 6423 N N . GLN A 1 818 ? 49.505 -14.508 -22.365 1.00 92.56 818 GLN A N 1
ATOM 6424 C CA . GLN A 1 818 ? 48.070 -14.265 -22.573 1.00 92.56 818 GLN A CA 1
ATOM 6425 C C . GLN A 1 818 ? 47.795 -13.268 -23.710 1.00 92.56 818 GLN A C 1
ATOM 6427 O O . GLN A 1 818 ? 48.575 -12.334 -23.905 1.00 92.56 818 GLN A O 1
ATOM 6432 N N . PHE A 1 819 ? 46.645 -13.416 -24.370 1.00 91.81 819 PHE A N 1
ATOM 6433 C CA . PHE A 1 819 ? 46.123 -12.452 -25.339 1.00 91.81 819 PHE A CA 1
ATOM 6434 C C . PHE A 1 819 ? 45.109 -11.506 -24.687 1.00 91.81 819 PHE A C 1
ATOM 6436 O O . PHE A 1 819 ? 44.345 -11.910 -23.803 1.00 91.81 819 PHE A O 1
ATOM 6443 N N . ILE A 1 820 ? 45.113 -10.239 -25.109 1.00 89.56 820 ILE A N 1
ATOM 6444 C CA . ILE A 1 820 ? 44.119 -9.231 -24.698 1.00 89.56 820 ILE A CA 1
ATOM 6445 C C . ILE A 1 820 ? 43.507 -8.460 -25.881 1.00 89.56 820 ILE A C 1
ATOM 6447 O O . ILE A 1 820 ? 42.628 -7.637 -25.648 1.00 89.56 820 ILE A O 1
ATOM 6451 N N . CYS A 1 821 ? 43.969 -8.734 -27.103 1.00 90.88 821 CYS A N 1
ATOM 6452 C CA . CYS A 1 821 ? 43.646 -8.016 -28.336 1.00 90.88 821 CYS A CA 1
ATOM 6453 C C . CYS A 1 821 ? 42.733 -8.846 -29.250 1.00 90.88 821 CYS A C 1
ATOM 6455 O O . CYS A 1 821 ? 42.737 -10.080 -29.199 1.00 90.88 821 CYS A O 1
ATOM 6457 N N . THR A 1 822 ? 41.971 -8.160 -30.094 1.00 93.25 822 THR A N 1
ATOM 6458 C CA . THR A 1 822 ? 41.062 -8.737 -31.094 1.00 93.25 822 THR A CA 1
ATOM 6459 C C . THR A 1 822 ? 41.874 -9.323 -32.258 1.00 93.25 822 THR A C 1
ATOM 6461 O O . THR A 1 822 ? 42.695 -8.595 -32.825 1.00 93.25 822 THR A O 1
ATOM 6464 N N . PRO A 1 823 ? 41.681 -10.603 -32.643 1.00 95.81 823 PRO A N 1
ATOM 6465 C CA . PRO A 1 823 ? 42.314 -11.144 -33.841 1.00 95.81 823 PRO A CA 1
ATOM 6466 C C . PRO A 1 823 ? 41.782 -10.465 -35.111 1.00 95.81 823 PRO A C 1
ATOM 6468 O O . PRO A 1 823 ? 40.734 -9.819 -35.098 1.00 95.81 823 PRO A O 1
ATOM 6471 N N . SER A 1 824 ? 42.507 -10.620 -36.212 1.00 96.88 824 SER A N 1
ATOM 6472 C CA . SER A 1 824 ? 42.073 -10.199 -37.550 1.00 96.88 824 SER A CA 1
ATOM 6473 C C . SER A 1 824 ? 42.218 -11.357 -38.527 1.00 96.88 824 SER A C 1
ATOM 6475 O O . SER A 1 824 ? 43.061 -12.230 -38.311 1.00 96.88 824 SER A O 1
ATOM 6477 N N . LEU A 1 825 ? 41.411 -11.344 -39.588 1.00 97.50 825 LEU A N 1
ATOM 6478 C CA . LEU A 1 825 ? 41.433 -12.351 -40.648 1.00 97.50 825 LEU A CA 1
ATOM 6479 C C . LEU A 1 825 ? 41.779 -11.708 -41.993 1.00 97.50 825 LEU A C 1
ATOM 6481 O O . LEU A 1 825 ? 41.118 -10.752 -42.402 1.00 97.50 825 LEU A O 1
ATOM 6485 N N . ALA A 1 826 ? 42.802 -12.223 -42.674 1.00 95.81 826 ALA A N 1
ATOM 6486 C CA . ALA A 1 826 ? 43.217 -11.747 -43.993 1.00 95.81 826 ALA A CA 1
ATOM 6487 C C . ALA A 1 826 ? 44.031 -12.803 -44.748 1.00 95.81 826 ALA A C 1
ATOM 6489 O O . ALA A 1 826 ? 44.764 -13.554 -44.119 1.00 95.81 826 ALA A O 1
ATOM 6490 N N . ASP A 1 827 ? 43.932 -12.813 -46.076 1.00 95.31 827 ASP A N 1
ATOM 6491 C CA . ASP A 1 827 ? 44.781 -13.632 -46.952 1.00 95.31 827 ASP A CA 1
ATOM 6492 C C . ASP A 1 827 ? 46.137 -12.926 -47.133 1.00 95.31 827 ASP A C 1
ATOM 6494 O O . ASP A 1 827 ? 46.240 -11.920 -47.841 1.00 95.31 827 ASP A O 1
ATOM 6498 N N . LEU A 1 828 ? 47.159 -13.385 -46.406 1.00 95.69 828 LEU A N 1
ATOM 6499 C CA . LEU A 1 828 ? 48.483 -12.755 -46.345 1.00 95.69 828 LEU A CA 1
ATOM 6500 C C . LEU A 1 828 ? 49.491 -13.379 -47.312 1.00 95.69 828 LEU A C 1
ATOM 6502 O O . LEU A 1 828 ? 50.569 -12.816 -47.506 1.00 95.69 828 LEU A O 1
ATOM 6506 N N . ASP A 1 829 ? 49.191 -14.535 -47.904 1.00 93.12 829 ASP A N 1
ATOM 6507 C CA . ASP A 1 829 ? 50.057 -15.175 -48.900 1.00 93.12 829 ASP A CA 1
ATOM 6508 C C . ASP A 1 829 ? 49.388 -15.427 -50.263 1.00 93.12 829 ASP A C 1
ATOM 6510 O O . ASP A 1 829 ? 50.017 -16.000 -51.164 1.00 93.12 829 ASP A O 1
ATOM 6514 N N . ASN A 1 830 ? 48.184 -14.877 -50.458 1.00 92.38 830 ASN A N 1
ATOM 6515 C CA . ASN A 1 830 ? 47.358 -14.970 -51.661 1.00 92.38 830 ASN A CA 1
ATOM 6516 C C . ASN A 1 830 ? 47.034 -16.429 -52.047 1.00 92.38 830 ASN A C 1
ATOM 6518 O O . ASN A 1 830 ? 46.953 -16.755 -53.241 1.00 92.38 830 ASN A O 1
ATOM 6522 N N . ASP A 1 831 ? 46.890 -17.324 -51.060 1.00 93.25 831 ASP A N 1
ATOM 6523 C CA . ASP A 1 831 ? 46.500 -18.724 -51.279 1.00 93.25 831 ASP A CA 1
ATOM 6524 C C . ASP A 1 831 ? 44.973 -18.940 -51.316 1.00 93.25 831 ASP A C 1
ATOM 6526 O O . ASP A 1 831 ? 44.507 -20.006 -51.739 1.00 93.25 831 ASP A O 1
ATOM 6530 N N . GLY A 1 832 ? 44.203 -17.893 -51.000 1.00 91.00 832 GLY A N 1
ATOM 6531 C CA . GLY A 1 832 ? 42.745 -17.859 -51.006 1.00 91.00 832 GLY A CA 1
ATOM 6532 C C . GLY A 1 832 ? 42.101 -18.243 -49.676 1.00 91.00 832 GLY A C 1
ATOM 6533 O O . GLY A 1 832 ? 40.901 -18.024 -49.537 1.00 91.00 832 GLY A O 1
ATOM 6534 N N . ASN A 1 833 ? 42.857 -18.796 -48.724 1.00 95.19 833 ASN A N 1
ATOM 6535 C CA . ASN A 1 833 ? 42.414 -19.007 -47.346 1.00 95.19 833 ASN A CA 1
ATOM 6536 C C . ASN A 1 833 ? 42.755 -17.764 -46.512 1.00 95.19 833 ASN A C 1
ATOM 6538 O O . ASN A 1 833 ? 43.658 -17.005 -46.858 1.00 95.19 833 ASN A O 1
ATOM 6542 N N . LEU A 1 834 ? 42.052 -17.538 -45.402 1.00 97.12 834 LEU A N 1
ATOM 6543 C CA . LEU A 1 834 ? 42.382 -16.430 -44.503 1.00 97.12 834 LEU A CA 1
ATOM 6544 C C . LEU A 1 834 ? 43.324 -16.906 -43.396 1.00 97.12 834 LEU A C 1
ATOM 6546 O O . LEU A 1 834 ? 43.071 -17.892 -42.703 1.00 97.12 834 LEU A O 1
ATOM 6550 N N . GLU A 1 835 ? 44.385 -16.149 -43.144 1.00 97.44 835 GLU A N 1
ATOM 6551 C CA . GLU A 1 835 ? 45.200 -16.322 -41.953 1.00 97.44 835 GLU A CA 1
ATOM 6552 C C . GLU A 1 835 ? 44.577 -15.653 -40.725 1.00 97.44 835 GLU A C 1
ATOM 6554 O O . GLU A 1 835 ? 44.055 -14.538 -40.775 1.00 97.44 835 GLU A O 1
ATOM 6559 N N . THR A 1 836 ? 44.723 -16.310 -39.572 1.00 97.81 836 THR A N 1
ATOM 6560 C CA . THR A 1 836 ? 44.400 -15.740 -38.261 1.00 97.81 836 THR A CA 1
ATOM 6561 C C . THR A 1 836 ? 45.599 -14.993 -37.689 1.00 97.81 836 THR A C 1
ATOM 6563 O O . THR A 1 836 ? 46.616 -15.603 -37.339 1.00 97.81 836 THR A O 1
ATOM 6566 N N . ILE A 1 837 ? 45.459 -13.674 -37.541 1.00 97.81 837 ILE A N 1
ATOM 6567 C CA . ILE A 1 837 ? 46.484 -12.772 -37.005 1.00 97.81 837 ILE A CA 1
ATOM 6568 C C . ILE A 1 837 ? 46.173 -12.412 -35.548 1.00 97.81 837 ILE A C 1
ATOM 6570 O O . ILE A 1 837 ? 45.073 -11.954 -35.241 1.00 97.81 837 ILE A O 1
ATOM 6574 N N . ALA A 1 838 ? 47.146 -12.571 -34.644 1.00 96.25 838 ALA A N 1
ATOM 6575 C CA . ALA A 1 838 ? 46.994 -12.275 -33.216 1.00 96.25 838 ALA A CA 1
ATOM 6576 C C . ALA A 1 838 ? 48.249 -11.641 -32.588 1.00 96.25 838 ALA A C 1
ATOM 6578 O O . ALA A 1 838 ? 49.380 -12.063 -32.839 1.00 96.25 838 ALA A O 1
ATOM 6579 N N . THR A 1 839 ? 48.054 -10.657 -31.707 1.00 94.62 839 THR A N 1
ATOM 6580 C CA . THR A 1 839 ? 49.127 -9.924 -31.013 1.00 94.62 839 THR A CA 1
ATOM 6581 C C . THR A 1 839 ? 49.332 -10.423 -29.583 1.00 94.62 839 THR A C 1
ATOM 6583 O O . THR A 1 839 ? 48.432 -10.386 -28.744 1.00 94.62 839 THR A O 1
ATOM 6586 N N . GLY A 1 840 ? 50.534 -10.924 -29.295 1.00 93.62 840 GLY A N 1
ATOM 6587 C CA . GLY A 1 840 ? 50.904 -11.488 -28.002 1.00 93.62 840 GLY A CA 1
ATOM 6588 C C . GLY A 1 840 ? 51.589 -10.488 -27.070 1.00 93.62 840 GLY A C 1
ATOM 6589 O O . GLY A 1 840 ? 52.502 -9.748 -27.449 1.00 93.62 840 GLY A O 1
ATOM 6590 N N . LEU A 1 841 ? 51.232 -10.550 -25.784 1.00 94.12 841 LEU A N 1
ATOM 6591 C CA . LEU A 1 841 ? 51.918 -9.818 -24.710 1.00 94.12 841 LEU A CA 1
ATOM 6592 C C . LEU A 1 841 ? 53.346 -10.333 -24.422 1.00 94.12 841 LEU A C 1
ATOM 6594 O O . LEU A 1 841 ? 54.038 -9.778 -23.573 1.00 94.12 841 LEU A O 1
ATOM 6598 N N . ASP A 1 842 ? 53.791 -11.389 -25.106 1.00 95.31 842 ASP A N 1
ATOM 6599 C CA . ASP A 1 842 ? 55.168 -11.898 -25.118 1.00 95.31 842 ASP A CA 1
ATOM 6600 C C . ASP A 1 842 ? 56.023 -11.311 -26.252 1.00 95.31 842 ASP A C 1
ATOM 6602 O O . ASP A 1 842 ? 57.024 -11.915 -26.642 1.00 95.31 842 ASP A O 1
ATOM 6606 N N . ASN A 1 843 ? 55.629 -10.137 -26.754 1.00 95.12 843 ASN A N 1
ATOM 6607 C CA . ASN A 1 843 ? 56.291 -9.354 -27.803 1.00 95.12 843 ASN A CA 1
ATOM 6608 C C . ASN A 1 843 ? 56.127 -9.908 -29.220 1.00 95.12 843 ASN A C 1
ATOM 6610 O O . ASN A 1 843 ? 56.768 -9.419 -30.153 1.00 95.12 843 ASN A O 1
ATOM 6614 N N . LYS A 1 844 ? 55.305 -10.947 -29.388 1.00 96.69 844 LYS A N 1
ATOM 6615 C CA . LYS A 1 844 ? 55.224 -11.698 -30.635 1.00 96.69 844 LYS A CA 1
ATOM 6616 C C . LYS A 1 844 ? 53.935 -11.448 -31.392 1.00 96.69 844 LYS A C 1
ATOM 6618 O O . LYS A 1 844 ? 52.847 -11.497 -30.823 1.00 96.69 844 LYS A O 1
ATOM 6623 N N . LEU A 1 845 ? 54.074 -11.268 -32.697 1.00 97.19 845 LEU A N 1
ATOM 6624 C CA . LEU A 1 845 ? 52.986 -11.331 -33.660 1.00 97.19 845 LEU A CA 1
ATOM 6625 C C . LEU A 1 845 ? 52.834 -12.782 -34.126 1.00 97.19 845 LEU A C 1
ATOM 6627 O O . LEU A 1 845 ? 53.803 -13.395 -34.577 1.00 97.19 845 LEU A O 1
ATOM 6631 N N . TYR A 1 846 ? 51.636 -13.336 -33.989 1.00 97.44 846 TYR A N 1
ATOM 6632 C CA . TYR A 1 846 ? 51.284 -14.691 -34.398 1.00 97.44 846 TYR A CA 1
ATOM 6633 C C . TYR A 1 846 ? 50.432 -14.635 -35.662 1.00 97.44 846 TYR A C 1
ATOM 6635 O O . TYR A 1 846 ? 49.487 -13.854 -35.727 1.00 97.44 846 TYR A O 1
ATOM 6643 N N . VAL A 1 847 ? 50.758 -15.483 -36.637 1.00 97.81 847 VAL A N 1
ATOM 6644 C CA . VAL A 1 847 ? 49.984 -15.653 -37.869 1.00 97.81 847 VAL A CA 1
ATOM 6645 C C . VAL A 1 847 ? 49.882 -17.145 -38.150 1.00 97.81 847 VAL A C 1
ATOM 6647 O O . VAL A 1 847 ? 50.906 -17.825 -38.285 1.00 97.81 847 VAL A O 1
ATOM 6650 N N . TYR A 1 848 ? 48.656 -17.658 -38.184 1.00 97.44 848 TYR A N 1
ATOM 6651 C CA . TYR A 1 848 ? 48.359 -19.066 -38.429 1.00 97.44 848 TYR A CA 1
ATOM 6652 C C . TYR A 1 848 ? 47.489 -19.221 -39.670 1.00 97.44 848 TYR A C 1
ATOM 6654 O O . TYR A 1 848 ? 46.511 -18.498 -39.828 1.00 97.44 848 TYR A O 1
ATOM 6662 N N . LYS A 1 849 ? 47.844 -20.196 -40.504 1.00 96.06 849 LYS A N 1
ATOM 6663 C CA . LYS A 1 849 ? 47.036 -20.670 -41.628 1.00 96.06 849 LYS A CA 1
ATOM 6664 C C . LYS A 1 849 ? 45.743 -21.323 -41.140 1.00 96.06 849 LYS A C 1
ATOM 6666 O O . LYS A 1 849 ? 45.650 -21.687 -39.964 1.00 96.06 849 LYS A O 1
ATOM 6671 N N . TYR A 1 850 ? 44.810 -21.566 -42.059 1.00 93.25 850 TYR A N 1
ATOM 6672 C CA . TYR A 1 850 ? 43.535 -22.241 -41.784 1.00 93.25 850 TYR A CA 1
ATOM 6673 C C . TYR A 1 850 ? 43.681 -23.597 -41.059 1.00 93.25 850 TYR A C 1
ATOM 6675 O O . TYR A 1 850 ? 42.836 -23.968 -40.253 1.00 93.25 850 TYR A O 1
ATOM 6683 N N . ASP A 1 851 ? 44.784 -24.331 -41.272 1.00 92.62 851 ASP A N 1
ATOM 6684 C CA . ASP A 1 851 ? 45.069 -25.619 -40.614 1.00 92.62 851 ASP A CA 1
ATOM 6685 C C . ASP A 1 851 ? 45.799 -25.485 -39.253 1.00 92.62 851 ASP A C 1
ATOM 6687 O O . ASP A 1 851 ? 46.211 -26.467 -38.617 1.00 92.62 851 ASP A O 1
ATOM 6691 N N . GLY A 1 852 ? 46.016 -24.249 -38.800 1.00 95.00 852 GLY A N 1
ATOM 6692 C CA . GLY A 1 852 ? 46.730 -23.910 -37.577 1.00 95.00 852 GLY A CA 1
ATOM 6693 C C . GLY A 1 852 ? 48.252 -24.074 -37.663 1.00 95.00 852 GLY A C 1
ATOM 6694 O O . GLY A 1 852 ? 48.930 -24.065 -36.625 1.00 95.00 852 GLY A O 1
ATOM 6695 N N . THR A 1 853 ? 48.841 -24.283 -38.841 1.00 96.19 853 THR A N 1
ATOM 6696 C CA . THR A 1 853 ? 50.298 -24.180 -39.011 1.00 96.19 853 THR A CA 1
ATOM 6697 C C . THR A 1 853 ? 50.724 -22.708 -39.076 1.00 96.19 853 THR A C 1
ATOM 6699 O O . THR A 1 853 ? 49.980 -21.875 -39.588 1.00 96.19 853 THR A O 1
ATOM 6702 N N . PRO A 1 854 ? 51.876 -22.323 -38.493 1.00 96.12 854 PRO A N 1
ATOM 6703 C CA . PRO A 1 854 ? 52.317 -20.932 -38.549 1.00 96.12 854 PRO A CA 1
ATOM 6704 C C . PRO A 1 854 ? 52.697 -20.545 -39.983 1.00 96.12 854 PRO A C 1
ATOM 6706 O O . PRO A 1 854 ? 53.380 -21.317 -40.667 1.00 96.12 854 PRO A O 1
ATOM 6709 N N . LEU A 1 855 ? 52.310 -19.339 -40.408 1.00 95.00 855 LEU A N 1
ATOM 6710 C CA . LEU A 1 855 ? 52.773 -18.763 -41.669 1.00 95.00 855 LEU A CA 1
ATOM 6711 C C . LEU A 1 855 ? 54.298 -18.545 -41.616 1.00 95.00 855 LEU A C 1
ATOM 6713 O O . LEU A 1 855 ? 54.901 -18.443 -40.540 1.00 95.00 855 LEU A O 1
ATOM 6717 N N . GLN A 1 856 ? 54.959 -18.526 -42.776 1.00 91.81 856 GLN A N 1
ATOM 6718 C CA . GLN A 1 856 ? 56.415 -18.428 -42.848 1.00 91.81 856 GLN A CA 1
ATOM 6719 C C . GLN A 1 856 ? 56.945 -17.221 -42.048 1.00 91.81 856 GLN A C 1
ATOM 6721 O O . GLN A 1 856 ? 56.440 -16.115 -42.166 1.00 91.81 856 GLN A O 1
ATOM 6726 N N . ASN A 1 857 ? 58.002 -17.450 -41.254 1.00 94.94 857 ASN A N 1
ATOM 6727 C CA . ASN A 1 857 ? 58.655 -16.469 -40.369 1.00 94.94 857 ASN A CA 1
ATOM 6728 C C . ASN A 1 857 ? 57.835 -15.997 -39.146 1.00 94.94 857 ASN A C 1
ATOM 6730 O O . ASN A 1 857 ? 58.336 -15.171 -38.384 1.00 94.94 857 ASN A O 1
ATOM 6734 N N . PHE A 1 858 ? 56.665 -16.586 -38.880 1.00 96.25 858 PHE A N 1
ATOM 6735 C CA . PHE A 1 858 ? 55.897 -16.356 -37.654 1.00 96.25 858 PHE A CA 1
ATOM 6736 C C . PHE A 1 858 ? 56.059 -17.504 -36.629 1.00 96.25 858 PHE A C 1
ATOM 6738 O O . PHE A 1 858 ? 56.310 -18.654 -37.006 1.00 96.25 858 PHE A O 1
ATOM 6745 N N . PRO A 1 859 ? 55.936 -17.232 -35.313 1.00 96.44 859 PRO A N 1
ATOM 6746 C CA . PRO A 1 859 ? 55.689 -15.922 -34.711 1.00 96.44 859 PRO A CA 1
ATOM 6747 C C . PRO A 1 859 ? 56.908 -14.989 -34.775 1.00 96.44 859 PRO A C 1
ATOM 6749 O O . PRO A 1 859 ? 58.041 -15.423 -34.553 1.00 96.44 859 PRO A O 1
ATOM 6752 N N . LEU A 1 860 ? 56.657 -13.707 -35.038 1.00 97.00 860 LEU A N 1
ATOM 6753 C CA . LEU A 1 860 ? 57.674 -12.665 -35.197 1.00 97.00 860 LEU A CA 1
ATOM 6754 C C . LEU A 1 860 ? 57.806 -11.846 -33.908 1.00 97.00 860 LEU A C 1
ATOM 6756 O O . LEU A 1 860 ? 56.818 -11.304 -33.429 1.00 97.00 860 LEU A O 1
ATOM 6760 N N . ASP A 1 861 ? 59.016 -11.740 -33.355 1.00 95.75 861 ASP A N 1
ATOM 6761 C CA . ASP A 1 861 ? 59.310 -10.937 -32.157 1.00 95.75 861 ASP A CA 1
ATOM 6762 C C . ASP A 1 861 ? 59.621 -9.480 -32.541 1.00 95.75 861 ASP A C 1
ATOM 6764 O O . ASP A 1 861 ? 60.556 -9.225 -33.304 1.00 95.75 861 ASP A O 1
ATOM 6768 N N . LEU A 1 862 ? 58.844 -8.537 -32.003 1.00 94.88 862 LEU A N 1
ATOM 6769 C CA . LEU A 1 862 ? 58.961 -7.093 -32.246 1.00 94.88 862 LEU A CA 1
ATOM 6770 C C . LEU A 1 862 ? 59.529 -6.331 -31.032 1.00 94.88 862 LEU A C 1
ATOM 6772 O O . LEU A 1 862 ? 59.396 -5.113 -30.913 1.00 94.88 862 LEU A O 1
ATOM 6776 N N . GLY A 1 863 ? 60.188 -7.047 -30.117 1.00 93.69 863 GLY A N 1
ATOM 6777 C CA . GLY A 1 863 ? 61.029 -6.498 -29.053 1.00 93.69 863 GLY A CA 1
ATOM 6778 C C . GLY A 1 863 ? 60.298 -6.096 -27.772 1.00 93.69 863 GLY A C 1
ATOM 6779 O O . GLY A 1 863 ? 60.875 -6.245 -26.694 1.00 93.69 863 GLY A O 1
ATOM 6780 N N . MET A 1 864 ? 59.043 -5.649 -27.865 1.00 94.81 864 MET A N 1
ATOM 6781 C CA . MET A 1 864 ? 58.207 -5.224 -26.731 1.00 94.81 864 MET A CA 1
ATOM 6782 C C . MET A 1 864 ? 56.775 -5.770 -26.839 1.00 94.81 864 MET A C 1
ATOM 6784 O O . MET A 1 864 ? 56.358 -6.106 -27.950 1.00 94.81 864 MET A O 1
ATOM 6788 N N . PRO A 1 865 ? 56.011 -5.859 -25.728 1.00 94.81 865 PRO A N 1
ATOM 6789 C CA . PRO A 1 865 ? 54.663 -6.423 -25.736 1.00 94.81 865 PRO A CA 1
ATOM 6790 C C . PRO A 1 865 ? 53.751 -5.753 -26.764 1.00 94.81 865 PRO A C 1
ATOM 6792 O O . PRO A 1 865 ? 53.713 -4.526 -26.858 1.00 94.81 865 PRO A O 1
ATOM 6795 N N . LEU A 1 866 ? 52.989 -6.558 -27.505 1.00 93.56 866 LEU A N 1
ATOM 6796 C CA . LEU A 1 866 ? 52.007 -6.069 -28.470 1.00 93.56 866 LEU A CA 1
ATOM 6797 C C . LEU A 1 866 ? 50.656 -5.975 -27.764 1.00 93.56 866 LEU A C 1
ATOM 6799 O O . LEU A 1 866 ? 50.077 -6.999 -27.406 1.00 93.56 866 LEU A O 1
ATOM 6803 N N . ILE A 1 867 ? 50.201 -4.750 -27.487 1.00 89.50 867 ILE A N 1
ATOM 6804 C CA . ILE A 1 867 ? 49.016 -4.497 -26.644 1.00 89.50 867 ILE A CA 1
ATOM 6805 C C . ILE A 1 867 ? 47.851 -3.845 -27.396 1.00 89.50 867 ILE A C 1
ATOM 6807 O O . ILE A 1 867 ? 46.857 -3.478 -26.773 1.00 89.50 867 ILE A O 1
ATOM 6811 N N . ASN A 1 868 ? 47.980 -3.721 -28.717 1.00 88.88 868 ASN A N 1
ATOM 6812 C CA . ASN A 1 868 ? 46.994 -3.127 -29.610 1.00 88.88 868 ASN A CA 1
ATOM 6813 C C . ASN A 1 868 ? 46.598 -4.116 -30.712 1.00 88.88 868 ASN A C 1
ATOM 6815 O O . ASN A 1 868 ? 47.361 -5.031 -31.048 1.00 88.88 868 ASN A O 1
ATOM 6819 N N . ASP A 1 869 ? 45.412 -3.911 -31.279 1.00 91.12 869 ASP A N 1
ATOM 6820 C CA . ASP A 1 869 ? 44.955 -4.685 -32.431 1.00 91.12 869 ASP A CA 1
ATOM 6821 C C . ASP A 1 869 ? 45.686 -4.240 -33.711 1.00 91.12 869 ASP A C 1
ATOM 6823 O O . ASP A 1 869 ? 46.231 -3.135 -33.789 1.00 91.12 869 ASP A O 1
ATOM 6827 N N . VAL A 1 870 ? 45.709 -5.114 -34.719 1.00 94.44 870 VAL A N 1
ATOM 6828 C CA . VAL A 1 870 ? 46.446 -4.886 -35.974 1.00 94.44 870 VAL A CA 1
ATOM 6829 C C . VAL A 1 870 ? 45.642 -4.075 -36.990 1.00 94.44 870 VAL A C 1
ATOM 6831 O O . VAL A 1 870 ? 44.495 -3.697 -36.757 1.00 94.44 870 VAL A O 1
ATOM 6834 N N . SER A 1 871 ? 46.203 -3.778 -38.152 1.00 94.81 871 SER A N 1
ATOM 6835 C CA . SER A 1 871 ? 45.409 -3.339 -39.306 1.00 94.81 871 SER A CA 1
ATOM 6836 C C . SER A 1 871 ? 45.981 -3.895 -40.582 1.00 94.81 871 SER A C 1
ATOM 6838 O O . SER A 1 871 ? 47.192 -4.081 -40.666 1.00 94.81 871 SER A O 1
ATOM 6840 N N . ILE A 1 872 ? 45.112 -4.190 -41.542 1.00 94.69 872 ILE A N 1
ATOM 6841 C CA . ILE A 1 872 ? 45.498 -4.934 -42.736 1.00 94.69 872 ILE A CA 1
ATOM 6842 C C . ILE A 1 872 ? 45.367 -4.052 -43.971 1.00 94.69 872 ILE A C 1
ATOM 6844 O O . ILE A 1 872 ? 44.304 -3.493 -44.249 1.00 94.69 872 ILE A O 1
ATOM 6848 N N . THR A 1 873 ? 46.462 -3.914 -44.708 1.00 93.50 873 THR A N 1
ATOM 6849 C CA . THR A 1 873 ? 46.507 -3.195 -45.982 1.00 93.50 873 THR A CA 1
ATOM 6850 C C . THR A 1 873 ? 47.759 -3.586 -46.743 1.00 93.50 873 THR A C 1
ATOM 6852 O O . THR A 1 873 ? 48.770 -3.882 -46.125 1.00 93.50 873 THR A O 1
ATOM 6855 N N . ASP A 1 874 ? 47.708 -3.523 -48.066 1.00 92.31 874 ASP A N 1
ATOM 6856 C CA . ASP A 1 874 ? 48.909 -3.511 -48.904 1.00 92.31 874 ASP A CA 1
ATOM 6857 C C . ASP A 1 874 ? 49.581 -2.129 -48.760 1.00 92.31 874 ASP A C 1
ATOM 6859 O O . ASP A 1 874 ? 49.024 -1.113 -49.201 1.00 92.31 874 ASP A O 1
ATOM 6863 N N . ILE A 1 875 ? 50.698 -2.059 -48.028 1.00 90.75 875 ILE A N 1
ATOM 6864 C CA . ILE A 1 875 ? 51.405 -0.805 -47.730 1.00 90.75 875 ILE A CA 1
ATOM 6865 C C . ILE A 1 875 ? 52.435 -0.471 -48.811 1.00 90.75 875 ILE A C 1
ATOM 6867 O O . ILE A 1 875 ? 52.610 0.707 -49.141 1.00 90.75 875 ILE A O 1
ATOM 6871 N N . ASP A 1 876 ? 53.109 -1.486 -49.360 1.00 89.56 876 ASP A N 1
ATOM 6872 C CA . ASP A 1 876 ? 54.227 -1.333 -50.295 1.00 89.56 876 ASP A CA 1
ATOM 6873 C C . ASP A 1 876 ? 53.848 -1.540 -51.776 1.00 89.56 876 ASP A C 1
ATOM 6875 O O . ASP A 1 876 ? 54.695 -1.386 -52.662 1.00 89.56 876 ASP A O 1
ATOM 6879 N N . GLU A 1 877 ? 52.554 -1.735 -52.045 1.00 89.81 877 GLU A N 1
ATOM 6880 C CA . GLU A 1 877 ? 51.925 -1.904 -53.359 1.00 89.81 877 GLU A CA 1
ATOM 6881 C C . GLU A 1 877 ? 52.378 -3.163 -54.114 1.00 89.81 877 GLU A C 1
ATOM 6883 O O . GLU A 1 877 ? 52.377 -3.191 -55.355 1.00 89.81 877 GLU A O 1
ATOM 6888 N N . ASP A 1 878 ? 52.766 -4.221 -53.400 1.00 89.94 878 ASP A N 1
ATOM 6889 C CA . ASP A 1 878 ? 53.168 -5.492 -54.004 1.00 89.94 878 ASP A CA 1
ATOM 6890 C C . ASP A 1 878 ? 51.990 -6.453 -54.284 1.00 89.94 878 ASP A C 1
ATOM 6892 O O . ASP A 1 878 ? 52.182 -7.512 -54.896 1.00 89.94 878 ASP A O 1
ATOM 6896 N N . SER A 1 879 ? 50.756 -6.027 -53.972 1.00 88.12 879 SER A N 1
ATOM 6897 C CA . SER A 1 879 ? 49.508 -6.801 -54.067 1.00 88.12 879 SER A CA 1
ATOM 6898 C C . SER A 1 879 ? 49.398 -7.968 -53.080 1.00 88.12 879 SER A C 1
ATOM 6900 O O . SER A 1 879 ? 48.537 -8.836 -53.254 1.00 88.12 879 SER A O 1
ATOM 6902 N N . ILE A 1 880 ? 50.252 -8.010 -52.063 1.00 90.75 880 ILE A N 1
ATOM 6903 C CA . ILE A 1 880 ? 50.139 -8.871 -50.892 1.00 90.75 880 ILE A CA 1
ATOM 6904 C C . ILE A 1 880 ? 49.722 -7.978 -49.718 1.00 90.75 880 ILE A C 1
ATOM 6906 O O . ILE A 1 880 ? 50.116 -6.822 -49.619 1.00 90.75 880 ILE A O 1
ATOM 6910 N N . LEU A 1 881 ? 48.846 -8.480 -48.850 1.00 94.44 881 LEU A N 1
ATOM 6911 C CA . LEU A 1 881 ? 48.421 -7.717 -47.682 1.00 94.44 881 LEU A CA 1
ATOM 6912 C C . LEU A 1 881 ? 49.513 -7.720 -46.603 1.00 94.44 881 LEU A C 1
ATOM 6914 O O . LEU A 1 881 ? 50.115 -8.753 -46.303 1.00 94.44 881 LEU A O 1
ATOM 6918 N N . ASP A 1 882 ? 49.704 -6.567 -45.966 1.00 94.88 882 ASP A N 1
ATOM 6919 C CA . ASP A 1 882 ? 50.642 -6.367 -44.867 1.00 94.88 882 ASP A CA 1
ATOM 6920 C C . ASP A 1 882 ? 49.917 -6.110 -43.544 1.00 94.88 882 ASP A C 1
ATOM 6922 O O . ASP A 1 882 ? 48.734 -5.758 -43.485 1.00 94.88 882 ASP A O 1
ATOM 6926 N N . ILE A 1 883 ? 50.663 -6.266 -42.452 1.00 96.25 883 ILE A N 1
ATOM 6927 C CA . ILE A 1 883 ? 50.179 -6.105 -41.085 1.00 96.25 883 ILE A CA 1
ATOM 6928 C C . ILE A 1 883 ? 50.792 -4.843 -40.481 1.00 96.25 883 ILE A C 1
ATOM 6930 O O . ILE A 1 883 ? 51.997 -4.779 -40.223 1.00 96.25 883 ILE A O 1
ATOM 6934 N N . LEU A 1 884 ? 49.949 -3.861 -40.176 1.00 95.25 884 LEU A N 1
ATOM 6935 C CA . LEU A 1 884 ? 50.292 -2.733 -39.316 1.00 95.25 884 LEU A CA 1
ATOM 6936 C C . LEU A 1 884 ? 50.101 -3.131 -37.853 1.00 95.25 884 LEU A C 1
ATOM 6938 O O . LEU A 1 884 ? 49.027 -3.582 -37.453 1.00 95.25 884 LEU A O 1
ATOM 6942 N N . VAL A 1 885 ? 51.146 -2.978 -37.043 1.00 94.56 885 VAL A N 1
ATOM 6943 C CA . VAL A 1 885 ? 51.141 -3.406 -35.639 1.00 94.56 885 VAL A CA 1
ATOM 6944 C C . VAL A 1 885 ? 52.022 -2.506 -34.785 1.00 94.56 885 VAL A C 1
ATOM 6946 O O . VAL A 1 885 ? 53.100 -2.096 -35.210 1.00 94.56 885 VAL A O 1
ATOM 6949 N N . SER A 1 886 ? 51.579 -2.209 -33.562 1.00 92.94 886 SER A N 1
ATOM 6950 C CA . SER A 1 886 ? 52.350 -1.402 -32.613 1.00 92.94 886 SER A CA 1
ATOM 6951 C C . SER A 1 886 ? 52.751 -2.170 -31.359 1.00 92.94 886 SER A C 1
ATOM 6953 O O . SER A 1 886 ? 52.041 -3.068 -30.897 1.00 92.94 886 SER A O 1
ATOM 6955 N N . ASN A 1 887 ? 53.902 -1.800 -30.799 1.00 93.06 887 ASN A N 1
ATOM 6956 C CA . ASN A 1 887 ? 54.385 -2.312 -29.520 1.00 93.06 887 ASN A CA 1
ATOM 6957 C C . ASN A 1 887 ? 54.119 -1.315 -28.371 1.00 93.06 887 ASN A C 1
ATOM 6959 O O . ASN A 1 887 ? 53.732 -0.164 -28.586 1.00 93.06 887 ASN A O 1
ATOM 6963 N N . SER A 1 888 ? 54.348 -1.743 -27.128 1.00 92.06 888 SER A N 1
ATOM 6964 C CA . SER A 1 888 ? 54.096 -0.917 -25.940 1.00 92.06 888 SER A CA 1
ATOM 6965 C C . SER A 1 888 ? 55.009 0.309 -25.780 1.00 92.06 888 SER A C 1
ATOM 6967 O O . SER A 1 888 ? 54.714 1.158 -24.941 1.00 92.06 888 SER A O 1
ATOM 6969 N N . ASP A 1 889 ? 56.100 0.409 -26.548 1.00 91.56 889 ASP A N 1
ATOM 6970 C CA . ASP A 1 889 ? 57.005 1.571 -26.552 1.00 91.56 889 ASP A CA 1
ATOM 6971 C C . ASP A 1 889 ? 56.520 2.689 -27.497 1.00 91.56 889 ASP A C 1
ATOM 6973 O O . ASP A 1 889 ? 57.034 3.810 -27.451 1.00 91.56 889 ASP A O 1
ATOM 6977 N N . GLY A 1 890 ? 55.496 2.416 -28.315 1.00 89.38 890 GLY A N 1
ATOM 6978 C CA . GLY A 1 890 ? 54.968 3.367 -29.293 1.00 89.38 890 GLY A CA 1
ATOM 6979 C C . GLY A 1 890 ? 55.628 3.290 -30.666 1.00 89.38 890 GLY A C 1
ATOM 6980 O O . GLY A 1 890 ? 55.508 4.248 -31.437 1.00 89.38 890 GLY A O 1
ATOM 6981 N N . ASP A 1 891 ? 56.328 2.192 -30.967 1.00 92.19 891 ASP A N 1
ATOM 6982 C CA . ASP A 1 891 ? 56.785 1.892 -32.323 1.00 92.19 891 ASP A CA 1
ATOM 6983 C C . ASP A 1 891 ? 55.628 1.277 -33.124 1.00 92.19 891 ASP A C 1
ATOM 6985 O O . ASP A 1 891 ? 54.984 0.333 -32.658 1.00 92.19 891 ASP A O 1
ATOM 6989 N N . LEU A 1 892 ? 55.378 1.800 -34.324 1.00 93.88 892 LEU A N 1
ATOM 6990 C CA . LEU A 1 892 ? 54.438 1.267 -35.308 1.00 93.88 892 LEU A CA 1
ATOM 6991 C C . LEU A 1 892 ? 55.225 0.669 -36.479 1.00 93.88 892 LEU A C 1
ATOM 6993 O O . LEU A 1 892 ? 55.966 1.375 -37.167 1.00 93.88 892 LEU A O 1
ATOM 6997 N N . PHE A 1 893 ? 55.031 -0.628 -36.699 1.00 93.62 893 PHE A N 1
ATOM 6998 C CA . PHE A 1 893 ? 55.680 -1.418 -37.738 1.00 93.62 893 PHE A CA 1
ATOM 6999 C C . PHE A 1 893 ? 54.692 -1.756 -38.851 1.00 93.62 893 PHE A C 1
ATOM 7001 O O . PHE A 1 893 ? 53.526 -2.034 -38.572 1.00 93.62 893 PHE A O 1
ATOM 7008 N N . ALA A 1 894 ? 55.191 -1.829 -40.085 1.00 94.25 894 ALA A N 1
ATOM 7009 C CA . ALA A 1 894 ? 54.573 -2.627 -41.135 1.00 94.25 894 ALA A CA 1
ATOM 7010 C C . ALA A 1 894 ? 55.352 -3.936 -41.296 1.00 94.25 894 ALA A C 1
ATOM 7012 O O . ALA A 1 894 ? 56.584 -3.937 -41.404 1.00 94.25 894 ALA A O 1
ATOM 7013 N N . VAL A 1 895 ? 54.637 -5.054 -41.274 1.00 95.44 895 VAL A N 1
ATOM 7014 C CA . VAL A 1 895 ? 55.187 -6.402 -41.419 1.00 95.44 895 VAL A CA 1
ATOM 7015 C C . VAL A 1 895 ? 54.556 -7.034 -42.645 1.00 95.44 895 VAL A C 1
ATOM 7017 O O . VAL A 1 895 ? 53.336 -7.165 -42.691 1.00 95.44 895 VAL A O 1
ATOM 7020 N N . SER A 1 896 ? 55.377 -7.454 -43.605 1.00 93.12 896 SER A N 1
ATOM 7021 C CA . SER A 1 896 ? 54.856 -8.080 -44.813 1.00 93.12 896 SER A CA 1
ATOM 7022 C C . SER A 1 896 ? 54.222 -9.435 -44.546 1.00 93.12 896 SER A C 1
ATOM 7024 O O . SER A 1 896 ? 54.580 -10.102 -43.567 1.00 93.12 896 SER A O 1
ATOM 7026 N N . GLY A 1 897 ? 53.343 -9.891 -45.442 1.00 88.12 897 GLY A N 1
ATOM 7027 C CA . GLY A 1 897 ? 52.715 -11.218 -45.353 1.00 88.12 897 GLY A CA 1
ATOM 7028 C C . GLY A 1 897 ? 53.718 -12.376 -45.207 1.00 88.12 897 GLY A C 1
ATOM 7029 O O . GLY A 1 897 ? 53.448 -13.385 -44.566 1.00 88.12 897 GLY A O 1
ATOM 7030 N N . ASN A 1 898 ? 54.960 -12.190 -45.670 1.00 87.12 898 ASN A N 1
ATOM 7031 C CA . ASN A 1 898 ? 56.057 -13.153 -45.509 1.00 87.12 898 ASN A CA 1
ATOM 7032 C C . ASN A 1 898 ? 56.859 -13.006 -44.193 1.00 87.12 898 ASN A C 1
ATOM 7034 O O . ASN A 1 898 ? 57.918 -13.623 -44.044 1.00 87.12 898 ASN A O 1
ATOM 7038 N N . GLY A 1 899 ? 56.413 -12.170 -43.255 1.00 91.19 899 GLY A N 1
ATOM 7039 C CA . GLY A 1 899 ? 56.993 -11.998 -41.920 1.00 91.19 899 GLY A CA 1
ATOM 7040 C C . GLY A 1 899 ? 58.278 -11.168 -41.862 1.00 91.19 899 GLY A C 1
ATOM 7041 O O . GLY A 1 899 ? 59.097 -11.366 -40.960 1.00 91.19 899 GLY A O 1
ATOM 7042 N N . TYR A 1 900 ? 58.484 -10.245 -42.808 1.00 92.69 900 TYR A N 1
ATOM 7043 C CA . TYR A 1 900 ? 59.599 -9.292 -42.776 1.00 92.69 900 TYR A CA 1
ATOM 7044 C C . TYR A 1 900 ? 59.115 -7.892 -42.397 1.00 92.69 900 TYR A C 1
ATOM 7046 O O . TYR A 1 900 ? 58.133 -7.403 -42.939 1.00 92.69 900 TYR A O 1
ATOM 7054 N N . VAL A 1 901 ? 59.842 -7.212 -41.507 1.00 93.50 901 VAL A N 1
ATOM 7055 C CA . VAL A 1 901 ? 59.585 -5.795 -41.207 1.00 93.50 901 VAL A CA 1
ATOM 7056 C C . VAL A 1 901 ? 59.968 -4.939 -42.419 1.00 93.50 901 VAL A C 1
ATOM 7058 O O . VAL A 1 901 ? 61.114 -4.992 -42.885 1.00 93.50 901 VAL A O 1
ATOM 7061 N N . ILE A 1 902 ? 59.025 -4.135 -42.905 1.00 92.06 902 ILE A N 1
ATOM 7062 C CA . ILE A 1 902 ? 59.213 -3.197 -44.014 1.00 92.06 902 ILE A CA 1
ATOM 7063 C C . ILE A 1 902 ? 59.938 -1.966 -43.462 1.00 92.06 902 ILE A C 1
ATOM 7065 O O . ILE A 1 902 ? 59.338 -1.062 -42.894 1.00 92.06 902 ILE A O 1
ATOM 7069 N N . ASN A 1 903 ? 61.268 -1.944 -43.586 1.00 85.25 903 ASN A N 1
ATOM 7070 C CA . ASN A 1 903 ? 62.114 -0.924 -42.941 1.00 85.25 903 ASN A CA 1
ATOM 7071 C C . ASN A 1 903 ? 61.851 0.514 -43.412 1.00 85.25 903 ASN A C 1
ATOM 7073 O O . ASN A 1 903 ? 62.213 1.451 -42.700 1.00 85.25 903 ASN A O 1
ATOM 7077 N N . ASP A 1 904 ? 61.261 0.680 -44.596 1.00 83.25 904 ASP A N 1
ATOM 7078 C CA . ASP A 1 904 ? 60.905 1.991 -45.141 1.00 83.25 904 ASP A CA 1
ATOM 7079 C C . ASP A 1 904 ? 59.649 2.573 -44.461 1.00 83.25 904 ASP A C 1
ATOM 7081 O O . ASP A 1 904 ? 59.419 3.775 -44.545 1.00 83.25 904 ASP A O 1
ATOM 7085 N N . PHE A 1 905 ? 58.901 1.755 -43.709 1.00 85.50 905 PHE A N 1
ATOM 7086 C CA . PHE A 1 905 ? 57.762 2.154 -42.888 1.00 85.50 905 PHE A CA 1
ATOM 7087 C C . PHE A 1 905 ? 58.064 1.874 -41.406 1.00 85.50 905 PHE A C 1
ATOM 7089 O O . PHE A 1 905 ? 57.843 0.778 -40.889 1.00 85.50 905 PHE A O 1
ATOM 7096 N N . ASN A 1 906 ? 58.610 2.867 -40.702 1.00 78.75 906 ASN A N 1
ATOM 7097 C CA . ASN A 1 906 ? 58.822 2.780 -39.257 1.00 78.75 906 ASN A CA 1
ATOM 7098 C C . ASN A 1 906 ? 58.541 4.127 -38.591 1.00 78.75 906 ASN A C 1
ATOM 7100 O O . ASN A 1 906 ? 59.223 5.119 -38.864 1.00 78.75 906 ASN A O 1
ATOM 7104 N N . ILE A 1 907 ? 57.553 4.149 -37.698 1.00 89.62 907 ILE A N 1
ATOM 7105 C CA . ILE A 1 907 ? 57.149 5.348 -36.968 1.00 89.62 907 ILE A CA 1
ATOM 7106 C C . ILE A 1 907 ? 57.361 5.118 -35.479 1.00 89.62 907 ILE A C 1
ATOM 7108 O O . ILE A 1 907 ? 56.824 4.179 -34.901 1.00 89.62 907 ILE A O 1
ATOM 7112 N N . GLN A 1 908 ? 58.097 6.027 -34.843 1.00 90.12 908 GLN A N 1
ATOM 7113 C CA . GLN A 1 908 ? 58.344 6.002 -33.404 1.00 90.12 908 GLN A CA 1
ATOM 7114 C C . GLN A 1 908 ? 57.696 7.225 -32.768 1.00 90.12 908 GLN A C 1
ATOM 7116 O O . GLN A 1 908 ? 58.144 8.355 -32.977 1.00 90.12 908 GLN A O 1
ATOM 7121 N N . THR A 1 909 ? 56.637 7.015 -31.992 1.00 87.44 909 THR A N 1
ATOM 7122 C CA . THR A 1 909 ? 55.907 8.126 -31.362 1.00 87.44 909 THR A CA 1
ATOM 7123 C C . THR A 1 909 ? 56.457 8.486 -29.977 1.00 87.44 909 THR A C 1
ATOM 7125 O O . THR A 1 909 ? 56.175 9.568 -29.463 1.00 87.44 909 THR A O 1
ATOM 7128 N N . GLY A 1 910 ? 57.259 7.596 -29.376 1.00 82.88 910 GLY A N 1
ATOM 7129 C CA . GLY A 1 910 ? 57.866 7.767 -28.052 1.00 82.88 910 GLY A CA 1
ATOM 7130 C C . GLY A 1 910 ? 56.898 7.599 -26.875 1.00 82.88 910 GLY A C 1
ATOM 7131 O O . GLY A 1 910 ? 57.294 7.817 -25.728 1.00 82.88 910 GLY A O 1
ATOM 7132 N N . SER A 1 911 ? 55.642 7.237 -27.137 1.00 86.12 911 SER A N 1
ATOM 7133 C CA . SER A 1 911 ? 54.653 6.881 -26.122 1.00 86.12 911 SER A CA 1
ATOM 7134 C C . SER A 1 911 ? 53.653 5.874 -26.678 1.00 86.12 911 SER A C 1
ATOM 7136 O O . SER A 1 911 ? 53.481 5.759 -27.885 1.00 86.12 911 SER A O 1
ATOM 7138 N N . LEU A 1 912 ? 52.988 5.132 -25.796 1.00 87.19 912 LEU A N 1
ATOM 7139 C CA . LEU A 1 912 ? 52.033 4.104 -26.193 1.00 87.19 912 LEU A CA 1
ATOM 7140 C C . LEU A 1 912 ? 51.001 4.641 -27.206 1.00 87.19 912 LEU A C 1
ATOM 7142 O O . LEU A 1 912 ? 50.311 5.624 -26.925 1.00 87.19 912 LEU A O 1
ATOM 7146 N N . ILE A 1 913 ? 50.894 3.968 -28.355 1.00 88.75 913 ILE A N 1
ATOM 7147 C CA . ILE A 1 913 ? 49.780 4.140 -29.294 1.00 88.75 913 ILE A CA 1
ATOM 7148 C C . ILE A 1 913 ? 48.554 3.493 -28.653 1.00 88.75 913 ILE A C 1
ATOM 7150 O O . ILE A 1 913 ? 48.656 2.366 -28.173 1.00 88.75 913 ILE A O 1
ATOM 7154 N N . TRP A 1 914 ? 47.430 4.203 -28.596 1.00 78.25 914 TRP A N 1
ATOM 7155 C CA . TRP A 1 914 ? 46.212 3.723 -27.950 1.00 78.25 914 TRP A CA 1
ATOM 7156 C C . TRP A 1 914 ? 45.143 3.422 -29.012 1.00 78.25 914 TRP A C 1
ATOM 7158 O O . TRP A 1 914 ? 44.888 4.251 -29.885 1.00 78.25 914 TRP A O 1
ATOM 7168 N N . GLY A 1 915 ? 44.548 2.229 -28.961 1.00 76.56 915 GLY A N 1
ATOM 7169 C CA . GLY A 1 915 ? 43.640 1.710 -29.981 1.00 76.56 915 GLY A CA 1
ATOM 7170 C C . GLY A 1 915 ? 44.383 1.051 -31.147 1.00 76.56 915 GLY A C 1
ATOM 7171 O O . GLY A 1 915 ? 45.583 0.786 -31.077 1.00 76.56 915 GLY A O 1
ATOM 7172 N N . PHE A 1 916 ? 43.654 0.767 -32.224 1.00 81.75 916 PHE A N 1
ATOM 7173 C CA . PHE A 1 916 ? 44.212 0.240 -33.471 1.00 81.75 916 PHE A CA 1
ATOM 7174 C C . PHE A 1 916 ? 44.434 1.370 -34.485 1.00 81.75 916 PHE A C 1
ATOM 7176 O O . PHE A 1 916 ? 43.875 2.462 -34.353 1.00 81.75 916 PHE A O 1
ATOM 7183 N N . THR A 1 917 ? 45.266 1.123 -35.495 1.00 91.38 917 THR A N 1
ATOM 7184 C CA . THR A 1 917 ? 45.478 2.078 -36.589 1.00 91.38 917 THR A CA 1
ATOM 7185 C C . THR A 1 917 ? 44.320 2.015 -37.585 1.00 91.38 917 THR A C 1
ATOM 7187 O O . THR A 1 917 ? 43.859 0.944 -37.924 1.00 91.38 917 THR A O 1
ATOM 7190 N N . VAL A 1 918 ? 43.816 3.129 -38.095 1.00 93.50 918 VAL A N 1
ATOM 7191 C CA . VAL A 1 918 ? 42.750 3.092 -39.106 1.00 93.50 918 VAL A CA 1
ATOM 7192 C C . VAL A 1 918 ? 43.351 3.351 -40.474 1.00 93.50 918 VAL A C 1
ATOM 7194 O O . VAL A 1 918 ? 43.984 4.388 -40.679 1.00 93.50 918 VAL A O 1
ATOM 7197 N N . VAL A 1 919 ? 43.138 2.426 -41.409 1.00 93.50 919 VAL A N 1
ATOM 7198 C CA . VAL A 1 919 ? 43.576 2.568 -42.801 1.00 93.50 919 VAL A CA 1
ATOM 7199 C C . VAL A 1 919 ? 42.412 3.044 -43.662 1.00 93.50 919 VAL A C 1
ATOM 7201 O O . VAL A 1 919 ? 41.305 2.519 -43.568 1.00 93.50 919 VAL A O 1
ATOM 7204 N N . TYR A 1 920 ? 42.653 4.039 -44.512 1.00 91.69 920 TYR A N 1
ATOM 7205 C CA . TYR A 1 920 ? 41.657 4.561 -45.446 1.00 91.69 920 TYR A CA 1
ATOM 7206 C C . TYR A 1 920 ? 42.316 5.097 -46.721 1.00 91.69 920 TYR A C 1
ATOM 7208 O O . TYR A 1 920 ? 43.542 5.162 -46.828 1.00 91.69 920 TYR A O 1
ATOM 7216 N N . GLN A 1 921 ? 41.499 5.425 -47.729 1.00 87.19 921 GLN A N 1
ATOM 7217 C CA . GLN A 1 921 ? 41.976 5.783 -49.073 1.00 87.19 921 GLN A CA 1
ATOM 7218 C C . GLN A 1 921 ? 42.915 4.713 -49.679 1.00 87.19 921 GLN A C 1
ATOM 7220 O O . GLN A 1 921 ? 43.936 5.043 -50.274 1.00 87.19 921 GLN A O 1
ATOM 7225 N N . ASN A 1 922 ? 42.568 3.425 -49.539 1.00 80.56 922 ASN A N 1
ATOM 7226 C CA . ASN A 1 922 ? 43.332 2.285 -50.080 1.00 80.56 922 ASN A CA 1
ATOM 7227 C C . ASN A 1 922 ? 44.813 2.270 -49.647 1.00 80.56 922 ASN A C 1
ATOM 7229 O O . ASN A 1 922 ? 45.707 2.149 -50.483 1.00 80.56 922 ASN A O 1
ATOM 7233 N N . GLY A 1 923 ? 45.078 2.469 -48.353 1.00 81.06 923 GLY A N 1
ATOM 7234 C CA . GLY A 1 923 ? 46.441 2.452 -47.808 1.00 81.06 923 GLY A CA 1
ATOM 7235 C C . GLY A 1 923 ? 47.198 3.780 -47.920 1.00 81.06 923 GLY A C 1
ATOM 7236 O O . GLY A 1 923 ? 48.222 3.952 -47.267 1.00 81.06 923 GLY A O 1
ATOM 7237 N N . GLU A 1 924 ? 46.689 4.770 -48.668 1.00 88.44 924 GLU A N 1
ATOM 7238 C CA . GLU A 1 924 ? 47.322 6.095 -48.791 1.00 88.44 924 GLU A CA 1
ATOM 7239 C C . GLU A 1 924 ? 47.352 6.891 -47.484 1.00 88.44 924 GLU A C 1
ATOM 7241 O O . GLU A 1 924 ? 48.126 7.850 -47.358 1.00 88.44 924 GLU A O 1
ATOM 7246 N N . ARG A 1 925 ? 46.469 6.566 -46.538 1.00 93.12 925 ARG A N 1
ATOM 7247 C CA . ARG A 1 925 ? 46.346 7.266 -45.264 1.00 93.12 925 ARG A CA 1
ATOM 7248 C C . ARG A 1 925 ? 46.157 6.289 -44.119 1.00 93.12 925 ARG A C 1
ATOM 7250 O O . ARG A 1 925 ? 45.333 5.379 -44.188 1.00 93.12 925 ARG A O 1
ATOM 7257 N N . ILE A 1 926 ? 46.888 6.546 -43.041 1.00 94.94 926 ILE A N 1
ATOM 7258 C CA . ILE A 1 926 ? 46.803 5.788 -41.797 1.00 94.94 926 ILE A CA 1
ATOM 7259 C C . ILE A 1 926 ? 46.645 6.786 -40.657 1.00 94.94 926 ILE A C 1
ATOM 7261 O O . ILE A 1 926 ? 47.490 7.666 -40.487 1.00 94.94 926 ILE A O 1
ATOM 7265 N N . ALA A 1 927 ? 45.562 6.661 -39.893 1.00 94.56 927 ALA A N 1
ATOM 7266 C CA . ALA A 1 927 ? 45.301 7.470 -38.709 1.00 94.56 927 ALA A CA 1
ATOM 7267 C C . ALA A 1 927 ? 45.519 6.649 -37.435 1.00 94.56 927 ALA A C 1
ATOM 7269 O O . ALA A 1 927 ? 45.091 5.501 -37.345 1.00 94.56 927 ALA A O 1
ATOM 7270 N N . PHE A 1 928 ? 46.178 7.228 -36.436 1.00 93.12 928 PHE A N 1
ATOM 7271 C CA . PHE A 1 928 ? 46.380 6.600 -35.127 1.00 93.12 928 PHE A CA 1
ATOM 7272 C C . PHE A 1 928 ? 46.654 7.659 -34.062 1.00 93.12 928 PHE A C 1
ATOM 7274 O O . PHE A 1 928 ? 46.947 8.811 -34.381 1.00 93.12 928 PHE A O 1
ATOM 7281 N N . ALA A 1 929 ? 46.573 7.287 -32.788 1.00 91.06 929 ALA A N 1
ATOM 7282 C CA . ALA A 1 929 ? 46.803 8.210 -31.686 1.00 91.06 929 ALA A CA 1
ATOM 7283 C C . ALA A 1 929 ? 47.714 7.609 -30.618 1.00 91.06 929 ALA A C 1
ATOM 7285 O O . ALA A 1 929 ? 47.703 6.406 -30.385 1.00 91.06 929 ALA A O 1
ATOM 7286 N N . ASN A 1 930 ? 48.484 8.461 -29.948 1.00 88.19 930 ASN A N 1
ATOM 7287 C CA . ASN A 1 930 ? 49.163 8.129 -28.700 1.00 88.19 930 ASN A CA 1
ATOM 7288 C C . ASN A 1 930 ? 48.555 8.939 -27.538 1.00 88.19 930 ASN A C 1
ATOM 7290 O O . ASN A 1 930 ? 47.558 9.641 -27.707 1.00 88.19 930 ASN A O 1
ATOM 7294 N N . ASN A 1 931 ? 49.166 8.877 -26.354 1.00 81.00 931 ASN A N 1
ATOM 7295 C CA . ASN A 1 931 ? 48.666 9.577 -25.161 1.00 81.00 931 ASN A CA 1
ATOM 7296 C C . ASN A 1 931 ? 48.525 11.110 -25.298 1.00 81.00 931 ASN A C 1
ATOM 7298 O O . ASN A 1 931 ? 47.836 11.721 -24.483 1.00 81.00 931 ASN A O 1
ATOM 7302 N N . GLU A 1 932 ? 49.190 11.742 -26.267 1.00 81.94 932 GLU A N 1
ATOM 7303 C CA . GLU A 1 932 ? 49.269 13.206 -26.392 1.00 81.94 932 GLU A CA 1
ATOM 7304 C C . GLU A 1 932 ? 48.774 13.737 -27.744 1.00 81.94 932 GLU A C 1
ATOM 7306 O O . GLU A 1 932 ? 48.379 14.904 -27.846 1.00 81.94 932 GLU A O 1
ATOM 7311 N N . LYS A 1 933 ? 48.843 12.914 -28.796 1.00 90.12 933 LYS A N 1
ATOM 7312 C CA . LYS A 1 933 ? 48.682 13.347 -30.181 1.00 90.12 933 LYS A CA 1
ATOM 7313 C C . LYS A 1 933 ? 47.905 12.357 -31.037 1.00 90.12 933 LYS A C 1
ATOM 7315 O O . LYS A 1 933 ? 48.046 11.146 -30.889 1.00 90.12 933 LYS A O 1
ATOM 7320 N N . LEU A 1 934 ? 47.178 12.910 -32.003 1.00 93.31 934 LEU A N 1
ATOM 7321 C CA . LEU A 1 934 ? 46.629 12.213 -33.160 1.00 93.31 934 LEU A CA 1
ATOM 7322 C C . LEU A 1 934 ? 47.556 12.423 -34.362 1.00 93.31 934 LEU A C 1
ATOM 7324 O O . LEU A 1 934 ? 47.998 13.544 -34.624 1.00 93.31 934 LEU A O 1
ATOM 7328 N N . TYR A 1 935 ? 47.824 11.350 -35.095 1.00 93.81 935 TYR A N 1
ATOM 7329 C CA . TYR A 1 935 ? 48.662 11.338 -36.284 1.00 93.81 935 TYR A CA 1
ATOM 7330 C C . TYR A 1 935 ? 47.870 10.894 -37.508 1.00 93.81 935 TYR A C 1
ATOM 7332 O O . TYR A 1 935 ? 47.037 9.991 -37.425 1.00 93.81 935 TYR A O 1
ATOM 7340 N N . ILE A 1 936 ? 48.192 11.491 -38.654 1.00 95.00 936 ILE A N 1
ATOM 7341 C CA . ILE A 1 936 ? 47.877 10.941 -39.973 1.00 95.00 936 ILE A CA 1
ATOM 7342 C C . ILE A 1 936 ? 49.193 10.816 -40.726 1.00 95.00 936 ILE A C 1
ATOM 7344 O O . ILE A 1 936 ? 49.942 11.790 -40.820 1.00 95.00 936 ILE A O 1
ATOM 7348 N N . VAL A 1 937 ? 49.471 9.640 -41.272 1.00 94.38 937 VAL A N 1
ATOM 7349 C CA . VAL A 1 937 ? 50.665 9.361 -42.080 1.00 94.38 937 VAL A CA 1
ATOM 7350 C C . VAL A 1 937 ? 50.265 8.820 -43.448 1.00 94.38 937 VAL A C 1
ATOM 7352 O O . VAL A 1 937 ? 49.139 8.353 -43.631 1.00 94.38 937 VAL A O 1
ATOM 7355 N N . ASN A 1 938 ? 51.174 8.905 -44.417 1.00 92.19 938 ASN A N 1
ATOM 7356 C CA . ASN A 1 938 ? 51.026 8.209 -45.695 1.00 92.19 938 ASN A CA 1
ATOM 7357 C C . ASN A 1 938 ? 51.627 6.790 -45.646 1.00 92.19 938 ASN A C 1
ATOM 7359 O O . ASN A 1 938 ? 52.252 6.400 -44.658 1.00 92.19 938 ASN A O 1
ATOM 7363 N N . ARG A 1 939 ? 51.504 6.052 -46.755 1.00 89.69 939 ARG A N 1
ATOM 7364 C CA . ARG A 1 939 ? 52.081 4.708 -46.945 1.00 89.69 939 ARG A CA 1
ATOM 7365 C C . ARG A 1 939 ? 53.607 4.607 -46.789 1.00 89.69 939 ARG A C 1
ATOM 7367 O O . ARG A 1 939 ? 54.122 3.520 -46.587 1.00 89.69 939 ARG A O 1
ATOM 7374 N N . ASN A 1 940 ? 54.337 5.724 -46.854 1.00 88.94 940 ASN A N 1
ATOM 7375 C CA . ASN A 1 940 ? 55.792 5.764 -46.647 1.00 88.94 940 ASN A CA 1
ATOM 7376 C C . ASN A 1 940 ? 56.171 6.089 -45.191 1.00 88.94 940 ASN A C 1
ATOM 7378 O O . ASN A 1 940 ? 57.347 6.251 -44.880 1.00 88.94 940 ASN A O 1
ATOM 7382 N N . GLY A 1 941 ? 55.189 6.274 -44.304 1.00 88.56 941 GLY A N 1
ATOM 7383 C CA . GLY A 1 941 ? 55.415 6.717 -42.931 1.00 88.56 941 GLY A CA 1
ATOM 7384 C C . GLY A 1 941 ? 55.691 8.220 -42.784 1.00 88.56 941 GLY A C 1
ATOM 7385 O O . GLY A 1 941 ? 56.032 8.669 -41.688 1.00 88.56 941 GLY A O 1
ATOM 7386 N N . ASP A 1 942 ? 55.522 9.024 -43.843 1.00 91.81 942 ASP A N 1
ATOM 7387 C CA . ASP A 1 942 ? 55.620 10.481 -43.732 1.00 91.81 942 ASP A CA 1
ATOM 7388 C C . ASP A 1 942 ? 54.417 11.022 -42.949 1.00 91.81 942 ASP A C 1
ATOM 7390 O O . ASP A 1 942 ? 53.262 10.757 -43.289 1.00 91.81 942 ASP A O 1
ATOM 7394 N N . ILE A 1 943 ? 54.685 11.837 -41.929 1.00 92.62 943 ILE A N 1
ATOM 7395 C CA . ILE A 1 943 ? 53.653 12.508 -41.129 1.00 92.62 943 ILE A CA 1
ATOM 7396 C C . ILE A 1 943 ? 52.976 13.599 -41.967 1.00 92.62 943 ILE A C 1
ATOM 7398 O O . ILE A 1 943 ? 53.605 14.585 -42.356 1.00 92.62 943 ILE A O 1
ATOM 7402 N N . LEU A 1 944 ? 51.677 13.429 -42.211 1.00 93.75 944 LEU A N 1
ATOM 7403 C CA . LEU A 1 944 ? 50.795 14.394 -42.870 1.00 93.75 944 LEU A CA 1
ATOM 7404 C C . LEU A 1 944 ? 50.101 15.319 -41.860 1.00 93.75 944 LEU A C 1
ATOM 7406 O O . LEU A 1 944 ? 49.871 16.490 -42.161 1.00 93.75 944 LEU A O 1
ATOM 7410 N N . LEU A 1 945 ? 49.796 14.798 -40.668 1.00 93.69 945 LEU A N 1
ATOM 7411 C CA . LEU A 1 945 ? 49.228 15.530 -39.536 1.00 93.69 945 LEU A CA 1
ATOM 7412 C C . LEU A 1 945 ? 49.849 15.021 -38.229 1.00 93.69 945 LEU A C 1
ATOM 7414 O O . LEU A 1 945 ? 49.910 13.811 -38.023 1.00 93.69 945 LEU A O 1
ATOM 7418 N N . ASP A 1 946 ? 50.249 15.929 -37.335 1.00 92.44 946 ASP A N 1
ATOM 7419 C CA . ASP A 1 946 ? 50.506 15.642 -35.920 1.00 92.44 946 ASP A CA 1
ATOM 7420 C C . ASP A 1 946 ? 49.807 16.683 -35.030 1.00 92.44 946 ASP A C 1
ATOM 7422 O O . ASP A 1 946 ? 50.245 17.818 -34.850 1.00 92.44 946 ASP A O 1
ATOM 7426 N N . MET A 1 947 ? 48.662 16.309 -34.476 1.00 93.44 947 MET A N 1
ATOM 7427 C CA . MET A 1 947 ? 47.797 17.214 -33.729 1.00 93.44 947 MET A CA 1
ATOM 7428 C C . MET A 1 947 ? 47.807 16.872 -32.244 1.00 93.44 947 MET A C 1
ATOM 7430 O O . MET A 1 947 ? 47.572 15.727 -31.883 1.00 93.44 947 MET A O 1
ATOM 7434 N N . ASN A 1 948 ? 48.014 17.864 -31.371 1.00 91.06 948 ASN A N 1
ATOM 7435 C CA . ASN A 1 948 ? 47.807 17.672 -29.932 1.00 91.06 948 ASN A CA 1
ATOM 7436 C C . ASN A 1 948 ? 46.315 17.522 -29.627 1.00 91.06 948 ASN A C 1
ATOM 7438 O O . ASN A 1 948 ? 45.508 18.330 -30.091 1.00 91.06 948 ASN A O 1
ATOM 7442 N N . THR A 1 949 ? 45.966 16.553 -28.791 1.00 87.12 949 THR A N 1
ATOM 7443 C CA . THR A 1 949 ? 44.597 16.382 -28.302 1.00 87.12 949 THR A CA 1
ATOM 7444 C C . THR A 1 949 ? 44.399 17.133 -26.981 1.00 87.12 949 THR A C 1
ATOM 7446 O O . THR A 1 949 ? 45.341 17.368 -26.223 1.00 87.12 949 THR A O 1
ATOM 7449 N N . GLU A 1 950 ? 43.165 17.548 -26.672 1.00 82.94 950 GLU A N 1
ATOM 7450 C CA . GLU A 1 950 ? 42.866 18.239 -25.400 1.00 82.94 950 GLU A CA 1
ATOM 7451 C C . GLU A 1 950 ? 43.003 17.322 -24.169 1.00 82.94 950 GLU A C 1
ATOM 7453 O O . GLU A 1 950 ? 43.111 17.786 -23.034 1.00 82.94 950 GLU A O 1
ATOM 7458 N N . SER A 1 951 ? 42.925 16.013 -24.390 1.00 88.00 951 SER A N 1
ATOM 7459 C CA . SER A 1 951 ? 42.969 14.937 -23.404 1.00 88.00 951 SER A CA 1
ATOM 7460 C C . SER A 1 951 ? 43.328 13.642 -24.150 1.00 88.00 951 SER A C 1
ATOM 7462 O O . SER A 1 951 ? 43.072 13.580 -25.359 1.00 88.00 951 SER A O 1
ATOM 7464 N N . PRO A 1 952 ? 43.923 12.627 -23.491 1.00 86.75 952 PRO A N 1
ATOM 7465 C CA . PRO A 1 952 ? 44.241 11.370 -24.162 1.00 86.75 952 PRO A CA 1
ATOM 7466 C C . PRO A 1 952 ? 43.000 10.763 -24.819 1.00 86.75 952 PRO A C 1
ATOM 7468 O O . PRO A 1 952 ? 41.903 10.826 -24.255 1.00 86.75 952 PRO A O 1
ATOM 7471 N N . ILE A 1 953 ? 43.172 10.201 -26.012 1.00 87.44 953 ILE A N 1
ATOM 7472 C CA . ILE A 1 953 ? 42.104 9.489 -26.718 1.00 87.44 953 ILE A CA 1
ATOM 7473 C C . ILE A 1 953 ? 41.828 8.184 -25.967 1.00 87.44 953 ILE A C 1
ATOM 7475 O O . ILE A 1 953 ? 42.761 7.485 -25.577 1.00 87.44 953 ILE A O 1
ATOM 7479 N N . SER A 1 954 ? 40.553 7.909 -25.700 1.00 83.50 954 SER A N 1
ATOM 7480 C CA . SER A 1 954 ? 40.095 6.735 -24.949 1.00 83.50 954 SER A CA 1
ATOM 7481 C C . SER A 1 954 ? 39.357 5.721 -25.816 1.00 83.50 954 SER A C 1
ATOM 7483 O O . SER A 1 954 ? 39.273 4.566 -25.419 1.00 83.50 954 SER A O 1
ATOM 7485 N N . SER A 1 955 ? 38.836 6.124 -26.979 1.00 85.69 955 SER A N 1
ATOM 7486 C CA . SER A 1 955 ? 38.174 5.228 -27.932 1.00 85.69 955 SER A CA 1
ATOM 7487 C C . SER A 1 955 ? 39.095 4.792 -29.068 1.00 85.69 955 SER A C 1
ATOM 7489 O O . SER A 1 955 ? 40.159 5.362 -29.304 1.00 85.69 955 SER A O 1
ATOM 7491 N N . SER A 1 956 ? 38.619 3.837 -29.865 1.00 85.88 956 SER A N 1
ATOM 7492 C CA . SER A 1 956 ? 39.130 3.656 -31.226 1.00 85.88 956 SER A CA 1
ATOM 7493 C C . SER A 1 956 ? 38.762 4.839 -32.128 1.00 85.88 956 SER A C 1
ATOM 7495 O O . SER A 1 956 ? 37.769 5.530 -31.873 1.00 85.88 956 SER A O 1
ATOM 7497 N N . LEU A 1 957 ? 39.567 5.065 -33.170 1.00 91.19 957 LEU A N 1
ATOM 7498 C CA . LEU A 1 957 ? 39.260 6.029 -34.225 1.00 91.19 957 LEU A CA 1
ATOM 7499 C C . LEU A 1 957 ? 38.244 5.422 -35.206 1.00 91.19 957 LEU A C 1
ATOM 7501 O O . LEU A 1 957 ? 38.273 4.218 -35.465 1.00 91.19 957 LEU A O 1
ATOM 7505 N N . ILE A 1 958 ? 37.399 6.267 -35.788 1.00 92.38 958 ILE A N 1
ATOM 7506 C CA . ILE A 1 958 ? 36.557 5.938 -36.944 1.00 92.38 958 ILE A CA 1
ATOM 7507 C C . ILE A 1 958 ? 36.865 6.880 -38.097 1.00 92.38 958 ILE A C 1
ATOM 7509 O O . ILE A 1 958 ? 37.285 8.017 -37.874 1.00 92.38 958 ILE A O 1
ATOM 7513 N N . VAL A 1 959 ? 36.622 6.412 -39.316 1.00 92.38 959 VAL A N 1
ATOM 7514 C CA . VAL A 1 959 ? 36.707 7.225 -40.530 1.00 92.38 959 VAL A CA 1
ATOM 7515 C C . VAL A 1 959 ? 35.490 6.995 -41.402 1.00 92.38 959 VAL A C 1
ATOM 7517 O O . VAL A 1 959 ? 34.990 5.876 -41.498 1.00 92.38 959 VAL A O 1
ATOM 7520 N N . PHE A 1 960 ? 35.012 8.063 -42.021 1.00 91.56 960 PHE A N 1
ATOM 7521 C CA . PHE A 1 960 ? 33.855 8.043 -42.905 1.00 91.56 960 PHE A CA 1
ATOM 7522 C C . PHE A 1 960 ? 33.898 9.262 -43.823 1.00 91.56 960 PHE A C 1
ATOM 7524 O O . PHE A 1 960 ? 34.565 10.243 -43.513 1.00 91.56 960 PHE A O 1
ATOM 7531 N N . ASP A 1 961 ? 33.203 9.185 -44.950 1.00 87.44 961 ASP A N 1
ATOM 7532 C CA . ASP A 1 961 ? 33.022 10.300 -45.880 1.00 87.44 961 ASP A CA 1
ATOM 7533 C C . ASP A 1 961 ? 31.555 10.740 -45.788 1.00 87.44 961 ASP A C 1
ATOM 7535 O O . ASP A 1 961 ? 30.651 10.031 -46.243 1.00 87.44 961 ASP A O 1
ATOM 7539 N N . TYR A 1 962 ? 31.277 11.859 -45.107 1.00 82.44 962 TYR A N 1
ATOM 7540 C CA . TYR A 1 962 ? 29.877 12.208 -44.823 1.00 82.44 962 TYR A CA 1
ATOM 7541 C C . TYR A 1 962 ? 29.117 12.729 -46.041 1.00 82.44 962 TYR A C 1
ATOM 7543 O O . TYR A 1 962 ? 27.894 12.555 -46.112 1.00 82.44 962 TYR A O 1
ATOM 7551 N N . ASN A 1 963 ? 29.815 13.344 -46.996 1.00 78.50 963 ASN A N 1
ATOM 7552 C CA . ASN A 1 963 ? 29.228 14.027 -48.149 1.00 78.50 963 ASN A CA 1
ATOM 7553 C C . ASN A 1 963 ? 29.570 13.372 -49.503 1.00 78.50 963 ASN A C 1
ATOM 7555 O O . ASN A 1 963 ? 29.206 13.930 -50.543 1.00 78.50 963 ASN A O 1
ATOM 7559 N N . ASP A 1 964 ? 30.214 12.203 -49.477 1.00 77.25 964 ASP A N 1
ATOM 7560 C CA . ASP A 1 964 ? 30.661 11.415 -50.627 1.00 77.25 964 ASP A CA 1
ATOM 7561 C C . ASP A 1 964 ? 31.579 12.213 -51.581 1.00 77.25 964 ASP A C 1
ATOM 7563 O O . ASP A 1 964 ? 31.518 12.060 -52.809 1.00 77.25 964 ASP A O 1
ATOM 7567 N N . ASP A 1 965 ? 32.408 13.114 -51.038 1.00 79.44 965 ASP A N 1
ATOM 7568 C CA . ASP A 1 965 ? 33.312 13.969 -51.819 1.00 79.44 965 ASP A CA 1
ATOM 7569 C C . ASP A 1 965 ? 34.748 13.420 -51.950 1.00 79.44 965 ASP A C 1
ATOM 7571 O O . ASP A 1 965 ? 35.565 13.971 -52.702 1.00 79.44 965 ASP A O 1
ATOM 7575 N N . GLY A 1 966 ? 35.037 12.298 -51.287 1.00 80.00 966 GLY A N 1
ATOM 7576 C CA . GLY A 1 966 ? 36.332 11.626 -51.253 1.00 80.00 966 GLY A CA 1
ATOM 7577 C C . GLY A 1 966 ? 37.297 12.153 -50.186 1.00 80.00 966 GLY A C 1
ATOM 7578 O O . GLY A 1 966 ? 38.413 11.622 -50.066 1.00 80.00 966 GLY A O 1
ATOM 7579 N N . ASN A 1 967 ? 36.907 13.175 -49.422 1.00 84.88 967 ASN A N 1
ATOM 7580 C CA . ASN A 1 967 ? 37.570 13.579 -48.189 1.00 84.88 967 ASN A CA 1
ATOM 7581 C C . ASN A 1 967 ? 36.917 12.849 -47.013 1.00 84.88 967 ASN A C 1
ATOM 7583 O O . ASN A 1 967 ? 35.715 12.645 -46.979 1.00 84.88 967 ASN A O 1
ATOM 7587 N N . TYR A 1 968 ? 37.750 12.414 -46.073 1.00 90.88 968 TYR A N 1
ATOM 7588 C CA . TYR A 1 968 ? 37.315 11.578 -44.959 1.00 90.88 968 TYR A CA 1
ATOM 7589 C C . TYR A 1 968 ? 37.449 12.338 -43.654 1.00 90.88 968 TYR A C 1
ATOM 7591 O O . TYR A 1 968 ? 38.500 12.923 -43.377 1.00 90.88 968 TYR A O 1
ATOM 7599 N N . GLU A 1 969 ? 36.425 12.243 -42.832 1.00 92.94 969 GLU A N 1
ATOM 7600 C CA . GLU A 1 969 ? 36.377 12.759 -41.481 1.00 92.94 969 GLU A CA 1
ATOM 7601 C C . GLU A 1 969 ? 36.878 11.697 -40.507 1.00 92.94 969 GLU A C 1
ATOM 7603 O O . GLU A 1 969 ? 36.750 10.495 -40.744 1.00 92.94 969 GLU A O 1
ATOM 7608 N N . ILE A 1 970 ? 37.456 12.146 -39.396 1.00 93.44 970 ILE A N 1
ATOM 7609 C CA . ILE A 1 970 ? 37.971 11.277 -38.340 1.00 93.44 970 ILE A CA 1
ATOM 7610 C C . ILE A 1 970 ? 37.185 11.548 -37.066 1.00 93.44 970 ILE A C 1
ATOM 7612 O O . ILE A 1 970 ? 37.122 12.688 -36.600 1.00 93.44 970 ILE A O 1
ATOM 7616 N N . GLY A 1 971 ? 36.619 10.493 -36.484 1.00 92.81 971 GLY A N 1
ATOM 7617 C CA . GLY A 1 971 ? 35.903 10.555 -35.215 1.00 92.81 971 GLY A CA 1
ATOM 7618 C C . GLY A 1 971 ? 36.637 9.856 -34.077 1.00 92.81 971 GLY A C 1
ATOM 7619 O O . GLY A 1 971 ? 37.216 8.788 -34.275 1.00 92.81 971 GLY A O 1
ATOM 7620 N N . TYR A 1 972 ? 36.624 10.458 -32.883 1.00 91.38 972 TYR A N 1
ATOM 7621 C CA . TYR A 1 972 ? 37.254 9.896 -31.682 1.00 91.38 972 TYR A CA 1
ATOM 7622 C C . TYR A 1 972 ? 36.735 10.504 -30.373 1.00 91.38 972 TYR A C 1
ATOM 7624 O O . TYR A 1 972 ? 36.378 11.683 -30.307 1.00 91.38 972 TYR A O 1
ATOM 7632 N N . CYS A 1 973 ? 36.759 9.719 -29.296 1.00 90.25 973 CYS A N 1
ATOM 7633 C CA . CYS A 1 973 ? 36.439 10.158 -27.942 1.00 90.25 973 CYS A CA 1
ATOM 7634 C C . CYS A 1 973 ? 37.703 10.302 -27.085 1.00 90.25 973 CYS A C 1
ATOM 7636 O O . CYS A 1 973 ? 38.625 9.486 -27.155 1.00 90.25 973 CYS A O 1
ATOM 7638 N N . CYS A 1 974 ? 37.735 11.333 -26.244 1.00 87.88 974 CYS A N 1
ATOM 7639 C CA . CYS A 1 974 ? 38.800 11.551 -25.268 1.00 87.88 974 CYS A CA 1
ATOM 7640 C C . CYS A 1 974 ? 38.389 11.106 -23.855 1.00 87.88 974 CYS A C 1
ATOM 7642 O O . CYS A 1 974 ? 37.205 11.119 -23.513 1.00 87.88 974 CYS A O 1
ATOM 7644 N N . MET A 1 975 ? 39.372 10.838 -22.984 1.00 86.12 975 MET A N 1
ATOM 7645 C CA . MET A 1 975 ? 39.156 10.460 -21.574 1.00 86.12 975 MET A CA 1
ATOM 7646 C C . MET A 1 975 ? 38.332 11.491 -20.782 1.00 86.12 975 MET A C 1
ATOM 7648 O O . MET A 1 975 ? 37.696 11.156 -19.784 1.00 86.12 975 MET A O 1
ATOM 7652 N N . ASN A 1 976 ? 38.321 12.755 -21.216 1.00 86.81 976 ASN A N 1
ATOM 7653 C CA . ASN A 1 976 ? 37.488 13.811 -20.635 1.00 86.81 976 ASN A CA 1
ATOM 7654 C C . ASN A 1 976 ? 36.000 13.748 -21.052 1.00 86.81 976 ASN A C 1
ATOM 7656 O O . ASN A 1 976 ? 35.242 14.636 -20.661 1.00 86.81 976 ASN A O 1
ATOM 7660 N N . GLY A 1 977 ? 35.588 12.739 -21.828 1.00 87.62 977 GLY A N 1
ATOM 7661 C CA . GLY A 1 977 ? 34.193 12.496 -22.198 1.00 87.62 977 GLY A CA 1
ATOM 7662 C C . GLY A 1 977 ? 33.704 13.206 -23.457 1.00 87.62 977 GLY A C 1
ATOM 7663 O O . GLY A 1 977 ? 32.497 13.236 -23.702 1.00 87.62 977 GLY A O 1
ATOM 7664 N N . LYS A 1 978 ? 34.604 13.825 -24.229 1.00 90.31 978 LYS A N 1
ATOM 7665 C CA . LYS A 1 978 ? 34.252 14.538 -25.461 1.00 90.31 978 LYS A CA 1
ATOM 7666 C C . LYS A 1 978 ? 34.416 13.651 -26.692 1.00 90.31 978 LYS A C 1
ATOM 7668 O O . LYS A 1 978 ? 35.523 13.173 -26.935 1.00 90.31 978 LYS A O 1
ATOM 7673 N N . LEU A 1 979 ? 33.358 13.532 -27.491 1.00 93.12 979 LEU A N 1
ATOM 7674 C CA . LEU A 1 979 ? 33.391 13.004 -28.855 1.00 93.12 979 LEU A CA 1
ATOM 7675 C C . LEU A 1 979 ? 33.736 14.136 -29.829 1.00 93.12 979 LEU A C 1
ATOM 7677 O O . LEU A 1 979 ? 33.102 15.190 -29.818 1.00 93.12 979 LEU A O 1
ATOM 7681 N N . ASN A 1 980 ? 34.753 13.927 -30.657 1.00 93.06 980 ASN A N 1
ATOM 7682 C CA . ASN A 1 980 ? 35.274 14.890 -31.621 1.00 93.06 980 ASN A CA 1
ATOM 7683 C C . ASN A 1 980 ? 35.129 14.309 -33.023 1.00 93.06 980 ASN A C 1
ATOM 7685 O O . ASN A 1 980 ? 35.476 13.148 -33.215 1.00 93.06 980 ASN A O 1
ATOM 7689 N N . ILE A 1 981 ? 34.709 15.137 -33.980 1.00 94.88 981 ILE A N 1
ATOM 7690 C CA . ILE A 1 981 ? 34.773 14.845 -35.415 1.00 94.88 981 ILE A CA 1
ATOM 7691 C C . ILE A 1 981 ? 35.597 15.947 -36.080 1.00 94.88 981 ILE A C 1
ATOM 7693 O O . ILE A 1 981 ? 35.301 17.136 -35.908 1.00 94.88 981 ILE A O 1
ATOM 7697 N N . ILE A 1 982 ? 36.650 15.556 -36.793 1.00 93.56 982 ILE A N 1
ATOM 7698 C CA . ILE A 1 982 ? 37.606 16.463 -37.438 1.00 93.56 982 ILE A CA 1
ATOM 7699 C C . ILE A 1 982 ? 37.768 16.139 -38.925 1.00 93.56 982 ILE A C 1
ATOM 7701 O O . ILE A 1 982 ? 37.589 14.995 -39.338 1.00 93.56 982 ILE A O 1
ATOM 7705 N N . ASP A 1 983 ? 38.163 17.135 -39.714 1.00 91.69 983 ASP A N 1
ATOM 7706 C CA . ASP A 1 983 ? 38.665 16.926 -41.075 1.00 91.69 983 ASP A CA 1
ATOM 7707 C C . ASP A 1 983 ? 40.118 16.394 -41.073 1.00 91.69 983 ASP A C 1
ATOM 7709 O O . ASP A 1 983 ? 40.791 16.331 -40.039 1.00 91.69 983 ASP A O 1
ATOM 7713 N N . GLN A 1 984 ? 40.650 16.048 -42.250 1.00 88.44 984 GLN A N 1
ATOM 7714 C CA . GLN A 1 984 ? 42.030 15.546 -42.398 1.00 88.44 984 GLN A CA 1
ATOM 7715 C C . GLN A 1 984 ? 43.119 16.594 -42.107 1.00 88.44 984 GLN A C 1
ATOM 7717 O O . GLN A 1 984 ? 44.301 16.259 -42.042 1.00 88.44 984 GLN A O 1
ATOM 7722 N N . GLN A 1 985 ? 42.757 17.871 -41.977 1.00 90.69 985 GLN A N 1
ATOM 7723 C CA . GLN A 1 985 ? 43.656 18.939 -41.534 1.00 90.69 985 GLN A CA 1
ATOM 7724 C C . GLN A 1 985 ? 43.571 19.153 -40.012 1.00 90.69 985 GLN A C 1
ATOM 7726 O O . GLN A 1 985 ? 44.329 19.952 -39.458 1.00 90.69 985 GLN A O 1
ATOM 7731 N N . GLY A 1 986 ? 42.678 18.416 -39.347 1.00 90.56 986 GLY A N 1
ATOM 7732 C CA . GLY A 1 986 ? 42.416 18.423 -37.920 1.00 90.56 986 GLY A CA 1
ATOM 7733 C C . GLY A 1 986 ? 41.522 19.565 -37.434 1.00 90.56 986 GLY A C 1
ATOM 7734 O O . GLY A 1 986 ? 41.474 19.849 -36.237 1.00 90.56 986 GLY A O 1
ATOM 7735 N N . ASN A 1 987 ? 40.795 20.237 -38.326 1.00 92.12 987 ASN A N 1
ATOM 7736 C CA . ASN A 1 987 ? 39.781 21.198 -37.901 1.00 92.12 987 ASN A CA 1
ATOM 7737 C C . ASN A 1 987 ? 38.516 20.450 -37.469 1.00 92.12 987 ASN A C 1
ATOM 7739 O O . ASN A 1 987 ? 38.038 19.575 -38.186 1.00 92.12 987 ASN A O 1
ATOM 7743 N N . SER A 1 988 ? 37.940 20.822 -36.325 1.00 93.00 988 SER A N 1
ATOM 7744 C CA . SER A 1 988 ? 36.641 20.293 -35.900 1.00 93.00 988 SER A CA 1
ATOM 7745 C C . SER A 1 988 ? 35.531 20.704 -36.862 1.00 93.00 988 SER A C 1
ATOM 7747 O O . SER A 1 988 ? 35.455 21.867 -37.275 1.00 93.00 988 SER A O 1
ATOM 7749 N N . LEU A 1 989 ? 34.639 19.765 -37.171 1.00 91.69 989 LEU A N 1
ATOM 7750 C CA . LEU A 1 989 ? 33.430 20.068 -37.928 1.00 91.69 989 LEU A CA 1
ATOM 7751 C C . LEU A 1 989 ? 32.461 20.950 -37.119 1.00 91.69 989 LEU A C 1
ATOM 7753 O O . LEU A 1 989 ? 32.473 20.923 -35.882 1.00 91.69 989 LEU A O 1
ATOM 7757 N N . PRO A 1 990 ? 31.583 21.726 -37.786 1.00 89.06 990 PRO A N 1
ATOM 7758 C CA . PRO A 1 990 ? 30.514 22.455 -37.111 1.00 89.06 990 PRO A CA 1
ATOM 7759 C C . PRO A 1 990 ? 29.667 21.529 -36.233 1.00 89.06 990 PRO A C 1
ATOM 7761 O O . PRO A 1 990 ? 29.239 20.475 -36.686 1.00 89.06 990 PRO A O 1
ATOM 7764 N N . GLY A 1 991 ? 29.423 21.943 -34.988 1.00 90.62 991 GLY A N 1
ATOM 7765 C CA . GLY A 1 991 ? 28.684 21.138 -34.013 1.00 90.62 991 GLY A CA 1
ATOM 7766 C C . GLY A 1 991 ? 29.550 20.214 -33.157 1.00 90.62 991 GLY A C 1
ATOM 7767 O O . GLY A 1 991 ? 29.033 19.643 -32.209 1.00 90.62 991 GLY A O 1
ATOM 7768 N N . TRP A 1 992 ? 30.857 20.116 -33.407 1.00 93.94 992 TRP A N 1
ATOM 7769 C CA . TRP A 1 992 ? 31.766 19.262 -32.639 1.00 93.94 992 TRP A CA 1
ATOM 7770 C C . TRP A 1 992 ? 32.804 20.088 -31.861 1.00 93.94 992 TRP A C 1
ATOM 7772 O O . TRP A 1 992 ? 33.202 21.164 -32.320 1.00 93.94 992 TRP A O 1
ATOM 7782 N N . PRO A 1 993 ? 33.270 19.618 -30.686 1.00 94.06 993 PRO A N 1
ATOM 7783 C CA . PRO A 1 993 ? 32.948 18.339 -30.041 1.00 94.06 993 PRO A CA 1
ATOM 7784 C C . PRO A 1 993 ? 31.626 18.321 -29.256 1.00 94.06 993 PRO A C 1
ATOM 7786 O O . PRO A 1 993 ? 31.147 19.362 -28.811 1.00 94.06 993 PRO A O 1
ATOM 7789 N N . GLN A 1 994 ? 31.107 17.115 -29.006 1.00 94.12 994 GLN A N 1
ATOM 7790 C CA . GLN A 1 994 ? 29.949 16.843 -28.145 1.00 94.12 994 GLN A CA 1
ATOM 7791 C C . GLN A 1 994 ? 30.379 16.186 -26.830 1.00 94.12 994 GLN A C 1
ATOM 7793 O O . GLN A 1 994 ? 31.334 15.410 -26.795 1.00 94.12 994 GLN A O 1
ATOM 7798 N N . TYR A 1 995 ? 29.690 16.504 -25.732 1.00 90.25 995 TYR A N 1
ATOM 7799 C CA . TYR A 1 995 ? 29.961 15.908 -24.421 1.00 90.25 995 TYR A CA 1
ATOM 7800 C C . TYR A 1 995 ? 29.027 14.723 -24.168 1.00 90.25 995 TYR A C 1
ATOM 7802 O O . TYR A 1 995 ? 27.813 14.871 -24.270 1.00 90.25 995 TYR A O 1
ATOM 7810 N N . LEU A 1 996 ? 29.597 13.572 -23.805 1.00 87.25 996 LEU A N 1
ATOM 7811 C CA . LEU A 1 996 ? 28.854 12.340 -23.536 1.00 87.25 996 LEU A CA 1
ATOM 7812 C C . LEU A 1 996 ? 28.669 12.129 -22.027 1.00 87.25 996 LEU A C 1
ATOM 7814 O O . LEU A 1 996 ? 27.589 12.303 -21.470 1.00 87.25 996 LEU A O 1
ATOM 7818 N N . CYS A 1 997 ? 29.753 11.739 -21.360 1.00 77.38 997 CYS A N 1
ATOM 7819 C CA . CYS A 1 997 ? 29.804 11.270 -19.981 1.00 77.38 997 CYS A CA 1
ATOM 7820 C C . CYS A 1 997 ? 31.276 11.180 -19.533 1.00 77.38 997 CYS A C 1
ATOM 7822 O O . CYS A 1 997 ? 32.187 11.248 -20.357 1.00 77.38 997 CYS A O 1
ATOM 7824 N N . ASN A 1 998 ? 31.547 10.967 -18.244 1.00 70.12 998 ASN A N 1
ATOM 7825 C CA . ASN A 1 998 ? 32.916 10.690 -17.799 1.00 70.12 998 ASN A CA 1
ATOM 7826 C C . ASN A 1 998 ? 33.337 9.267 -18.223 1.00 70.12 998 ASN A C 1
ATOM 7828 O O . ASN A 1 998 ? 32.761 8.301 -17.730 1.00 70.12 998 ASN A O 1
ATOM 7832 N N . ASN A 1 999 ? 34.377 9.164 -19.061 1.00 67.62 999 ASN A N 1
ATOM 7833 C CA . ASN A 1 999 ? 35.048 7.927 -19.492 1.00 67.62 999 ASN A CA 1
ATOM 7834 C C . ASN A 1 999 ? 34.229 6.980 -20.406 1.00 67.62 999 ASN A C 1
ATOM 7836 O O . ASN A 1 999 ? 33.708 5.971 -19.936 1.00 67.62 999 ASN A O 1
ATOM 7840 N N . SER A 1 1000 ? 34.179 7.269 -21.716 1.00 70.00 1000 SER A N 1
ATOM 7841 C CA . SER A 1 1000 ? 33.823 6.276 -22.749 1.00 70.00 1000 SER A CA 1
ATOM 7842 C C . SER A 1 1000 ? 35.095 5.780 -23.448 1.00 70.00 1000 SER A C 1
ATOM 7844 O O . SER A 1 1000 ? 35.862 6.578 -23.995 1.00 70.00 1000 SER A O 1
ATOM 7846 N N . GLU A 1 1001 ? 35.336 4.470 -23.387 1.00 79.12 1001 GLU A N 1
ATOM 7847 C CA . GLU A 1 1001 ? 36.488 3.792 -24.012 1.00 79.12 1001 GLU A CA 1
ATOM 7848 C C . GLU A 1 1001 ? 36.085 2.999 -25.275 1.00 79.12 1001 GLU A C 1
ATOM 7850 O O . GLU A 1 1001 ? 36.893 2.296 -25.879 1.00 79.12 1001 GLU A O 1
ATOM 7855 N N . TYR A 1 1002 ? 34.818 3.096 -25.684 1.00 88.19 1002 TYR A N 1
ATOM 7856 C CA . TYR A 1 1002 ? 34.242 2.282 -26.753 1.00 88.19 1002 TYR A CA 1
ATOM 7857 C C . TYR A 1 1002 ? 34.324 2.968 -28.113 1.00 88.19 1002 TYR A C 1
ATOM 7859 O O . TYR A 1 1002 ? 34.332 4.195 -28.210 1.00 88.19 1002 TYR A O 1
ATOM 7867 N N . SER A 1 1003 ? 34.380 2.171 -29.179 1.00 88.69 1003 SER A N 1
ATOM 7868 C CA . SER A 1 1003 ? 34.381 2.694 -30.543 1.00 88.69 1003 SER A CA 1
ATOM 7869 C C . SER A 1 1003 ? 33.012 3.281 -30.889 1.00 88.69 1003 SER A C 1
ATOM 7871 O O . SER A 1 1003 ? 32.009 2.586 -30.701 1.00 88.69 1003 SER A O 1
ATOM 7873 N N . PRO A 1 1004 ? 32.955 4.507 -31.438 1.00 92.56 1004 PRO A N 1
ATOM 7874 C CA . PRO A 1 1004 ? 31.764 4.964 -32.138 1.00 92.56 1004 PRO A CA 1
ATOM 7875 C C . PRO A 1 1004 ? 31.541 4.149 -33.422 1.00 92.56 1004 PRO A C 1
ATOM 7877 O O . PRO A 1 1004 ? 32.446 3.447 -33.891 1.00 92.56 1004 PRO A O 1
ATOM 7880 N N . VAL A 1 1005 ? 30.342 4.271 -33.983 1.00 94.38 1005 VAL A N 1
ATOM 7881 C CA . VAL A 1 1005 ? 29.953 3.767 -35.309 1.00 94.38 1005 VAL A CA 1
ATOM 7882 C C . VAL A 1 1005 ? 29.215 4.859 -36.083 1.00 94.38 1005 VAL A C 1
ATOM 7884 O O . VAL A 1 1005 ? 28.748 5.830 -35.483 1.00 94.38 1005 VAL A O 1
ATOM 7887 N N . VAL A 1 1006 ? 29.115 4.699 -37.402 1.00 94.75 1006 VAL A N 1
ATOM 7888 C CA . VAL A 1 1006 ? 28.468 5.651 -38.310 1.00 94.75 1006 VAL A CA 1
ATOM 7889 C C . VAL A 1 1006 ? 27.542 4.930 -39.283 1.00 94.75 1006 VAL A C 1
ATOM 7891 O O . VAL A 1 1006 ? 27.995 4.087 -40.065 1.00 94.75 1006 VAL A O 1
ATOM 7894 N N . VAL A 1 1007 ? 26.264 5.303 -39.247 1.00 93.62 1007 VAL A N 1
ATOM 7895 C CA . VAL A 1 1007 ? 25.173 4.793 -40.098 1.00 93.62 1007 VAL A CA 1
ATOM 7896 C C . VAL A 1 1007 ? 24.173 5.916 -40.377 1.00 93.62 1007 VAL A C 1
ATOM 7898 O O . VAL A 1 1007 ? 24.161 6.902 -39.662 1.00 93.62 1007 VAL A O 1
ATOM 7901 N N . GLU A 1 1008 ? 23.338 5.797 -41.399 1.00 92.44 1008 GLU A N 1
ATOM 7902 C CA . GLU A 1 1008 ? 22.151 6.644 -41.590 1.00 92.44 1008 GLU A CA 1
ATOM 7903 C C . GLU A 1 1008 ? 20.972 6.003 -40.840 1.00 92.44 1008 GLU A C 1
ATOM 7905 O O . GLU A 1 1008 ? 20.325 5.111 -41.379 1.00 92.44 1008 GLU A O 1
ATOM 7910 N N . LEU A 1 1009 ? 20.725 6.386 -39.586 1.00 92.56 1009 LEU A N 1
ATOM 7911 C CA . LEU A 1 1009 ? 19.888 5.629 -38.646 1.00 92.56 1009 LEU A CA 1
ATOM 7912 C C . LEU A 1 1009 ? 18.375 5.753 -38.923 1.00 92.56 1009 LEU A C 1
ATOM 7914 O O . LEU A 1 1009 ? 17.621 4.902 -38.473 1.00 92.56 1009 LEU A O 1
ATOM 7918 N N . ASN A 1 1010 ? 17.915 6.800 -39.623 1.00 89.06 1010 ASN A N 1
ATOM 7919 C CA . ASN A 1 1010 ? 16.490 7.182 -39.673 1.00 89.06 1010 ASN A CA 1
ATOM 7920 C C . ASN A 1 1010 ? 15.948 7.611 -41.071 1.00 89.06 1010 ASN A C 1
ATOM 7922 O O . ASN A 1 1010 ? 14.989 8.389 -41.138 1.00 89.06 1010 ASN A O 1
ATOM 7926 N N . ASP A 1 1011 ? 16.566 7.154 -42.174 1.00 89.00 1011 ASP A N 1
ATOM 7927 C CA . ASP A 1 1011 ? 16.210 7.444 -43.592 1.00 89.00 1011 ASP A CA 1
ATOM 7928 C C . ASP A 1 1011 ? 16.059 8.949 -43.930 1.00 89.00 1011 ASP A C 1
ATOM 7930 O O . ASP A 1 1011 ? 15.285 9.353 -44.809 1.00 89.00 1011 ASP A O 1
ATOM 7934 N N . ASP A 1 1012 ? 16.800 9.826 -43.242 1.00 87.12 1012 ASP A N 1
ATOM 7935 C CA . ASP A 1 1012 ? 16.817 11.268 -43.518 1.00 87.12 1012 ASP A CA 1
ATOM 7936 C C . ASP A 1 1012 ? 17.933 11.708 -44.493 1.00 87.12 1012 ASP A C 1
ATOM 7938 O O . ASP A 1 1012 ? 18.014 12.888 -44.869 1.00 87.12 1012 ASP A O 1
ATOM 7942 N N . ASN A 1 1013 ? 18.738 10.757 -44.985 1.00 84.00 1013 ASN A N 1
ATOM 7943 C CA . ASN A 1 1013 ? 19.902 10.955 -45.848 1.00 84.00 1013 ASN A CA 1
ATOM 7944 C C . ASN A 1 1013 ? 21.032 11.779 -45.193 1.00 84.00 1013 ASN A C 1
ATOM 7946 O O . ASN A 1 1013 ? 21.834 12.411 -45.896 1.00 84.00 1013 ASN A O 1
ATOM 7950 N N . ILE A 1 1014 ? 21.120 11.766 -43.863 1.00 89.44 1014 ILE A N 1
ATOM 7951 C CA . ILE A 1 1014 ? 22.209 12.312 -43.050 1.00 89.44 1014 ILE A CA 1
ATOM 7952 C C . ILE A 1 1014 ? 22.874 11.145 -42.300 1.00 89.44 1014 ILE A C 1
ATOM 7954 O O . ILE A 1 1014 ? 22.227 10.186 -41.911 1.00 89.44 1014 ILE A O 1
ATOM 7958 N N . LEU A 1 1015 ? 24.205 11.173 -42.164 1.00 91.94 1015 LEU A N 1
ATOM 7959 C CA . LEU A 1 1015 ? 24.892 10.177 -41.337 1.00 91.94 1015 LEU A CA 1
ATOM 7960 C C . LEU A 1 1015 ? 24.783 10.549 -39.861 1.00 91.94 1015 LEU A C 1
ATOM 7962 O O . LEU A 1 1015 ? 24.994 11.705 -39.487 1.00 91.94 1015 LEU A O 1
ATOM 7966 N N . ASP A 1 1016 ? 24.589 9.525 -39.049 1.00 95.00 1016 ASP A N 1
ATOM 7967 C CA . ASP A 1 1016 ? 24.482 9.576 -37.607 1.00 95.00 1016 ASP A CA 1
ATOM 7968 C C . ASP A 1 1016 ? 25.648 8.843 -36.955 1.00 95.00 1016 ASP A C 1
ATOM 7970 O O . ASP A 1 1016 ? 26.174 7.852 -37.465 1.00 95.00 1016 ASP A O 1
ATOM 7974 N N . ILE A 1 1017 ? 26.058 9.344 -35.797 1.00 95.31 1017 ILE A N 1
ATOM 7975 C CA . ILE A 1 1017 ? 27.179 8.828 -35.026 1.00 95.31 1017 ILE A CA 1
ATOM 7976 C C . ILE A 1 1017 ? 26.646 8.282 -33.716 1.00 95.31 1017 ILE A C 1
ATOM 7978 O O . ILE A 1 1017 ? 26.160 9.045 -32.876 1.00 95.31 1017 ILE A O 1
ATOM 7982 N N . LEU A 1 1018 ? 26.777 6.969 -33.535 1.00 95.81 1018 LEU A N 1
ATOM 7983 C CA . LEU A 1 1018 ? 26.351 6.282 -32.324 1.00 95.81 1018 LEU A CA 1
ATOM 7984 C C . LEU A 1 1018 ? 27.559 5.921 -31.469 1.00 95.81 1018 LEU A C 1
ATOM 7986 O O . LEU A 1 1018 ? 28.585 5.459 -31.972 1.00 95.81 1018 LEU A O 1
ATOM 7990 N N . ILE A 1 1019 ? 27.439 6.117 -30.158 1.00 93.56 1019 ILE A N 1
ATOM 7991 C CA . ILE A 1 1019 ? 28.493 5.773 -29.206 1.00 93.56 1019 ILE A CA 1
ATOM 7992 C C . ILE A 1 1019 ? 27.909 5.344 -27.854 1.00 93.56 1019 ILE A C 1
ATOM 7994 O O . ILE A 1 1019 ? 27.066 6.050 -27.288 1.00 93.56 1019 ILE A O 1
ATOM 7998 N N . PRO A 1 1020 ? 28.363 4.212 -27.289 1.00 92.56 1020 PRO A N 1
ATOM 7999 C CA . PRO A 1 1020 ? 27.969 3.826 -25.950 1.00 92.56 1020 PRO A CA 1
ATOM 8000 C C . PRO A 1 1020 ? 28.844 4.483 -24.873 1.00 92.56 1020 PRO A C 1
ATOM 8002 O O . PRO A 1 1020 ? 29.990 4.879 -25.101 1.00 92.56 1020 PRO A O 1
ATOM 8005 N N . CYS A 1 1021 ? 28.316 4.548 -23.654 1.00 89.94 1021 CYS A N 1
ATOM 8006 C CA . CYS A 1 1021 ? 29.027 4.986 -22.462 1.00 89.94 1021 CYS A CA 1
ATOM 8007 C C . CYS A 1 1021 ? 28.901 3.973 -21.315 1.00 89.94 1021 CYS A C 1
ATOM 8009 O O . CYS A 1 1021 ? 27.853 3.369 -21.094 1.00 89.94 1021 CYS A O 1
ATOM 8011 N N . ASN A 1 1022 ? 29.955 3.856 -20.502 1.00 87.31 1022 ASN A N 1
ATOM 8012 C CA . ASN A 1 1022 ? 30.032 2.963 -19.339 1.00 87.31 1022 ASN A CA 1
ATOM 8013 C C . ASN A 1 1022 ? 28.899 3.183 -18.310 1.00 87.31 1022 ASN A C 1
ATOM 8015 O O . ASN A 1 1022 ? 28.613 2.297 -17.502 1.00 87.31 1022 ASN A O 1
ATOM 8019 N N . ASN A 1 1023 ? 28.248 4.353 -18.311 1.00 87.06 1023 ASN A N 1
ATOM 8020 C CA . ASN A 1 1023 ? 27.105 4.645 -17.439 1.00 87.06 1023 ASN A CA 1
ATOM 8021 C C . ASN A 1 1023 ? 25.793 3.962 -17.878 1.00 87.06 1023 ASN A C 1
ATOM 8023 O O . ASN A 1 1023 ? 24.798 4.101 -17.174 1.00 87.06 1023 ASN A O 1
ATOM 8027 N N . GLY A 1 1024 ? 25.798 3.226 -18.994 1.00 88.56 1024 GLY A N 1
ATOM 8028 C CA . GLY A 1 1024 ? 24.629 2.527 -19.528 1.00 88.56 1024 GLY A CA 1
ATOM 8029 C C . GLY A 1 1024 ? 23.920 3.270 -20.660 1.00 88.56 1024 GLY A C 1
ATOM 8030 O O . GLY A 1 1024 ? 23.003 2.704 -21.248 1.00 88.56 1024 GLY A O 1
ATOM 8031 N N . ASN A 1 1025 ? 24.333 4.495 -20.993 1.00 91.00 1025 ASN A N 1
ATOM 8032 C CA . ASN A 1 1025 ? 23.711 5.274 -22.061 1.00 91.00 1025 ASN A CA 1
ATOM 8033 C C . ASN A 1 1025 ? 24.336 4.973 -23.424 1.00 91.00 1025 ASN A C 1
ATOM 8035 O O . ASN A 1 1025 ? 25.558 4.890 -23.550 1.00 91.00 1025 ASN A O 1
ATOM 8039 N N . ILE A 1 1026 ? 23.499 4.932 -24.451 1.00 93.19 1026 ILE A N 1
ATOM 8040 C CA . ILE A 1 1026 ? 23.891 5.014 -25.856 1.00 93.19 1026 ILE A CA 1
ATOM 8041 C C . ILE A 1 1026 ? 23.466 6.386 -26.360 1.00 93.19 1026 ILE A C 1
ATOM 8043 O O . ILE A 1 1026 ? 22.329 6.795 -26.142 1.00 93.19 1026 ILE A O 1
ATOM 8047 N N . TYR A 1 1027 ? 24.378 7.113 -26.995 1.00 93.81 1027 TYR A N 1
ATOM 8048 C CA . TYR A 1 1027 ? 24.103 8.409 -27.608 1.00 93.81 1027 TYR A CA 1
ATOM 8049 C C . TYR A 1 1027 ? 24.107 8.265 -29.126 1.00 93.81 1027 TYR A C 1
ATOM 8051 O O . TYR A 1 1027 ? 24.952 7.543 -29.652 1.00 93.81 1027 TYR A O 1
ATOM 8059 N N . ALA A 1 1028 ? 23.224 8.996 -29.803 1.00 94.88 1028 ALA A N 1
ATOM 8060 C CA . ALA A 1 1028 ? 23.229 9.157 -31.251 1.00 94.88 1028 ALA A CA 1
ATOM 8061 C C . ALA A 1 1028 ? 23.132 10.645 -31.602 1.00 94.88 1028 ALA A C 1
ATOM 8063 O O . ALA A 1 1028 ? 22.293 11.363 -31.047 1.00 94.88 1028 ALA A O 1
ATOM 8064 N N . PHE A 1 1029 ? 23.997 11.101 -32.502 1.00 95.75 1029 PHE A N 1
ATOM 8065 C CA . PHE A 1 1029 ? 24.002 12.469 -33.013 1.00 95.75 1029 PHE A CA 1
ATOM 8066 C C . PHE A 1 1029 ? 23.963 12.458 -34.531 1.00 95.75 1029 PHE A C 1
ATOM 8068 O O . PHE A 1 1029 ? 24.678 11.660 -35.131 1.00 95.75 1029 PHE A O 1
ATOM 8075 N N . ASP A 1 1030 ? 23.248 13.401 -35.137 1.00 93.00 1030 ASP A N 1
ATOM 8076 C CA . ASP A 1 1030 ? 23.455 13.704 -36.550 1.00 93.00 1030 ASP A CA 1
ATOM 8077 C C . ASP A 1 1030 ? 24.889 14.227 -36.782 1.00 93.00 1030 ASP A C 1
ATOM 8079 O O . ASP A 1 1030 ? 25.598 14.658 -35.857 1.00 93.00 1030 ASP A O 1
ATOM 8083 N N . ILE A 1 1031 ? 25.342 14.241 -38.038 1.00 89.56 1031 ILE A N 1
ATOM 8084 C CA . ILE A 1 1031 ? 26.682 14.746 -38.381 1.00 89.56 1031 ILE A CA 1
ATOM 8085 C C . ILE A 1 1031 ? 26.909 16.223 -38.000 1.00 89.56 1031 ILE A C 1
ATOM 8087 O O . ILE A 1 1031 ? 28.053 16.680 -37.918 1.00 89.56 1031 ILE A O 1
ATOM 8091 N N . TYR A 1 1032 ? 25.844 16.984 -37.739 1.00 90.75 1032 TYR A N 1
ATOM 8092 C CA . TYR A 1 1032 ? 25.893 18.381 -37.308 1.00 90.75 1032 TYR A CA 1
ATOM 8093 C C . TYR A 1 1032 ? 25.939 18.541 -35.778 1.00 90.75 1032 TYR A C 1
ATOM 8095 O O . TYR A 1 1032 ? 25.911 19.673 -35.283 1.00 90.75 1032 TYR A O 1
ATOM 8103 N N . GLY A 1 1033 ? 26.031 17.438 -35.028 1.00 92.06 1033 GLY A N 1
ATOM 8104 C CA . GLY A 1 1033 ? 26.140 17.408 -33.572 1.00 92.06 1033 GLY A CA 1
ATOM 8105 C C . GLY A 1 1033 ? 24.810 17.594 -32.833 1.00 92.06 1033 GLY A C 1
ATOM 8106 O O . GLY A 1 1033 ? 24.825 17.938 -31.649 1.00 92.06 1033 GLY A O 1
ATOM 8107 N N . GLN A 1 1034 ? 23.664 17.418 -33.493 1.00 92.56 1034 GLN A N 1
ATOM 8108 C CA . GLN A 1 1034 ? 22.350 17.427 -32.846 1.00 92.56 1034 GLN A CA 1
ATOM 8109 C C . GLN A 1 1034 ? 22.000 16.024 -32.363 1.00 92.56 1034 GLN A C 1
ATOM 8111 O O . GLN A 1 1034 ? 22.140 15.060 -33.104 1.00 92.56 1034 GLN A O 1
ATOM 8116 N N . ILE A 1 1035 ? 21.539 15.907 -31.119 1.00 92.56 1035 ILE A N 1
ATOM 8117 C CA . ILE A 1 1035 ? 21.094 14.621 -30.579 1.00 92.56 1035 ILE A CA 1
ATOM 8118 C C . ILE A 1 1035 ? 19.806 14.169 -31.277 1.00 92.56 1035 ILE A C 1
ATOM 8120 O O . ILE A 1 1035 ? 18.895 14.979 -31.474 1.00 92.56 1035 ILE A O 1
ATOM 8124 N N . LEU A 1 1036 ? 19.732 12.890 -31.646 1.00 89.69 1036 LEU A N 1
ATOM 8125 C CA . LEU A 1 1036 ? 18.542 12.325 -32.279 1.00 89.69 1036 LEU A CA 1
ATOM 8126 C C . LEU A 1 1036 ? 17.399 12.129 -31.274 1.00 89.69 1036 LEU A C 1
ATOM 8128 O O . LEU A 1 1036 ? 17.616 11.941 -30.075 1.00 89.69 1036 LEU A O 1
ATOM 8132 N N . ALA A 1 1037 ? 16.161 12.151 -31.774 1.00 80.19 1037 ALA A N 1
ATOM 8133 C CA . ALA A 1 1037 ? 14.980 11.857 -30.967 1.00 80.19 1037 ALA A CA 1
ATOM 8134 C C . ALA A 1 1037 ? 15.042 10.421 -30.415 1.00 80.19 1037 ALA A C 1
ATOM 8136 O O . ALA A 1 1037 ? 15.419 9.496 -31.135 1.00 80.19 1037 ALA A O 1
ATOM 8137 N N . GLY A 1 1038 ? 14.684 10.256 -29.139 1.00 79.06 1038 GLY A N 1
ATOM 8138 C CA . GLY A 1 1038 ? 14.808 8.989 -28.407 1.00 79.06 1038 GLY A CA 1
ATOM 8139 C C . GLY A 1 1038 ? 16.175 8.760 -27.747 1.00 79.06 1038 GLY A C 1
ATOM 8140 O O . GLY A 1 1038 ? 16.307 7.839 -26.948 1.00 79.06 1038 GLY A O 1
ATOM 8141 N N . PHE A 1 1039 ? 17.182 9.608 -28.007 1.00 87.94 1039 PHE A N 1
ATOM 8142 C CA . PHE A 1 1039 ? 18.516 9.483 -27.412 1.00 87.94 1039 PHE A CA 1
ATOM 8143 C C . PHE A 1 1039 ? 18.782 10.521 -26.297 1.00 87.94 1039 PHE A C 1
ATOM 8145 O O . PHE A 1 1039 ? 18.299 11.654 -26.368 1.00 87.94 1039 PHE A O 1
ATOM 8152 N N . PRO A 1 1040 ? 19.595 10.178 -25.274 1.00 90.75 1040 PRO A N 1
ATOM 8153 C CA . PRO A 1 1040 ? 20.279 8.897 -25.107 1.00 90.75 1040 PRO A CA 1
ATOM 8154 C C . PRO A 1 1040 ? 19.335 7.763 -24.688 1.00 90.75 1040 PRO A C 1
ATOM 8156 O O . PRO A 1 1040 ? 18.491 7.953 -23.816 1.00 90.75 1040 PRO A O 1
ATOM 8159 N N . ILE A 1 1041 ? 19.541 6.572 -25.253 1.00 88.06 1041 ILE A N 1
ATOM 8160 C CA . ILE A 1 1041 ? 18.845 5.357 -24.817 1.00 88.06 1041 ILE A CA 1
ATOM 8161 C C . ILE A 1 1041 ? 19.590 4.795 -23.611 1.00 88.06 1041 ILE A C 1
ATOM 8163 O O . ILE A 1 1041 ? 20.803 4.570 -23.663 1.00 88.06 1041 ILE A O 1
ATOM 8167 N N . GLN A 1 1042 ? 18.874 4.575 -22.511 1.00 87.62 1042 GLN A N 1
ATOM 8168 C CA . GLN A 1 1042 ? 19.446 4.029 -21.287 1.00 87.62 1042 GLN A CA 1
ATOM 8169 C C . GLN A 1 1042 ? 19.228 2.516 -21.216 1.00 87.62 1042 GLN A C 1
ATOM 8171 O O . GLN A 1 1042 ? 18.102 2.027 -21.168 1.00 87.62 1042 GLN A O 1
ATOM 8176 N N . THR A 1 1043 ? 20.324 1.769 -21.141 1.00 86.06 1043 THR A N 1
ATOM 8177 C CA . THR A 1 1043 ? 20.295 0.325 -20.892 1.00 86.06 1043 THR A CA 1
ATOM 8178 C C . THR A 1 1043 ? 20.165 0.027 -19.392 1.00 86.06 1043 THR A C 1
ATOM 8180 O O . THR A 1 1043 ? 20.515 0.837 -18.531 1.00 86.06 1043 THR A O 1
ATOM 8183 N N . SER A 1 1044 ? 19.680 -1.168 -19.046 1.00 78.38 1044 SER A N 1
ATOM 8184 C CA . SER A 1 1044 ? 19.444 -1.576 -17.649 1.00 78.38 1044 SER A CA 1
ATOM 8185 C C . SER A 1 1044 ? 20.723 -1.818 -16.826 1.00 78.38 1044 SER A C 1
ATOM 8187 O O . SER A 1 1044 ? 20.651 -2.038 -15.613 1.00 78.38 1044 SER A O 1
ATOM 8189 N N . ARG A 1 1045 ? 21.905 -1.822 -17.460 1.00 84.69 1045 ARG A N 1
ATOM 8190 C CA . ARG A 1 1045 ? 23.205 -2.165 -16.859 1.00 84.69 1045 ARG A CA 1
ATOM 8191 C C . ARG A 1 1045 ? 24.329 -1.341 -17.486 1.00 84.69 1045 ARG A C 1
ATOM 8193 O O . ARG A 1 1045 ? 24.191 -0.824 -18.581 1.00 84.69 1045 ARG A O 1
ATOM 8200 N N . SER A 1 1046 ? 25.479 -1.267 -16.817 1.00 89.38 1046 SER A N 1
ATOM 8201 C CA . SER A 1 1046 ? 26.678 -0.661 -17.406 1.00 89.38 1046 SER A CA 1
ATOM 8202 C C . SER A 1 1046 ? 27.113 -1.403 -18.666 1.00 89.38 1046 SER A C 1
ATOM 8204 O O . SER A 1 1046 ? 27.252 -2.631 -18.647 1.00 89.38 1046 SER A O 1
ATOM 8206 N N . ILE A 1 1047 ? 27.359 -0.635 -19.724 1.00 90.25 1047 ILE A N 1
ATOM 8207 C CA . ILE A 1 1047 ? 27.904 -1.125 -20.988 1.00 90.25 1047 ILE A CA 1
ATOM 8208 C C . ILE A 1 1047 ? 29.364 -1.540 -20.793 1.00 90.25 1047 ILE A C 1
ATOM 8210 O O . ILE A 1 1047 ? 30.078 -0.949 -19.980 1.00 90.25 1047 ILE A O 1
ATOM 8214 N N . THR A 1 1048 ? 29.781 -2.579 -21.517 1.00 90.50 1048 THR A N 1
ATOM 8215 C CA . THR A 1 1048 ? 31.125 -3.159 -21.449 1.00 90.50 1048 THR A CA 1
ATOM 8216 C C . THR A 1 1048 ? 31.812 -3.359 -22.803 1.00 90.50 1048 THR A C 1
ATOM 8218 O O . THR A 1 1048 ? 32.978 -3.755 -22.814 1.00 90.50 1048 THR A O 1
ATOM 8221 N N . SER A 1 1049 ? 31.147 -3.074 -23.927 1.00 91.44 1049 SER A N 1
ATOM 8222 C CA . SER A 1 1049 ? 31.697 -3.243 -25.281 1.00 91.44 1049 SER A CA 1
ATOM 8223 C C . SER A 1 1049 ? 31.362 -2.070 -26.212 1.00 91.44 1049 SER A C 1
ATOM 8225 O O . SER A 1 1049 ? 30.506 -1.242 -25.905 1.00 91.44 1049 SER A O 1
ATOM 8227 N N . SER A 1 1050 ? 32.002 -2.035 -27.389 1.00 92.81 1050 SER A N 1
ATOM 8228 C CA . SER A 1 1050 ? 31.504 -1.228 -28.515 1.00 92.81 1050 SER A CA 1
ATOM 8229 C C . SER A 1 1050 ? 30.223 -1.850 -29.078 1.00 92.81 1050 SER A C 1
ATOM 8231 O O . SER A 1 1050 ? 29.938 -3.020 -28.799 1.00 92.81 1050 SER A O 1
ATOM 8233 N N . LEU A 1 1051 ? 29.462 -1.072 -29.848 1.00 94.44 1051 LEU A N 1
ATOM 8234 C CA . LEU A 1 1051 ? 28.177 -1.493 -30.406 1.00 94.44 1051 LEU A CA 1
ATOM 8235 C C . LEU A 1 1051 ? 28.286 -1.938 -31.877 1.00 94.44 1051 LEU A C 1
ATOM 8237 O O . LEU A 1 1051 ? 29.298 -1.681 -32.540 1.00 94.44 1051 LEU A O 1
ATOM 8241 N N . VAL A 1 1052 ? 27.246 -2.613 -32.360 1.00 96.06 1052 VAL A N 1
ATOM 8242 C CA . VAL A 1 1052 ? 26.986 -2.920 -33.777 1.00 96.06 1052 VAL A CA 1
ATOM 8243 C C . VAL A 1 1052 ? 25.577 -2.450 -34.127 1.00 96.06 1052 VAL A C 1
ATOM 8245 O O . VAL A 1 1052 ? 24.703 -2.484 -33.259 1.00 96.06 1052 VAL A O 1
ATOM 8248 N N . VAL A 1 1053 ? 25.392 -1.990 -35.365 1.00 96.38 1053 VAL A N 1
ATOM 8249 C CA . VAL A 1 1053 ? 24.087 -1.597 -35.911 1.00 96.38 1053 VAL A CA 1
ATOM 8250 C C . VAL A 1 1053 ? 23.844 -2.330 -37.223 1.00 96.38 1053 VAL A C 1
ATOM 8252 O O . VAL A 1 1053 ? 24.687 -2.255 -38.121 1.00 96.38 1053 VAL A O 1
ATOM 8255 N N . ASP A 1 1054 ? 22.726 -3.036 -37.322 1.00 94.25 1054 ASP A N 1
ATOM 8256 C CA . ASP A 1 1054 ? 22.198 -3.628 -38.556 1.00 94.25 1054 ASP A CA 1
ATOM 8257 C C . ASP A 1 1054 ? 20.726 -4.010 -38.343 1.00 94.25 1054 ASP A C 1
ATOM 8259 O O . ASP A 1 1054 ? 20.241 -3.958 -37.221 1.00 94.25 1054 ASP A O 1
ATOM 8263 N N . ASP A 1 1055 ? 20.038 -4.373 -39.417 1.00 93.12 1055 ASP A N 1
ATOM 8264 C CA . ASP A 1 1055 ? 18.672 -4.916 -39.395 1.00 93.12 1055 ASP A CA 1
ATOM 8265 C C . ASP A 1 1055 ? 18.761 -6.413 -39.083 1.00 93.12 1055 ASP A C 1
ATOM 8267 O O . ASP A 1 1055 ? 18.960 -7.245 -39.973 1.00 93.12 1055 ASP A O 1
ATOM 8271 N N . PHE A 1 1056 ? 18.794 -6.710 -37.789 1.00 94.38 1056 PHE A N 1
ATOM 8272 C CA . PHE A 1 1056 ? 19.024 -8.021 -37.204 1.00 94.38 1056 PHE A CA 1
ATOM 8273 C C . PHE A 1 1056 ? 17.795 -8.918 -37.321 1.00 94.38 1056 PHE A C 1
ATOM 8275 O O . PHE A 1 1056 ? 17.960 -10.125 -37.500 1.00 94.38 1056 PHE A O 1
ATOM 8282 N N . ASP A 1 1057 ? 16.585 -8.368 -37.231 1.00 90.75 1057 ASP A N 1
ATOM 8283 C CA . ASP A 1 1057 ? 15.351 -9.150 -37.347 1.00 90.75 1057 ASP A CA 1
ATOM 8284 C C . ASP A 1 1057 ? 14.670 -9.089 -38.730 1.00 90.75 1057 ASP A C 1
ATOM 8286 O O . ASP A 1 1057 ? 13.792 -9.908 -39.021 1.00 90.75 1057 ASP A O 1
ATOM 8290 N N . GLY A 1 1058 ? 15.133 -8.204 -39.616 1.00 89.81 1058 GLY A N 1
ATOM 8291 C CA . GLY A 1 1058 ? 14.713 -8.130 -41.012 1.00 89.81 1058 GLY A CA 1
ATOM 8292 C C . GLY A 1 1058 ? 13.431 -7.328 -41.249 1.00 89.81 1058 GLY A C 1
ATOM 8293 O O . GLY A 1 1058 ? 12.860 -7.428 -42.350 1.00 89.81 1058 GLY A O 1
ATOM 8294 N N . ASP A 1 1059 ? 12.944 -6.574 -40.263 1.00 85.81 1059 ASP A N 1
ATOM 8295 C CA . ASP A 1 1059 ? 11.676 -5.850 -40.338 1.00 85.81 1059 ASP A CA 1
ATOM 8296 C C . ASP A 1 1059 ? 11.763 -4.500 -41.084 1.00 85.81 1059 ASP A C 1
ATOM 8298 O O . ASP A 1 1059 ? 10.755 -3.991 -41.599 1.00 85.81 1059 ASP A O 1
ATOM 8302 N N . GLY A 1 1060 ? 12.985 -4.005 -41.305 1.00 86.00 1060 GLY A N 1
ATOM 8303 C CA . GLY A 1 1060 ? 13.265 -2.789 -42.060 1.00 86.00 1060 GLY A CA 1
ATOM 8304 C C . GLY A 1 1060 ? 13.615 -1.563 -41.221 1.00 86.00 1060 GLY A C 1
ATOM 8305 O O . GLY A 1 1060 ? 13.817 -0.497 -41.822 1.00 86.00 1060 GLY A O 1
ATOM 8306 N N . ASP A 1 1061 ? 13.749 -1.700 -39.907 1.00 89.25 1061 ASP A N 1
ATOM 8307 C CA . ASP A 1 1061 ? 14.439 -0.735 -39.062 1.00 89.25 1061 ASP A CA 1
ATOM 8308 C C . ASP A 1 1061 ? 15.820 -1.252 -38.596 1.00 89.25 1061 ASP A C 1
ATOM 8310 O O . ASP A 1 1061 ? 16.487 -1.963 -39.358 1.00 89.25 1061 ASP A O 1
ATOM 8314 N N . PHE A 1 1062 ? 16.381 -0.709 -37.515 1.00 93.69 1062 PHE A N 1
ATOM 8315 C CA . PHE A 1 1062 ? 17.758 -0.999 -37.110 1.00 93.69 1062 PHE A CA 1
ATOM 8316 C C . PHE A 1 1062 ? 17.837 -1.438 -35.656 1.00 93.69 1062 PHE A C 1
ATOM 8318 O O . PHE A 1 1062 ? 17.519 -0.671 -34.742 1.00 93.69 1062 PHE A O 1
ATOM 8325 N N . GLU A 1 1063 ? 18.531 -2.553 -35.440 1.00 95.00 1063 GLU A N 1
ATOM 8326 C CA . GLU A 1 1063 ? 18.872 -3.022 -34.111 1.00 95.00 1063 GLU A CA 1
ATOM 8327 C C . GLU A 1 1063 ? 20.257 -2.530 -33.703 1.00 95.00 1063 GLU A C 1
ATOM 8329 O O . GLU A 1 1063 ? 21.228 -2.520 -34.467 1.00 95.00 1063 GLU A O 1
ATOM 8334 N N . ILE A 1 1064 ? 20.381 -2.173 -32.430 1.00 96.25 1064 ILE A N 1
ATOM 8335 C CA . ILE A 1 1064 ? 21.622 -1.740 -31.800 1.00 96.25 1064 ILE A CA 1
ATOM 8336 C C . ILE A 1 1064 ? 21.989 -2.758 -30.724 1.00 96.25 1064 ILE A C 1
ATOM 8338 O O . ILE A 1 1064 ? 21.380 -2.797 -29.651 1.00 96.25 1064 ILE A O 1
ATOM 8342 N N . ALA A 1 1065 ? 23.030 -3.554 -30.970 1.00 95.94 1065 ALA A N 1
ATOM 8343 C CA . ALA A 1 1065 ? 23.510 -4.530 -29.996 1.00 95.94 1065 ALA A CA 1
ATOM 8344 C C . ALA A 1 1065 ? 24.749 -4.050 -29.239 1.00 95.94 1065 ALA A C 1
ATOM 8346 O O . ALA A 1 1065 ? 25.718 -3.543 -29.814 1.00 95.94 1065 ALA A O 1
ATOM 8347 N N . VAL A 1 1066 ? 24.740 -4.257 -27.920 1.00 94.19 1066 VAL A N 1
ATOM 8348 C CA . VAL A 1 1066 ? 25.840 -3.880 -27.032 1.00 94.19 1066 VAL A CA 1
ATOM 8349 C C . VAL A 1 1066 ? 25.986 -4.836 -25.845 1.00 94.19 1066 VAL A C 1
ATOM 8351 O O . VAL A 1 1066 ? 25.014 -5.252 -25.210 1.00 94.19 1066 VAL A O 1
ATOM 8354 N N . GLY A 1 1067 ? 27.227 -5.177 -25.508 1.00 91.75 1067 GLY A N 1
ATOM 8355 C CA . GLY A 1 1067 ? 27.564 -5.959 -24.326 1.00 91.75 1067 GLY A CA 1
ATOM 8356 C C . GLY A 1 1067 ? 27.432 -5.152 -23.032 1.00 91.75 1067 GLY A C 1
ATOM 8357 O O . GLY A 1 1067 ? 27.723 -3.955 -22.982 1.00 91.75 1067 GLY A O 1
ATOM 8358 N N . ASN A 1 1068 ? 27.019 -5.821 -21.959 1.00 89.25 1068 ASN A N 1
ATOM 8359 C CA . ASN A 1 1068 ? 26.880 -5.255 -20.621 1.00 89.25 1068 ASN A CA 1
ATOM 8360 C C . ASN A 1 1068 ? 27.460 -6.193 -19.542 1.00 89.25 1068 ASN A C 1
ATOM 8362 O O . ASN A 1 1068 ? 27.893 -7.314 -19.817 1.00 89.25 1068 ASN A O 1
ATOM 8366 N N . TYR A 1 1069 ? 27.449 -5.748 -18.281 1.00 86.00 1069 TYR A N 1
ATOM 8367 C CA . TYR A 1 1069 ? 28.085 -6.462 -17.161 1.00 86.00 1069 TYR A CA 1
ATOM 8368 C C . TYR A 1 1069 ? 27.536 -7.873 -16.856 1.00 86.00 1069 TYR A C 1
ATOM 8370 O O . TYR A 1 1069 ? 28.172 -8.628 -16.122 1.00 86.00 1069 TYR A O 1
ATOM 8378 N N . VAL A 1 1070 ? 26.370 -8.250 -17.385 1.00 85.44 1070 VAL A N 1
ATOM 8379 C CA . VAL A 1 1070 ? 25.763 -9.579 -17.169 1.00 85.44 1070 VAL A CA 1
ATOM 8380 C C . VAL A 1 1070 ? 25.418 -10.311 -18.467 1.00 85.44 1070 VAL A C 1
ATOM 8382 O O . VAL A 1 1070 ? 24.914 -11.431 -18.407 1.00 85.44 1070 VAL A O 1
ATOM 8385 N N . GLY A 1 1071 ? 25.669 -9.713 -19.632 1.00 90.00 1071 GLY A N 1
ATOM 8386 C CA . GLY A 1 1071 ? 25.352 -10.312 -20.922 1.00 90.00 1071 GLY A CA 1
ATOM 8387 C C . GLY A 1 1071 ? 25.284 -9.281 -22.040 1.00 90.00 1071 GLY A C 1
ATOM 8388 O O . GLY A 1 1071 ? 26.214 -8.498 -22.202 1.00 90.00 1071 GLY A O 1
ATOM 8389 N N . ILE A 1 1072 ? 24.201 -9.288 -22.814 1.00 91.88 1072 ILE A N 1
ATOM 8390 C CA . ILE A 1 1072 ? 24.051 -8.472 -24.025 1.00 91.88 1072 ILE A CA 1
ATOM 8391 C C . ILE A 1 1072 ? 22.638 -7.891 -24.129 1.00 91.88 1072 ILE A C 1
ATOM 8393 O O . ILE A 1 1072 ? 21.658 -8.527 -23.732 1.00 91.88 1072 ILE A O 1
ATOM 8397 N N . THR A 1 1073 ? 22.554 -6.666 -24.633 1.00 93.00 1073 THR A N 1
ATOM 8398 C CA . THR A 1 1073 ? 21.310 -5.946 -24.902 1.00 93.00 1073 THR A CA 1
ATOM 8399 C C . THR A 1 1073 ? 21.208 -5.693 -26.397 1.00 93.00 1073 THR A C 1
ATOM 8401 O O . THR A 1 1073 ? 22.203 -5.301 -27.002 1.00 93.00 1073 THR A O 1
ATOM 8404 N N . VAL A 1 1074 ? 20.014 -5.890 -26.951 1.00 94.62 1074 VAL A N 1
ATOM 8405 C CA . VAL A 1 1074 ? 19.656 -5.505 -28.317 1.00 94.62 1074 VAL A CA 1
ATOM 8406 C C . VAL A 1 1074 ? 18.483 -4.543 -28.203 1.00 94.62 1074 VAL A C 1
ATOM 8408 O O . VAL A 1 1074 ? 17.486 -4.857 -27.548 1.00 94.62 1074 VAL A O 1
ATOM 8411 N N . ILE A 1 1075 ? 18.677 -3.343 -28.731 1.00 93.19 1075 ILE A N 1
ATOM 8412 C CA . ILE A 1 1075 ? 17.671 -2.287 -28.812 1.00 93.19 1075 ILE A CA 1
ATOM 8413 C C . ILE A 1 1075 ? 17.133 -2.303 -30.225 1.00 93.19 1075 ILE A C 1
ATOM 8415 O O . ILE A 1 1075 ? 17.929 -2.339 -31.152 1.00 93.19 1075 ILE A O 1
ATOM 8419 N N . ASP A 1 1076 ? 15.826 -2.227 -30.339 1.00 90.75 1076 ASP A N 1
ATOM 8420 C CA . ASP A 1 1076 ? 15.095 -2.073 -31.581 1.00 90.75 1076 ASP A CA 1
ATOM 8421 C C . ASP A 1 1076 ? 14.790 -0.572 -31.745 1.00 90.75 1076 ASP A C 1
ATOM 8423 O O . ASP A 1 1076 ? 14.220 0.072 -30.847 1.00 90.75 1076 ASP A O 1
ATOM 8427 N N . TYR A 1 1077 ? 15.289 0.029 -32.828 1.00 89.50 1077 TYR A N 1
ATOM 8428 C CA . TYR A 1 1077 ? 15.079 1.441 -33.124 1.00 89.50 1077 TYR A CA 1
ATOM 8429 C C . TYR A 1 1077 ? 14.064 1.601 -34.250 1.00 89.50 1077 TYR A C 1
ATOM 8431 O O . TYR A 1 1077 ? 14.448 1.771 -35.400 1.00 89.50 1077 TYR A O 1
ATOM 8439 N N . LYS A 1 1078 ? 12.794 1.720 -33.843 1.00 83.44 1078 LYS A N 1
ATOM 8440 C CA . LYS A 1 1078 ? 11.542 1.852 -34.620 1.00 83.44 1078 LYS A CA 1
ATOM 8441 C C . LYS A 1 1078 ? 11.438 2.964 -35.689 1.00 83.44 1078 LYS A C 1
ATOM 8443 O O . LYS A 1 1078 ? 10.358 3.514 -35.941 1.00 83.44 1078 LYS A O 1
ATOM 8448 N N . LYS A 1 1079 ? 12.536 3.431 -36.286 1.00 85.38 1079 LYS A N 1
ATOM 8449 C CA . LYS A 1 1079 ? 12.554 4.361 -37.425 1.00 85.38 1079 LYS A CA 1
ATOM 8450 C C . LYS A 1 1079 ? 13.085 3.640 -38.651 1.00 85.38 1079 LYS A C 1
ATOM 8452 O O . LYS A 1 1079 ? 14.135 3.023 -38.578 1.00 85.38 1079 LYS A O 1
ATOM 8457 N N . ASP A 1 1080 ? 12.409 3.849 -39.785 1.00 85.44 1080 ASP A N 1
ATOM 8458 C CA . ASP A 1 1080 ? 12.852 3.368 -41.099 1.00 85.44 1080 ASP A CA 1
ATOM 8459 C C . ASP A 1 1080 ? 14.370 3.552 -41.267 1.00 85.44 1080 ASP A C 1
ATOM 8461 O O . ASP A 1 1080 ? 14.885 4.674 -41.174 1.00 85.44 1080 ASP A O 1
ATOM 8465 N N . LYS A 1 1081 ? 15.080 2.454 -41.535 1.00 88.00 1081 LYS A N 1
ATOM 8466 C CA . LYS A 1 1081 ? 16.535 2.488 -41.662 1.00 88.00 1081 LYS A CA 1
ATOM 8467 C C . LYS A 1 1081 ? 16.987 3.191 -42.941 1.00 88.00 1081 LYS A C 1
ATOM 8469 O O . LYS A 1 1081 ? 16.400 3.029 -44.017 1.00 88.00 1081 LYS A O 1
ATOM 8474 N N . GLY A 1 1082 ? 18.094 3.920 -42.853 1.00 85.88 1082 GLY A N 1
ATOM 8475 C CA . GLY A 1 1082 ? 18.768 4.492 -44.014 1.00 85.88 1082 GLY A CA 1
ATOM 8476 C C . GLY A 1 1082 ? 19.585 3.472 -44.811 1.00 85.88 1082 GLY A C 1
ATOM 8477 O O . GLY A 1 1082 ? 19.781 2.322 -44.420 1.00 85.88 1082 GLY A O 1
ATOM 8478 N N . ALA A 1 1083 ? 20.092 3.893 -45.970 1.00 84.62 1083 ALA A N 1
ATOM 8479 C CA . ALA A 1 1083 ? 20.820 3.014 -46.888 1.00 84.62 1083 ALA A CA 1
ATOM 8480 C C . ALA A 1 1083 ? 22.346 3.033 -46.692 1.00 84.62 1083 ALA A C 1
ATOM 8482 O O . ALA A 1 1083 ? 23.045 2.218 -47.303 1.00 84.62 1083 ALA A O 1
ATOM 8483 N N . ARG A 1 1084 ? 22.891 3.987 -45.925 1.00 87.12 1084 ARG A N 1
ATOM 8484 C CA . ARG A 1 1084 ? 24.343 4.194 -45.778 1.00 87.12 1084 ARG A CA 1
ATOM 8485 C C . ARG A 1 1084 ? 24.852 3.666 -44.434 1.00 87.12 1084 ARG A C 1
ATOM 8487 O O . ARG A 1 1084 ? 24.408 4.114 -43.386 1.00 87.12 1084 ARG A O 1
ATOM 8494 N N . MET A 1 1085 ? 25.850 2.779 -44.465 1.00 89.56 1085 MET A N 1
ATOM 8495 C CA . MET A 1 1085 ? 26.471 2.175 -43.272 1.00 89.56 1085 MET A CA 1
ATOM 8496 C C . MET A 1 1085 ? 28.009 2.126 -43.396 1.00 89.56 1085 MET A C 1
ATOM 8498 O O . MET A 1 1085 ? 28.597 1.049 -43.424 1.00 89.56 1085 MET A O 1
ATOM 8502 N N . PRO A 1 1086 ? 28.699 3.276 -43.531 1.00 88.69 1086 PRO A N 1
ATOM 8503 C CA . PRO A 1 1086 ? 30.137 3.306 -43.833 1.00 88.69 1086 PRO A CA 1
ATOM 8504 C C . PRO A 1 1086 ? 31.023 2.694 -42.732 1.00 88.69 1086 PRO A C 1
ATOM 8506 O O . PRO A 1 1086 ? 32.161 2.293 -43.000 1.00 88.69 1086 PRO A O 1
ATOM 8509 N N . TRP A 1 1087 ? 30.529 2.649 -41.489 1.00 92.12 1087 TRP A N 1
ATOM 8510 C CA . TRP A 1 1087 ? 31.250 2.089 -40.349 1.00 92.12 1087 TRP A CA 1
ATOM 8511 C C . TRP A 1 1087 ? 30.280 1.628 -39.254 1.00 92.12 1087 TRP A C 1
ATOM 8513 O O . TRP A 1 1087 ? 30.198 2.249 -38.200 1.00 92.12 1087 TRP A O 1
ATOM 8523 N N . ASN A 1 1088 ? 29.517 0.560 -39.475 1.00 93.06 1088 ASN A N 1
ATOM 8524 C CA . ASN A 1 1088 ? 28.438 0.138 -38.567 1.00 93.06 1088 ASN A CA 1
ATOM 8525 C C . ASN A 1 1088 ? 28.876 -0.737 -37.378 1.00 93.06 1088 ASN A C 1
ATOM 8527 O O . ASN A 1 1088 ? 28.049 -1.103 -36.544 1.00 93.06 1088 ASN A O 1
ATOM 8531 N N . MET A 1 1089 ? 30.160 -1.091 -37.279 1.00 93.38 1089 MET A N 1
ATOM 8532 C CA . MET A 1 1089 ? 30.655 -1.992 -36.236 1.00 93.38 1089 MET A CA 1
ATOM 8533 C C . MET A 1 1089 ? 32.093 -1.699 -35.807 1.00 93.38 1089 MET A C 1
ATOM 8535 O O . MET A 1 1089 ? 32.859 -1.005 -36.480 1.00 93.38 1089 MET A O 1
ATOM 8539 N N . TYR A 1 1090 ? 32.496 -2.281 -34.676 1.00 92.88 1090 TYR A N 1
ATOM 8540 C CA . TYR A 1 1090 ? 33.871 -2.204 -34.184 1.00 92.88 1090 TYR A CA 1
ATOM 8541 C C . TYR A 1 1090 ? 34.890 -2.670 -35.244 1.00 92.88 1090 TYR A C 1
ATOM 8543 O O . TYR A 1 1090 ? 34.772 -3.757 -35.805 1.00 92.88 1090 TYR A O 1
ATOM 8551 N N . ARG A 1 1091 ? 35.910 -1.848 -35.525 1.00 90.62 1091 ARG A N 1
ATOM 8552 C CA . ARG A 1 1091 ? 36.931 -2.091 -36.573 1.00 90.62 1091 ARG A CA 1
ATOM 8553 C C . ARG A 1 1091 ? 36.385 -2.204 -38.008 1.00 90.62 1091 ARG A C 1
ATOM 8555 O O . ARG A 1 1091 ? 37.100 -2.689 -38.882 1.00 90.62 1091 ARG A O 1
ATOM 8562 N N . GLY A 1 1092 ? 35.167 -1.719 -38.245 1.00 87.81 1092 GLY A N 1
ATOM 8563 C CA . GLY A 1 1092 ? 34.601 -1.470 -39.571 1.00 87.81 1092 GLY A CA 1
ATOM 8564 C C . GLY A 1 1092 ? 33.928 -2.671 -40.234 1.00 87.81 1092 GLY A C 1
ATOM 8565 O O . GLY A 1 1092 ? 32.915 -2.489 -40.895 1.00 87.81 1092 GLY A O 1
ATOM 8566 N N . ASN A 1 1093 ? 34.441 -3.888 -40.030 1.00 91.25 1093 ASN A N 1
ATOM 8567 C CA . ASN A 1 1093 ? 33.927 -5.096 -40.679 1.00 91.25 1093 ASN A CA 1
ATOM 8568 C C . ASN A 1 1093 ? 34.082 -6.356 -39.812 1.00 91.25 1093 ASN A C 1
ATOM 8570 O O . ASN A 1 1093 ? 34.827 -6.376 -38.827 1.00 91.25 1093 ASN A O 1
ATOM 8574 N N . ILE A 1 1094 ? 33.415 -7.433 -40.235 1.00 94.06 1094 ILE A N 1
ATOM 8575 C CA . ILE A 1 1094 ? 33.366 -8.737 -39.556 1.00 94.06 1094 ILE A CA 1
ATOM 8576 C C . ILE A 1 1094 ? 34.744 -9.404 -39.397 1.00 94.06 1094 ILE A C 1
ATOM 8578 O O . ILE A 1 1094 ? 34.999 -10.054 -38.385 1.00 94.06 1094 ILE A O 1
ATOM 8582 N N . ARG A 1 1095 ? 35.675 -9.170 -40.335 1.00 95.44 1095 ARG A N 1
ATOM 8583 C CA . ARG A 1 1095 ? 37.058 -9.690 -40.303 1.00 95.44 1095 ARG A CA 1
ATOM 8584 C C . ARG A 1 1095 ? 37.970 -8.877 -39.384 1.00 95.44 1095 ARG A C 1
ATOM 8586 O O . ARG A 1 1095 ? 39.124 -9.252 -39.163 1.00 95.44 1095 ARG A O 1
ATOM 8593 N N . ARG A 1 1096 ? 37.455 -7.761 -38.852 1.00 94.25 1096 ARG A N 1
ATOM 8594 C CA . ARG A 1 1096 ? 38.141 -6.823 -37.963 1.00 94.25 1096 ARG A CA 1
ATOM 8595 C C . ARG A 1 1096 ? 39.464 -6.349 -38.574 1.00 94.25 1096 ARG A C 1
ATOM 8597 O O . ARG A 1 1096 ? 40.488 -6.399 -37.904 1.00 94.25 1096 ARG A O 1
ATOM 8604 N N . THR A 1 1097 ? 39.497 -5.925 -39.839 1.00 94.06 1097 THR A N 1
ATOM 8605 C CA . THR A 1 1097 ? 40.761 -5.521 -40.502 1.00 94.06 1097 THR A CA 1
ATOM 8606 C C . THR A 1 1097 ? 41.215 -4.101 -40.163 1.00 94.06 1097 THR A C 1
ATOM 8608 O O . THR A 1 1097 ? 42.391 -3.784 -40.330 1.00 94.06 1097 THR A O 1
ATOM 8611 N N . GLY A 1 1098 ? 40.314 -3.236 -39.682 1.00 91.69 1098 GLY A N 1
ATOM 8612 C CA . GLY A 1 1098 ? 40.612 -1.821 -39.428 1.00 91.69 1098 GLY A CA 1
ATOM 8613 C C . GLY A 1 1098 ? 40.810 -0.979 -40.697 1.00 91.69 1098 GLY A C 1
ATOM 8614 O O . GLY A 1 1098 ? 41.300 0.148 -40.610 1.00 91.69 1098 GLY A O 1
ATOM 8615 N N . ASN A 1 1099 ? 40.437 -1.514 -41.864 1.00 92.06 1099 ASN A N 1
ATOM 8616 C CA . ASN A 1 1099 ? 40.547 -0.854 -43.159 1.00 92.06 1099 ASN A CA 1
ATOM 8617 C C . ASN A 1 1099 ? 39.166 -0.427 -43.672 1.00 92.06 1099 ASN A C 1
ATOM 8619 O O . ASN A 1 1099 ? 38.286 -1.259 -43.875 1.00 92.06 1099 ASN A O 1
ATOM 8623 N N . TYR A 1 1100 ? 38.993 0.872 -43.922 1.00 89.38 1100 TYR A N 1
ATOM 8624 C CA . TYR A 1 1100 ? 37.745 1.438 -44.436 1.00 89.38 1100 TYR A CA 1
ATOM 8625 C C . TYR A 1 1100 ? 37.308 0.819 -45.771 1.00 89.38 1100 TYR A C 1
ATOM 8627 O O . TYR A 1 1100 ? 36.118 0.643 -46.013 1.00 89.38 1100 TYR A O 1
ATOM 8635 N N . ALA A 1 1101 ? 38.258 0.485 -46.652 1.00 83.94 1101 ALA A N 1
ATOM 8636 C CA . ALA A 1 1101 ? 37.944 -0.033 -47.984 1.00 83.94 1101 ALA A CA 1
ATOM 8637 C C . ALA A 1 1101 ? 37.252 -1.405 -47.942 1.00 83.94 1101 ALA A C 1
ATOM 8639 O O . ALA A 1 1101 ? 36.471 -1.718 -48.845 1.00 83.94 1101 ALA A O 1
ATOM 8640 N N . ASP A 1 1102 ? 37.494 -2.186 -46.887 1.00 80.88 1102 ASP A N 1
ATOM 8641 C CA . ASP A 1 1102 ? 36.851 -3.484 -46.680 1.00 80.88 1102 ASP A CA 1
ATOM 8642 C C . ASP A 1 1102 ? 35.381 -3.322 -46.283 1.00 80.88 1102 ASP A C 1
ATOM 8644 O O . ASP A 1 1102 ? 34.575 -4.192 -46.581 1.00 80.88 1102 ASP A O 1
ATOM 8648 N N . ASN A 1 1103 ? 34.998 -2.184 -45.700 1.00 72.75 1103 ASN A N 1
ATOM 8649 C CA . ASN A 1 1103 ? 33.608 -1.902 -45.329 1.00 72.75 1103 ASN A CA 1
ATOM 8650 C C . ASN A 1 1103 ? 32.735 -1.581 -46.556 1.00 72.75 1103 ASN A C 1
ATOM 8652 O O . ASN A 1 1103 ? 31.520 -1.730 -46.513 1.00 72.75 1103 ASN A O 1
ATOM 8656 N N . VAL A 1 1104 ? 33.355 -1.121 -47.651 1.00 59.25 1104 VAL A N 1
ATOM 8657 C CA . VAL A 1 1104 ? 32.676 -0.731 -48.903 1.00 59.25 1104 VAL A CA 1
ATOM 8658 C C . VAL A 1 1104 ? 32.685 -1.871 -49.937 1.00 59.25 1104 VAL A C 1
ATOM 8660 O O . VAL A 1 1104 ? 31.890 -1.855 -50.876 1.00 59.25 1104 VAL A O 1
ATOM 8663 N N . ASN A 1 1105 ? 33.581 -2.858 -49.784 1.00 40.81 1105 ASN A N 1
ATOM 8664 C CA . ASN A 1 1105 ? 33.807 -3.941 -50.752 1.00 40.81 1105 ASN A CA 1
ATOM 8665 C C . ASN A 1 1105 ? 33.534 -5.359 -50.218 1.00 40.81 1105 ASN A C 1
ATOM 8667 O O . ASN A 1 1105 ? 33.718 -6.321 -50.969 1.00 40.81 1105 ASN A O 1
ATOM 8671 N N . THR A 1 1106 ? 33.096 -5.538 -48.969 1.00 39.12 1106 THR A N 1
ATOM 8672 C CA . THR A 1 1106 ? 32.596 -6.841 -48.516 1.00 39.12 1106 THR A CA 1
ATOM 8673 C C . THR A 1 1106 ? 31.343 -7.215 -49.314 1.00 39.12 1106 THR A C 1
ATOM 8675 O O . THR A 1 1106 ? 30.439 -6.392 -49.474 1.00 39.12 1106 THR A O 1
ATOM 8678 N N . PRO A 1 1107 ? 31.244 -8.450 -49.839 1.00 32.34 1107 PRO A N 1
ATOM 8679 C CA . PRO A 1 1107 ? 30.030 -8.937 -50.473 1.00 32.34 1107 PRO A CA 1
ATOM 8680 C C . PRO A 1 1107 ? 28.975 -9.262 -49.406 1.00 32.34 1107 PRO A C 1
ATOM 8682 O O . PRO A 1 1107 ? 28.546 -10.398 -49.282 1.00 32.34 1107 PRO A O 1
ATOM 8685 N N . VAL A 1 1108 ? 28.524 -8.254 -48.660 1.00 38.44 1108 VAL A N 1
ATOM 8686 C CA . VAL A 1 1108 ? 27.148 -8.227 -48.164 1.00 38.44 1108 VAL A CA 1
ATOM 8687 C C . VAL A 1 1108 ? 26.357 -7.558 -49.274 1.00 38.44 1108 VAL A C 1
ATOM 8689 O O . VAL A 1 1108 ? 26.310 -6.338 -49.380 1.00 38.44 1108 VAL A O 1
ATOM 8692 N N . ASP A 1 1109 ? 25.914 -8.387 -50.216 1.00 34.31 1109 ASP A N 1
ATOM 8693 C CA . ASP A 1 1109 ? 25.018 -8.112 -51.340 1.00 34.31 1109 ASP A CA 1
ATOM 8694 C C . ASP A 1 1109 ? 24.740 -6.621 -51.674 1.00 34.31 1109 ASP A C 1
ATOM 8696 O O . ASP A 1 1109 ? 23.601 -6.142 -51.715 1.00 34.31 1109 ASP A O 1
ATOM 8700 N N . TYR A 1 1110 ? 25.792 -5.873 -52.041 1.00 31.30 1110 TYR A N 1
ATOM 8701 C CA . TYR A 1 1110 ? 25.706 -4.486 -52.529 1.00 31.30 1110 TYR A CA 1
ATOM 8702 C C . TYR A 1 1110 ? 25.036 -4.380 -53.919 1.00 31.30 1110 TYR A C 1
ATOM 8704 O O . TYR A 1 1110 ? 25.085 -3.343 -54.589 1.00 31.30 1110 TYR A O 1
ATOM 8712 N N . ASN A 1 1111 ? 24.327 -5.429 -54.353 1.00 28.88 1111 ASN A N 1
ATOM 8713 C CA . ASN A 1 1111 ? 23.339 -5.377 -55.425 1.00 28.88 1111 ASN A CA 1
ATOM 8714 C C . ASN A 1 1111 ? 21.978 -4.805 -54.984 1.00 28.88 1111 ASN A C 1
ATOM 8716 O O . ASN A 1 1111 ? 21.065 -4.724 -55.812 1.00 28.88 1111 ASN A O 1
ATOM 8720 N N . ARG A 1 1112 ? 21.822 -4.308 -53.748 1.00 37.19 1112 ARG A N 1
ATOM 8721 C CA . ARG A 1 1112 ? 20.669 -3.458 -53.386 1.00 37.19 1112 ARG A CA 1
ATOM 8722 C C . ARG A 1 1112 ? 20.809 -1.975 -53.778 1.00 37.19 1112 ARG A C 1
ATOM 8724 O O . ARG A 1 1112 ? 19.872 -1.213 -53.569 1.00 37.19 1112 ARG A O 1
ATOM 8731 N N . THR A 1 1113 ? 21.866 -1.547 -54.479 1.00 32.94 1113 THR A N 1
ATOM 8732 C CA . THR A 1 1113 ? 21.954 -0.166 -55.030 1.00 32.94 1113 THR A CA 1
ATOM 8733 C C . THR A 1 1113 ? 21.222 0.042 -56.363 1.00 32.94 1113 THR A C 1
ATOM 8735 O O . THR A 1 1113 ? 21.196 1.139 -56.920 1.00 32.94 1113 THR A O 1
ATOM 8738 N N . ASN A 1 1114 ? 20.518 -0.976 -56.859 1.00 36.22 1114 ASN A N 1
ATOM 8739 C CA . ASN A 1 1114 ? 19.452 -0.789 -57.836 1.00 36.22 1114 ASN A CA 1
ATOM 8740 C C . ASN A 1 1114 ? 18.213 -1.565 -57.387 1.00 36.22 1114 ASN A C 1
ATOM 8742 O O . ASN A 1 1114 ? 17.804 -2.533 -58.036 1.00 36.22 1114 ASN A O 1
ATOM 8746 N N . ILE A 1 1115 ? 17.529 -1.082 -56.341 1.00 41.97 1115 ILE A N 1
ATOM 8747 C CA . ILE A 1 1115 ? 16.080 -1.303 -56.252 1.00 41.97 1115 ILE A CA 1
ATOM 8748 C C . ILE A 1 1115 ? 15.445 -0.520 -57.409 1.00 41.97 1115 ILE A C 1
ATOM 8750 O O . ILE A 1 1115 ? 14.871 0.561 -57.266 1.00 41.97 1115 ILE A O 1
ATOM 8754 N N . LEU A 1 1116 ? 15.571 -1.081 -58.613 1.00 42.44 1116 LEU A N 1
ATOM 8755 C CA . LEU A 1 1116 ? 14.627 -0.825 -59.677 1.00 42.44 1116 LEU A CA 1
ATOM 8756 C C . LEU A 1 1116 ? 13.261 -1.145 -59.067 1.00 42.44 1116 LEU A C 1
ATOM 8758 O O . LEU A 1 1116 ? 13.099 -2.245 -58.527 1.00 42.44 1116 LEU A O 1
ATOM 8762 N N . PRO A 1 1117 ? 12.296 -0.209 -59.098 1.00 43.69 1117 PRO A N 1
ATOM 8763 C CA . PRO A 1 1117 ? 10.979 -0.465 -58.539 1.00 43.69 1117 PRO A CA 1
ATOM 8764 C C . PRO A 1 1117 ? 10.483 -1.785 -59.131 1.00 43.69 1117 PRO A C 1
ATOM 8766 O O . PRO A 1 1117 ? 10.456 -1.921 -60.347 1.00 43.69 1117 PRO A O 1
ATOM 8769 N N . ARG A 1 1118 ? 10.153 -2.798 -58.325 1.00 51.94 1118 ARG A N 1
ATOM 8770 C CA . ARG A 1 1118 ? 9.554 -4.034 -58.872 1.00 51.94 1118 ARG A CA 1
ATOM 8771 C C . ARG A 1 1118 ? 8.087 -3.802 -59.263 1.00 51.94 1118 ARG A C 1
ATOM 8773 O O . ARG A 1 1118 ? 7.523 -4.542 -60.066 1.00 51.94 1118 ARG A O 1
ATOM 8780 N N . VAL A 1 1119 ? 7.492 -2.728 -58.737 1.00 66.38 1119 VAL A N 1
ATOM 8781 C CA . VAL A 1 1119 ? 6.105 -2.295 -58.936 1.00 66.38 1119 VAL A CA 1
ATOM 8782 C C . VAL A 1 1119 ? 6.014 -0.764 -59.007 1.00 66.38 1119 VAL A C 1
ATOM 8784 O O . VAL A 1 1119 ? 6.897 -0.054 -58.532 1.00 66.38 1119 VAL A O 1
ATOM 8787 N N . LEU A 1 1120 ? 4.942 -0.245 -59.610 1.00 81.62 1120 LEU A N 1
ATOM 8788 C CA . LEU A 1 1120 ? 4.594 1.177 -59.615 1.00 81.62 1120 LEU A CA 1
ATOM 8789 C C . LEU A 1 1120 ? 4.298 1.650 -58.186 1.00 81.62 1120 LEU A C 1
ATOM 8791 O O . LEU A 1 1120 ? 3.270 1.282 -57.617 1.00 81.62 1120 LEU A O 1
ATOM 8795 N N . THR A 1 1121 ? 5.144 2.515 -57.633 1.00 82.81 1121 THR A N 1
ATOM 8796 C CA . THR A 1 1121 ? 4.918 3.143 -56.322 1.00 82.81 1121 THR A CA 1
ATOM 8797 C C . THR A 1 1121 ? 4.541 4.611 -56.497 1.00 82.81 1121 THR A C 1
ATOM 8799 O O . THR A 1 1121 ? 5.121 5.331 -57.306 1.00 82.81 1121 THR A O 1
ATOM 8802 N N . LEU A 1 1122 ? 3.538 5.075 -55.750 1.00 91.19 1122 LEU A N 1
ATOM 8803 C CA . LEU A 1 1122 ? 3.114 6.476 -55.703 1.00 91.19 1122 LEU A CA 1
ATOM 8804 C C . LEU A 1 1122 ? 3.287 6.957 -54.261 1.00 91.19 1122 LEU A C 1
ATOM 8806 O O . LEU A 1 1122 ? 2.597 6.440 -53.382 1.00 91.19 1122 LEU A O 1
ATOM 8810 N N . LYS A 1 1123 ? 4.195 7.908 -54.008 1.00 87.62 1123 LYS A N 1
ATOM 8811 C CA . LYS A 1 1123 ? 4.405 8.493 -52.674 1.00 87.62 1123 LYS A CA 1
ATOM 8812 C C . LYS A 1 1123 ? 3.302 9.499 -52.346 1.00 87.62 1123 LYS A C 1
ATOM 8814 O O . LYS A 1 1123 ? 2.634 10.019 -53.243 1.00 87.62 1123 LYS A O 1
ATOM 8819 N N . GLN A 1 1124 ? 3.118 9.767 -51.054 1.00 95.06 1124 GLN A N 1
ATOM 8820 C CA . GLN A 1 1124 ? 2.285 10.875 -50.600 1.00 95.06 1124 GLN A CA 1
ATOM 8821 C C . GLN A 1 1124 ? 2.868 12.197 -51.128 1.00 95.06 1124 GLN A C 1
ATOM 8823 O O . GLN A 1 1124 ? 4.080 12.395 -51.115 1.00 95.06 1124 GLN A O 1
ATOM 8828 N N . ASN A 1 1125 ? 2.022 13.091 -51.639 1.00 91.38 1125 ASN A N 1
ATOM 8829 C CA . ASN A 1 1125 ? 2.464 14.389 -52.133 1.00 91.38 1125 ASN A CA 1
ATOM 8830 C C . ASN A 1 1125 ? 3.001 15.230 -50.966 1.00 91.38 1125 ASN A C 1
ATOM 8832 O O . ASN A 1 1125 ? 2.410 15.202 -49.887 1.00 91.38 1125 ASN A O 1
ATOM 8836 N N . TYR A 1 1126 ? 4.071 15.995 -51.182 1.00 82.12 1126 TYR A N 1
ATOM 8837 C CA . TYR A 1 1126 ? 4.652 16.856 -50.150 1.00 82.12 1126 TYR A CA 1
ATOM 8838 C C . TYR A 1 1126 ? 4.856 18.293 -50.659 1.00 82.12 1126 TYR A C 1
ATOM 8840 O O . TYR A 1 1126 ? 5.369 18.480 -51.769 1.00 82.12 1126 TYR A O 1
ATOM 8848 N N . PRO A 1 1127 ? 4.449 19.322 -49.890 1.00 82.50 1127 PRO A N 1
ATOM 8849 C CA . PRO A 1 1127 ? 3.685 19.243 -48.632 1.00 82.50 1127 PRO A CA 1
ATOM 8850 C C . PRO A 1 1127 ? 2.259 18.678 -48.825 1.00 82.50 1127 PRO A C 1
ATOM 8852 O O . PRO A 1 1127 ? 1.752 18.675 -49.950 1.00 82.50 1127 PRO A O 1
ATOM 8855 N N . ASN A 1 1128 ? 1.622 18.185 -47.752 1.00 79.44 1128 ASN A N 1
ATOM 8856 C CA . ASN A 1 1128 ? 0.193 17.834 -47.677 1.00 79.44 1128 ASN A CA 1
ATOM 8857 C C . ASN A 1 1128 ? -0.319 17.996 -46.224 1.00 79.44 1128 ASN A C 1
ATOM 8859 O O . ASN A 1 1128 ? 0.081 17.200 -45.383 1.00 79.44 1128 ASN A O 1
ATOM 8863 N N . PRO A 1 1129 ? -1.201 18.964 -45.909 1.00 88.50 1129 PRO A N 1
ATOM 8864 C CA . PRO A 1 1129 ? -1.904 19.847 -46.835 1.00 88.50 1129 PRO A CA 1
ATOM 8865 C C . PRO A 1 1129 ? -0.954 20.819 -47.544 1.00 88.50 1129 PRO A C 1
ATOM 8867 O O . PRO A 1 1129 ? 0.090 21.176 -47.012 1.00 88.50 1129 PRO A O 1
ATOM 8870 N N . PHE A 1 1130 ? -1.296 21.248 -48.758 1.00 91.69 1130 PHE A N 1
ATOM 8871 C CA . PHE A 1 1130 ? -0.441 22.139 -49.553 1.00 91.69 1130 PHE A CA 1
ATOM 8872 C C . PHE A 1 1130 ? -1.129 23.456 -49.909 1.00 91.69 1130 PHE A C 1
ATOM 8874 O O . PHE A 1 1130 ? -2.356 23.505 -50.000 1.00 91.69 1130 PHE A O 1
ATOM 8881 N N . ASN A 1 1131 ? -0.338 24.513 -50.142 1.00 85.88 1131 ASN A N 1
ATOM 8882 C CA . ASN A 1 1131 ? -0.814 25.825 -50.596 1.00 85.88 1131 ASN A CA 1
ATOM 8883 C C . ASN A 1 1131 ? 0.280 26.615 -51.358 1.00 85.88 1131 ASN A C 1
ATOM 8885 O O . ASN A 1 1131 ? 1.281 26.989 -50.755 1.00 85.88 1131 ASN A O 1
ATOM 8889 N N . PRO A 1 1132 ? 0.123 26.946 -52.655 1.00 78.38 1132 PRO A N 1
ATOM 8890 C CA . PRO A 1 1132 ? -0.717 26.298 -53.657 1.00 78.38 1132 PRO A CA 1
ATOM 8891 C C . PRO A 1 1132 ? 0.025 25.169 -54.398 1.00 78.38 1132 PRO A C 1
ATOM 8893 O O . PRO A 1 1132 ? -0.530 24.614 -55.344 1.00 78.38 1132 PRO A O 1
ATOM 8896 N N . THR A 1 1133 ? 1.278 24.857 -54.039 1.00 91.81 1133 THR A N 1
ATOM 8897 C CA . THR A 1 1133 ? 2.133 23.884 -54.742 1.00 91.81 1133 THR A CA 1
ATOM 8898 C C . THR A 1 1133 ? 2.451 22.655 -53.905 1.00 91.81 1133 THR A C 1
ATOM 8900 O O . THR A 1 1133 ? 2.737 22.778 -52.719 1.00 91.81 1133 THR A O 1
ATOM 8903 N N . THR A 1 1134 ? 2.450 21.487 -54.540 1.00 91.88 1134 THR A N 1
ATOM 8904 C CA . THR A 1 1134 ? 2.893 20.215 -53.957 1.00 91.88 1134 THR A CA 1
ATOM 8905 C C . THR A 1 1134 ? 3.652 19.397 -54.993 1.00 91.88 1134 THR A C 1
ATOM 8907 O O . THR A 1 1134 ? 3.380 19.513 -56.194 1.00 91.88 1134 THR A O 1
ATOM 8910 N N . THR A 1 1135 ? 4.593 18.581 -54.536 1.00 95.00 1135 THR A N 1
ATOM 8911 C CA . THR A 1 1135 ? 5.351 17.648 -55.367 1.00 95.00 1135 THR A CA 1
ATOM 8912 C C . THR A 1 1135 ? 4.743 16.259 -55.239 1.00 95.00 1135 THR A C 1
ATOM 8914 O O . THR A 1 1135 ? 4.566 15.746 -54.138 1.00 95.00 1135 THR A O 1
ATOM 8917 N N . ILE A 1 1136 ? 4.409 15.653 -56.374 1.00 95.44 1136 ILE A N 1
ATOM 8918 C CA . ILE A 1 1136 ? 3.940 14.273 -56.476 1.00 95.44 1136 ILE A CA 1
ATOM 8919 C C . ILE A 1 1136 ? 5.108 13.433 -56.983 1.00 95.44 1136 ILE A C 1
ATOM 8921 O O . ILE A 1 1136 ? 5.540 13.615 -58.125 1.00 95.44 1136 ILE A O 1
ATOM 8925 N N . SER A 1 1137 ? 5.578 12.510 -56.148 1.00 90.06 1137 SER A N 1
ATOM 8926 C CA . SER A 1 1137 ? 6.696 11.616 -56.458 1.00 90.06 1137 SER A CA 1
ATOM 8927 C C . SER A 1 1137 ? 6.196 10.187 -56.671 1.00 90.06 1137 SER A C 1
ATOM 8929 O O . SER A 1 1137 ? 5.347 9.697 -55.926 1.00 90.06 1137 SER A O 1
ATOM 8931 N N . PHE A 1 1138 ? 6.697 9.507 -57.696 1.00 91.88 1138 PHE A N 1
ATOM 8932 C CA . PHE A 1 1138 ? 6.342 8.123 -58.015 1.00 91.88 1138 PHE A CA 1
ATOM 8933 C C . PHE A 1 1138 ? 7.522 7.398 -58.663 1.00 91.88 1138 PHE A C 1
ATOM 8935 O O . PHE A 1 1138 ? 8.493 8.025 -59.078 1.00 91.88 1138 PHE A O 1
ATOM 8942 N N . SER A 1 1139 ? 7.481 6.072 -58.733 1.00 88.19 1139 SER A N 1
ATOM 8943 C CA . SER A 1 1139 ? 8.542 5.265 -59.347 1.00 88.19 1139 SER A CA 1
ATOM 8944 C C . SER A 1 1139 ? 7.946 4.225 -60.287 1.00 88.19 1139 SER A C 1
ATOM 8946 O O . SER A 1 1139 ? 6.917 3.634 -59.964 1.00 88.19 1139 SER A O 1
ATOM 8948 N N . ILE A 1 1140 ? 8.559 4.016 -61.456 1.00 89.56 1140 ILE A N 1
ATOM 8949 C CA . ILE A 1 1140 ? 8.099 3.035 -62.454 1.00 89.56 1140 ILE A CA 1
ATOM 8950 C C . ILE A 1 1140 ? 9.106 1.894 -62.656 1.00 89.56 1140 ILE A C 1
ATOM 8952 O O . ILE A 1 1140 ? 10.310 2.161 -62.714 1.00 89.56 1140 ILE A O 1
ATOM 8956 N N . PRO A 1 1141 ? 8.624 0.642 -62.806 1.00 79.62 1141 PRO A N 1
ATOM 8957 C CA . PRO A 1 1141 ? 9.470 -0.552 -62.860 1.00 79.62 1141 PRO A CA 1
ATOM 8958 C C . PRO A 1 1141 ? 10.164 -0.779 -64.213 1.00 79.62 1141 PRO A C 1
ATOM 8960 O O . PRO A 1 1141 ? 11.195 -1.444 -64.295 1.00 79.62 1141 PRO A O 1
ATOM 8963 N N . SER A 1 1142 ? 9.607 -0.223 -65.291 1.00 81.88 1142 SER A N 1
ATOM 8964 C CA . SER A 1 1142 ? 10.078 -0.376 -66.670 1.00 81.88 1142 SER A CA 1
ATOM 8965 C C . SER A 1 1142 ? 9.789 0.885 -67.490 1.00 81.88 1142 SER A C 1
ATOM 8967 O O . SER A 1 1142 ? 8.890 1.664 -67.153 1.00 81.88 1142 SER A O 1
ATOM 8969 N N . ASP A 1 1143 ? 10.531 1.070 -68.587 1.00 88.88 1143 ASP A N 1
ATOM 8970 C CA . ASP A 1 1143 ? 10.329 2.155 -69.554 1.00 88.88 1143 ASP A CA 1
ATOM 8971 C C . ASP A 1 1143 ? 8.919 2.098 -70.155 1.00 88.88 1143 ASP A C 1
ATOM 8973 O O . ASP A 1 1143 ? 8.652 1.380 -71.125 1.00 88.88 1143 ASP A O 1
ATOM 8977 N N . SER A 1 1144 ? 8.008 2.895 -69.612 1.00 88.38 1144 SER A N 1
ATOM 8978 C CA . SER A 1 1144 ? 6.576 2.754 -69.858 1.00 88.38 1144 SER A CA 1
ATOM 8979 C C . SER A 1 1144 ? 5.918 4.090 -70.180 1.00 88.38 1144 SER A C 1
ATOM 8981 O O . SER A 1 1144 ? 6.434 5.176 -69.903 1.00 88.38 1144 SER A O 1
ATOM 8983 N N . LYS A 1 1145 ? 4.756 4.027 -70.841 1.00 93.19 1145 LYS A N 1
ATOM 8984 C CA . LYS A 1 1145 ? 3.914 5.211 -71.020 1.00 93.19 1145 LYS A CA 1
ATOM 8985 C C . LYS A 1 1145 ? 3.210 5.510 -69.694 1.00 93.19 1145 LYS A C 1
ATOM 8987 O O . LYS A 1 1145 ? 2.440 4.670 -69.228 1.00 93.19 1145 LYS A O 1
ATOM 8992 N N . VAL A 1 1146 ? 3.444 6.697 -69.137 1.00 95.06 1146 VAL A N 1
ATOM 8993 C CA . VAL A 1 1146 ? 2.898 7.138 -67.850 1.00 95.06 1146 VAL A CA 1
ATOM 8994 C C . VAL A 1 1146 ? 1.842 8.222 -68.051 1.00 95.06 1146 VAL A C 1
ATOM 8996 O O . VAL A 1 1146 ? 2.088 9.224 -68.719 1.00 95.06 1146 VAL A O 1
ATOM 8999 N N . GLU A 1 1147 ? 0.673 8.039 -67.435 1.00 96.81 1147 GLU A N 1
ATOM 9000 C CA . GLU A 1 1147 ? -0.375 9.057 -67.316 1.00 96.81 1147 GLU A CA 1
ATOM 9001 C C . GLU A 1 1147 ? -0.583 9.415 -65.835 1.00 96.81 1147 GLU A C 1
ATOM 9003 O O . GLU A 1 1147 ? -1.138 8.619 -65.076 1.00 96.81 1147 GLU A O 1
ATOM 9008 N N . LEU A 1 1148 ? -0.185 10.622 -65.419 1.00 97.00 1148 LEU A N 1
ATOM 9009 C CA . LEU A 1 1148 ? -0.463 11.165 -64.082 1.00 97.00 1148 LEU A CA 1
ATOM 9010 C C . LEU A 1 1148 ? -1.535 12.247 -64.183 1.00 97.00 1148 LEU A C 1
ATOM 9012 O O . LEU A 1 1148 ? -1.355 13.256 -64.863 1.00 97.00 1148 LEU A O 1
ATOM 9016 N N . SER A 1 1149 ? -2.671 12.044 -63.518 1.00 97.44 1149 SER A N 1
ATOM 9017 C CA . SER A 1 1149 ? -3.814 12.964 -63.558 1.00 97.44 1149 SER A CA 1
ATOM 9018 C C . SER A 1 1149 ? -4.404 13.222 -62.174 1.00 97.44 1149 SER A C 1
ATOM 9020 O O . SER A 1 1149 ? -4.455 12.324 -61.339 1.00 97.44 1149 SER A O 1
ATOM 9022 N N . VAL A 1 1150 ? -4.909 14.436 -61.965 1.00 97.00 1150 VAL A N 1
ATOM 9023 C CA . VAL A 1 1150 ? -5.599 14.888 -60.751 1.00 97.00 1150 VAL A CA 1
ATOM 9024 C C . VAL A 1 1150 ? -7.115 14.869 -60.963 1.00 97.00 1150 VAL A C 1
ATOM 9026 O O . VAL A 1 1150 ? -7.593 15.251 -62.032 1.00 97.00 1150 VAL A O 1
ATOM 9029 N N . TYR A 1 1151 ? -7.873 14.465 -59.946 1.00 96.81 1151 TYR A N 1
ATOM 9030 C CA . TYR A 1 1151 ? -9.326 14.304 -59.920 1.00 96.81 1151 TYR A CA 1
ATOM 9031 C C . TYR A 1 1151 ? -9.925 14.985 -58.685 1.00 96.81 1151 TYR A C 1
ATOM 9033 O O . TYR A 1 1151 ? -9.281 15.072 -57.641 1.00 96.81 1151 TYR A O 1
ATOM 9041 N N . ASN A 1 1152 ? -11.168 15.453 -58.787 1.00 94.31 1152 ASN A N 1
ATOM 9042 C CA . ASN A 1 1152 ? -11.945 15.892 -57.624 1.00 94.31 1152 ASN A CA 1
ATOM 9043 C C . ASN A 1 1152 ? -12.727 14.726 -56.989 1.00 94.31 1152 ASN A C 1
ATOM 9045 O O . ASN A 1 1152 ? -12.767 13.621 -57.530 1.00 94.31 1152 ASN A O 1
ATOM 9049 N N . ILE A 1 1153 ? -13.423 14.995 -55.880 1.00 93.62 1153 ILE A N 1
ATOM 9050 C CA . ILE A 1 1153 ? -14.255 14.012 -55.159 1.00 93.62 1153 ILE A CA 1
ATOM 9051 C C . ILE A 1 1153 ? -15.396 13.393 -55.990 1.00 93.62 1153 ILE A C 1
ATOM 9053 O O . ILE A 1 1153 ? -15.910 12.343 -55.630 1.00 93.62 1153 ILE A O 1
ATOM 9057 N N . LYS A 1 1154 ? -15.801 14.015 -57.109 1.00 90.38 1154 LYS A N 1
ATOM 9058 C CA . LYS A 1 1154 ? -16.812 13.471 -58.037 1.00 90.38 1154 LYS A CA 1
ATOM 9059 C C . LYS A 1 1154 ? -16.195 12.568 -59.114 1.00 90.38 1154 LYS A C 1
ATOM 9061 O O . LYS A 1 1154 ? -16.883 12.199 -60.062 1.00 90.38 1154 LYS A O 1
ATOM 9066 N N . GLY A 1 1155 ? -14.892 12.285 -59.032 1.00 88.75 1155 GLY A N 1
ATOM 9067 C CA . GLY A 1 1155 ? -14.146 11.544 -60.049 1.00 88.75 1155 GLY A CA 1
ATOM 9068 C C . GLY A 1 1155 ? -13.925 12.324 -61.350 1.00 88.75 1155 GLY A C 1
ATOM 9069 O O . GLY A 1 1155 ? -13.495 11.745 -62.348 1.00 88.75 1155 GLY A O 1
ATOM 9070 N N . GLN A 1 1156 ? -14.203 13.633 -61.381 1.00 91.56 1156 GLN A N 1
ATOM 9071 C CA . GLN A 1 1156 ? -13.956 14.454 -62.566 1.00 91.56 1156 GLN A CA 1
ATOM 9072 C C . GLN A 1 1156 ? -12.469 14.798 -62.645 1.00 91.56 1156 GLN A C 1
ATOM 9074 O O . GLN A 1 1156 ? -11.887 15.286 -61.675 1.00 91.56 1156 GLN A O 1
ATOM 9079 N N . ARG A 1 1157 ? -11.861 14.566 -63.811 1.00 96.19 1157 ARG A N 1
ATOM 9080 C CA . ARG A 1 1157 ? -10.458 14.900 -64.071 1.00 96.19 1157 ARG A CA 1
ATOM 9081 C C . ARG A 1 1157 ? -10.275 16.417 -64.114 1.00 96.19 1157 ARG A C 1
ATOM 9083 O O . ARG A 1 1157 ? -10.898 17.097 -64.921 1.00 96.19 1157 ARG A O 1
ATOM 9090 N N . ILE A 1 1158 ? -9.394 16.919 -63.262 1.00 96.56 1158 ILE A N 1
ATOM 9091 C CA . ILE A 1 1158 ? -9.056 18.335 -63.113 1.00 96.56 1158 ILE A CA 1
ATOM 9092 C C . ILE A 1 1158 ? -7.915 18.730 -64.049 1.00 96.56 1158 ILE A C 1
ATOM 9094 O O . ILE A 1 1158 ? -8.004 19.747 -64.738 1.00 96.56 1158 ILE A O 1
ATOM 9098 N N . LYS A 1 1159 ? -6.843 17.930 -64.083 1.00 96.38 1159 LYS A N 1
ATOM 9099 C CA . LYS A 1 1159 ? -5.658 18.190 -64.909 1.00 96.38 1159 LYS A CA 1
ATOM 9100 C C . LYS A 1 1159 ? -4.856 16.911 -65.130 1.00 96.38 1159 LYS A C 1
ATOM 9102 O O . LYS A 1 1159 ? -4.733 16.105 -64.214 1.00 96.38 1159 LYS A O 1
ATOM 9107 N N . THR A 1 1160 ? -4.291 16.745 -66.320 1.00 96.38 1160 THR A N 1
ATOM 9108 C CA . THR A 1 1160 ? -3.247 15.746 -66.589 1.00 96.38 1160 THR A CA 1
ATOM 9109 C C . THR A 1 1160 ? -1.892 16.437 -66.463 1.00 96.38 1160 THR A C 1
ATOM 9111 O O . THR A 1 1160 ? -1.677 17.476 -67.083 1.00 96.38 1160 THR A O 1
ATOM 9114 N N . LEU A 1 1161 ? -1.025 15.905 -65.602 1.00 95.25 1161 LEU A N 1
ATOM 9115 C CA . LEU A 1 1161 ? 0.309 16.437 -65.313 1.00 95.25 1161 LEU A CA 1
ATOM 9116 C C . LEU A 1 1161 ? 1.380 15.779 -66.188 1.00 95.25 1161 LEU A C 1
ATOM 9118 O O . LEU A 1 1161 ? 2.338 16.442 -66.568 1.00 95.25 1161 LEU A O 1
ATOM 9122 N N . ILE A 1 1162 ? 1.196 14.499 -66.526 1.00 95.94 1162 ILE A N 1
ATOM 9123 C CA . ILE A 1 1162 ? 2.095 13.706 -67.375 1.00 95.94 1162 ILE A CA 1
ATOM 9124 C C . ILE A 1 1162 ? 1.238 12.823 -68.297 1.00 95.94 1162 ILE A C 1
ATOM 9126 O O . ILE A 1 1162 ? 0.267 12.234 -67.822 1.00 95.94 1162 ILE A O 1
ATOM 9130 N N . ASP A 1 1163 ? 1.585 12.748 -69.588 1.00 94.88 1163 ASP A N 1
ATOM 9131 C CA . ASP A 1 1163 ? 1.057 11.789 -70.585 1.00 94.88 1163 ASP A CA 1
ATOM 9132 C C . ASP A 1 1163 ? 2.112 11.545 -71.684 1.00 94.88 1163 ASP A C 1
ATOM 9134 O O . ASP A 1 1163 ? 1.976 11.963 -72.836 1.00 94.88 1163 ASP A O 1
ATOM 9138 N N . ASN A 1 1164 ? 3.233 10.934 -71.309 1.00 93.38 1164 ASN A N 1
ATOM 9139 C CA . ASN A 1 1164 ? 4.338 10.610 -72.213 1.00 93.38 1164 ASN A CA 1
ATOM 9140 C C . ASN A 1 1164 ? 5.062 9.327 -71.765 1.00 93.38 1164 ASN A C 1
ATOM 9142 O O . ASN A 1 1164 ? 4.655 8.667 -70.811 1.00 93.38 1164 ASN A O 1
ATOM 9146 N N . LYS A 1 1165 ? 6.089 8.914 -72.514 1.00 92.62 1165 LYS A N 1
ATOM 9147 C CA . LYS A 1 1165 ? 6.939 7.778 -72.141 1.00 92.62 1165 LYS A CA 1
ATOM 9148 C C . LYS A 1 1165 ? 8.027 8.262 -71.181 1.00 92.62 1165 LYS A C 1
ATOM 9150 O O . LYS A 1 1165 ? 8.685 9.250 -71.499 1.00 92.62 1165 LYS A O 1
ATOM 9155 N N . LEU A 1 1166 ? 8.186 7.580 -70.050 1.00 91.00 1166 LEU A N 1
ATOM 9156 C CA . LEU A 1 1166 ? 9.217 7.854 -69.050 1.00 91.00 1166 LEU A CA 1
ATOM 9157 C C . LEU A 1 1166 ? 10.158 6.648 -68.932 1.00 91.00 1166 LEU A C 1
ATOM 9159 O O . LEU A 1 1166 ? 9.728 5.507 -69.113 1.00 91.00 1166 LEU A O 1
ATOM 9163 N N . GLU A 1 1167 ? 11.435 6.915 -68.669 1.00 90.12 1167 GLU A N 1
ATOM 9164 C CA . GLU A 1 1167 ? 12.446 5.885 -68.388 1.00 90.12 1167 GLU A CA 1
ATOM 9165 C C . GLU A 1 1167 ? 12.216 5.281 -66.995 1.00 90.12 1167 GLU A C 1
ATOM 9167 O O . GLU A 1 1167 ? 11.705 5.960 -66.100 1.00 90.12 1167 GLU A O 1
ATOM 9172 N N . LYS A 1 1168 ? 12.560 4.003 -66.802 1.00 82.75 1168 LYS A N 1
ATOM 9173 C CA . LYS A 1 1168 ? 12.445 3.314 -65.505 1.00 82.75 1168 LYS A CA 1
ATOM 9174 C C . LYS A 1 1168 ? 13.153 4.102 -64.388 1.00 82.75 1168 LYS A C 1
ATOM 9176 O O . LYS A 1 1168 ? 14.225 4.657 -64.614 1.00 82.75 1168 LYS A O 1
ATOM 9181 N N . GLY A 1 1169 ? 12.577 4.136 -63.183 1.00 80.69 1169 GLY A N 1
ATOM 9182 C CA . GLY A 1 1169 ? 13.145 4.864 -62.036 1.00 80.69 1169 GLY A CA 1
ATOM 9183 C C . GLY A 1 1169 ? 12.182 5.846 -61.358 1.00 80.69 1169 GLY A C 1
ATOM 9184 O O . GLY A 1 1169 ? 10.965 5.775 -61.552 1.00 80.69 1169 GLY A O 1
ATOM 9185 N N . LYS A 1 1170 ? 12.733 6.727 -60.509 1.00 86.06 1170 LYS A N 1
ATOM 9186 C CA . LYS A 1 1170 ? 11.997 7.724 -59.708 1.00 86.06 1170 LYS A CA 1
ATOM 9187 C C . LYS A 1 1170 ? 11.690 8.980 -60.541 1.00 86.06 1170 LYS A C 1
ATOM 9189 O O . LYS A 1 1170 ? 12.554 9.490 -61.245 1.00 86.06 1170 LYS A O 1
ATOM 9194 N N . HIS A 1 1171 ? 10.472 9.503 -60.413 1.00 90.25 1171 HIS A N 1
ATOM 9195 C CA . HIS A 1 1171 ? 9.984 10.706 -61.095 1.00 90.25 1171 HIS A CA 1
ATOM 9196 C C . HIS A 1 1171 ? 9.237 11.612 -60.118 1.00 90.25 1171 HIS A C 1
ATOM 9198 O O . HIS A 1 1171 ? 8.483 11.127 -59.275 1.00 90.25 1171 HIS A O 1
ATOM 9204 N N . SER A 1 1172 ? 9.380 12.927 -60.287 1.00 90.88 1172 SER A N 1
ATOM 9205 C CA . SER A 1 1172 ? 8.704 13.932 -59.459 1.00 90.88 1172 SER A CA 1
ATOM 9206 C C . SER A 1 1172 ? 8.090 15.024 -60.328 1.00 90.88 1172 SER A C 1
ATOM 9208 O O . SER A 1 1172 ? 8.744 15.558 -61.223 1.00 90.88 1172 SER A O 1
ATOM 9210 N N . ILE A 1 1173 ? 6.830 15.382 -60.064 1.00 95.50 1173 ILE A N 1
ATOM 9211 C CA . ILE A 1 1173 ? 6.132 16.467 -60.763 1.00 95.50 1173 ILE A CA 1
ATOM 9212 C C . ILE A 1 1173 ? 5.487 17.431 -59.773 1.00 95.50 1173 ILE A C 1
ATOM 9214 O O . ILE A 1 1173 ? 4.880 17.019 -58.787 1.00 95.50 1173 ILE A O 1
ATOM 9218 N N . VAL A 1 1174 ? 5.565 18.729 -60.057 1.00 95.50 1174 VAL A N 1
ATOM 9219 C CA . VAL A 1 1174 ? 4.924 19.759 -59.231 1.00 95.50 1174 VAL A CA 1
ATOM 9220 C C . VAL A 1 1174 ? 3.526 20.064 -59.764 1.00 95.50 1174 VAL A C 1
ATOM 9222 O O . VAL A 1 1174 ? 3.354 20.403 -60.938 1.00 95.50 1174 VAL A O 1
ATOM 9225 N N . TRP A 1 1175 ? 2.516 20.013 -58.893 1.00 96.38 1175 TRP A N 1
ATOM 9226 C CA . TRP A 1 1175 ? 1.187 20.556 -59.169 1.00 96.38 1175 TRP A CA 1
ATOM 9227 C C . TRP A 1 1175 ? 0.957 21.838 -58.375 1.00 96.38 1175 TRP A C 1
ATOM 9229 O O . TRP A 1 1175 ? 1.172 21.884 -57.172 1.00 96.38 1175 TRP A O 1
ATOM 9239 N N . ASN A 1 1176 ? 0.483 22.884 -59.052 1.00 93.50 1176 ASN A N 1
ATOM 9240 C CA . ASN A 1 1176 ? 0.272 24.221 -58.491 1.00 93.50 1176 ASN A CA 1
ATOM 9241 C C . ASN A 1 1176 ? -1.207 24.555 -58.213 1.00 93.50 1176 ASN A C 1
ATOM 9243 O O . ASN A 1 1176 ? -1.599 25.724 -58.267 1.00 93.50 1176 ASN A O 1
ATOM 9247 N N . GLY A 1 1177 ? -2.053 23.539 -58.010 1.00 93.88 1177 GLY A N 1
ATOM 9248 C CA . GLY A 1 1177 ? -3.468 23.739 -57.681 1.00 93.88 1177 GLY A CA 1
ATOM 9249 C C . GLY A 1 1177 ? -4.293 24.385 -58.805 1.00 93.88 1177 GLY A C 1
ATOM 9250 O O . GLY A 1 1177 ? -5.231 25.138 -58.532 1.00 93.88 1177 GLY A O 1
ATOM 9251 N N . THR A 1 1178 ? -3.948 24.142 -60.076 1.00 94.75 1178 THR A N 1
ATOM 9252 C CA . THR A 1 1178 ? -4.695 24.649 -61.248 1.00 94.75 1178 THR A CA 1
ATOM 9253 C C . THR A 1 1178 ? -5.366 23.539 -62.056 1.00 94.75 1178 THR A C 1
ATOM 9255 O O . THR A 1 1178 ? -4.880 22.405 -62.083 1.00 94.75 1178 THR A O 1
ATOM 9258 N N . ASP A 1 1179 ? -6.471 23.869 -62.729 1.00 94.06 1179 ASP A N 1
ATOM 9259 C CA . ASP A 1 1179 ? -7.158 23.009 -63.698 1.00 94.06 1179 ASP A CA 1
ATOM 9260 C C . ASP A 1 1179 ? -6.523 23.066 -65.106 1.00 94.06 1179 ASP A C 1
ATOM 9262 O O . ASP A 1 1179 ? -5.512 23.739 -65.340 1.00 94.06 1179 ASP A O 1
ATOM 9266 N N . ALA A 1 1180 ? -7.108 22.339 -66.064 1.00 91.50 1180 ALA A N 1
ATOM 9267 C CA . ALA A 1 1180 ? -6.662 22.297 -67.460 1.00 91.50 1180 ALA A CA 1
ATOM 9268 C C . ALA A 1 1180 ? -6.734 23.649 -68.208 1.00 91.50 1180 ALA A C 1
ATOM 9270 O O . ALA A 1 1180 ? -6.065 23.805 -69.226 1.00 91.50 1180 ALA A O 1
ATOM 9271 N N . SER A 1 1181 ? -7.506 24.629 -67.719 1.00 91.88 1181 SER A N 1
ATOM 9272 C CA . SER A 1 1181 ? -7.559 26.000 -68.261 1.00 91.88 1181 SER A CA 1
ATOM 9273 C C . SER A 1 1181 ? -6.646 26.967 -67.491 1.00 91.88 1181 SER A C 1
ATOM 9275 O O . SER A 1 1181 ? -6.771 28.184 -67.634 1.00 91.88 1181 SER A O 1
ATOM 9277 N N . SER A 1 1182 ? -5.737 26.437 -66.661 1.00 89.69 1182 SER A N 1
ATOM 9278 C CA . SER A 1 1182 ? -4.823 27.188 -65.788 1.00 89.69 1182 SER A CA 1
ATOM 9279 C C . SER A 1 1182 ? -5.523 28.056 -64.733 1.00 89.69 1182 SER A C 1
ATOM 9281 O O . SER A 1 1182 ? -4.919 28.983 -64.189 1.00 89.69 1182 SER A O 1
ATOM 9283 N N . LYS A 1 1183 ? -6.783 27.759 -64.393 1.00 92.44 1183 LYS A N 1
ATOM 9284 C CA . LYS A 1 1183 ? -7.519 28.449 -63.327 1.00 92.44 1183 LYS A CA 1
ATOM 9285 C C . LYS A 1 1183 ? -7.310 27.725 -61.993 1.00 92.44 1183 LYS A C 1
ATOM 9287 O O . LYS A 1 1183 ? -7.275 26.499 -61.951 1.00 92.44 1183 LYS A O 1
ATOM 9292 N N . ARG A 1 1184 ? -7.161 28.470 -60.887 1.00 92.06 1184 ARG A N 1
ATOM 9293 C CA . ARG A 1 1184 ? -7.012 27.882 -59.540 1.00 92.06 1184 ARG A CA 1
ATOM 9294 C C . ARG A 1 1184 ? -8.272 27.121 -59.123 1.00 92.06 1184 ARG A C 1
ATOM 9296 O O . ARG A 1 1184 ? -9.378 27.647 -59.263 1.00 92.06 1184 ARG A O 1
ATOM 9303 N N . VAL A 1 1185 ? -8.090 25.938 -58.544 1.00 93.81 1185 VAL A N 1
ATOM 9304 C CA . VAL A 1 1185 ? -9.186 25.119 -58.009 1.00 93.81 1185 VAL A CA 1
ATOM 9305 C C . VAL A 1 1185 ? -9.553 25.539 -56.571 1.00 93.81 1185 VAL A C 1
ATOM 9307 O O . VAL A 1 1185 ? -8.872 26.363 -55.953 1.00 93.81 1185 VAL A O 1
ATOM 9310 N N . SER A 1 1186 ? -10.700 25.097 -56.051 1.00 92.38 1186 SER A N 1
ATOM 9311 C CA . SER A 1 1186 ? -11.142 25.408 -54.677 1.00 92.38 1186 SER A CA 1
ATOM 9312 C C . SER A 1 1186 ? -10.357 24.605 -53.636 1.00 92.38 1186 SER A C 1
ATOM 9314 O O . SER A 1 1186 ? -9.880 23.521 -53.954 1.00 92.38 1186 SER A O 1
ATOM 9316 N N . SER A 1 1187 ? -10.253 25.089 -52.395 1.00 93.38 1187 SER A N 1
ATOM 9317 C CA . SER A 1 1187 ? -9.751 24.266 -51.283 1.00 93.38 1187 SER A CA 1
ATOM 9318 C C . SER A 1 1187 ? -10.595 23.001 -51.141 1.00 93.38 1187 SER A C 1
ATOM 9320 O O . SER A 1 1187 ? -11.792 23.023 -51.444 1.00 93.38 1187 SER A O 1
ATOM 9322 N N . GLY A 1 1188 ? -9.979 21.907 -50.710 1.00 90.81 1188 GLY A N 1
ATOM 9323 C CA . GLY A 1 1188 ? -10.658 20.626 -50.536 1.00 90.81 1188 GLY A CA 1
ATOM 9324 C C . GLY A 1 1188 ? -9.808 19.429 -50.944 1.00 90.81 1188 GLY A C 1
ATOM 9325 O O . GLY A 1 1188 ? -8.626 19.559 -51.268 1.00 90.81 1188 GLY A O 1
ATOM 9326 N N . ILE A 1 1189 ? -10.437 18.255 -50.904 1.00 94.88 1189 ILE A N 1
ATOM 9327 C CA . ILE A 1 1189 ? -9.796 16.969 -51.186 1.00 94.88 1189 ILE A CA 1
ATOM 9328 C C . ILE A 1 1189 ? -9.731 16.737 -52.698 1.00 94.88 1189 ILE A C 1
ATOM 9330 O O . ILE A 1 1189 ? -10.731 16.851 -53.414 1.00 94.88 1189 ILE A O 1
ATOM 9334 N N . TYR A 1 1190 ? -8.549 16.356 -53.165 1.00 96.00 1190 TYR A N 1
ATOM 9335 C CA . TYR A 1 1190 ? -8.287 15.906 -54.526 1.00 96.00 1190 TYR A CA 1
ATOM 9336 C C . TYR A 1 1190 ? -7.622 14.534 -54.494 1.00 96.00 1190 TYR A C 1
ATOM 9338 O O . TYR A 1 1190 ? -6.996 14.152 -53.510 1.00 96.00 1190 TYR A O 1
ATOM 9346 N N . PHE A 1 1191 ? -7.726 13.802 -55.595 1.00 96.44 1191 PHE A N 1
ATOM 9347 C CA . PHE A 1 1191 ? -7.038 12.532 -55.789 1.00 96.44 1191 PHE A CA 1
ATOM 9348 C C . PHE A 1 1191 ? -6.091 12.660 -56.967 1.00 96.44 1191 PHE A C 1
ATOM 9350 O O . PHE A 1 1191 ? -6.466 13.214 -57.996 1.00 96.44 1191 PHE A O 1
ATOM 9357 N N . TYR A 1 1192 ? -4.880 12.142 -56.857 1.00 96.62 1192 TYR A N 1
ATOM 9358 C CA . TYR A 1 1192 ? -3.972 12.016 -57.991 1.00 96.62 1192 TYR A CA 1
ATOM 9359 C C . TYR A 1 1192 ? -3.748 10.542 -58.280 1.00 96.62 1192 TYR A C 1
ATOM 9361 O O . TYR A 1 1192 ? -3.660 9.715 -57.374 1.00 96.62 1192 TYR A O 1
ATOM 9369 N N . ARG A 1 1193 ? -3.729 10.217 -59.569 1.00 96.56 1193 ARG A N 1
ATOM 9370 C CA . ARG A 1 1193 ? -3.628 8.856 -60.077 1.00 96.56 1193 ARG A CA 1
ATOM 9371 C C . ARG A 1 1193 ? -2.519 8.780 -61.099 1.00 96.56 1193 ARG A C 1
ATOM 9373 O O . ARG A 1 1193 ? -2.601 9.481 -62.110 1.00 96.56 1193 ARG A O 1
ATOM 9380 N N . VAL A 1 1194 ? -1.561 7.895 -60.866 1.00 96.38 1194 VAL A N 1
ATOM 9381 C CA . VAL A 1 1194 ? -0.556 7.503 -61.852 1.00 96.38 1194 VAL A CA 1
ATOM 9382 C C . VAL A 1 1194 ? -0.962 6.173 -62.480 1.00 96.38 1194 VAL A C 1
ATOM 9384 O O . VAL A 1 1194 ? -1.416 5.258 -61.792 1.00 96.38 1194 VAL A O 1
ATOM 9387 N N . LYS A 1 1195 ? -0.849 6.082 -63.802 1.00 93.25 1195 LYS A N 1
ATOM 9388 C CA . LYS A 1 1195 ? -1.029 4.850 -64.567 1.00 93.25 1195 LYS A CA 1
ATOM 9389 C C . LYS A 1 1195 ? 0.220 4.598 -65.399 1.00 93.25 1195 LYS A C 1
ATOM 9391 O O . LYS A 1 1195 ? 0.573 5.456 -66.203 1.00 93.25 1195 LYS A O 1
ATOM 9396 N N . ALA A 1 1196 ? 0.823 3.426 -65.244 1.00 90.38 1196 ALA A N 1
ATOM 9397 C CA . ALA A 1 1196 ? 1.938 2.947 -66.053 1.00 90.38 1196 ALA A CA 1
ATOM 9398 C C . ALA A 1 1196 ? 1.611 1.523 -66.527 1.00 90.38 1196 ALA A C 1
ATOM 9400 O O . ALA A 1 1196 ? 1.344 0.642 -65.712 1.00 90.38 1196 ALA A O 1
ATOM 9401 N N . GLU A 1 1197 ? 1.550 1.310 -67.844 1.00 84.00 1197 GLU A N 1
ATOM 9402 C CA . GLU A 1 1197 ? 1.103 0.042 -68.455 1.00 84.00 1197 GLU A CA 1
ATOM 9403 C C . GLU A 1 1197 ? -0.259 -0.458 -67.906 1.00 84.00 1197 GLU A C 1
ATOM 9405 O O . GLU A 1 1197 ? -1.291 0.194 -68.121 1.00 84.00 1197 GLU A O 1
ATOM 9410 N N . ASN A 1 1198 ? -0.264 -1.603 -67.206 1.00 79.12 1198 ASN A N 1
ATOM 9411 C CA . ASN A 1 1198 ? -1.430 -2.226 -66.568 1.00 79.12 1198 ASN A CA 1
ATOM 9412 C C . ASN A 1 1198 ? -1.576 -1.875 -65.073 1.00 79.12 1198 ASN A C 1
ATOM 9414 O O . ASN A 1 1198 ? -2.537 -2.318 -64.447 1.00 79.12 1198 ASN A O 1
ATOM 9418 N N . GLN A 1 1199 ? -0.662 -1.087 -64.496 1.00 82.62 1199 GLN A N 1
ATOM 9419 C CA . GLN A 1 1199 ? -0.663 -0.729 -63.076 1.00 82.62 1199 GLN A CA 1
ATOM 9420 C C . GLN A 1 1199 ? -1.239 0.678 -62.861 1.00 82.62 1199 GLN A C 1
ATOM 9422 O O . GLN A 1 1199 ? -0.996 1.603 -63.643 1.00 82.62 1199 GLN A O 1
ATOM 9427 N N . ILE A 1 1200 ? -2.040 0.837 -61.804 1.00 90.50 1200 ILE A N 1
ATOM 9428 C CA . ILE A 1 1200 ? -2.692 2.094 -61.423 1.00 90.50 1200 ILE A CA 1
ATOM 9429 C C . ILE A 1 1200 ? -2.510 2.291 -59.917 1.00 90.50 1200 ILE A C 1
ATOM 9431 O O . ILE A 1 1200 ? -2.917 1.429 -59.147 1.00 90.50 1200 ILE A O 1
ATOM 9435 N N . ALA A 1 1201 ? -1.986 3.446 -59.507 1.00 88.44 1201 ALA A N 1
ATOM 9436 C CA . ALA A 1 1201 ? -1.910 3.853 -58.104 1.00 88.44 1201 ALA A CA 1
ATOM 9437 C C . ALA A 1 1201 ? -2.615 5.202 -57.903 1.00 88.44 1201 ALA A C 1
ATOM 9439 O O . ALA A 1 1201 ? -2.529 6.088 -58.759 1.00 88.44 1201 ALA A O 1
ATOM 9440 N N . VAL A 1 1202 ? -3.342 5.349 -56.792 1.00 94.00 1202 VAL A N 1
ATOM 9441 C CA . VAL A 1 1202 ? -4.133 6.543 -56.449 1.00 94.00 1202 VAL A CA 1
ATOM 9442 C C . VAL A 1 1202 ? -3.819 6.955 -55.016 1.00 94.00 1202 VAL A C 1
ATOM 9444 O O . VAL A 1 1202 ? -3.801 6.107 -54.133 1.00 94.00 1202 VAL A O 1
ATOM 9447 N N . ARG A 1 1203 ? -3.642 8.254 -54.765 1.00 94.50 1203 ARG A N 1
ATOM 9448 C CA . ARG A 1 1203 ? -3.558 8.818 -53.410 1.00 94.50 1203 ARG A CA 1
ATOM 9449 C C . ARG A 1 1203 ? -4.391 10.093 -53.284 1.00 94.50 1203 ARG A C 1
ATOM 9451 O O . ARG A 1 1203 ? -4.720 10.739 -54.284 1.00 94.50 1203 ARG A O 1
ATOM 9458 N N . LYS A 1 1204 ? -4.762 10.433 -52.046 1.00 95.06 1204 LYS A N 1
ATOM 9459 C CA . LYS A 1 1204 ? -5.503 11.657 -51.693 1.00 95.06 1204 LYS A CA 1
ATOM 9460 C C . LYS A 1 1204 ? -4.537 12.797 -51.364 1.00 95.06 1204 LYS A C 1
ATOM 9462 O O . LYS A 1 1204 ? -3.454 12.546 -50.851 1.00 95.06 1204 LYS A O 1
ATOM 9467 N N . MET A 1 1205 ? -4.940 14.036 -51.619 1.00 94.75 1205 MET A N 1
ATOM 9468 C CA . MET A 1 1205 ? -4.235 15.260 -51.219 1.00 94.75 1205 MET A CA 1
ATOM 9469 C C . MET A 1 1205 ? -5.230 16.341 -50.797 1.00 94.75 1205 MET A C 1
ATOM 9471 O O . MET A 1 1205 ? -6.347 16.396 -51.320 1.00 94.75 1205 MET A O 1
ATOM 9475 N N . LEU A 1 1206 ? -4.823 17.216 -49.879 1.00 95.56 1206 LEU A N 1
ATOM 9476 C CA . LEU A 1 1206 ? -5.631 18.309 -49.349 1.00 95.56 1206 LEU A CA 1
ATOM 9477 C C . LEU A 1 1206 ? -5.037 19.660 -49.768 1.00 95.56 1206 LEU A C 1
ATOM 9479 O O . LEU A 1 1206 ? -3.935 20.020 -49.363 1.00 95.56 1206 LEU A O 1
ATOM 9483 N N . LEU A 1 1207 ? -5.783 20.420 -50.573 1.00 93.06 1207 LEU A N 1
ATOM 9484 C CA . LEU A 1 1207 ? -5.443 21.806 -50.905 1.00 93.06 1207 LEU A CA 1
ATOM 9485 C C . LEU A 1 1207 ? -6.079 22.744 -49.874 1.00 93.06 1207 LEU A C 1
ATOM 9487 O O . LEU A 1 1207 ? -7.311 22.795 -49.775 1.00 93.06 1207 LEU A O 1
ATOM 9491 N N . LEU A 1 1208 ? -5.257 23.527 -49.177 1.00 87.44 1208 LEU A N 1
ATOM 9492 C CA . LEU A 1 1208 ? -5.688 24.653 -48.345 1.00 87.44 1208 LEU A CA 1
ATOM 9493 C C . LEU A 1 1208 ? -5.442 25.963 -49.106 1.00 87.44 1208 LEU A C 1
ATOM 9495 O O . LEU A 1 1208 ? -4.496 26.060 -49.884 1.00 87.44 1208 LEU A O 1
ATOM 9499 N N . LYS A 1 1209 ? -6.327 26.951 -48.938 1.00 70.88 1209 LYS A N 1
ATOM 9500 C CA . LYS A 1 1209 ? -6.140 28.287 -49.530 1.00 70.88 1209 LYS A CA 1
ATOM 9501 C C . LYS A 1 1209 ? -5.654 29.257 -48.486 1.00 70.88 1209 LYS A C 1
ATOM 9503 O O . LYS A 1 1209 ? -6.169 29.150 -47.355 1.00 70.88 1209 LYS A O 1
#

pLDDT: mean 90.08, std 11.29, range [25.83, 98.75]

Mean predicted aligned error: 15.37 Å

Solvent-accessible surface area (backbone atoms only — not comparable to full-atom values): 62060 Å² total; per-residue (Å²): 142,82,89,84,81,88,82,84,89,83,90,81,86,90,72,97,69,100,61,71,49,73,49,77,50,75,44,81,40,78,85,86,52,73,58,96,36,39,67,74,66,92,54,58,54,45,69,53,60,19,37,64,50,46,48,36,48,79,45,38,37,57,48,49,65,28,47,44,82,76,47,77,42,72,77,61,87,69,67,46,72,52,92,72,74,50,68,66,44,55,22,46,55,69,40,53,31,72,56,72,62,81,76,72,67,59,71,40,57,78,55,48,69,22,71,58,54,39,82,66,56,57,63,44,79,68,50,74,38,38,51,52,38,42,44,31,37,30,33,40,33,34,49,47,34,33,19,46,57,70,17,38,42,29,33,23,62,55,49,32,41,38,38,34,29,37,81,35,71,69,54,34,54,56,23,22,53,45,56,55,80,34,70,68,56,49,51,52,47,51,75,60,26,86,47,54,76,46,55,64,59,54,60,91,63,77,65,46,83,72,77,89,55,91,92,54,47,74,91,67,47,38,24,30,40,37,40,23,36,76,91,51,54,79,72,46,51,64,55,44,58,54,42,40,75,75,74,48,45,59,46,81,46,36,46,65,58,40,60,71,76,39,77,53,96,47,67,44,48,12,50,36,50,50,51,43,49,43,38,60,55,13,32,84,50,98,32,37,44,42,37,39,33,36,50,20,26,47,92,50,39,61,64,42,58,34,34,37,62,39,91,84,48,74,44,71,30,53,20,66,52,67,67,15,21,69,53,68,32,48,54,62,84,69,71,94,54,26,49,30,82,88,19,53,48,32,74,42,61,70,35,24,52,11,25,44,60,26,91,51,75,66,24,49,53,28,28,52,49,38,47,48,44,50,69,78,51,72,50,64,24,44,35,24,35,38,34,37,10,30,72,52,28,79,49,52,59,26,51,20,40,64,50,42,56,59,50,52,78,50,53,64,68,79,33,34,50,80,45,72,30,21,47,93,75,70,52,46,47,52,66,53,48,51,49,46,49,44,68,20,33,20,36,34,41,38,28,34,59,24,30,33,59,30,46,71,76,40,31,36,80,53,26,63,66,34,76,20,91,39,42,18,42,34,39,38,46,19,8,15,26,43,21,65,75,81,37,77,67,103,83,42,54,11,20,47,38,30,21,32,28,20,81,6,42,38,32,26,40,35,28,19,29,38,76,13,32,38,18,69,60,52,69,85,13,54,42,44,54,43,53,47,35,28,43,39,27,38,63,74,68,64,35,40,28,47,14,58,14,56,49,46,18,47,52,76,45,50,77,42,46,84,42,38,58,44,33,44,51,60,38,16,56,42,40,39,29,64,18,75,50,59,67,74,84,52,75,64,72,37,36,48,75,44,84,72,48,78,50,78,44,38,73,72,41,88,55,84,88,67,49,37,61,53,27,35,35,36,43,38,47,30,35,32,23,42,64,92,39,35,68,30,38,70,26,35,39,31,58,48,65,88,43,91,48,56,46,76,76,39,39,70,34,75,57,45,64,33,50,46,57,34,68,48,56,27,89,94,45,50,34,28,36,34,37,31,58,76,52,70,71,44,76,49,57,37,31,42,42,39,35,18,32,78,89,50,99,56,45,37,70,52,77,47,79,49,71,52,63,34,42,51,50,32,70,72,42,60,47,79,70,86,32,30,11,48,13,34,42,43,80,41,53,52,83,74,80,81,58,34,28,39,39,40,36,28,48,38,76,62,12,36,38,39,37,25,41,57,70,59,45,61,42,76,61,40,61,32,77,49,76,26,20,28,52,17,27,69,14,39,44,44,30,73,59,82,84,55,35,25,44,32,40,28,7,52,66,15,30,38,39,34,27,42,69,68,49,48,72,65,28,78,47,78,56,96,35,40,27,66,32,37,26,27,51,44,45,34,82,76,79,68,36,22,27,47,34,41,38,21,55,67,14,26,42,38,38,24,39,57,79,55,49,61,39,63,63,40,67,36,75,69,87,35,35,21,79,32,33,48,20,52,40,40,56,86,72,80,84,48,34,20,41,38,43,40,27,58,62,13,40,39,40,36,30,40,47,69,52,44,75,42,80,73,30,65,43,74,70,79,37,42,54,48,50,40,46,37,31,31,81,81,32,54,30,39,37,41,33,28,63,57,34,41,38,31,24,35,48,63,51,50,76,77,36,81,40,76,52,100,46,36,61,37,17,32,69,44,64,43,51,88,83,76,78,84,60,52,35,43,35,41,26,18,49,81,13,37,39,37,39,21,42,80,89,66,51,62,41,72,51,43,64,42,81,77,50,87,47,28,60,35,30,52,30,31,30,18,64,58,54,77,88,52,48,25,43,37,37,52,30,48,88,12,38,34,40,36,23,40,74,61,52,46,71,39,91,63,48,64,41,72,51,100,46,39,38,46,28,23,41,26,56,47,56,41,78,69,86,55,33,37,28,41,36,32,14,17,60,41,16,39,38,37,31,43,43,96,34,56,42,34,92,50,54,64,19,30,26,58,48,33,39,62,26,29,32,23,25,48,59,55,41,76,63,53,86,71,68,73,73,67,82,63,75,59,33,90,52,73,45,70,53,80,45,49,54,67,68,20,67,60,49,28,36,44,35,34,28,32,51,51,72,33,55,33,39,30,35,33,24,40,88,85,70,49,75,42,31,74,82,41,80,48,77,44,73,52,39,82,48,75,46,78,45,64,50,47,33,77,85,70,45,75,62,77,65,45,66,33,36,40,34,44,32,44,82,95,48,75,42,75,50,74,46,38,40,51,125

Radius of gyration: 45.79 Å; Cα contacts (8 Å, |Δi|>4): 3194; chains: 1; bounding box: 111×67×136 Å